Protein AF-0000000066190575 (afdb_homodimer)

Solvent-accessible surface area (backbone atoms only — not comparable to full-atom values): 53282 Å² total; per-residue (Å²): 130,81,81,71,72,79,72,80,75,79,77,91,64,77,86,52,55,65,56,53,48,50,55,36,43,75,57,73,43,84,71,54,68,71,39,41,50,46,52,41,53,50,52,51,50,51,62,70,46,21,86,80,66,63,61,65,92,68,77,53,64,73,54,35,46,48,70,49,48,47,58,33,43,48,55,69,79,73,44,89,76,48,62,38,23,28,18,45,61,13,60,80,32,52,38,43,49,58,36,38,55,76,38,65,83,46,31,37,34,41,28,22,53,52,57,71,45,31,50,49,48,54,51,50,37,58,75,62,65,59,62,63,62,45,77,40,56,44,78,73,37,50,76,36,67,70,72,25,31,18,35,37,34,65,52,86,65,50,58,42,60,48,53,51,24,42,33,20,16,37,31,54,65,10,37,42,38,37,51,39,56,70,87,45,63,66,43,49,46,49,26,50,44,73,34,56,83,44,44,44,84,70,46,78,46,78,47,61,48,73,98,54,93,51,57,31,22,43,40,27,33,29,29,66,43,67,20,44,60,63,44,34,59,55,38,45,72,51,17,62,58,43,81,44,78,53,84,81,37,64,68,54,48,56,57,56,35,26,80,37,56,67,36,21,69,75,65,33,35,28,46,38,47,50,49,66,51,33,52,49,41,51,70,77,41,39,90,38,43,47,28,38,36,18,59,44,82,85,53,56,71,63,91,83,52,52,63,85,19,29,31,38,30,27,35,58,73,62,35,53,67,69,34,82,79,67,75,89,58,51,34,30,35,29,59,42,78,86,69,49,74,52,57,76,88,75,61,60,64,79,39,39,30,38,39,38,43,32,58,48,29,46,45,42,8,37,34,43,27,36,34,53,24,44,59,39,64,31,38,31,37,20,59,58,25,38,44,58,56,30,42,55,2,34,47,45,11,72,50,35,61,81,71,52,50,58,25,35,36,58,44,77,90,67,57,66,80,85,54,60,60,48,28,38,35,74,83,26,46,62,48,88,77,56,80,77,64,66,40,23,32,40,31,46,35,29,78,89,72,38,55,59,67,84,48,45,78,66,14,26,8,79,85,56,36,86,90,42,84,69,73,58,50,38,52,49,45,36,42,52,41,46,55,49,52,66,66,66,73,53,74,76,70,68,71,77,77,129,131,81,81,71,71,79,72,77,76,78,75,91,66,77,86,52,55,65,56,52,49,52,54,36,44,74,59,73,42,82,72,55,70,69,39,39,50,46,51,41,52,50,51,51,50,50,62,68,45,23,87,80,66,63,61,64,94,68,77,53,63,71,55,36,45,48,70,49,46,46,58,33,41,50,55,67,78,74,42,88,76,49,62,37,23,28,17,46,60,15,60,80,31,53,38,45,48,58,36,38,56,75,37,64,86,46,32,38,34,40,27,21,54,54,59,71,46,32,51,49,48,52,49,49,38,58,76,63,66,58,62,64,63,44,78,41,56,45,77,74,36,50,78,36,67,71,72,24,31,17,36,36,33,64,53,86,65,49,57,44,61,50,52,51,26,41,34,21,16,38,30,54,67,11,37,43,36,36,52,40,56,69,89,45,63,68,44,48,45,51,26,50,44,73,35,55,84,43,45,45,84,70,46,78,44,79,47,61,47,72,97,54,90,50,57,32,22,42,39,29,33,28,28,66,42,66,20,44,60,62,43,34,59,53,36,46,74,50,16,62,59,44,82,46,79,53,84,80,37,65,68,54,48,56,57,57,35,26,80,37,58,66,36,20,69,75,66,32,34,30,46,37,44,49,51,66,50,33,53,49,41,50,71,76,40,39,88,39,43,47,30,37,36,18,59,42,83,85,55,58,72,62,89,83,52,54,63,85,19,29,30,38,30,25,35,59,72,61,34,52,67,70,36,82,79,67,74,88,57,50,33,30,35,29,59,42,76,85,69,47,76,52,56,76,88,76,61,59,65,78,39,40,30,39,39,38,41,31,59,49,29,46,44,40,7,37,33,41,27,38,35,52,23,44,59,40,64,31,37,31,36,20,59,58,26,39,44,59,55,31,40,55,3,34,46,46,12,72,50,36,60,83,71,52,50,58,24,35,34,58,42,78,89,66,56,66,81,86,52,61,59,48,28,38,35,74,84,28,46,63,47,89,77,55,80,79,63,67,40,23,33,40,31,46,34,29,79,90,73,40,55,60,67,85,49,44,78,66,13,25,9,79,88,55,37,87,90,42,82,69,72,57,51,39,53,49,45,39,44,52,40,47,53,48,50,68,66,66,70,54,74,78,70,68,72,76,78,130

pLDDT: mean 89.61, std 13.92, range [20.36, 98.75]

Sequence (996 aa):
MRNGTIRYPGSDAAPGPDEMSAILRRCGIRLAPARIGQLWTYHQLLREFNPELNLTRIHNFANMVLKLYVDSLLPMNLVELPSPLMDLGTGPGMPGIPIKIAMPELEIVLAESRQKRAAFLKMAVERLKLEKVEVVGKSVGSSFEVPVKGVITRAVESVGATLERIAGCLDRDGLAIFMKGPQCDAEIGEALKRFRGEYRLWRDIHYTIPHTRNERRLVVFQRLGPPTRIRKETAMKRHGFRKIESENNDLYRDIRKLLTSRGIRKQQRALVSGSKQVHETLRDFPDDCLAWIAPGQEMPPPEGAPGHMSWYQMAPALFETLDVFGTRTPLLLIKVGEIETWDPVEGFPAGCSVLVPFQDPENVGAVIRSAAAFGAVQVILLRESAHPFHPKALRASGGAVLRMKLRNGPPLENLPENLPILPLSAEGRDITRHVFPAAFGLLPGLEGPGLPDNWRRKSFAIPICKDVESLNAATAAAIALYAWSRSGSQTKHSPAPAMRNGTIRYPGSDAAPGPDEMSAILRRCGIRLAPARIGQLWTYHQLLREFNPELNLTRIHNFANMVLKLYVDSLLPMNLVELPSPLMDLGTGPGMPGIPIKIAMPELEIVLAESRQKRAAFLKMAVERLKLEKVEVVGKSVGSSFEVPVKGVITRAVESVGATLERIAGCLDRDGLAIFMKGPQCDAEIGEALKRFRGEYRLWRDIHYTIPHTRNERRLVVFQRLGPPTRIRKETAMKRHGFRKIESENNDLYRDIRKLLTSRGIRKQQRALVSGSKQVHETLRDFPDDCLAWIAPGQEMPPPEGAPGHMSWYQMAPALFETLDVFGTRTPLLLIKVGEIETWDPVEGFPAGCSVLVPFQDPENVGAVIRSAAAFGAVQVILLRESAHPFHPKALRASGGAVLRMKLRNGPPLENLPENLPILPLSAEGRDITRHVFPAAFGLLPGLEGPGLPDNWRRKSFAIPICKDVESLNAATAAAIALYAWSRSGSQTKHSPAPA

Radius of gyration: 35.51 Å; Cα contacts (8 Å, |Δi|>4): 1962; chains: 2; bounding box: 72×106×83 Å

Organism: Syntrophobacter fumaroxidans (strain DSM 10017 / MPOB) (NCBI:txid335543)

Foldseek 3Di:
DPPPPPPPDDDPDDDDLVNLQVLCVLQVHHADPLLSVLVRVLVVLCVVCCVPQVQDPDDDPSCCSQVFQLLQQVVVVVDPAFAPEEEAQCRLNGPNPSNCSRPLPGQYEYEAQDPVSLVSVVVSCVVSVRPNYHYHNRHQALQRAAATQEYEYADPDFPQRVCRSCLRHHAAQGKYKYKAAPPRVVSVVLNCFQCPLFKDWPDWDWDDRPPDPGIIIITMITGHHGRLVVVLVVLCVQAVEEEAEDCPDPVLVLLLLLLAQVSCQVVQKFKADTSQLQVVCQVPPLVFWAEKEAQDSSAGDRPSHDRNHHYYHYHNVSVCSNRVVNSNHIMTMGGHDDAAADDCVVAFDFFEEEEDLEQDLLLLLLLLLLCVVLPGQAYEYEPNYGDCRNNNSCVSVVNSSRVGRYHYYYHLVPNDPVGQEAEEDQPAAALLPDDDDRTYYYYFFYPPPGHPPSNRVHHHYHDDDPVDRHDDRSVRSSVSSVSNSPNPSPPPPPDPDD/DPPPPPPPDDDPDDDALVNLQVLCVLQVHHADPLLSVLVRVLVVLCVVCCVPQVQDPDDDPSCCSQVFQNLQQVVVVVDPAFAPEEEAQCRLNGPNPSNCSRPLPGQYEYEAQDPVSLVSVVVSCVVSVRPNYHYHNRHQALQRAAATQEYEYADPDFPQRVCRSCLRHHAAQGKYKYKAFPPRVVSVVLNCFQCPLFKDWPDWDWDDRPPDPGIIIITMITGHHGRLVVVLVVLCVQAVEDEAEDCPDPVLVLLLLLLAQVSCQVVQKFKADTSQLQVVCQVPPLVFWAEKEAQDSSAGDRPSHDRNHHYYHYHNVSVCSNRVVNSNHIMTMGGHDDAAADDCVVAFDFFEEEEDLEQDLLLLLLLLLLCVVLPGQAYEYEPNYGDCRNNNSCVSVVNSSRVGRYHYYYHLVPNDPPGQEAEEDQPAAALLPDDDDRTYYYYFFYPPPGHPPSNRVHHHYHDDDPVDRHDDRSVRSSVSSVSVSPNPSPPPPPPPDD

InterPro domains:
  IPR001537 tRNA/rRNA methyltransferase, SpoU type [PF00588] (354-482)
  IPR003682 rRNA small subunit methyltransferase G [MF_00074] (28-220)
  IPR003682 rRNA small subunit methyltransferase G [PF02527] (38-194)
  IPR003682 rRNA small subunit methyltransferase G [PTHR31760] (30-220)
  IPR003682 rRNA small subunit methyltransferase G [TIGR00138] (41-191)
  IPR029026 tRNA (guanine-N1-)-methyltransferase, N-terminal [G3DSA:3.40.1280.10] (349-495)
  IPR029028 Alpha/beta knot methyltransferases [SSF75217] (354-487)
  IPR029063 S-adenosyl-L-methionine-dependent methyltransferase superfamily [G3DSA:3.40.50.150] (13-240)
  IPR029063 S-adenosyl-L-methionine-dependent methyltransferase superfamily [SSF53335] (23-228)

Secondary structure (DSSP, 8-state):
------------S---HHHHHHHHHHTT----HHHHHHHHHHHHHHHHHHHHH---S---HHHHIIIIIIHHHTHHHHSPPPSSEEEET-TTTTTHHHHHHH-TTS-EEEE---HHHHHHHHHHHHHHT-SSEEEE-S---TT----EEEEEE--SS-HHHHHHHTTTTEEEEEEEEEEE-S--HHHHHHHHHHTBTTEEEEEEEEEE-TTSS-EEEEEEEEE-S--HHHHHHHHHHHTTEEEE--TT-HHHHHHHGGGSHHHHHHHTEEEE-SHHHHHHHHHH-GGGEEEEEESSTT-PPPTTS-TT-EEEEE-HHHHHHH-TT---S-EEEEE-PPPEEPPGGG---SEEEEEE--SSHHHHHHHHHHHHHHT-SEEEE-TTSPPTTSHHHHHHTTTGGGTS-EEE---GGGS-TTS-EEEEEEEEEEGGGPPPPSEEEEEPPBTTTB--HHHHTT-EE----TT-----HHHHHHHHHHHHHHTT-S--------/------------S---HHHHHHHHHHTT----HHHHHHHHHHHHHHHHHHHHH---S---HHHHIIIIIIHHHTHHHHSPPPSSEEEET-TTTTTHHHHHHH-TTS-EEEE---HHHHHHHHHHHHHHT-SSEEEE-S---TT----EEEEEE--SS-HHHHHHHGGGTEEEEEEEEEEE-S--HHHHHHHHHHTBTTEEEEEEEEEE-TTSS-EEEEEEEEE-S--HHHHHHHHHHHTTEEEE--TT-HHHHHHHGGGSHHHHHHHTEEEE-SHHHHHHHHHH-GGGEEEEEESSTT-PPPTTS-TT-EEEEE-HHHHHHH-TT---S-EEEEE-PPPEEPPGGG---SEEEEEE--SSHHHHHHHHHHHHHHT-SEEEE-TTSPPTTSHHHHHHTTTGGGTS-EEE---GGGS-TTS-EEEEEEEEEEGGGPPPPSEEEEEPPBTTTB--HHHHTT-EE----TT-----HHHHHHHHHHHHHHTT-S--------

Nearest PDB structures (foldseek):
  5l0z-assembly1_B  TM=7.682E-01  e=9.225E-17  Sinorhizobium meliloti 1021
  1x7p-assembly1_A  TM=8.101E-01  e=8.106E-15  Streptomyces viridochromogenes
  5kzk-assembly1_B  TM=7.495E-01  e=2.647E-15  Sinorhizobium meliloti 1021
  4x3m-assembly1_B  TM=7.298E-01  e=9.728E-16  Thermus thermophilus HB8
  1x7p-assembly1_B  TM=7.367E-01  e=9.616E-14  Streptomyces viridochromogenes

Structure (mmCIF, N/CA/C/O backbone):
data_AF-0000000066190575-model_v1
#
loop_
_entity.id
_entity.type
_entity.pdbx_description
1 polymer 'Ribosomal RNA small subunit methyltransferase G 2'
#
loop_
_atom_site.group_PDB
_atom_site.id
_atom_site.type_symbol
_atom_site.label_atom_id
_atom_site.label_alt_id
_atom_site.label_comp_id
_atom_site.label_asym_id
_atom_site.label_entity_id
_atom_site.label_seq_id
_atom_site.pdbx_PDB_ins_code
_atom_site.Cartn_x
_atom_site.Cartn_y
_atom_site.Cartn_z
_atom_site.occupancy
_atom_site.B_iso_or_equiv
_atom_site.auth_seq_id
_atom_site.auth_comp_id
_atom_site.auth_asym_id
_atom_site.auth_atom_id
_atom_site.pdbx_PDB_model_num
ATOM 1 N N . MET A 1 1 ? -29.703 13.969 31.172 1 21.2 1 MET A N 1
ATOM 2 C CA . MET A 1 1 ? -29.422 15.195 31.922 1 21.2 1 MET A CA 1
ATOM 3 C C . MET A 1 1 ? -29.938 16.422 31.172 1 21.2 1 MET A C 1
ATOM 5 O O . MET A 1 1 ? -29.609 16.625 30 1 21.2 1 MET A O 1
ATOM 9 N N . ARG A 1 2 ? -31.203 16.906 31.578 1 24.34 2 ARG A N 1
ATOM 10 C CA . ARG A 1 2 ? -32 18.047 31.156 1 24.34 2 ARG A CA 1
ATOM 11 C C . ARG A 1 2 ? -31.141 19.312 31.078 1 24.34 2 ARG A C 1
ATOM 13 O O . ARG A 1 2 ? -30.453 19.656 32.031 1 24.34 2 ARG A O 1
ATOM 20 N N . ASN A 1 3 ? -30.547 19.5 29.906 1 24.52 3 ASN A N 1
ATOM 21 C CA . ASN A 1 3 ? -29.719 20.672 29.609 1 24.52 3 ASN A CA 1
ATOM 22 C C . ASN A 1 3 ? -30.344 21.953 30.172 1 24.52 3 ASN A C 1
ATOM 24 O O . ASN A 1 3 ? -31.375 22.406 29.688 1 24.52 3 ASN A O 1
ATOM 28 N N . GLY A 1 4 ? -30.422 22 31.531 1 28.7 4 GLY A N 1
ATOM 29 C CA . GLY A 1 4 ? -30.953 23.141 32.25 1 28.7 4 GLY A CA 1
ATOM 30 C C . GLY A 1 4 ? -30.438 24.469 31.766 1 28.7 4 GLY A C 1
ATOM 31 O O . GLY A 1 4 ? -29.219 24.672 31.688 1 28.7 4 GLY A O 1
ATOM 32 N N . THR A 1 5 ? -31.188 25.109 30.922 1 31.05 5 THR A N 1
ATOM 33 C CA . THR A 1 5 ? -31.031 26.5 30.5 1 31.05 5 THR A CA 1
ATOM 34 C C . THR A 1 5 ? -30.875 27.422 31.703 1 31.05 5 THR A C 1
ATOM 36 O O . THR A 1 5 ? -31.75 27.453 32.562 1 31.05 5 THR A O 1
ATOM 39 N N . ILE A 1 6 ? -29.734 27.609 32.219 1 29.75 6 ILE A N 1
ATOM 40 C CA . ILE A 1 6 ? -29.516 28.578 33.281 1 29.75 6 ILE A CA 1
ATOM 41 C C . ILE A 1 6 ? -30.297 29.859 32.969 1 29.75 6 ILE A C 1
ATOM 43 O O . ILE A 1 6 ? -30.016 30.547 32 1 29.75 6 ILE A O 1
ATOM 47 N N . ARG A 1 7 ? -31.5 29.859 33.281 1 32.97 7 ARG A N 1
ATOM 48 C CA . ARG A 1 7 ? -32.281 31.094 33.281 1 32.97 7 ARG A CA 1
ATOM 49 C C . ARG A 1 7 ? -31.672 32.125 34.219 1 32.97 7 ARG A C 1
ATOM 51 O O . ARG A 1 7 ? -31.516 31.875 35.438 1 32.97 7 ARG A O 1
ATOM 58 N N . TYR A 1 8 ? -30.703 32.875 33.719 1 30.42 8 TYR A N 1
ATOM 59 C CA . TYR A 1 8 ? -30.281 34 34.562 1 30.42 8 TYR A CA 1
ATOM 60 C C . TYR A 1 8 ? -31.484 34.844 35 1 30.42 8 TYR A C 1
ATOM 62 O O . TYR A 1 8 ? -32.344 35.188 34.156 1 30.42 8 TYR A O 1
ATOM 70 N N . PRO A 1 9 ? -31.922 34.938 36.188 1 33.25 9 PRO A N 1
ATOM 71 C CA . PRO A 1 9 ? -33.125 35.594 36.75 1 33.25 9 PRO A CA 1
ATOM 72 C C . PRO A 1 9 ? -33.281 37 36.219 1 33.25 9 PRO A C 1
ATOM 74 O O . PRO A 1 9 ? -34.406 37.5 36.156 1 33.25 9 PRO A O 1
ATOM 77 N N . GLY A 1 10 ? -32.312 38 36.562 1 33.19 10 GLY A N 1
ATOM 78 C CA . GLY A 1 10 ? -32.688 39.312 37.031 1 33.19 10 GLY A CA 1
ATOM 79 C C . GLY A 1 10 ? -33.469 40.125 36 1 33.19 10 GLY A C 1
ATOM 80 O O . GLY A 1 10 ? -33.906 39.594 35 1 33.19 10 GLY A O 1
ATOM 81 N N . SER A 1 11 ? -33.156 41.625 35.969 1 36.72 11 SER A N 1
ATOM 82 C CA . SER A 1 11 ? -33.875 42.844 35.594 1 36.72 11 SER A CA 1
ATOM 83 C C . SER A 1 11 ? -34.281 42.844 34.125 1 36.72 11 SER A C 1
ATOM 85 O O . SER A 1 11 ? -33.531 42.312 33.281 1 36.72 11 SER A O 1
ATOM 87 N N . ASP A 1 12 ? -35.562 42.969 33.812 1 42.5 12 ASP A N 1
ATOM 88 C CA . ASP A 1 12 ? -36.312 43.219 32.594 1 42.5 12 ASP A CA 1
ATOM 89 C C . ASP A 1 12 ? -35.562 44.219 31.688 1 42.5 12 ASP A C 1
ATOM 91 O O . ASP A 1 12 ? -36.125 44.688 30.688 1 42.5 12 ASP A O 1
ATOM 95 N N . ALA A 1 13 ? -34.562 45.031 32.281 1 50.38 13 ALA A N 1
ATOM 96 C CA . ALA A 1 13 ? -33.969 46.094 31.469 1 50.38 13 ALA A CA 1
ATOM 97 C C . ALA A 1 13 ? -33.156 45.5 30.328 1 50.38 13 ALA A C 1
ATOM 99 O O . ALA A 1 13 ? -32.438 44.5 30.5 1 50.38 13 ALA A O 1
ATOM 100 N N . ALA A 1 14 ? -33.469 46 29.078 1 71.56 14 ALA A N 1
ATOM 101 C CA . ALA A 1 14 ? -32.719 45.688 27.875 1 71.56 14 ALA A CA 1
ATOM 102 C C . ALA A 1 14 ? -31.234 45.781 28.109 1 71.56 14 ALA A C 1
ATOM 104 O O . ALA A 1 14 ? -30.75 46.688 28.781 1 71.56 14 ALA A O 1
ATOM 105 N N . PRO A 1 15 ? -30.391 44.75 27.922 1 84.69 15 PRO A N 1
ATOM 106 C CA . PRO A 1 15 ? -28.953 44.781 28.172 1 84.69 15 PRO A CA 1
ATOM 107 C C . PRO A 1 15 ? -28.266 46 27.562 1 84.69 15 PRO A C 1
ATOM 109 O O . PRO A 1 15 ? -28.797 46.594 26.641 1 84.69 15 PRO A O 1
ATOM 112 N N . GLY A 1 16 ? -27.25 46.656 28.266 1 91 16 GLY A N 1
ATOM 113 C CA . GLY A 1 16 ? -26.5 47.812 27.812 1 91 16 GLY A CA 1
ATOM 114 C C . GLY A 1 16 ? -25 47.594 27.797 1 91 16 GLY A C 1
ATOM 115 O O . GLY A 1 16 ? -24.531 46.469 27.969 1 91 16 GLY A O 1
ATOM 116 N N . PRO A 1 17 ? -24.203 48.625 27.484 1 94.75 17 PRO A N 1
ATOM 117 C CA . PRO A 1 17 ? -22.75 48.531 27.422 1 94.75 17 PRO A CA 1
ATOM 118 C C . PRO A 1 17 ? -22.125 48.094 28.75 1 94.75 17 PRO A C 1
ATOM 120 O O . PRO A 1 17 ? -21.094 47.406 28.75 1 94.75 17 PRO A O 1
ATOM 123 N N . ASP A 1 18 ? -22.797 48.438 29.828 1 94.25 18 ASP A N 1
ATOM 124 C CA . ASP A 1 18 ? -22.266 48.062 31.141 1 94.25 18 ASP A CA 1
ATOM 125 C C . ASP A 1 18 ? -22.328 46.562 31.359 1 94.25 18 ASP A C 1
ATOM 127 O O . ASP A 1 18 ? -21.406 45.969 31.922 1 94.25 18 ASP A O 1
ATOM 131 N N . GLU A 1 19 ? -23.406 46.031 31.016 1 94.62 19 GLU A N 1
ATOM 132 C CA . GLU A 1 19 ? -23.547 44.594 31.125 1 94.62 19 GLU A CA 1
ATOM 133 C C . GLU A 1 19 ? -22.562 43.844 30.219 1 94.62 19 GLU A C 1
ATOM 135 O O . GLU A 1 19 ? -22 42.812 30.594 1 94.62 19 GLU A O 1
ATOM 140 N N . MET A 1 20 ? -22.406 44.344 29 1 96.12 20 MET A N 1
ATOM 141 C CA . MET A 1 20 ? -21.422 43.812 28.094 1 96.12 20 MET A CA 1
ATOM 142 C C . MET A 1 20 ? -20.016 43.844 28.703 1 96.12 20 MET A C 1
ATOM 144 O O . MET A 1 20 ? -19.297 42.844 28.688 1 96.12 20 MET A O 1
ATOM 148 N N . SER A 1 21 ? -19.656 45 29.25 1 96.12 21 SER A N 1
ATOM 149 C CA . SER A 1 21 ? -18.359 45.156 29.906 1 96.12 21 SER A CA 1
ATOM 150 C C . SER A 1 21 ? -18.172 44.188 31.062 1 96.12 21 SER A C 1
ATOM 152 O O . SER A 1 21 ? -17.078 43.656 31.25 1 96.12 21 SER A O 1
ATOM 154 N N . ALA A 1 22 ? -19.203 43.969 31.812 1 94.69 22 ALA A N 1
ATOM 155 C CA . ALA A 1 22 ? -19.156 43.062 32.969 1 94.69 22 ALA A CA 1
ATOM 156 C C . ALA A 1 22 ? -18.859 41.656 32.5 1 94.69 22 ALA A C 1
ATOM 158 O O . ALA A 1 22 ? -18.062 40.938 33.156 1 94.69 22 ALA A O 1
ATOM 159 N N . ILE A 1 23 ? -19.516 41.219 31.484 1 94.25 23 ILE A N 1
ATOM 160 C CA . ILE A 1 23 ? -19.312 39.875 30.969 1 94.25 23 ILE A CA 1
ATOM 161 C C . ILE A 1 23 ? -17.875 39.719 30.453 1 94.25 23 ILE A C 1
ATOM 163 O O . ILE A 1 23 ? -17.203 38.719 30.734 1 94.25 23 ILE A O 1
ATOM 167 N N . LEU A 1 24 ? -17.375 40.688 29.703 1 95.31 24 LEU A N 1
ATOM 168 C CA . LEU A 1 24 ? -16.016 40.688 29.172 1 95.31 24 LEU A CA 1
ATOM 169 C C . LEU A 1 24 ? -15 40.594 30.297 1 95.31 24 LEU A C 1
ATOM 171 O O . LEU A 1 24 ? -14.055 39.812 30.234 1 95.31 24 LEU A O 1
ATOM 175 N N . ARG A 1 25 ? -15.203 41.375 31.328 1 93.19 25 ARG A N 1
ATOM 176 C CA . ARG A 1 25 ? -14.289 41.406 32.469 1 93.19 25 ARG A CA 1
ATOM 177 C C . ARG A 1 25 ? -14.234 40.062 33.188 1 93.19 25 ARG A C 1
ATOM 179 O O . ARG A 1 25 ? -13.164 39.625 33.594 1 93.19 25 ARG A O 1
ATOM 186 N N . ARG A 1 26 ? -15.367 39.5 33.281 1 91.75 26 ARG A N 1
ATOM 187 C CA . ARG A 1 26 ? -15.43 38.188 33.906 1 91.75 26 ARG A CA 1
ATOM 188 C C . ARG A 1 26 ? -14.641 37.156 33.094 1 91.75 26 ARG A C 1
ATOM 190 O O . ARG A 1 26 ? -14.164 36.156 33.656 1 91.75 26 ARG A O 1
ATOM 197 N N . CYS A 1 27 ? -14.523 37.438 31.859 1 91.31 27 CYS A N 1
ATOM 198 C CA . CYS A 1 27 ? -13.812 36.5 30.984 1 91.31 27 CYS A CA 1
ATOM 199 C C . CYS A 1 27 ? -12.352 36.906 30.812 1 91.31 27 CYS A C 1
ATOM 201 O O . CYS A 1 27 ? -11.641 36.375 29.969 1 91.31 27 CYS A O 1
ATOM 203 N N . GLY A 1 28 ? -11.922 37.906 31.562 1 88.81 28 GLY A N 1
ATOM 204 C CA . GLY A 1 28 ? -10.523 38.312 31.578 1 88.81 28 GLY A CA 1
ATOM 205 C C . GLY A 1 28 ? -10.195 39.344 30.5 1 88.81 28 GLY A C 1
ATOM 206 O O . GLY A 1 28 ? -9.031 39.531 30.156 1 88.81 28 GLY A O 1
ATOM 207 N N . ILE A 1 29 ? -11.203 39.906 29.906 1 93.19 29 ILE A N 1
ATOM 208 C CA . ILE A 1 29 ? -11.016 40.906 28.875 1 93.19 29 ILE A CA 1
ATOM 209 C C . ILE A 1 29 ? -11.375 42.312 29.422 1 93.19 29 ILE A C 1
ATOM 211 O O . ILE A 1 29 ? -12.531 42.531 29.781 1 93.19 29 ILE A O 1
ATOM 215 N N . ARG A 1 30 ? -10.414 43.156 29.484 1 93.5 30 ARG A N 1
ATOM 216 C CA . ARG A 1 30 ? -10.633 44.5 29.969 1 93.5 30 ARG A CA 1
ATOM 217 C C . ARG A 1 30 ? -10.438 45.531 28.859 1 93.5 30 ARG A C 1
ATOM 219 O O . ARG A 1 30 ? -9.352 45.656 28.297 1 93.5 30 ARG A O 1
ATOM 226 N N . LEU A 1 31 ? -11.461 46.25 28.594 1 95.19 31 LEU A N 1
ATOM 227 C CA . LEU A 1 31 ? -11.422 47.281 27.578 1 95.19 31 LEU A CA 1
ATOM 228 C C . LEU A 1 31 ? -11.734 48.656 28.172 1 95.19 31 LEU A C 1
ATOM 230 O O . LEU A 1 31 ? -12.5 48.75 29.141 1 95.19 31 LEU A O 1
ATOM 234 N N . ALA A 1 32 ? -11.18 49.656 27.578 1 95.12 32 ALA A N 1
ATOM 235 C CA . ALA A 1 32 ? -11.508 51.031 27.969 1 95.12 32 ALA A CA 1
ATOM 236 C C . ALA A 1 32 ? -12.953 51.375 27.625 1 95.12 32 ALA A C 1
ATOM 238 O O . ALA A 1 32 ? -13.539 50.781 26.719 1 95.12 32 ALA A O 1
ATOM 239 N N . PRO A 1 33 ? -13.5 52.281 28.297 1 94.56 33 PRO A N 1
ATOM 240 C CA . PRO A 1 33 ? -14.898 52.625 28.094 1 94.56 33 PRO A CA 1
ATOM 241 C C . PRO A 1 33 ? -15.195 53 26.641 1 94.56 33 PRO A C 1
ATOM 243 O O . PRO A 1 33 ? -16.25 52.656 26.094 1 94.56 33 PRO A O 1
ATOM 246 N N . ALA A 1 34 ? -14.219 53.688 26.094 1 94.94 34 ALA A N 1
ATOM 247 C CA . ALA A 1 34 ? -14.406 54.094 24.703 1 94.94 34 ALA A CA 1
ATOM 248 C C . ALA A 1 34 ? -14.516 52.875 23.797 1 94.94 34 ALA A C 1
ATOM 250 O O . ALA A 1 34 ? -15.297 52.875 22.828 1 94.94 34 ALA A O 1
ATOM 251 N N . ARG A 1 35 ? -13.781 51.844 24.109 1 96.94 35 ARG A N 1
ATOM 252 C CA . ARG A 1 35 ? -13.781 50.625 23.328 1 96.94 35 ARG A CA 1
ATOM 253 C C . ARG A 1 35 ? -15.062 49.844 23.562 1 96.94 35 ARG A C 1
ATOM 255 O O . ARG A 1 35 ? -15.609 49.219 22.625 1 96.94 35 ARG A O 1
ATOM 262 N N . ILE A 1 36 ? -15.523 49.844 24.75 1 97.19 36 ILE A N 1
ATOM 263 C CA . ILE A 1 36 ? -16.797 49.188 25.078 1 97.19 36 ILE A CA 1
ATOM 264 C C . ILE A 1 36 ? -17.922 49.875 24.297 1 97.19 36 ILE A C 1
ATOM 266 O O . ILE A 1 36 ? -18.828 49.188 23.797 1 97.19 36 ILE A O 1
ATOM 270 N N . GLY A 1 37 ? -17.828 51.156 24.266 1 96.69 37 GLY A N 1
ATOM 271 C CA . GLY A 1 37 ? -18.812 51.906 23.484 1 96.69 37 GLY A CA 1
ATOM 272 C C . GLY A 1 37 ? -18.828 51.5 22.016 1 96.69 37 GLY A C 1
ATOM 273 O O . GLY A 1 37 ? -19.891 51.312 21.438 1 96.69 37 GLY A O 1
ATOM 274 N N . GLN A 1 38 ? -17.672 51.406 21.438 1 97.44 38 GLN A N 1
ATOM 275 C CA . GLN A 1 38 ? -17.562 50.969 20.047 1 97.44 38 GLN A CA 1
ATOM 276 C C . GLN A 1 38 ? -18.094 49.562 19.844 1 97.44 38 GLN A C 1
ATOM 278 O O . GLN A 1 38 ? -18.797 49.281 18.875 1 97.44 38 GLN A O 1
ATOM 283 N N . LEU A 1 39 ? -17.75 48.656 20.734 1 97.75 39 LEU A N 1
ATOM 284 C CA . LEU A 1 39 ? -18.219 47.281 20.656 1 97.75 39 LEU A CA 1
ATOM 285 C C . LEU A 1 39 ? -19.734 47.188 20.781 1 97.75 39 LEU A C 1
ATOM 287 O O . LEU A 1 39 ? -20.391 46.375 20.125 1 97.75 39 LEU A O 1
ATOM 291 N N . TRP A 1 40 ? -20.266 48.031 21.672 1 97.25 40 TRP A N 1
ATOM 292 C CA . TRP A 1 40 ? -21.703 48.125 21.828 1 97.25 40 TRP A CA 1
ATOM 293 C C . TRP A 1 40 ? -22.375 48.594 20.547 1 97.25 40 TRP A C 1
ATOM 295 O O . TRP A 1 40 ? -23.422 48.062 20.141 1 97.25 40 TRP A O 1
ATOM 305 N N . THR A 1 41 ? -21.781 49.656 19.969 1 97.56 41 THR A N 1
ATOM 306 C CA . THR A 1 41 ? -22.297 50.125 18.703 1 97.56 41 THR A CA 1
ATOM 307 C C . THR A 1 41 ? -22.281 49.031 17.656 1 97.56 41 THR A C 1
ATOM 309 O O . THR A 1 41 ? -23.25 48.875 16.891 1 97.56 41 THR A O 1
ATOM 312 N N . TYR A 1 42 ? -21.172 48.25 17.594 1 97.69 42 TYR A N 1
ATOM 313 C CA . TYR A 1 42 ? -21.078 47.125 16.672 1 97.69 42 TYR A CA 1
ATOM 314 C C . TYR A 1 42 ? -22.172 46.125 16.953 1 97.69 42 TYR A C 1
ATOM 316 O O . TYR A 1 42 ? -22.812 45.594 16.031 1 97.69 42 TYR A O 1
ATOM 324 N N . HIS A 1 43 ? -22.453 45.781 18.188 1 96.94 43 HIS A N 1
ATOM 325 C CA . HIS A 1 43 ? -23.5 44.875 18.625 1 96.94 43 HIS A CA 1
ATOM 326 C C . HIS A 1 43 ? -24.859 45.344 18.109 1 96.94 43 HIS A C 1
ATOM 328 O O . HIS A 1 43 ? -25.656 44.531 17.609 1 96.94 43 HIS A O 1
ATOM 334 N N . GLN A 1 44 ? -25.047 46.625 18.266 1 96.12 44 GLN A N 1
ATOM 335 C CA . GLN A 1 44 ? -26.312 47.188 17.812 1 96.12 44 GLN A CA 1
ATOM 336 C C . GLN A 1 44 ? -26.469 47.062 16.297 1 96.12 44 GLN A C 1
ATOM 338 O O . GLN A 1 44 ? -27.562 46.781 15.797 1 96.12 44 GLN A O 1
ATOM 343 N N . LEU A 1 45 ? -25.406 47.312 15.602 1 96.62 45 LEU A N 1
ATOM 344 C CA . LEU A 1 45 ? -25.438 47.188 14.148 1 96.62 45 LEU A CA 1
ATOM 345 C C . LEU A 1 45 ? -25.719 45.75 13.742 1 96.62 45 LEU A C 1
ATOM 347 O O . LEU A 1 45 ? -26.5 45.5 12.82 1 96.62 45 LEU A O 1
ATOM 351 N N . LEU A 1 46 ? -25.094 44.781 14.375 1 95.75 46 LEU A N 1
ATOM 352 C CA . LEU A 1 46 ? -25.297 43.344 14.102 1 95.75 46 LEU A CA 1
ATOM 353 C C . LEU A 1 46 ? -26.766 42.969 14.281 1 95.75 46 LEU A C 1
ATOM 355 O O . LEU A 1 46 ? -27.328 42.25 13.453 1 95.75 46 LEU A O 1
ATOM 359 N N . ARG A 1 47 ? -27.344 43.438 15.367 1 93.75 47 ARG A N 1
ATOM 360 C CA . ARG A 1 47 ? -28.734 43.125 15.656 1 93.75 47 ARG A CA 1
ATOM 361 C C . ARG A 1 47 ? -29.656 43.781 14.633 1 93.75 47 ARG A C 1
ATOM 363 O O . ARG A 1 47 ? -30.656 43.156 14.219 1 93.75 47 ARG A O 1
ATOM 370 N N . GLU A 1 48 ? -29.312 44.969 14.32 1 94.94 48 GLU A N 1
ATOM 371 C CA . GLU A 1 48 ? -30.141 45.719 13.391 1 94.94 48 GLU A CA 1
ATOM 372 C C . GLU A 1 48 ? -30.156 45.062 12.008 1 94.94 48 GLU A C 1
ATOM 374 O O . GLU A 1 48 ? -31.219 45 11.367 1 94.94 48 GLU A O 1
ATOM 379 N N . PHE A 1 49 ? -29.094 44.562 11.516 1 95.75 49 PHE A N 1
ATOM 380 C CA . PHE A 1 49 ? -28.984 44.094 10.141 1 95.75 49 PHE A CA 1
ATOM 381 C C . PHE A 1 49 ? -29.125 42.594 10.062 1 95.75 49 PHE A C 1
ATOM 383 O O . PHE A 1 49 ? -29.219 42.031 8.969 1 95.75 49 PHE A O 1
ATOM 390 N N . ASN A 1 50 ? -29.109 41.875 11.156 1 94 50 ASN A N 1
ATOM 391 C CA . ASN A 1 50 ? -29.172 40.406 11.203 1 94 50 ASN A CA 1
ATOM 392 C C . ASN A 1 50 ? -30.406 39.875 10.484 1 94 50 ASN A C 1
ATOM 394 O O . ASN A 1 50 ? -30.312 38.875 9.75 1 94 50 ASN A O 1
ATOM 398 N N . PRO A 1 51 ? -31.609 40.406 10.703 1 90.75 51 PRO A N 1
ATOM 399 C CA . PRO A 1 51 ? -32.781 39.875 10.031 1 90.75 51 PRO A CA 1
ATOM 400 C C . PRO A 1 51 ? -32.656 39.844 8.516 1 90.75 51 PRO A C 1
ATOM 402 O O . PRO A 1 51 ? -33.156 38.938 7.855 1 90.75 51 PRO A O 1
ATOM 405 N N . GLU A 1 52 ? -31.984 40.781 7.996 1 92.31 52 GLU A N 1
ATOM 406 C CA . GLU A 1 52 ? -31.844 40.906 6.551 1 92.31 52 GLU A CA 1
ATOM 407 C C . GLU A 1 52 ? -30.672 40.094 6.023 1 92.31 52 GLU A C 1
ATOM 409 O O . GLU A 1 52 ? -30.766 39.5 4.953 1 92.31 52 GLU A O 1
ATOM 414 N N . LEU A 1 53 ? -29.594 40.094 6.699 1 93.81 53 LEU A N 1
ATOM 415 C CA . LEU A 1 53 ? -28.344 39.562 6.156 1 93.81 53 LEU A CA 1
ATOM 416 C C . LEU A 1 53 ? -28 38.219 6.797 1 93.81 53 LEU A C 1
ATOM 418 O O . LEU A 1 53 ? -27.078 37.531 6.352 1 93.81 53 LEU A O 1
ATOM 422 N N . ASN A 1 54 ? -28.75 37.75 7.816 1 90.75 54 ASN A N 1
ATOM 423 C CA . ASN A 1 54 ? -28.484 36.5 8.516 1 90.75 54 ASN A CA 1
ATOM 424 C C . ASN A 1 54 ? -27.031 36.438 8.977 1 90.75 54 ASN A C 1
ATOM 426 O O . ASN A 1 54 ? -26.312 35.469 8.648 1 90.75 54 ASN A O 1
ATOM 430 N N . LEU A 1 55 ? -26.578 37.375 9.695 1 91.81 55 LEU A N 1
ATOM 431 C CA . LEU A 1 55 ? -25.188 37.562 10.117 1 91.81 55 LEU A CA 1
ATOM 432 C C . LEU A 1 55 ? -24.828 36.562 11.219 1 91.81 55 LEU A C 1
ATOM 434 O O . LEU A 1 55 ? -23.656 36.156 11.352 1 91.81 55 LEU A O 1
ATOM 438 N N . THR A 1 56 ? -25.797 36.188 12.094 1 89.88 56 THR A N 1
ATOM 439 C CA . THR A 1 56 ? -25.562 35.25 13.18 1 89.88 56 THR A CA 1
ATOM 440 C C . THR A 1 56 ? -26.844 34.5 13.523 1 89.88 56 THR A C 1
ATOM 442 O O . THR A 1 56 ? -27.953 35 13.266 1 89.88 56 THR A O 1
ATOM 445 N N . ARG A 1 57 ? -26.766 33.281 14.047 1 86.62 57 ARG A N 1
ATOM 446 C CA . ARG A 1 57 ? -27.906 32.5 14.5 1 86.62 57 ARG A CA 1
ATOM 447 C C . ARG A 1 57 ? -28.094 32.625 16 1 86.62 57 ARG A C 1
ATOM 449 O O . ARG A 1 57 ? -29.062 32.094 16.562 1 86.62 57 ARG A O 1
ATOM 456 N N . ILE A 1 58 ? -27.156 33.406 16.656 1 88.56 58 ILE A N 1
ATOM 457 C CA . ILE A 1 58 ? -27.234 33.594 18.109 1 88.56 58 ILE A CA 1
ATOM 458 C C . ILE A 1 58 ? -28.031 34.875 18.422 1 88.56 58 ILE A C 1
ATOM 460 O O . ILE A 1 58 ? -27.719 35.938 17.922 1 88.56 58 ILE A O 1
ATOM 464 N N . HIS A 1 59 ? -29.016 34.688 19.375 1 86.62 59 HIS A N 1
ATOM 465 C CA . HIS A 1 59 ? -29.906 35.844 19.609 1 86.62 59 HIS A CA 1
ATOM 466 C C . HIS A 1 59 ? -29.859 36.281 21.062 1 86.62 59 HIS A C 1
ATOM 468 O O . HIS A 1 59 ? -30.094 37.469 21.359 1 86.62 59 HIS A O 1
ATOM 474 N N . ASN A 1 60 ? -29.562 35.312 21.938 1 89.88 60 ASN A N 1
ATOM 475 C CA . ASN A 1 60 ? -29.422 35.688 23.344 1 89.88 60 ASN A CA 1
ATOM 476 C C . ASN A 1 60 ? -28.219 36.562 23.578 1 89.88 60 ASN A C 1
ATOM 478 O O . ASN A 1 60 ? -27.109 36.25 23.125 1 89.88 60 ASN A O 1
ATOM 482 N N . PHE A 1 61 ? -28.469 37.688 24.281 1 92.81 61 PHE A N 1
ATOM 483 C CA . PHE A 1 61 ? -27.438 38.688 24.453 1 92.81 61 PHE A CA 1
ATOM 484 C C . PHE A 1 61 ? -26.188 38.094 25.094 1 92.81 61 PHE A C 1
ATOM 486 O O . PHE A 1 61 ? -25.078 38.219 24.562 1 92.81 61 PHE A O 1
ATOM 493 N N . ALA A 1 62 ? -26.328 37.531 26.219 1 91.5 62 ALA A N 1
ATOM 494 C CA . ALA A 1 62 ? -25.172 36.969 26.938 1 91.5 62 ALA A CA 1
ATOM 495 C C . ALA A 1 62 ? -24.406 35.969 26.062 1 91.5 62 ALA A C 1
ATOM 497 O O . ALA A 1 62 ? -23.172 35.969 26.078 1 91.5 62 ALA A O 1
ATOM 498 N N . ASN A 1 63 ? -25.141 35.188 25.328 1 91.19 63 ASN A N 1
ATOM 499 C CA . ASN A 1 63 ? -24.516 34.25 24.422 1 91.19 63 ASN A CA 1
ATOM 500 C C . ASN A 1 63 ? -23.781 34.938 23.281 1 91.19 63 ASN A C 1
ATOM 502 O O . ASN A 1 63 ? -22.75 34.469 22.828 1 91.19 63 ASN A O 1
ATOM 506 N N . MET A 1 64 ? -24.359 35.969 22.797 1 93.06 64 MET A N 1
ATOM 507 C CA . MET A 1 64 ? -23.688 36.75 21.75 1 93.06 64 MET A CA 1
ATOM 508 C C . MET A 1 64 ? -22.344 37.281 22.25 1 93.06 64 MET A C 1
ATOM 510 O O . MET A 1 64 ? -21.344 37.219 21.547 1 93.06 64 MET A O 1
ATOM 514 N N . VAL A 1 65 ? -22.406 37.844 23.469 1 94.75 65 VAL A N 1
ATOM 515 C CA . VAL A 1 65 ? -21.188 38.438 24.016 1 94.75 65 VAL A CA 1
ATOM 516 C C . VAL A 1 65 ? -20.141 37.344 24.203 1 94.75 65 VAL A C 1
ATOM 518 O O . VAL A 1 65 ? -18.969 37.531 23.844 1 94.75 65 VAL A O 1
ATOM 521 N N . LEU A 1 66 ? -20.5 36.219 24.672 1 93 66 LEU A N 1
ATOM 522 C CA . LEU A 1 66 ? -19.562 35.125 24.953 1 93 66 LEU A CA 1
ATOM 523 C C . LEU A 1 66 ? -19.078 34.469 23.672 1 93 66 LEU A C 1
ATOM 525 O O . LEU A 1 66 ? -17.875 34.406 23.438 1 93 66 LEU A O 1
ATOM 529 N N . LYS A 1 67 ? -20.016 34.094 22.75 1 91.81 67 LYS A N 1
ATOM 530 C CA . LYS A 1 67 ? -19.688 33.25 21.625 1 91.81 67 LYS A CA 1
ATOM 531 C C . LYS A 1 67 ? -19.203 34.062 20.438 1 91.81 67 LYS A C 1
ATOM 533 O O . LYS A 1 67 ? -18.547 33.562 19.531 1 91.81 67 LYS A O 1
ATOM 538 N N . LEU A 1 68 ? -19.516 35.375 20.438 1 93.62 68 LEU A N 1
ATOM 539 C CA . LEU A 1 68 ? -19.109 36.219 19.328 1 93.62 68 LEU A CA 1
ATOM 540 C C . LEU A 1 68 ? -17.969 37.125 19.734 1 93.62 68 LEU A C 1
ATOM 542 O O . LEU A 1 68 ? -16.891 37.094 19.156 1 93.62 68 LEU A O 1
ATOM 546 N N . TYR A 1 69 ? -18.156 37.844 20.781 1 95.94 69 TYR A N 1
ATOM 547 C CA . TYR A 1 69 ? -17.188 38.906 21.109 1 95.94 69 TYR A CA 1
ATOM 548 C C . TYR A 1 69 ? -16.047 38.344 21.938 1 95.94 69 TYR A C 1
ATOM 550 O O . TYR A 1 69 ? -14.875 38.5 21.578 1 95.94 69 TYR A O 1
ATOM 558 N N . VAL A 1 70 ? -16.344 37.625 23.016 1 95.38 70 VAL A N 1
ATOM 559 C CA . VAL A 1 70 ? -15.297 37.031 23.859 1 95.38 70 VAL A CA 1
ATOM 560 C C . VAL A 1 70 ? -14.453 36.062 23.031 1 95.38 70 VAL A C 1
ATOM 562 O O . VAL A 1 70 ? -13.219 36.125 23.078 1 95.38 70 VAL A O 1
ATOM 565 N N . ASP A 1 71 ? -15.086 35.219 22.281 1 94.31 71 ASP A N 1
ATOM 566 C CA . ASP A 1 71 ? -14.383 34.219 21.453 1 94.31 71 ASP A CA 1
ATOM 567 C C . ASP A 1 71 ? -13.461 34.938 20.453 1 94.31 71 ASP A C 1
ATOM 569 O O . ASP A 1 71 ? -12.352 34.469 20.203 1 94.31 71 ASP A O 1
ATOM 573 N N . SER A 1 72 ? -13.883 36.031 19.922 1 96.19 72 SER A N 1
ATOM 574 C CA . SER A 1 72 ? -13.102 36.781 18.938 1 96.19 72 SER A CA 1
ATOM 575 C C . SER A 1 72 ? -11.883 37.438 19.594 1 96.19 72 SER A C 1
ATOM 577 O O . SER A 1 72 ? -10.867 37.656 18.938 1 96.19 72 SER A O 1
ATOM 579 N N . LEU A 1 73 ? -11.961 37.75 20.875 1 96.44 73 LEU A N 1
ATOM 580 C CA . LEU A 1 73 ? -10.961 38.594 21.516 1 96.44 73 LEU A CA 1
ATOM 581 C C . LEU A 1 73 ? -9.938 37.75 22.266 1 96.44 73 LEU A C 1
ATOM 583 O O . LEU A 1 73 ? -8.828 38.219 22.547 1 96.44 73 LEU A O 1
ATOM 587 N N . LEU A 1 74 ? -10.234 36.562 22.547 1 93.88 74 LEU A N 1
ATOM 588 C CA . LEU A 1 74 ? -9.375 35.719 23.375 1 93.88 74 LEU A CA 1
ATOM 589 C C . LEU A 1 74 ? -8.016 35.5 22.719 1 93.88 74 LEU A C 1
ATOM 591 O O . LEU A 1 74 ? -6.988 35.469 23.391 1 93.88 74 LEU A O 1
ATOM 595 N N . PRO A 1 75 ? -7.961 35.312 21.391 1 93.75 75 PRO A N 1
ATOM 596 C CA . PRO A 1 75 ? -6.664 35.094 20.75 1 93.75 75 PRO A CA 1
ATOM 597 C C . PRO A 1 75 ? -5.648 36.188 21.078 1 93.75 75 PRO A C 1
ATOM 599 O O . PRO A 1 75 ? -4.449 35.938 21.156 1 93.75 75 PRO A O 1
ATOM 602 N N . MET A 1 76 ? -6.055 37.469 21.297 1 93.38 76 MET A N 1
ATOM 603 C CA . MET A 1 76 ? -5.141 38.562 21.562 1 93.38 76 MET A CA 1
ATOM 604 C C . MET A 1 76 ? -4.395 38.375 22.875 1 93.38 76 MET A C 1
ATOM 606 O O . MET A 1 76 ? -3.318 38.938 23.078 1 93.38 76 MET A O 1
ATOM 610 N N . ASN A 1 77 ? -5 37.531 23.75 1 92.5 77 ASN A N 1
ATOM 611 C CA . ASN A 1 77 ? -4.375 37.219 25.031 1 92.5 77 ASN A CA 1
ATOM 612 C C . ASN A 1 77 ? -3.424 36.031 24.922 1 92.5 77 ASN A C 1
ATOM 614 O O . ASN A 1 77 ? -2.605 35.781 25.812 1 92.5 77 ASN A O 1
ATOM 618 N N . LEU A 1 78 ? -3.533 35.344 23.859 1 93 78 LEU A N 1
ATOM 619 C CA . LEU A 1 78 ? -2.822 34.062 23.75 1 93 78 LEU A CA 1
ATOM 620 C C . LEU A 1 78 ? -1.583 34.219 22.875 1 93 78 LEU A C 1
ATOM 622 O O . LEU A 1 78 ? -0.581 33.531 23.094 1 93 78 LEU A O 1
ATOM 626 N N . VAL A 1 79 ? -1.676 35.031 21.859 1 94.44 79 VAL A N 1
ATOM 627 C CA . VAL A 1 79 ? -0.549 35.219 20.953 1 94.44 79 VAL A CA 1
ATOM 628 C C . VAL A 1 79 ? -0.47 36.688 20.531 1 94.44 79 VAL A C 1
ATOM 630 O O . VAL A 1 79 ? -1.488 37.406 20.5 1 94.44 79 VAL A O 1
ATOM 633 N N . GLU A 1 80 ? 0.756 37.156 20.328 1 95.06 80 GLU A N 1
ATOM 634 C CA . GLU A 1 80 ? 0.908 38.469 19.75 1 95.06 80 GLU A CA 1
ATOM 635 C C . GLU A 1 80 ? 0.401 38.531 18.312 1 95.06 80 GLU A C 1
ATOM 637 O O . GLU A 1 80 ? 0.833 37.719 17.469 1 95.06 80 GLU A O 1
ATOM 642 N N . LEU A 1 81 ? -0.492 39.375 18.031 1 96.88 81 LEU A N 1
ATOM 643 C CA . LEU A 1 81 ? -1.095 39.469 16.719 1 96.88 81 LEU A CA 1
ATOM 644 C C . LEU A 1 81 ? -0.264 40.344 15.781 1 96.88 81 LEU A C 1
ATOM 646 O O . LEU A 1 81 ? 0.079 41.469 16.141 1 96.88 81 LEU A O 1
ATOM 650 N N . PRO A 1 82 ? 0.035 39.781 14.641 1 96.94 82 PRO A N 1
ATOM 651 C CA . PRO A 1 82 ? 0.833 40.531 13.695 1 96.94 82 PRO A CA 1
ATOM 652 C C . PRO A 1 82 ? 0.025 41.656 13.008 1 96.94 82 PRO A C 1
ATOM 654 O O . PRO A 1 82 ? -1.208 41.594 13.016 1 96.94 82 PRO A O 1
ATOM 657 N N . SER A 1 83 ? 0.68 42.594 12.469 1 96.94 83 SER A N 1
ATOM 658 C CA . SER A 1 83 ? 0.108 43.688 11.703 1 96.94 83 SER A CA 1
ATOM 659 C C . SER A 1 83 ? 0.864 43.906 10.398 1 96.94 83 SER A C 1
ATOM 661 O O . SER A 1 83 ? 2.094 44 10.391 1 96.94 83 SER A O 1
ATOM 663 N N . PRO A 1 84 ? 0.179 44.031 9.32 1 97.06 84 PRO A N 1
ATOM 664 C CA . PRO A 1 84 ? -1.26 43.906 9.078 1 97.06 84 PRO A CA 1
ATOM 665 C C . PRO A 1 84 ? -1.768 42.469 9.289 1 97.06 84 PRO A C 1
ATOM 667 O O . PRO A 1 84 ? -1.061 41.5 8.992 1 97.06 84 PRO A O 1
ATOM 670 N N . LEU A 1 85 ? -2.949 42.344 9.812 1 97.88 85 LEU A N 1
ATOM 671 C CA . LEU A 1 85 ? -3.637 41.094 10.078 1 97.88 85 LEU A CA 1
ATOM 672 C C . LEU A 1 85 ? -4.867 40.938 9.188 1 97.88 85 LEU A C 1
ATOM 674 O O . LEU A 1 85 ? -5.73 41.844 9.164 1 97.88 85 LEU A O 1
ATOM 678 N N . MET A 1 86 ? -4.883 39.875 8.414 1 96.81 86 MET A N 1
ATOM 679 C CA . MET A 1 86 ? -6.066 39.594 7.602 1 96.81 86 MET A CA 1
ATOM 680 C C . MET A 1 86 ? -7.016 38.656 8.32 1 96.81 86 MET A C 1
ATOM 682 O O . MET A 1 86 ? -6.605 37.594 8.789 1 96.81 86 MET A O 1
ATOM 686 N N . ASP A 1 87 ? -8.211 39.031 8.492 1 97.12 87 ASP A N 1
ATOM 687 C CA . ASP A 1 87 ? -9.281 38.156 8.914 1 97.12 87 ASP A CA 1
ATOM 688 C C . ASP A 1 87 ? -9.93 37.469 7.715 1 97.12 87 ASP A C 1
ATOM 690 O O . ASP A 1 87 ? -10.797 38.031 7.059 1 97.12 87 ASP A O 1
ATOM 694 N N . LEU A 1 88 ? -9.492 36.188 7.504 1 95.44 88 LEU A N 1
ATOM 695 C CA . LEU A 1 88 ? -9.93 35.438 6.332 1 95.44 88 LEU A CA 1
ATOM 696 C C . LEU A 1 88 ? -11.305 34.844 6.562 1 95.44 88 LEU A C 1
ATOM 698 O O . LEU A 1 88 ? -11.492 34.062 7.512 1 95.44 88 LEU A O 1
ATOM 702 N N . GLY A 1 89 ? -12.25 35.094 5.641 1 92.94 89 GLY A N 1
ATOM 703 C CA . GLY A 1 89 ? -13.617 34.656 5.871 1 92.94 89 GLY A CA 1
ATOM 704 C C . GLY A 1 89 ? -14.25 35.312 7.09 1 92.94 89 GLY A C 1
ATOM 705 O O . GLY A 1 89 ? -14.805 34.625 7.949 1 92.94 89 GLY A O 1
ATOM 706 N N . THR A 1 90 ? -14.266 36.562 7.18 1 94.5 90 THR A N 1
ATOM 707 C CA . THR A 1 90 ? -14.57 37.344 8.383 1 94.5 90 THR A CA 1
ATOM 708 C C . THR A 1 90 ? -16.062 37.281 8.688 1 94.5 90 THR A C 1
ATOM 710 O O . THR A 1 90 ? -16.484 37.562 9.812 1 94.5 90 THR A O 1
ATOM 713 N N . GLY A 1 91 ? -16.891 36.875 7.668 1 93.44 91 GLY A N 1
ATOM 714 C CA . GLY A 1 91 ? -18.328 36.875 7.898 1 93.44 91 GLY A CA 1
ATOM 715 C C . GLY A 1 91 ? -18.891 38.219 8.297 1 93.44 91 GLY A C 1
ATOM 716 O O . GLY A 1 91 ? -18.797 39.188 7.535 1 93.44 91 GLY A O 1
ATOM 717 N N . PRO A 1 92 ? -19.484 38.312 9.453 1 94.56 92 PRO A N 1
ATOM 718 C CA . PRO A 1 92 ? -19.984 39.594 9.922 1 94.56 92 PRO A CA 1
ATOM 719 C C . PRO A 1 92 ? -18.891 40.469 10.531 1 94.56 92 PRO A C 1
ATOM 721 O O . PRO A 1 92 ? -19.203 41.469 11.203 1 94.56 92 PRO A O 1
ATOM 724 N N . GLY A 1 93 ? -17.656 40.094 10.375 1 96.5 93 GLY A N 1
ATOM 725 C CA . GLY A 1 93 ? -16.531 40.906 10.844 1 96.5 93 GLY A CA 1
ATOM 726 C C . GLY A 1 93 ? -15.797 40.281 12.016 1 96.5 93 GLY A C 1
ATOM 727 O O . GLY A 1 93 ? -15.055 40.969 12.719 1 96.5 93 GLY A O 1
ATOM 728 N N . MET A 1 94 ? -15.984 39 12.305 1 95.75 94 MET A N 1
ATOM 729 C CA . MET A 1 94 ? -15.367 38.344 13.461 1 95.75 94 MET A CA 1
ATOM 730 C C . MET A 1 94 ? -14.328 37.312 13.016 1 95.75 94 MET A C 1
ATOM 732 O O . MET A 1 94 ? -14.57 36.531 12.102 1 95.75 94 MET A O 1
ATOM 736 N N . PRO A 1 95 ? -13.227 37.375 13.484 1 97.06 95 PRO A N 1
ATOM 737 C CA . PRO A 1 95 ? -12.891 38.125 14.695 1 97.06 95 PRO A CA 1
ATOM 738 C C . PRO A 1 95 ? -12.312 39.5 14.383 1 97.06 95 PRO A C 1
ATOM 740 O O . PRO A 1 95 ? -11.914 40.219 15.297 1 97.06 95 PRO A O 1
ATOM 743 N N . GLY A 1 96 ? -12.258 39.969 13.281 1 97.62 96 GLY A N 1
ATOM 744 C CA . GLY A 1 96 ? -11.523 41.125 12.812 1 97.62 96 GLY A CA 1
ATOM 745 C C . GLY A 1 96 ? -11.961 42.406 13.477 1 97.62 96 GLY A C 1
ATOM 746 O O . GLY A 1 96 ? -11.141 43.156 14.016 1 97.62 96 GLY A O 1
ATOM 747 N N . ILE A 1 97 ? -13.242 42.656 13.531 1 98.06 97 ILE A N 1
ATOM 748 C CA . ILE A 1 97 ? -13.766 43.938 14.031 1 98.06 97 ILE A CA 1
ATOM 749 C C . ILE A 1 97 ? -13.578 44 15.547 1 98.06 97 ILE A C 1
ATOM 751 O O . ILE A 1 97 ? -13.039 44.969 16.062 1 98.06 97 ILE A O 1
ATOM 755 N N . PRO A 1 98 ? -14.031 42.938 16.281 1 98.06 98 PRO A N 1
ATOM 756 C CA . PRO A 1 98 ? -13.758 43 17.719 1 98.06 98 PRO A CA 1
ATOM 757 C C . PRO A 1 98 ? -12.273 43.188 18.031 1 98.06 98 PRO A C 1
ATOM 759 O O . PRO A 1 98 ? -11.93 43.969 18.922 1 98.06 98 PRO A O 1
ATOM 762 N N . ILE A 1 99 ? -11.406 42.531 17.344 1 97.81 99 ILE A N 1
ATOM 763 C CA . ILE A 1 99 ? -9.969 42.688 17.562 1 97.81 99 ILE A CA 1
ATOM 764 C C . ILE A 1 99 ? -9.531 44.094 17.266 1 97.81 99 ILE A C 1
ATOM 766 O O . ILE A 1 99 ? -8.766 44.688 18.047 1 97.81 99 ILE A O 1
ATOM 770 N N . LYS A 1 100 ? -10 44.688 16.172 1 98 100 LYS A N 1
ATOM 771 C CA . LYS A 1 100 ? -9.656 46.062 15.797 1 98 100 LYS A CA 1
ATOM 772 C C . LYS A 1 100 ? -10.086 47.062 16.859 1 98 100 LYS A C 1
ATOM 774 O O . LYS A 1 100 ? -9.367 48 17.156 1 98 100 LYS A O 1
ATOM 779 N N . ILE A 1 101 ? -11.242 46.844 17.406 1 97.94 101 ILE A N 1
ATOM 780 C CA . ILE A 1 101 ? -11.766 47.719 18.453 1 97.94 101 ILE A CA 1
ATOM 781 C C . ILE A 1 101 ? -10.852 47.625 19.688 1 97.94 101 ILE A C 1
ATOM 783 O O . ILE A 1 101 ? -10.5 48.656 20.266 1 97.94 101 ILE A O 1
ATOM 787 N N . ALA A 1 102 ? -10.453 46.438 20.016 1 97 102 ALA A N 1
ATOM 788 C CA . ALA A 1 102 ? -9.625 46.219 21.203 1 97 102 ALA A CA 1
ATOM 789 C C . ALA A 1 102 ? -8.203 46.688 20.969 1 97 102 ALA A C 1
ATOM 791 O O . ALA A 1 102 ? -7.523 47.125 21.906 1 97 102 ALA A O 1
ATOM 792 N N . MET A 1 103 ? -7.715 46.594 19.734 1 96.62 103 MET A N 1
ATOM 793 C CA . MET A 1 103 ? -6.359 46.969 19.344 1 96.62 103 MET A CA 1
ATOM 794 C C . MET A 1 103 ? -6.387 47.969 18.188 1 96.62 103 MET A C 1
ATOM 796 O O . MET A 1 103 ? -6 47.625 17.062 1 96.62 103 MET A O 1
ATOM 800 N N . PRO A 1 104 ? -6.59 49.219 18.484 1 95.69 104 PRO A N 1
ATOM 801 C CA . PRO A 1 104 ? -6.809 50.219 17.438 1 95.69 104 PRO A CA 1
ATOM 802 C C . PRO A 1 104 ? -5.566 50.438 16.578 1 95.69 104 PRO A C 1
ATOM 804 O O . PRO A 1 104 ? -5.68 50.906 15.438 1 95.69 104 PRO A O 1
ATOM 807 N N . GLU A 1 105 ? -4.41 50.094 17.078 1 95.44 105 GLU A N 1
ATOM 808 C CA . GLU A 1 105 ? -3.164 50.312 16.344 1 95.44 105 GLU A CA 1
ATOM 809 C C . GLU A 1 105 ? -2.955 49.25 15.281 1 95.44 105 GLU A C 1
ATOM 811 O O . GLU A 1 105 ? -2.145 49.438 14.367 1 95.44 105 GLU A O 1
ATOM 816 N N . LEU A 1 106 ? -3.623 48.188 15.352 1 96.56 106 LEU A N 1
ATOM 817 C CA . LEU A 1 106 ? -3.467 47.062 14.422 1 96.56 106 LEU A CA 1
ATOM 818 C C . LEU A 1 106 ? -4.047 47.406 13.055 1 96.56 106 LEU A C 1
ATOM 820 O O . LEU A 1 106 ? -5.125 48 12.969 1 96.56 106 LEU A O 1
ATOM 824 N N . GLU A 1 107 ? -3.287 47.156 12.008 1 97.75 107 GLU A N 1
ATOM 825 C CA . GLU A 1 107 ? -3.844 47.188 10.664 1 97.75 107 GLU A CA 1
ATOM 826 C C . GLU A 1 107 ? -4.578 45.906 10.336 1 97.75 107 GLU A C 1
ATOM 828 O O . GLU A 1 107 ? -4.027 44.812 10.5 1 97.75 107 GLU A O 1
ATOM 833 N N . ILE A 1 108 ? -5.855 46.031 9.867 1 97.12 108 ILE A N 1
ATOM 834 C CA . ILE A 1 108 ? -6.641 44.812 9.664 1 97.12 108 ILE A CA 1
ATOM 835 C C . ILE A 1 108 ? -7.215 44.812 8.25 1 97.12 108 ILE A C 1
ATOM 837 O O . ILE A 1 108 ? -7.633 45.844 7.734 1 97.12 108 ILE A O 1
ATOM 841 N N . VAL A 1 109 ? -7.113 43.656 7.605 1 96.62 109 VAL A N 1
ATOM 842 C CA . VAL A 1 109 ? -7.797 43.406 6.344 1 96.62 109 VAL A CA 1
ATOM 843 C C . VAL A 1 109 ? -8.961 42.438 6.578 1 96.62 109 VAL A C 1
ATOM 845 O O . VAL A 1 109 ? -8.758 41.344 7.094 1 96.62 109 VAL A O 1
ATOM 848 N N . LEU A 1 110 ? -10.195 42.844 6.289 1 97.06 110 LEU A N 1
ATOM 849 C CA . LEU A 1 110 ? -11.375 42 6.395 1 97.06 110 LEU A CA 1
ATOM 850 C C . LEU A 1 110 ? -11.727 41.406 5.039 1 97.06 110 LEU A C 1
ATOM 852 O O . LEU A 1 110 ? -12.227 42.094 4.152 1 97.06 110 LEU A O 1
ATOM 856 N N . ALA A 1 111 ? -11.469 40.094 4.902 1 95.06 111 ALA A N 1
ATOM 857 C CA . ALA A 1 111 ? -11.734 39.438 3.631 1 95.06 111 ALA A CA 1
ATOM 858 C C . ALA A 1 111 ? -13.055 38.656 3.686 1 95.06 111 ALA A C 1
ATOM 860 O O . ALA A 1 111 ? -13.227 37.781 4.52 1 95.06 111 ALA A O 1
ATOM 861 N N . GLU A 1 112 ? -14.023 39 2.859 1 93.81 112 GLU A N 1
ATOM 862 C CA . GLU A 1 112 ? -15.344 38.406 2.781 1 93.81 112 GLU A CA 1
ATOM 863 C C . GLU A 1 112 ? -15.867 38.406 1.349 1 93.81 112 GLU A C 1
ATOM 865 O O . GLU A 1 112 ? -15.992 39.438 0.723 1 93.81 112 GLU A O 1
ATOM 870 N N . SER A 1 113 ? -16.234 37.188 0.801 1 90.88 113 SER A N 1
ATOM 871 C CA . SER A 1 113 ? -16.594 37.031 -0.607 1 90.88 113 SER A CA 1
ATOM 872 C C . SER A 1 113 ? -18.047 37.438 -0.856 1 90.88 113 SER A C 1
ATOM 874 O O . SER A 1 113 ? -18.406 37.812 -1.969 1 90.88 113 SER A O 1
ATOM 876 N N . ARG A 1 114 ? -18.938 37.312 0.105 1 92.44 114 ARG A N 1
ATOM 877 C CA . ARG A 1 114 ? -20.344 37.656 -0.061 1 92.44 114 ARG A CA 1
ATOM 878 C C . ARG A 1 114 ? -20.516 39.156 -0.089 1 92.44 114 ARG A C 1
ATOM 880 O O . ARG A 1 114 ? -20.297 39.844 0.919 1 92.44 114 ARG A O 1
ATOM 887 N N . GLN A 1 115 ? -21.094 39.656 -1.082 1 93.75 115 GLN A N 1
ATOM 888 C CA . GLN A 1 115 ? -21.125 41.094 -1.356 1 93.75 115 GLN A CA 1
ATOM 889 C C . GLN A 1 115 ? -21.984 41.844 -0.325 1 93.75 115 GLN A C 1
ATOM 891 O O . GLN A 1 115 ? -21.625 42.938 0.1 1 93.75 115 GLN A O 1
ATOM 896 N N . LYS A 1 116 ? -23.016 41.25 0.005 1 94.94 116 LYS A N 1
ATOM 897 C CA . LYS A 1 116 ? -23.891 41.906 0.976 1 94.94 116 LYS A CA 1
ATOM 898 C C . LYS A 1 116 ? -23.203 42.031 2.33 1 94.94 116 LYS A C 1
ATOM 900 O O . LYS A 1 116 ? -23.359 43.062 3.01 1 94.94 116 LYS A O 1
ATOM 905 N N . ARG A 1 117 ? -22.469 41.062 2.703 1 95.5 117 ARG A N 1
ATOM 906 C CA . ARG A 1 117 ? -21.75 41.125 3.967 1 95.5 117 ARG A CA 1
ATOM 907 C C . ARG A 1 117 ? -20.562 42.094 3.877 1 95.5 117 ARG A C 1
ATOM 909 O O . ARG A 1 117 ? -20.25 42.781 4.848 1 95.5 117 ARG A O 1
ATOM 916 N N . ALA A 1 118 ? -19.938 42.125 2.738 1 96.25 118 ALA A N 1
ATOM 917 C CA . ALA A 1 118 ? -18.844 43.062 2.537 1 96.25 118 ALA A CA 1
ATOM 918 C C . ALA A 1 118 ? -19.344 44.5 2.672 1 96.25 118 ALA A C 1
ATOM 920 O O . ALA A 1 118 ? -18.656 45.375 3.234 1 96.25 118 ALA A O 1
ATOM 921 N N . ALA A 1 119 ? -20.5 44.75 2.139 1 96.44 119 ALA A N 1
ATOM 922 C CA . ALA A 1 119 ? -21.094 46.062 2.248 1 96.44 119 ALA A CA 1
ATOM 923 C C . ALA A 1 119 ? -21.406 46.406 3.703 1 96.44 119 ALA A C 1
ATOM 925 O O . ALA A 1 119 ? -21.188 47.562 4.137 1 96.44 119 ALA A O 1
ATOM 926 N N . PHE A 1 120 ? -21.938 45.469 4.328 1 96.94 120 PHE A N 1
ATOM 927 C CA . PHE A 1 120 ? -22.172 45.656 5.75 1 96.94 120 PHE A CA 1
ATOM 928 C C . PHE A 1 120 ? -20.891 46.031 6.48 1 96.94 120 PHE A C 1
ATOM 930 O O . PHE A 1 120 ? -20.875 46.906 7.324 1 96.94 120 PHE A O 1
ATOM 937 N N . LEU A 1 121 ? -19.781 45.281 6.207 1 98 121 LEU A N 1
ATOM 938 C CA . LEU A 1 121 ? -18.5 45.5 6.848 1 98 121 LEU A CA 1
ATOM 939 C C . LEU A 1 121 ? -18 46.906 6.582 1 98 121 LEU A C 1
ATOM 941 O O . LEU A 1 121 ? -17.484 47.594 7.488 1 98 121 LEU A O 1
ATOM 945 N N . LYS A 1 122 ? -18.156 47.438 5.359 1 97.56 122 LYS A N 1
ATOM 946 C CA . LYS A 1 122 ? -17.734 48.781 5.02 1 97.56 122 LYS A CA 1
ATOM 947 C C . LYS A 1 122 ? -18.516 49.812 5.832 1 97.56 122 LYS A C 1
ATOM 949 O O . LYS A 1 122 ? -17.938 50.781 6.367 1 97.56 122 LYS A O 1
ATOM 954 N N . MET A 1 123 ? -19.797 49.562 5.879 1 97.5 123 MET A N 1
ATOM 955 C CA . MET A 1 123 ? -20.656 50.438 6.652 1 97.5 123 MET A CA 1
ATOM 956 C C . MET A 1 123 ? -20.266 50.406 8.125 1 97.5 123 MET A C 1
ATOM 958 O O . MET A 1 123 ? -20.172 51.469 8.758 1 97.5 123 MET A O 1
ATOM 962 N N . ALA A 1 124 ? -20.078 49.25 8.672 1 97.88 124 ALA A N 1
ATOM 963 C CA . ALA A 1 124 ? -19.719 49.125 10.086 1 97.88 124 ALA A CA 1
ATOM 964 C C . ALA A 1 124 ? -18.406 49.844 10.383 1 97.88 124 ALA A C 1
ATOM 966 O O . ALA A 1 124 ? -18.281 50.5 11.406 1 97.88 124 ALA A O 1
ATOM 967 N N . VAL A 1 125 ? -17.438 49.656 9.508 1 98 125 VAL A N 1
ATOM 968 C CA . VAL A 1 125 ? -16.125 50.312 9.688 1 98 125 VAL A CA 1
ATOM 969 C C . VAL A 1 125 ? -16.297 51.812 9.734 1 98 125 VAL A C 1
ATOM 971 O O . VAL A 1 125 ? -15.672 52.5 10.562 1 98 125 VAL A O 1
ATOM 974 N N . GLU A 1 126 ? -17.094 52.344 8.898 1 97.38 126 GLU A N 1
ATOM 975 C CA . GLU A 1 126 ? -17.359 53.781 8.844 1 97.38 126 GLU A CA 1
ATOM 976 C C . GLU A 1 126 ? -18.078 54.25 10.109 1 97.38 126 GLU A C 1
ATOM 978 O O . GLU A 1 126 ? -17.688 55.25 10.719 1 97.38 126 GLU A O 1
ATOM 983 N N . ARG A 1 127 ? -19.094 53.531 10.461 1 97.38 127 ARG A N 1
ATOM 984 C CA . ARG A 1 127 ? -19.906 53.938 11.609 1 97.38 127 ARG A CA 1
ATOM 985 C C . ARG A 1 127 ? -19.109 53.875 12.906 1 97.38 127 ARG A C 1
ATOM 987 O O . ARG A 1 127 ? -19.328 54.656 13.82 1 97.38 127 ARG A O 1
ATOM 994 N N . LEU A 1 128 ? -18.203 52.938 12.969 1 97.69 128 LEU A N 1
ATOM 995 C CA . LEU A 1 128 ? -17.406 52.719 14.164 1 97.69 128 LEU A CA 1
ATOM 996 C C . LEU A 1 128 ? -16.156 53.594 14.141 1 97.69 128 LEU A C 1
ATOM 998 O O . LEU A 1 128 ? -15.43 53.688 15.141 1 97.69 128 LEU A O 1
ATOM 1002 N N . LYS A 1 129 ? -15.891 54.25 13.016 1 96.62 129 LYS A N 1
ATOM 1003 C CA . LYS A 1 129 ? -14.734 55.125 12.812 1 96.62 129 LYS A CA 1
ATOM 1004 C C . LYS A 1 129 ? -13.43 54.344 13.039 1 96.62 129 LYS A C 1
ATOM 1006 O O . LYS A 1 129 ? -12.547 54.812 13.758 1 96.62 129 LYS A O 1
ATOM 1011 N N . LEU A 1 130 ? -13.422 53.188 12.531 1 97.25 130 LEU A N 1
ATOM 1012 C CA . LEU A 1 130 ? -12.203 52.375 12.625 1 97.25 130 LEU A CA 1
ATOM 1013 C C . LEU A 1 130 ? -11.195 52.812 11.57 1 97.25 130 LEU A C 1
ATOM 1015 O O . LEU A 1 130 ? -11.539 52.969 10.391 1 97.25 130 LEU A O 1
ATOM 1019 N N . GLU A 1 131 ? -9.984 53.031 12.016 1 96.56 131 GLU A N 1
ATOM 1020 C CA . GLU A 1 131 ? -8.922 53.438 11.102 1 96.56 131 GLU A CA 1
ATOM 1021 C C . GLU A 1 131 ? -8.055 52.25 10.711 1 96.56 131 GLU A C 1
ATOM 1023 O O . GLU A 1 131 ? -7.996 51.25 11.445 1 96.56 131 GLU A O 1
ATOM 1028 N N . LYS A 1 132 ? -7.395 52.312 9.516 1 96.75 132 LYS A N 1
ATOM 1029 C CA . LYS A 1 132 ? -6.445 51.312 9.039 1 96.75 132 LYS A CA 1
ATOM 1030 C C . LYS A 1 132 ? -7.121 49.969 8.867 1 96.75 132 LYS A C 1
ATOM 1032 O O . LYS A 1 132 ? -6.598 48.938 9.312 1 96.75 132 LYS A O 1
ATOM 1037 N N . VAL A 1 133 ? -8.359 50 8.414 1 97.88 133 VAL A N 1
ATOM 1038 C CA . VAL A 1 133 ? -9.109 48.781 8.086 1 97.88 133 VAL A CA 1
ATOM 1039 C C . VAL A 1 133 ? -9.422 48.75 6.594 1 97.88 133 VAL A C 1
ATOM 1041 O O . VAL A 1 133 ? -9.859 49.781 6.027 1 97.88 133 VAL A O 1
ATOM 1044 N N . GLU A 1 134 ? -9.078 47.719 5.961 1 96.19 134 GLU A N 1
ATOM 1045 C CA . GLU A 1 134 ? -9.438 47.531 4.559 1 96.19 134 GLU A CA 1
ATOM 1046 C C . GLU A 1 134 ? -10.398 46.344 4.398 1 96.19 134 GLU A C 1
ATOM 1048 O O . GLU A 1 134 ? -10.172 45.281 4.961 1 96.19 134 GLU A O 1
ATOM 1053 N N . VAL A 1 135 ? -11.539 46.531 3.676 1 96.88 135 VAL A N 1
ATOM 1054 C CA . VAL A 1 135 ? -12.492 45.469 3.396 1 96.88 135 VAL A CA 1
ATOM 1055 C C . VAL A 1 135 ? -12.289 44.938 1.976 1 96.88 135 VAL A C 1
ATOM 1057 O O . VAL A 1 135 ? -12.352 45.688 1.011 1 96.88 135 VAL A O 1
ATOM 1060 N N . VAL A 1 136 ? -11.938 43.688 1.905 1 94.12 136 VAL A N 1
ATOM 1061 C CA . VAL A 1 136 ? -11.766 43.031 0.618 1 94.12 136 VAL A CA 1
ATOM 1062 C C . VAL A 1 136 ? -12.984 42.156 0.318 1 94.12 136 VAL A C 1
ATOM 1064 O O . VAL A 1 136 ? -13.18 41.094 0.939 1 94.12 136 VAL A O 1
ATOM 1067 N N . GLY A 1 137 ? -13.789 42.5 -0.662 1 91.56 137 GLY A N 1
ATOM 1068 C CA . GLY A 1 137 ? -15.039 41.844 -0.999 1 91.56 137 GLY A CA 1
ATOM 1069 C C . GLY A 1 137 ? -14.875 40.75 -2.037 1 91.56 137 GLY A C 1
ATOM 1070 O O . GLY A 1 137 ? -15.695 40.625 -2.951 1 91.56 137 GLY A O 1
ATOM 1071 N N . LYS A 1 138 ? -13.789 40.062 -2.029 1 87.69 138 LYS A N 1
ATOM 1072 C CA . LYS A 1 138 ? -13.547 38.969 -2.963 1 87.69 138 LYS A CA 1
ATOM 1073 C C . LYS A 1 138 ? -12.914 37.781 -2.26 1 87.69 138 LYS A C 1
ATOM 1075 O O . LYS A 1 138 ? -12.43 37.906 -1.129 1 87.69 138 LYS A O 1
ATOM 1080 N N . SER A 1 139 ? -13.031 36.688 -2.945 1 86.12 139 SER A N 1
ATOM 1081 C CA . SER A 1 139 ? -12.398 35.469 -2.41 1 86.12 139 SER A CA 1
ATOM 1082 C C . SER A 1 139 ? -10.875 35.594 -2.457 1 86.12 139 SER A C 1
ATOM 1084 O O . SER A 1 139 ? -10.32 36.125 -3.422 1 86.12 139 SER A O 1
ATOM 1086 N N . VAL A 1 140 ? -10.219 35.25 -1.334 1 83.88 140 VAL A N 1
ATOM 1087 C CA . VAL A 1 140 ? -8.766 35.219 -1.27 1 83.88 140 VAL A CA 1
ATOM 1088 C C . VAL A 1 140 ? -8.25 33.844 -1.726 1 83.88 140 VAL A C 1
ATOM 1090 O O . VAL A 1 140 ? -8.609 32.812 -1.155 1 83.88 140 VAL A O 1
ATOM 1093 N N . GLY A 1 141 ? -7.586 33.844 -2.762 1 80.12 141 GLY A N 1
ATOM 1094 C CA . GLY A 1 141 ? -6.934 32.625 -3.264 1 80.12 141 GLY A CA 1
ATOM 1095 C C . GLY A 1 141 ? -5.422 32.75 -3.273 1 80.12 141 GLY A C 1
ATOM 1096 O O . GLY A 1 141 ? -4.855 33.688 -2.734 1 80.12 141 GLY A O 1
ATOM 1097 N N . SER A 1 142 ? -4.824 31.797 -3.875 1 73.31 142 SER A N 1
ATOM 1098 C CA . SER A 1 142 ? -3.367 31.719 -3.877 1 73.31 142 SER A CA 1
ATOM 1099 C C . SER A 1 142 ? -2.746 32.875 -4.66 1 73.31 142 SER A C 1
ATOM 1101 O O . SER A 1 142 ? -1.568 33.188 -4.48 1 73.31 142 SER A O 1
ATOM 1103 N N . SER A 1 143 ? -3.625 33.562 -5.363 1 69.19 143 SER A N 1
ATOM 1104 C CA . SER A 1 143 ? -3.133 34.656 -6.211 1 69.19 143 SER A CA 1
ATOM 1105 C C . SER A 1 143 ? -3.326 36 -5.539 1 69.19 143 SER A C 1
ATOM 1107 O O . SER A 1 143 ? -2.949 37.031 -6.098 1 69.19 143 SER A O 1
ATOM 1109 N N . PHE A 1 144 ? -3.926 35.938 -4.359 1 77.5 144 PHE A N 1
ATOM 1110 C CA . PHE A 1 144 ? -4.117 37.188 -3.65 1 77.5 144 PHE A CA 1
ATOM 1111 C C . PHE A 1 144 ? -2.779 37.844 -3.352 1 77.5 144 PHE A C 1
ATOM 1113 O O . PHE A 1 144 ? -1.87 37.219 -2.816 1 77.5 144 PHE A O 1
ATOM 1120 N N . GLU A 1 145 ? -2.59 39.125 -3.639 1 76.44 145 GLU A N 1
ATOM 1121 C CA . GLU A 1 145 ? -1.264 39.719 -3.717 1 76.44 145 GLU A CA 1
ATOM 1122 C C . GLU A 1 145 ? -1.022 40.688 -2.551 1 76.44 145 GLU A C 1
ATOM 1124 O O . GLU A 1 145 ? 0.101 41.156 -2.34 1 76.44 145 GLU A O 1
ATOM 1129 N N . VAL A 1 146 ? -2.016 41.031 -1.812 1 83.31 146 VAL A N 1
ATOM 1130 C CA . VAL A 1 146 ? -1.81 41.969 -0.722 1 83.31 146 VAL A CA 1
ATOM 1131 C C . VAL A 1 146 ? -1.045 41.312 0.413 1 83.31 146 VAL A C 1
ATOM 1133 O O . VAL A 1 146 ? -1.555 40.375 1.05 1 83.31 146 VAL A O 1
ATOM 1136 N N . PRO A 1 147 ? 0.127 41.781 0.592 1 90.25 147 PRO A N 1
ATOM 1137 C CA . PRO A 1 147 ? 0.96 41.125 1.611 1 90.25 147 PRO A CA 1
ATOM 1138 C C . PRO A 1 147 ? 0.447 41.375 3.029 1 90.25 147 PRO A C 1
ATOM 1140 O O . PRO A 1 147 ? 0.002 42.469 3.35 1 90.25 147 PRO A O 1
ATOM 1143 N N . VAL A 1 148 ? 0.445 40.375 3.783 1 95.5 148 VAL A N 1
ATOM 1144 C CA . VAL A 1 148 ? 0.076 40.5 5.191 1 95.5 148 VAL A CA 1
ATOM 1145 C C . VAL A 1 148 ? 1.095 39.75 6.055 1 95.5 148 VAL A C 1
ATOM 1147 O O . VAL A 1 148 ? 1.824 38.906 5.559 1 95.5 148 VAL A O 1
ATOM 1150 N N . LYS A 1 149 ? 1.143 40.156 7.344 1 96.88 149 LYS A N 1
ATOM 1151 C CA . LYS A 1 149 ? 2.049 39.531 8.297 1 96.88 149 LYS A CA 1
ATOM 1152 C C . LYS A 1 149 ? 1.319 38.5 9.141 1 96.88 149 LYS A C 1
ATOM 1154 O O . LYS A 1 149 ? 1.952 37.688 9.828 1 96.88 149 LYS A O 1
ATOM 1159 N N . GLY A 1 150 ? 0.06 38.5 9.023 1 97.25 150 GLY A N 1
ATOM 1160 C CA . GLY A 1 150 ? -0.734 37.531 9.75 1 97.25 150 GLY A CA 1
ATOM 1161 C C . GLY A 1 150 ? -2.09 37.25 9.117 1 97.25 150 GLY A C 1
ATOM 1162 O O . GLY A 1 150 ? -2.629 38.125 8.422 1 97.25 150 GLY A O 1
ATOM 1163 N N . VAL A 1 151 ? -2.559 36.125 9.242 1 97.19 151 VAL A N 1
ATOM 1164 C CA . VAL A 1 151 ? -3.914 35.75 8.859 1 97.19 151 VAL A CA 1
ATOM 1165 C C . VAL A 1 151 ? -4.605 35.031 10.031 1 97.19 151 VAL A C 1
ATOM 1167 O O . VAL A 1 151 ? -4.008 34.188 10.695 1 97.19 151 VAL A O 1
ATOM 1170 N N . ILE A 1 152 ? -5.789 35.438 10.352 1 97.25 152 ILE A N 1
ATOM 1171 C CA . ILE A 1 152 ? -6.59 34.781 11.375 1 97.25 152 ILE A CA 1
ATOM 1172 C C . ILE A 1 152 ? -7.922 34.344 10.789 1 97.25 152 ILE A C 1
ATOM 1174 O O . ILE A 1 152 ? -8.469 35 9.891 1 97.25 152 ILE A O 1
ATOM 1178 N N . THR A 1 153 ? -8.336 33.125 11.156 1 95.94 153 THR A N 1
ATOM 1179 C CA . THR A 1 153 ? -9.586 32.656 10.578 1 95.94 153 THR A CA 1
ATOM 1180 C C . THR A 1 153 ? -10.312 31.734 11.555 1 95.94 153 THR A C 1
ATOM 1182 O O . THR A 1 153 ? -9.68 30.984 12.297 1 95.94 153 THR A O 1
ATOM 1185 N N . ARG A 1 154 ? -11.609 31.797 11.547 1 88.94 154 ARG A N 1
ATOM 1186 C CA . ARG A 1 154 ? -12.5 30.906 12.266 1 88.94 154 ARG A CA 1
ATOM 1187 C C . ARG A 1 154 ? -13.266 30 11.312 1 88.94 154 ARG A C 1
ATOM 1189 O O . ARG A 1 154 ? -14.133 29.219 11.727 1 88.94 154 ARG A O 1
ATOM 1196 N N . ALA A 1 155 ? -12.828 30.031 10.086 1 71.5 155 ALA A N 1
ATOM 1197 C CA . ALA A 1 155 ? -13.562 29.328 9.039 1 71.5 155 ALA A CA 1
ATOM 1198 C C . ALA A 1 155 ? -13.445 27.812 9.203 1 71.5 155 ALA A C 1
ATOM 1200 O O . ALA A 1 155 ? -12.508 27.328 9.844 1 71.5 155 ALA A O 1
ATOM 1201 N N . VAL A 1 156 ? -14.352 27.156 8.602 1 72.5 156 VAL A N 1
ATOM 1202 C CA . VAL A 1 156 ? -14.492 25.703 8.695 1 72.5 156 VAL A CA 1
ATOM 1203 C C . VAL A 1 156 ? -13.492 25.031 7.75 1 72.5 156 VAL A C 1
ATOM 1205 O O . VAL A 1 156 ? -13.172 23.859 7.918 1 72.5 156 VAL A O 1
ATOM 1208 N N . GLU A 1 157 ? -12.875 25.734 6.988 1 84.12 157 GLU A N 1
ATOM 1209 C CA . GLU A 1 157 ? -11.945 25.125 6.035 1 84.12 157 GLU A CA 1
ATOM 1210 C C . GLU A 1 157 ? -10.773 24.469 6.75 1 84.12 157 GLU A C 1
ATOM 1212 O O . GLU A 1 157 ? -10.43 24.844 7.871 1 84.12 157 GLU A O 1
ATOM 1217 N N . SER A 1 158 ? -10.273 23.469 6.113 1 88.25 158 SER A N 1
ATOM 1218 C CA . SER A 1 158 ? -9.156 22.75 6.715 1 88.25 158 SER A CA 1
ATOM 1219 C C . SER A 1 158 ? -7.918 23.641 6.809 1 88.25 158 SER A C 1
ATOM 1221 O O . SER A 1 158 ? -7.77 24.594 6.035 1 88.25 158 SER A O 1
ATOM 1223 N N . VAL A 1 159 ? -7.098 23.375 7.723 1 92.38 159 VAL A N 1
ATOM 1224 C CA . VAL A 1 159 ? -5.852 24.109 7.914 1 92.38 159 VAL A CA 1
ATOM 1225 C C . VAL A 1 159 ? -5.059 24.125 6.609 1 92.38 159 VAL A C 1
ATOM 1227 O O . VAL A 1 159 ? -4.582 25.188 6.184 1 92.38 159 VAL A O 1
ATOM 1230 N N . GLY A 1 160 ? -4.965 23.031 5.996 1 88.5 160 GLY A N 1
ATOM 1231 C CA . GLY A 1 160 ? -4.211 22.922 4.754 1 88.5 160 GLY A CA 1
ATOM 1232 C C . GLY A 1 160 ? -4.77 23.797 3.646 1 88.5 160 GLY A C 1
ATOM 1233 O O . GLY A 1 160 ? -4.016 24.469 2.941 1 88.5 160 GLY A O 1
ATOM 1234 N N . ALA A 1 161 ? -6.066 23.75 3.443 1 87.38 161 ALA A N 1
ATOM 1235 C CA . ALA A 1 161 ? -6.715 24.547 2.412 1 87.38 161 ALA A CA 1
ATOM 1236 C C . ALA A 1 161 ? -6.465 26.031 2.637 1 87.38 161 ALA A C 1
ATOM 1238 O O . ALA A 1 161 ? -6.215 26.781 1.688 1 87.38 161 ALA A O 1
ATOM 1239 N N . THR A 1 162 ? -6.504 26.375 3.859 1 92.5 162 THR A N 1
ATOM 1240 C CA . THR A 1 162 ? -6.254 27.781 4.191 1 92.5 162 THR A CA 1
ATOM 1241 C C . THR A 1 162 ? -4.805 28.156 3.898 1 92.5 162 THR A C 1
ATOM 1243 O O . THR A 1 162 ? -4.535 29.203 3.316 1 92.5 162 THR A O 1
ATOM 1246 N N . LEU A 1 163 ? -3.92 27.297 4.328 1 91.44 163 LEU A N 1
ATOM 1247 C CA . LEU A 1 163 ? -2.506 27.562 4.102 1 91.44 163 LEU A CA 1
ATOM 1248 C C . LEU A 1 163 ? -2.209 27.703 2.609 1 91.44 163 LEU A C 1
ATOM 1250 O O . LEU A 1 163 ? -1.36 28.5 2.211 1 91.44 163 LEU A O 1
ATOM 1254 N N . GLU A 1 164 ? -2.904 26.969 1.827 1 86.19 164 GLU A N 1
ATOM 1255 C CA . GLU A 1 164 ? -2.76 27.062 0.377 1 86.19 164 GLU A CA 1
ATOM 1256 C C . GLU A 1 164 ? -3.268 28.406 -0.141 1 86.19 164 GLU A C 1
ATOM 1258 O O . GLU A 1 164 ? -2.617 29.047 -0.974 1 86.19 164 GLU A O 1
ATOM 1263 N N . ARG A 1 165 ? -4.395 28.797 0.314 1 87.69 165 ARG A N 1
ATOM 1264 C CA . ARG A 1 165 ? -5.043 30.047 -0.114 1 87.69 165 ARG A CA 1
ATOM 1265 C C . ARG A 1 165 ? -4.176 31.25 0.207 1 87.69 165 ARG A C 1
ATOM 1267 O O . ARG A 1 165 ? -4.117 32.219 -0.573 1 87.69 165 ARG A O 1
ATOM 1274 N N . ILE A 1 166 ? -3.531 31.188 1.332 1 91.75 166 ILE A N 1
ATOM 1275 C CA . ILE A 1 166 ? -2.842 32.375 1.803 1 91.75 166 ILE A CA 1
ATOM 1276 C C . ILE A 1 166 ? -1.366 32.312 1.416 1 91.75 166 ILE A C 1
ATOM 1278 O O . ILE A 1 166 ? -0.575 33.188 1.802 1 91.75 166 ILE A O 1
ATOM 1282 N N . ALA A 1 167 ? -0.998 31.359 0.732 1 87.94 167 ALA A N 1
ATOM 1283 C CA . ALA A 1 167 ? 0.398 31.109 0.375 1 87.94 167 ALA A CA 1
ATOM 1284 C C . ALA A 1 167 ? 0.973 32.281 -0.407 1 87.94 167 ALA A C 1
ATOM 1286 O O . ALA A 1 167 ? 2.176 32.562 -0.345 1 87.94 167 ALA A O 1
ATOM 1287 N N . GLY A 1 168 ? 0.139 33 -1.076 1 85.75 168 GLY A N 1
ATOM 1288 C CA . GLY A 1 168 ? 0.591 34.094 -1.914 1 85.75 168 GLY A CA 1
ATOM 1289 C C . GLY A 1 168 ? 0.71 35.406 -1.164 1 85.75 168 GLY A C 1
ATOM 1290 O O . GLY A 1 168 ? 1.388 36.344 -1.62 1 85.75 168 GLY A O 1
ATOM 1291 N N . CYS A 1 169 ? 0.108 35.5 -0.02 1 90.81 169 CYS A N 1
ATOM 1292 C CA . CYS A 1 169 ? 0.015 36.844 0.576 1 90.81 169 CYS A CA 1
ATOM 1293 C C . CYS A 1 169 ? 0.669 36.875 1.952 1 90.81 169 CYS A C 1
ATOM 1295 O O . CYS A 1 169 ? 1 37.938 2.465 1 90.81 169 CYS A O 1
ATOM 1297 N N . LEU A 1 170 ? 0.846 35.75 2.574 1 94 170 LEU A N 1
ATOM 1298 C CA . LEU A 1 170 ? 1.461 35.75 3.896 1 94 170 LEU A CA 1
ATOM 1299 C C . LEU A 1 170 ? 2.977 35.875 3.793 1 94 170 LEU A C 1
ATOM 1301 O O . LEU A 1 170 ? 3.633 35.062 3.141 1 94 170 LEU A O 1
ATOM 1305 N N . ASP A 1 171 ? 3.514 36.844 4.449 1 93.25 171 ASP A N 1
ATOM 1306 C CA . ASP A 1 171 ? 4.938 37.156 4.367 1 93.25 171 ASP A CA 1
ATOM 1307 C C . ASP A 1 171 ? 5.766 36.125 5.137 1 93.25 171 ASP A C 1
ATOM 1309 O O . ASP A 1 171 ? 5.238 35.406 5.973 1 93.25 171 ASP A O 1
ATOM 1313 N N . ARG A 1 172 ? 7.062 36.156 4.75 1 91.94 172 ARG A N 1
ATOM 1314 C CA . ARG A 1 172 ? 8 35.344 5.523 1 91.94 172 ARG A CA 1
ATOM 1315 C C . ARG A 1 172 ? 7.883 35.656 7.016 1 91.94 172 ARG A C 1
ATOM 1317 O O . ARG A 1 172 ? 7.773 36.812 7.41 1 91.94 172 ARG A O 1
ATOM 1324 N N . ASP A 1 173 ? 7.879 34.594 7.82 1 94.56 173 ASP A N 1
ATOM 1325 C CA . ASP A 1 173 ? 7.777 34.656 9.273 1 94.56 173 ASP A CA 1
ATOM 1326 C C . ASP A 1 173 ? 6.383 35.062 9.711 1 94.56 173 ASP A C 1
ATOM 1328 O O . ASP A 1 173 ? 6.133 35.281 10.898 1 94.56 173 ASP A O 1
ATOM 1332 N N . GLY A 1 174 ? 5.574 35.312 8.75 1 96.62 174 GLY A N 1
ATOM 1333 C CA . GLY A 1 174 ? 4.191 35.625 9.078 1 96.62 174 GLY A CA 1
ATOM 1334 C C . GLY A 1 174 ? 3.486 34.5 9.812 1 96.62 174 GLY A C 1
ATOM 1335 O O . GLY A 1 174 ? 3.953 33.375 9.812 1 96.62 174 GLY A O 1
ATOM 1336 N N . LEU A 1 175 ? 2.357 34.844 10.43 1 97.56 175 LEU A N 1
ATOM 1337 C CA . LEU A 1 175 ? 1.639 33.875 11.25 1 97.56 175 LEU A CA 1
ATOM 1338 C C . LEU A 1 175 ? 0.255 33.594 10.672 1 97.56 175 LEU A C 1
ATOM 1340 O O . LEU A 1 175 ? -0.458 34.531 10.281 1 97.56 175 LEU A O 1
ATOM 1344 N N . ALA A 1 176 ? -0.036 32.344 10.438 1 97.25 176 ALA A N 1
ATOM 1345 C CA . ALA A 1 176 ? -1.401 31.891 10.164 1 97.25 176 ALA A CA 1
ATOM 1346 C C . ALA A 1 176 ? -2.072 31.375 11.438 1 97.25 176 ALA A C 1
ATOM 1348 O O . ALA A 1 176 ? -1.677 30.328 11.969 1 97.25 176 ALA A O 1
ATOM 1349 N N . ILE A 1 177 ? -3.104 32.062 11.906 1 97.56 177 ILE A N 1
ATOM 1350 C CA . ILE A 1 177 ? -3.734 31.781 13.188 1 97.56 177 ILE A CA 1
ATOM 1351 C C . ILE A 1 177 ? -5.109 31.156 12.969 1 97.56 177 ILE A C 1
ATOM 1353 O O . ILE A 1 177 ? -6.008 31.797 12.414 1 97.56 177 ILE A O 1
ATOM 1357 N N . PHE A 1 178 ? -5.234 29.906 13.406 1 96.88 178 PHE A N 1
ATOM 1358 C CA . PHE A 1 178 ? -6.484 29.172 13.219 1 96.88 178 PHE A CA 1
ATOM 1359 C C . PHE A 1 178 ? -7.242 29.047 14.531 1 96.88 178 PHE A C 1
ATOM 1361 O O . PHE A 1 178 ? -6.715 28.5 15.508 1 96.88 178 PHE A O 1
ATOM 1368 N N . MET A 1 179 ? -8.461 29.594 14.531 1 95.38 179 MET A N 1
ATOM 1369 C CA . MET A 1 179 ? -9.375 29.359 15.641 1 95.38 179 MET A CA 1
ATOM 1370 C C . MET A 1 179 ? -10.227 28.109 15.391 1 95.38 179 MET A C 1
ATOM 1372 O O . MET A 1 179 ? -11.219 28.172 14.664 1 95.38 179 MET A O 1
ATOM 1376 N N . LYS A 1 180 ? -9.789 27.016 16 1 92.88 180 LYS A N 1
ATOM 1377 C CA . LYS A 1 180 ? -10.398 25.719 15.719 1 92.88 180 LYS A CA 1
ATOM 1378 C C . LYS A 1 180 ? -11.062 25.125 16.969 1 92.88 180 LYS A C 1
ATOM 1380 O O . LYS A 1 180 ? -10.906 25.672 18.062 1 92.88 180 LYS A O 1
ATOM 1385 N N . GLY A 1 181 ? -11.961 24.172 16.75 1 87.69 181 GLY A N 1
ATOM 1386 C CA . GLY A 1 181 ? -12.406 23.312 17.844 1 87.69 181 GLY A CA 1
ATOM 1387 C C . GLY A 1 181 ? -11.336 22.359 18.328 1 87.69 181 GLY A C 1
ATOM 1388 O O . GLY A 1 181 ? -10.273 22.234 17.703 1 87.69 181 GLY A O 1
ATOM 1389 N N . PRO A 1 182 ? -11.664 21.625 19.312 1 80.06 182 PRO A N 1
ATOM 1390 C CA . PRO A 1 182 ? -10.656 20.781 19.953 1 80.06 182 PRO A CA 1
ATOM 1391 C C . PRO A 1 182 ? -10.211 19.625 19.078 1 80.06 182 PRO A C 1
ATOM 1393 O O . PRO A 1 182 ? -9.086 19.125 19.219 1 80.06 182 PRO A O 1
ATOM 1396 N N . GLN A 1 183 ? -11.016 19.156 18.203 1 76.31 183 GLN A N 1
ATOM 1397 C CA . GLN A 1 183 ? -10.719 17.969 17.422 1 76.31 183 GLN A CA 1
ATOM 1398 C C . GLN A 1 183 ? -10.18 18.328 16.047 1 76.31 183 GLN A C 1
ATOM 1400 O O . GLN A 1 183 ? -10.891 18.203 15.039 1 76.31 183 GLN A O 1
ATOM 1405 N N . CYS A 1 184 ? -8.891 18.75 15.938 1 80.69 184 CYS A N 1
ATOM 1406 C CA . CYS A 1 184 ? -8.359 19.109 14.625 1 80.69 184 CYS A CA 1
ATOM 1407 C C . CYS A 1 184 ? -6.957 18.547 14.43 1 80.69 184 CYS A C 1
ATOM 1409 O O . CYS A 1 184 ? -6.188 19.062 13.609 1 80.69 184 CYS A O 1
ATOM 1411 N N . ASP A 1 185 ? -6.637 17.531 15.172 1 74.31 185 ASP A N 1
ATOM 1412 C CA . ASP A 1 185 ? -5.316 16.906 15.086 1 74.31 185 ASP A CA 1
ATOM 1413 C C . ASP A 1 185 ? -5.043 16.406 13.664 1 74.31 185 ASP A C 1
ATOM 1415 O O . ASP A 1 185 ? -3.949 16.609 13.133 1 74.31 185 ASP A O 1
ATOM 1419 N N . ALA A 1 186 ? -5.98 15.766 13.086 1 72.81 186 ALA A N 1
ATOM 1420 C CA . ALA A 1 186 ? -5.82 15.195 11.758 1 72.81 186 ALA A CA 1
ATOM 1421 C C . ALA A 1 186 ? -5.508 16.281 10.727 1 72.81 186 ALA A C 1
ATOM 1423 O O . ALA A 1 186 ? -4.629 16.109 9.883 1 72.81 186 ALA A O 1
ATOM 1424 N N . GLU A 1 187 ? -6.238 17.328 10.805 1 83.56 187 GLU A N 1
ATOM 1425 C CA . GLU A 1 187 ? -6.027 18.391 9.828 1 83.56 187 GLU A CA 1
ATOM 1426 C C . GLU A 1 187 ? -4.684 19.078 10.039 1 83.56 187 GLU A C 1
ATOM 1428 O O . GLU A 1 187 ? -4.039 19.516 9.078 1 83.56 187 GLU A O 1
ATOM 1433 N N . ILE A 1 188 ? -4.254 19.172 11.281 1 85.81 188 ILE A N 1
ATOM 1434 C CA . ILE A 1 188 ? -2.939 19.734 11.57 1 85.81 188 ILE A CA 1
ATOM 1435 C C . ILE A 1 188 ? -1.85 18.828 11.008 1 85.81 188 ILE A C 1
ATOM 1437 O O . ILE A 1 188 ? -0.925 19.297 10.336 1 85.81 188 ILE A O 1
ATOM 1441 N N . GLY A 1 189 ? -1.953 17.625 11.258 1 76.88 189 GLY A N 1
ATOM 1442 C CA . GLY A 1 189 ? -0.994 16.672 10.742 1 76.88 189 GLY A CA 1
ATOM 1443 C C . GLY A 1 189 ? -0.88 16.688 9.227 1 76.88 189 GLY A C 1
ATOM 1444 O O . GLY A 1 189 ? 0.226 16.703 8.688 1 76.88 189 GLY A O 1
ATOM 1445 N N . GLU A 1 190 ? -1.959 16.719 8.648 1 78.88 190 GLU A N 1
ATOM 1446 C CA . GLU A 1 190 ? -2.002 16.766 7.195 1 78.88 190 GLU A CA 1
ATOM 1447 C C . GLU A 1 190 ? -1.328 18.031 6.672 1 78.88 190 GLU A C 1
ATOM 1449 O O . GLU A 1 190 ? -0.595 17.984 5.68 1 78.88 190 GLU A O 1
ATOM 1454 N N . ALA A 1 191 ? -1.621 19.078 7.324 1 86.75 191 ALA A N 1
ATOM 1455 C CA . ALA A 1 191 ? -1.036 20.344 6.914 1 86.75 191 ALA A CA 1
ATOM 1456 C C . ALA A 1 191 ? 0.48 20.344 7.078 1 86.75 191 ALA A C 1
ATOM 1458 O O . ALA A 1 191 ? 1.21 20.844 6.219 1 86.75 191 ALA A O 1
ATOM 1459 N N . LEU A 1 192 ? 0.877 19.781 8.117 1 81.62 192 LEU A N 1
ATOM 1460 C CA . LEU A 1 192 ? 2.311 19.719 8.391 1 81.62 192 LEU A CA 1
ATOM 1461 C C . LEU A 1 192 ? 3.021 18.844 7.352 1 81.62 192 LEU A C 1
ATOM 1463 O O . LEU A 1 192 ? 4.148 19.156 6.953 1 81.62 192 LEU A O 1
ATOM 1467 N N . LYS A 1 193 ? 2.375 17.891 6.941 1 74.75 193 LYS A N 1
ATOM 1468 C CA . LYS A 1 193 ? 2.924 17.031 5.902 1 74.75 193 LYS A CA 1
ATOM 1469 C C . LYS A 1 193 ? 2.936 17.734 4.547 1 74.75 193 LYS A C 1
ATOM 1471 O O . LYS A 1 193 ? 3.957 17.75 3.857 1 74.75 193 LYS A O 1
ATOM 1476 N N . ARG A 1 194 ? 1.87 18.281 4.262 1 77 194 ARG A N 1
ATOM 1477 C CA . ARG A 1 194 ? 1.661 18.891 2.951 1 77 194 ARG A CA 1
ATOM 1478 C C . ARG A 1 194 ? 2.555 20.109 2.766 1 77 194 ARG A C 1
ATOM 1480 O O . ARG A 1 194 ? 3.033 20.375 1.66 1 77 194 ARG A O 1
ATOM 1487 N N . PHE A 1 195 ? 2.793 20.812 3.871 1 83.81 195 PHE A N 1
ATOM 1488 C CA . PHE A 1 195 ? 3.49 22.094 3.744 1 83.81 195 PHE A CA 1
ATOM 1489 C C . PHE A 1 195 ? 4.836 22.047 4.461 1 83.81 195 PHE A C 1
ATOM 1491 O O . PHE A 1 195 ? 5.316 23.062 4.953 1 83.81 195 PHE A O 1
ATOM 1498 N N . ARG A 1 196 ? 5.312 20.828 4.453 1 78.38 196 ARG A N 1
ATOM 1499 C CA . ARG A 1 196 ? 6.629 20.656 5.055 1 78.38 196 ARG A CA 1
ATOM 1500 C C . ARG A 1 196 ? 7.66 21.562 4.387 1 78.38 196 ARG A C 1
ATOM 1502 O O . ARG A 1 196 ? 7.719 21.641 3.156 1 78.38 196 ARG A O 1
ATOM 1509 N N . GLY A 1 197 ? 8.414 22.328 5.258 1 76.69 197 GLY A N 1
ATOM 1510 C CA . GLY A 1 197 ? 9.438 23.219 4.734 1 76.69 197 GLY A CA 1
ATOM 1511 C C . GLY A 1 197 ? 8.922 24.609 4.449 1 76.69 197 GLY A C 1
ATOM 1512 O O . GLY A 1 197 ? 9.711 25.547 4.285 1 76.69 197 GLY A O 1
ATOM 1513 N N . GLU A 1 198 ? 7.621 24.734 4.371 1 85.56 198 GLU A N 1
ATOM 1514 C CA . GLU A 1 198 ? 7.039 26.031 4.074 1 85.56 198 GLU A CA 1
ATOM 1515 C C . GLU A 1 198 ? 6.473 26.688 5.332 1 85.56 198 GLU A C 1
ATOM 1517 O O . GLU A 1 198 ? 6.516 27.906 5.477 1 85.56 198 GLU A O 1
ATOM 1522 N N . TYR A 1 199 ? 5.887 25.828 6.129 1 90.69 199 TYR A N 1
ATOM 1523 C CA . TYR A 1 199 ? 5.32 26.281 7.395 1 90.69 199 TYR A CA 1
ATOM 1524 C C . TYR A 1 199 ? 5.785 25.391 8.547 1 90.69 199 TYR A C 1
ATOM 1526 O O . TYR A 1 199 ? 6.18 24.25 8.344 1 90.69 199 TYR A O 1
ATOM 1534 N N . ARG A 1 200 ? 5.848 25.922 9.664 1 90.56 200 ARG A N 1
ATOM 1535 C CA . ARG A 1 200 ? 6.043 25.156 10.891 1 90.56 200 ARG A CA 1
ATOM 1536 C C . ARG A 1 200 ? 4.945 25.453 11.906 1 90.56 200 ARG A C 1
ATOM 1538 O O . ARG A 1 200 ? 4.371 26.531 11.906 1 90.56 200 ARG A O 1
ATOM 1545 N N . LEU A 1 201 ? 4.598 24.484 12.727 1 90.62 201 LEU A N 1
ATOM 1546 C CA . LEU A 1 201 ? 3.684 24.734 13.844 1 90.62 201 LEU A CA 1
ATOM 1547 C C . LEU A 1 201 ? 4.363 25.547 14.938 1 90.62 201 LEU A C 1
ATOM 1549 O O . LEU A 1 201 ? 5.309 25.078 15.57 1 90.62 201 LEU A O 1
ATOM 1553 N N . TRP A 1 202 ? 3.93 26.75 15.055 1 92.56 202 TRP A N 1
ATOM 1554 C CA . TRP A 1 202 ? 4.559 27.688 15.984 1 92.56 202 TRP A CA 1
ATOM 1555 C C . TRP A 1 202 ? 3.945 27.562 17.375 1 92.56 202 TRP A C 1
ATOM 1557 O O . TRP A 1 202 ? 4.66 27.609 18.375 1 92.56 202 TRP A O 1
ATOM 1567 N N . ARG A 1 203 ? 2.596 27.5 17.438 1 92.81 203 ARG A N 1
ATOM 1568 C CA . ARG A 1 203 ? 1.871 27.344 18.688 1 92.81 203 ARG A CA 1
ATOM 1569 C C . ARG A 1 203 ? 0.647 26.453 18.516 1 92.81 203 ARG A C 1
ATOM 1571 O O . ARG A 1 203 ? 0.059 26.406 17.438 1 92.81 203 ARG A O 1
ATOM 1578 N N . ASP A 1 204 ? 0.355 25.688 19.516 1 90.38 204 ASP A N 1
ATOM 1579 C CA . ASP A 1 204 ? -0.844 24.859 19.656 1 90.38 204 ASP A CA 1
ATOM 1580 C C . ASP A 1 204 ? -1.42 24.984 21.062 1 90.38 204 ASP A C 1
ATOM 1582 O O . ASP A 1 204 ? -0.962 24.312 21.984 1 90.38 204 ASP A O 1
ATOM 1586 N N . ILE A 1 205 ? -2.494 25.844 21.188 1 90.94 205 ILE A N 1
ATOM 1587 C CA . ILE A 1 205 ? -2.969 26.234 22.516 1 90.94 205 ILE A CA 1
ATOM 1588 C C . ILE A 1 205 ? -4.414 25.781 22.703 1 90.94 205 ILE A C 1
ATOM 1590 O O . ILE A 1 205 ? -5.312 26.25 21.984 1 90.94 205 ILE A O 1
ATOM 1594 N N . HIS A 1 206 ? -4.605 24.844 23.594 1 87.69 206 HIS A N 1
ATOM 1595 C CA . HIS A 1 206 ? -5.957 24.484 24 1 87.69 206 HIS A CA 1
ATOM 1596 C C . HIS A 1 206 ? -6.504 25.453 25.031 1 87.69 206 HIS A C 1
ATOM 1598 O O . HIS A 1 206 ? -5.801 25.812 25.984 1 87.69 206 HIS A O 1
ATOM 1604 N N . TYR A 1 207 ? -7.742 25.953 24.797 1 86.81 207 TYR A N 1
ATOM 1605 C CA . TYR A 1 207 ? -8.336 26.875 25.766 1 86.81 207 TYR A CA 1
ATOM 1606 C C . TYR A 1 207 ? -9.852 26.734 25.781 1 86.81 207 TYR A C 1
ATOM 1608 O O . TYR A 1 207 ? -10.438 26.062 24.922 1 86.81 207 TYR A O 1
ATOM 1616 N N . THR A 1 208 ? -10.414 27.156 26.844 1 88.88 208 THR A N 1
ATOM 1617 C CA . THR A 1 208 ? -11.859 27.188 27 1 88.88 208 THR A CA 1
ATOM 1618 C C . THR A 1 208 ? -12.383 28.609 27.062 1 88.88 208 THR A C 1
ATOM 1620 O O . THR A 1 208 ? -11.688 29.5 27.562 1 88.88 208 THR A O 1
ATOM 1623 N N . ILE A 1 209 ? -13.508 28.875 26.516 1 87.19 209 ILE A N 1
ATOM 1624 C CA . ILE A 1 209 ? -14.188 30.141 26.75 1 87.19 209 ILE A CA 1
ATOM 1625 C C . ILE A 1 209 ? -14.68 30.203 28.203 1 87.19 209 ILE A C 1
ATOM 1627 O O . ILE A 1 209 ? -15.5 29.375 28.609 1 87.19 209 ILE A O 1
ATOM 1631 N N . PRO A 1 210 ? -14.117 31.125 28.875 1 83.06 210 PRO A N 1
ATOM 1632 C CA . PRO A 1 210 ? -14.461 31.156 30.297 1 83.06 210 PRO A CA 1
ATOM 1633 C C . PRO A 1 210 ? -15.969 31.141 30.547 1 83.06 210 PRO A C 1
ATOM 1635 O O . PRO A 1 210 ? -16.719 31.781 29.812 1 83.06 210 PRO A O 1
ATOM 1638 N N . HIS A 1 211 ? -16.391 30.281 31.484 1 79 211 HIS A N 1
ATOM 1639 C CA . HIS A 1 211 ? -17.766 30.172 31.969 1 79 211 HIS A CA 1
ATOM 1640 C C . HIS A 1 211 ? -18.656 29.469 30.953 1 79 211 HIS A C 1
ATOM 1642 O O . HIS A 1 211 ? -19.859 29.656 30.922 1 79 211 HIS A O 1
ATOM 1648 N N . THR A 1 212 ? -18.031 28.906 29.969 1 83.62 212 THR A N 1
ATOM 1649 C CA . THR A 1 212 ? -18.75 28.047 29.047 1 83.62 212 THR A CA 1
ATOM 1650 C C . THR A 1 212 ? -18.109 26.656 28.984 1 83.62 212 THR A C 1
ATOM 1652 O O . THR A 1 212 ? -17.062 26.438 29.578 1 83.62 212 THR A O 1
ATOM 1655 N N . ARG A 1 213 ? -18.781 25.641 28.297 1 78.88 213 ARG A N 1
ATOM 1656 C CA . ARG A 1 213 ? -18.234 24.297 28.109 1 78.88 213 ARG A CA 1
ATOM 1657 C C . ARG A 1 213 ? -17.562 24.172 26.75 1 78.88 213 ARG A C 1
ATOM 1659 O O . ARG A 1 213 ? -17.156 23.062 26.344 1 78.88 213 ARG A O 1
ATOM 1666 N N . ASN A 1 214 ? -17.438 25.406 26.156 1 86 214 ASN A N 1
ATOM 1667 C CA . ASN A 1 214 ? -16.906 25.359 24.797 1 86 214 ASN A CA 1
ATOM 1668 C C . ASN A 1 214 ? -15.383 25.297 24.781 1 86 214 ASN A C 1
ATOM 1670 O O . ASN A 1 214 ? -14.711 26.219 25.25 1 86 214 ASN A O 1
ATOM 1674 N N . GLU A 1 215 ? -14.852 24.219 24.266 1 88.12 215 GLU A N 1
ATOM 1675 C CA . GLU A 1 215 ? -13.414 24.031 24.109 1 88.12 215 GLU A CA 1
ATOM 1676 C C . GLU A 1 215 ? -12.945 24.484 22.734 1 88.12 215 GLU A C 1
ATOM 1678 O O . GLU A 1 215 ? -13.609 24.234 21.719 1 88.12 215 GLU A O 1
ATOM 1683 N N . ARG A 1 216 ? -11.906 25.312 22.828 1 91.69 216 ARG A N 1
ATOM 1684 C CA . ARG A 1 216 ? -11.328 25.859 21.609 1 91.69 216 ARG A CA 1
ATOM 1685 C C . ARG A 1 216 ? -9.852 25.484 21.5 1 91.69 216 ARG A C 1
ATOM 1687 O O . ARG A 1 216 ? -9.258 24.969 22.453 1 91.69 216 ARG A O 1
ATOM 1694 N N . ARG A 1 217 ? -9.367 25.609 20.312 1 91.19 217 ARG A N 1
ATOM 1695 C CA . ARG A 1 217 ? -7.957 25.375 20.031 1 91.19 217 ARG A CA 1
ATOM 1696 C C . ARG A 1 217 ? -7.406 26.422 19.062 1 91.19 217 ARG A C 1
ATOM 1698 O O . ARG A 1 217 ? -7.98 26.656 18 1 91.19 217 ARG A O 1
ATOM 1705 N N . LEU A 1 218 ? -6.379 27.156 19.594 1 94.69 218 LEU A N 1
ATOM 1706 C CA . LEU A 1 218 ? -5.68 28.125 18.75 1 94.69 218 LEU A CA 1
ATOM 1707 C C . LEU A 1 218 ? -4.434 27.5 18.125 1 94.69 218 LEU A C 1
ATOM 1709 O O . LEU A 1 218 ? -3.449 27.234 18.828 1 94.69 218 LEU A O 1
ATOM 1713 N N . VAL A 1 219 ? -4.492 27.281 16.828 1 94.62 219 VAL A N 1
ATOM 1714 C CA . VAL A 1 219 ? -3.383 26.672 16.109 1 94.62 219 VAL A CA 1
ATOM 1715 C C . VAL A 1 219 ? -2.668 27.719 15.266 1 94.62 219 VAL A C 1
ATOM 1717 O O . VAL A 1 219 ? -3.283 28.344 14.406 1 94.62 219 VAL A O 1
ATOM 1720 N N . VAL A 1 220 ? -1.371 27.906 15.523 1 96.5 220 VAL A N 1
ATOM 1721 C CA . VAL A 1 220 ? -0.636 28.969 14.852 1 96.5 220 VAL A CA 1
ATOM 1722 C C . VAL A 1 220 ? 0.5 28.375 14.023 1 96.5 220 VAL A C 1
ATOM 1724 O O . VAL A 1 220 ? 1.374 27.688 14.562 1 96.5 220 VAL A O 1
ATOM 1727 N N . PHE A 1 221 ? 0.453 28.625 12.75 1 96 221 PHE A N 1
ATOM 1728 C CA . PHE A 1 221 ? 1.537 28.25 11.852 1 96 221 PHE A CA 1
ATOM 1729 C C . PHE A 1 221 ? 2.393 29.469 11.5 1 96 221 PHE A C 1
ATOM 1731 O O . PHE A 1 221 ? 1.876 30.578 11.352 1 96 221 PHE A O 1
ATOM 1738 N N . GLN A 1 222 ? 3.648 29.281 11.414 1 96.38 222 GLN A N 1
ATOM 1739 C CA . GLN A 1 222 ? 4.562 30.312 10.961 1 96.38 222 GLN A CA 1
ATOM 1740 C C . GLN A 1 222 ? 5.125 29.984 9.578 1 96.38 222 GLN A C 1
ATOM 1742 O O . GLN A 1 222 ? 5.57 28.859 9.336 1 96.38 222 GLN A O 1
ATOM 1747 N N . ARG A 1 223 ? 5.051 30.953 8.734 1 94.5 223 ARG A N 1
ATOM 1748 C CA . ARG A 1 223 ? 5.641 30.766 7.414 1 94.5 223 ARG A CA 1
ATOM 1749 C C . ARG A 1 223 ? 7.164 30.844 7.477 1 94.5 223 ARG A C 1
ATOM 1751 O O . ARG A 1 223 ? 7.715 31.75 8.125 1 94.5 223 ARG A O 1
ATOM 1758 N N . LEU A 1 224 ? 7.883 29.969 6.867 1 89.5 224 LEU A N 1
ATOM 1759 C CA . LEU A 1 224 ? 9.336 29.891 6.941 1 89.5 224 LEU A CA 1
ATOM 1760 C C . LEU A 1 224 ? 9.977 30.641 5.773 1 89.5 224 LEU A C 1
ATOM 1762 O O . LEU A 1 224 ? 11.031 31.25 5.93 1 89.5 224 LEU A O 1
ATOM 1766 N N . GLY A 1 225 ? 9.414 30.703 4.59 1 85.25 225 GLY A N 1
ATOM 1767 C CA . GLY A 1 225 ? 9.969 31.344 3.4 1 85.25 225 GLY A CA 1
ATOM 1768 C C . GLY A 1 225 ? 9.086 32.438 2.846 1 85.25 225 GLY A C 1
ATOM 1769 O O . GLY A 1 225 ? 8.094 32.812 3.471 1 85.25 225 GLY A O 1
ATOM 1770 N N . PRO A 1 226 ? 9.539 33.031 1.777 1 85.62 226 PRO A N 1
ATOM 1771 C CA . PRO A 1 226 ? 8.734 34.094 1.16 1 85.62 226 PRO A CA 1
ATOM 1772 C C . PRO A 1 226 ? 7.43 33.562 0.562 1 85.62 226 PRO A C 1
ATOM 1774 O O . PRO A 1 226 ? 7.281 32.344 0.344 1 85.62 226 PRO A O 1
ATOM 1777 N N . PRO A 1 227 ? 6.535 34.469 0.349 1 85.56 227 PRO A N 1
ATOM 1778 C CA . PRO A 1 227 ? 5.285 34.062 -0.295 1 85.56 227 PRO A CA 1
ATOM 1779 C C . PRO A 1 227 ? 5.504 33.375 -1.645 1 85.56 227 PRO A C 1
ATOM 1781 O O . PRO A 1 227 ? 6.496 33.656 -2.324 1 85.56 227 PRO A O 1
ATOM 1784 N N . THR A 1 228 ? 4.566 32.562 -2.008 1 81.62 228 THR A N 1
ATOM 1785 C CA . THR A 1 228 ? 4.68 31.719 -3.18 1 81.62 228 THR A CA 1
ATOM 1786 C C . THR A 1 228 ? 4.852 32.562 -4.449 1 81.62 228 THR A C 1
ATOM 1788 O O . THR A 1 228 ? 5.574 32.156 -5.363 1 81.62 228 THR A O 1
ATOM 1791 N N . ARG A 1 229 ? 4.23 33.719 -4.527 1 78 229 ARG A N 1
ATOM 1792 C CA . ARG A 1 229 ? 4.316 34.562 -5.711 1 78 229 ARG A CA 1
ATOM 1793 C C . ARG A 1 229 ? 5.758 35 -5.973 1 78 229 ARG A C 1
ATOM 1795 O O . ARG A 1 229 ? 6.215 34.969 -7.117 1 78 229 ARG A O 1
ATOM 1802 N N . ILE A 1 230 ? 6.418 35.344 -4.98 1 79.06 230 ILE A N 1
ATOM 1803 C CA . ILE A 1 230 ? 7.805 35.781 -5.078 1 79.06 230 ILE A CA 1
ATOM 1804 C C . ILE A 1 230 ? 8.703 34.594 -5.359 1 79.06 230 ILE A C 1
ATOM 1806 O O . ILE A 1 230 ? 9.586 34.656 -6.219 1 79.06 230 ILE A O 1
ATOM 1810 N N . ARG A 1 231 ? 8.445 33.562 -4.711 1 82.62 231 ARG A N 1
ATOM 1811 C CA . ARG A 1 231 ? 9.234 32.344 -4.855 1 82.62 231 ARG A CA 1
ATOM 1812 C C . ARG A 1 231 ? 9.086 31.766 -6.254 1 82.62 231 ARG A C 1
ATOM 1814 O O . ARG A 1 231 ? 10.047 31.234 -6.816 1 82.62 231 ARG A O 1
ATOM 1821 N N . LYS A 1 232 ? 7.879 31.891 -6.68 1 85 232 LYS A N 1
ATOM 1822 C CA . LYS A 1 232 ? 7.578 31.328 -7.996 1 85 232 LYS A CA 1
ATOM 1823 C C . LYS A 1 232 ? 8.438 31.984 -9.078 1 85 232 LYS A C 1
ATOM 1825 O O . LYS A 1 232 ? 9.039 31.297 -9.898 1 85 232 LYS A O 1
ATOM 1830 N N . GLU A 1 233 ? 8.477 33.25 -9.07 1 82.75 233 GLU A N 1
ATOM 1831 C CA . GLU A 1 233 ? 9.234 33.969 -10.07 1 82.75 233 GLU A CA 1
ATOM 1832 C C . GLU A 1 233 ? 10.727 33.656 -9.984 1 82.75 233 GLU A C 1
ATOM 1834 O O . GLU A 1 233 ? 11.375 33.406 -11.008 1 82.75 233 GLU A O 1
ATOM 1839 N N . THR A 1 234 ? 11.164 33.625 -8.836 1 84.88 234 THR A N 1
ATOM 1840 C CA . THR A 1 234 ? 12.578 33.344 -8.609 1 84.88 234 THR A CA 1
ATOM 1841 C C . THR A 1 234 ? 12.906 31.906 -9 1 84.88 234 THR A C 1
ATOM 1843 O O . THR A 1 234 ? 13.945 31.641 -9.602 1 84.88 234 THR A O 1
ATOM 1846 N N . ALA A 1 235 ? 12.031 31.016 -8.688 1 88.25 235 ALA A N 1
ATOM 1847 C CA . ALA A 1 235 ? 12.242 29.578 -8.945 1 88.25 235 ALA A CA 1
ATOM 1848 C C . ALA A 1 235 ? 12.203 29.281 -10.438 1 88.25 235 ALA A C 1
ATOM 1850 O O . ALA A 1 235 ? 12.961 28.438 -10.922 1 88.25 235 ALA A O 1
ATOM 1851 N N . MET A 1 236 ? 11.336 29.969 -11.148 1 88.31 236 MET A N 1
ATOM 1852 C CA . MET A 1 236 ? 11.219 29.75 -12.586 1 88.31 236 MET A CA 1
ATOM 1853 C C . MET A 1 236 ? 12.516 30.125 -13.305 1 88.31 236 MET A C 1
ATOM 1855 O O . MET A 1 236 ? 12.922 29.438 -14.242 1 88.31 236 MET A O 1
ATOM 1859 N N . LYS A 1 237 ? 13.133 31.078 -12.836 1 86.44 237 LYS A N 1
ATOM 1860 C CA . LYS A 1 237 ? 14.383 31.531 -13.438 1 86.44 237 LYS A CA 1
ATOM 1861 C C . LYS A 1 237 ? 15.539 30.609 -13.039 1 86.44 237 LYS A C 1
ATOM 1863 O O . LYS A 1 237 ? 16.422 30.312 -13.859 1 86.44 237 LYS A O 1
ATOM 1868 N N . ARG A 1 238 ? 15.453 30.062 -11.922 1 91.19 238 ARG A N 1
ATOM 1869 C CA . ARG A 1 238 ? 16.562 29.312 -11.336 1 91.19 238 ARG A CA 1
ATOM 1870 C C . ARG A 1 238 ? 16.531 27.859 -11.781 1 91.19 238 ARG A C 1
ATOM 1872 O O . ARG A 1 238 ? 17.578 27.234 -11.945 1 91.19 238 ARG A O 1
ATOM 1879 N N . HIS A 1 239 ? 15.383 27.125 -11.961 1 93 239 HIS A N 1
ATOM 1880 C CA . HIS A 1 239 ? 15.266 25.672 -12.031 1 93 239 HIS A CA 1
ATOM 1881 C C . HIS A 1 239 ? 14.797 25.234 -13.414 1 93 239 HIS A C 1
ATOM 1883 O O . HIS A 1 239 ? 14.422 24.078 -13.609 1 93 239 HIS A O 1
ATOM 1889 N N . GLY A 1 240 ? 15.047 25.938 -14.469 1 90.5 240 GLY A N 1
ATOM 1890 C CA . GLY A 1 240 ? 14.578 25.5 -15.781 1 90.5 240 GLY A CA 1
ATOM 1891 C C . GLY A 1 240 ? 13.141 25.016 -15.773 1 90.5 240 GLY A C 1
ATOM 1892 O O . GLY A 1 240 ? 12.875 23.828 -15.867 1 90.5 240 GLY A O 1
ATOM 1893 N N . PHE A 1 241 ? 12.227 25.844 -15.688 1 93.56 241 PHE A N 1
ATOM 1894 C CA . PHE A 1 241 ? 10.797 25.578 -15.555 1 93.56 241 PHE A CA 1
ATOM 1895 C C . PHE A 1 241 ? 10.219 25.047 -16.859 1 93.56 241 PHE A C 1
ATOM 1897 O O . PHE A 1 241 ? 10.484 25.609 -17.938 1 93.56 241 PHE A O 1
ATOM 1904 N N . ARG A 1 242 ? 9.523 23.922 -16.844 1 93.81 242 ARG A N 1
ATOM 1905 C CA . ARG A 1 242 ? 8.844 23.344 -18 1 93.81 242 ARG A CA 1
ATOM 1906 C C . ARG A 1 242 ? 7.418 22.938 -17.641 1 93.81 242 ARG A C 1
ATOM 1908 O O . ARG A 1 242 ? 7.191 22.281 -16.625 1 93.81 242 ARG A O 1
ATOM 1915 N N . LYS A 1 243 ? 6.52 23.297 -18.438 1 94.25 243 LYS A N 1
ATOM 1916 C CA . LYS A 1 243 ? 5.129 22.875 -18.312 1 94.25 243 LYS A CA 1
ATOM 1917 C C . LYS A 1 243 ? 4.832 21.656 -19.188 1 94.25 243 LYS A C 1
ATOM 1919 O O . LYS A 1 243 ? 5.055 21.703 -20.406 1 94.25 243 LYS A O 1
ATOM 1924 N N . ILE A 1 244 ? 4.352 20.594 -18.594 1 95.62 244 ILE A N 1
ATOM 1925 C CA . ILE A 1 244 ? 4.074 19.359 -19.312 1 95.62 244 ILE A CA 1
ATOM 1926 C C . ILE A 1 244 ? 2.58 19.047 -19.266 1 95.62 244 ILE A C 1
ATOM 1928 O O . ILE A 1 244 ? 2.049 18.719 -18.203 1 95.62 244 ILE A O 1
ATOM 1932 N N . GLU A 1 245 ? 1.905 19.016 -20.375 1 93.94 245 GLU A N 1
ATOM 1933 C CA . GLU A 1 245 ? 0.449 18.922 -20.406 1 93.94 245 GLU A CA 1
ATOM 1934 C C . GLU A 1 245 ? -0.017 17.719 -21.219 1 93.94 245 GLU A C 1
ATOM 1936 O O . GLU A 1 245 ? -1.189 17.328 -21.156 1 93.94 245 GLU A O 1
ATOM 1941 N N . SER A 1 246 ? 0.919 17.156 -22 1 93.81 246 SER A N 1
ATOM 1942 C CA . SER A 1 246 ? 0.528 16.062 -22.906 1 93.81 246 SER A CA 1
ATOM 1943 C C . SER A 1 246 ? 1.129 14.742 -22.453 1 93.81 246 SER A C 1
ATOM 1945 O O . SER A 1 246 ? 2.285 14.688 -22.031 1 93.81 246 SER A O 1
ATOM 1947 N N . GLU A 1 247 ? 0.365 13.656 -22.594 1 93.75 247 GLU A N 1
ATOM 1948 C CA . GLU A 1 247 ? 0.826 12.305 -22.297 1 93.75 247 GLU A CA 1
ATOM 1949 C C . GLU A 1 247 ? 1.885 11.852 -23.297 1 93.75 247 GLU A C 1
ATOM 1951 O O . GLU A 1 247 ? 2.635 10.906 -23.031 1 93.75 247 GLU A O 1
ATOM 1956 N N . ASN A 1 248 ? 1.946 12.484 -24.453 1 94.44 248 ASN A N 1
ATOM 1957 C CA . ASN A 1 248 ? 2.889 12.109 -25.516 1 94.44 248 ASN A CA 1
ATOM 1958 C C . ASN A 1 248 ? 4.23 12.812 -25.328 1 94.44 248 ASN A C 1
ATOM 1960 O O . ASN A 1 248 ? 5.168 12.562 -26.094 1 94.44 248 ASN A O 1
ATOM 1964 N N . ASN A 1 249 ? 4.277 13.719 -24.328 1 96.06 249 ASN A N 1
ATOM 1965 C CA . ASN A 1 249 ? 5.543 14.383 -24.047 1 96.06 249 ASN A CA 1
ATOM 1966 C C . ASN A 1 249 ? 6.641 13.375 -23.719 1 96.06 249 ASN A C 1
ATOM 1968 O O . ASN A 1 249 ? 6.445 12.484 -22.875 1 96.06 249 ASN A O 1
ATOM 1972 N N . ASP A 1 250 ? 7.809 13.445 -24.297 1 96.25 250 ASP A N 1
ATOM 1973 C CA . ASP A 1 250 ? 8.898 12.484 -24.156 1 96.25 250 ASP A CA 1
ATOM 1974 C C . ASP A 1 250 ? 9.383 12.406 -22.719 1 96.25 250 ASP A C 1
ATOM 1976 O O . ASP A 1 250 ? 9.648 11.32 -22.188 1 96.25 250 ASP A O 1
ATOM 1980 N N . LEU A 1 251 ? 9.508 13.586 -22.156 1 96.44 251 LEU A N 1
ATOM 1981 C CA . LEU A 1 251 ? 9.961 13.641 -20.766 1 96.44 251 LEU A CA 1
ATOM 1982 C C . LEU A 1 251 ? 8.984 12.922 -19.844 1 96.44 251 LEU A C 1
ATOM 1984 O O . LEU A 1 251 ? 9.398 12.156 -18.969 1 96.44 251 LEU A O 1
ATOM 1988 N N . TYR A 1 252 ? 7.723 13.164 -20.047 1 97.56 252 TYR A N 1
ATOM 1989 C CA . TYR A 1 252 ? 6.699 12.5 -19.25 1 97.56 252 TYR A CA 1
ATOM 1990 C C . TYR A 1 252 ? 6.758 10.984 -19.422 1 97.56 252 TYR A C 1
ATOM 1992 O O . TYR A 1 252 ? 6.691 10.234 -18.453 1 97.56 252 TYR A O 1
ATOM 2000 N N . ARG A 1 253 ? 6.836 10.555 -20.641 1 97 253 ARG A N 1
ATOM 2001 C CA . ARG A 1 253 ? 6.887 9.125 -20.938 1 97 253 ARG A CA 1
ATOM 2002 C C . ARG A 1 253 ? 8.086 8.469 -20.281 1 97 253 ARG A C 1
ATOM 2004 O O . ARG A 1 253 ? 7.988 7.355 -19.75 1 97 253 ARG A O 1
ATOM 2011 N N . ASP A 1 254 ? 9.164 9.188 -20.297 1 97.19 254 ASP A N 1
ATOM 2012 C CA . ASP A 1 254 ? 10.367 8.672 -19.656 1 97.19 254 ASP A CA 1
ATOM 2013 C C . ASP A 1 254 ? 10.18 8.547 -18.156 1 97.19 254 ASP A C 1
ATOM 2015 O O . ASP A 1 254 ? 10.586 7.551 -17.547 1 97.19 254 ASP A O 1
ATOM 2019 N N . ILE A 1 255 ? 9.594 9.586 -17.547 1 98.12 255 ILE A N 1
ATOM 2020 C CA . ILE A 1 255 ? 9.391 9.586 -16.109 1 98.12 255 ILE A CA 1
ATOM 2021 C C . ILE A 1 255 ? 8.391 8.492 -15.727 1 98.12 255 ILE A C 1
ATOM 2023 O O . ILE A 1 255 ? 8.555 7.816 -14.711 1 98.12 255 ILE A O 1
ATOM 2027 N N . ARG A 1 256 ? 7.379 8.297 -16.547 1 97.56 256 ARG A N 1
ATOM 2028 C CA . ARG A 1 256 ? 6.359 7.285 -16.297 1 97.56 256 ARG A CA 1
ATOM 2029 C C . ARG A 1 256 ? 6.969 5.891 -16.266 1 97.56 256 ARG A C 1
ATOM 2031 O O . ARG A 1 256 ? 6.527 5.027 -15.508 1 97.56 256 ARG A O 1
ATOM 2038 N N . LYS A 1 257 ? 7.984 5.641 -17.031 1 97.06 257 LYS A N 1
ATOM 2039 C CA . LYS A 1 257 ? 8.656 4.348 -17.094 1 97.06 257 LYS A CA 1
ATOM 2040 C C . LYS A 1 257 ? 9.328 4.016 -15.758 1 97.06 257 LYS A C 1
ATOM 2042 O O . LYS A 1 257 ? 9.648 2.857 -15.492 1 97.06 257 LYS A O 1
ATOM 2047 N N . LEU A 1 258 ? 9.547 5.023 -14.914 1 97.69 258 LEU A N 1
ATOM 2048 C CA . LEU A 1 258 ? 10.211 4.828 -13.633 1 97.69 258 LEU A CA 1
ATOM 2049 C C . LEU A 1 258 ? 9.266 4.18 -12.625 1 97.69 258 LEU A C 1
ATOM 2051 O O . LEU A 1 258 ? 9.68 3.834 -11.516 1 97.69 258 LEU A O 1
ATOM 2055 N N . LEU A 1 259 ? 8.016 3.965 -13.047 1 96.19 259 LEU A N 1
ATOM 2056 C CA . LEU A 1 259 ? 7.055 3.238 -12.219 1 96.19 259 LEU A CA 1
ATOM 2057 C C . LEU A 1 259 ? 7.25 1.732 -12.359 1 96.19 259 LEU A C 1
ATOM 2059 O O . LEU A 1 259 ? 6.59 0.952 -11.672 1 96.19 259 LEU A O 1
ATOM 2063 N N . THR A 1 260 ? 8.273 1.347 -13.227 1 93.44 260 THR A N 1
ATOM 2064 C CA . THR A 1 260 ? 8.602 -0.062 -13.422 1 93.44 260 THR A CA 1
ATOM 2065 C C . THR A 1 260 ? 10.07 -0.326 -13.117 1 93.44 260 THR A C 1
ATOM 2067 O O . THR A 1 260 ? 10.914 0.569 -13.242 1 93.44 260 THR A O 1
ATOM 2070 N N . SER A 1 261 ? 10.32 -1.57 -12.742 1 92.19 261 SER A N 1
ATOM 2071 C CA . SER A 1 261 ? 11.695 -1.967 -12.469 1 92.19 261 SER A CA 1
ATOM 2072 C C . SER A 1 261 ? 12.578 -1.79 -13.695 1 92.19 261 SER A C 1
ATOM 2074 O O . SER A 1 261 ? 13.727 -1.353 -13.586 1 92.19 261 SER A O 1
ATOM 2076 N N . ARG A 1 262 ? 12.086 -2.141 -14.828 1 91.5 262 ARG A N 1
ATOM 2077 C CA . ARG A 1 262 ? 12.836 -2.041 -16.078 1 91.5 262 ARG A CA 1
ATOM 2078 C C . ARG A 1 262 ? 13.211 -0.593 -16.375 1 91.5 262 ARG A C 1
ATOM 2080 O O . ARG A 1 262 ? 14.352 -0.309 -16.766 1 91.5 262 ARG A O 1
ATOM 2087 N N . GLY A 1 263 ? 12.25 0.298 -16.234 1 96 263 GLY A N 1
ATOM 2088 C CA . GLY A 1 263 ? 12.508 1.71 -16.453 1 96 263 GLY A CA 1
ATOM 2089 C C . GLY A 1 263 ? 13.586 2.271 -15.547 1 96 263 GLY A C 1
ATOM 2090 O O . GLY A 1 263 ? 14.453 3.029 -15.992 1 96 263 GLY A O 1
ATOM 2091 N N . ILE A 1 264 ? 13.555 1.893 -14.297 1 97.31 264 ILE A N 1
ATOM 2092 C CA . ILE A 1 264 ? 14.523 2.367 -13.312 1 97.31 264 ILE A CA 1
ATOM 2093 C C . ILE A 1 264 ? 15.914 1.847 -13.664 1 97.31 264 ILE A C 1
ATOM 2095 O O . ILE A 1 264 ? 16.891 2.602 -13.641 1 97.31 264 ILE A O 1
ATOM 2099 N N . ARG A 1 265 ? 16.062 0.57 -13.984 1 93.88 265 ARG A N 1
ATOM 2100 C CA . ARG A 1 265 ? 17.344 -0.038 -14.328 1 93.88 265 ARG A CA 1
ATOM 2101 C C . ARG A 1 265 ? 17.953 0.625 -15.562 1 93.88 265 ARG A C 1
ATOM 2103 O O . ARG A 1 265 ? 19.141 0.898 -15.594 1 93.88 265 ARG A O 1
ATOM 2110 N N . LYS A 1 266 ? 17.125 0.874 -16.531 1 95.44 266 LYS A N 1
ATOM 2111 C CA . LYS A 1 266 ? 17.594 1.426 -17.797 1 95.44 266 LYS A CA 1
ATOM 2112 C C . LYS A 1 266 ? 18.031 2.881 -17.641 1 95.44 266 LYS A C 1
ATOM 2114 O O . LYS A 1 266 ? 19.047 3.299 -18.203 1 95.44 266 LYS A O 1
ATOM 2119 N N . GLN A 1 267 ? 17.25 3.668 -16.875 1 97.12 267 GLN A N 1
ATOM 2120 C CA . GLN A 1 267 ? 17.484 5.109 -16.828 1 97.12 267 GLN A CA 1
ATOM 2121 C C . GLN A 1 267 ? 18.359 5.48 -15.641 1 97.12 267 GLN A C 1
ATOM 2123 O O . GLN A 1 267 ? 18.891 6.59 -15.578 1 97.12 267 GLN A O 1
ATOM 2128 N N . GLN A 1 268 ? 18.453 4.621 -14.625 1 97.12 268 GLN A N 1
ATOM 2129 C CA . GLN A 1 268 ? 19.172 4.898 -13.383 1 97.12 268 GLN A CA 1
ATOM 2130 C C . GLN A 1 268 ? 18.641 6.156 -12.711 1 97.12 268 GLN A C 1
ATOM 2132 O O . GLN A 1 268 ? 19.406 7.031 -12.312 1 97.12 268 GLN A O 1
ATOM 2137 N N . ARG A 1 269 ? 17.297 6.281 -12.727 1 98.25 269 ARG A N 1
ATOM 2138 C CA . ARG A 1 269 ? 16.562 7.348 -12.055 1 98.25 269 ARG A CA 1
ATOM 2139 C C . ARG A 1 269 ? 15.383 6.785 -11.273 1 98.25 269 ARG A C 1
ATOM 2141 O O . ARG A 1 269 ? 14.977 5.641 -11.484 1 98.25 269 ARG A O 1
ATOM 2148 N N . ALA A 1 270 ? 14.93 7.516 -10.312 1 98.31 270 ALA A N 1
ATOM 2149 C CA . ALA A 1 270 ? 13.805 7.086 -9.477 1 98.31 270 ALA A CA 1
ATOM 2150 C C . ALA A 1 270 ? 12.945 8.273 -9.055 1 98.31 270 ALA A C 1
ATOM 2152 O O . ALA A 1 270 ? 13.391 9.422 -9.117 1 98.31 270 ALA A O 1
ATOM 2153 N N . LEU A 1 271 ? 11.766 8.031 -8.711 1 98.12 271 LEU A N 1
ATOM 2154 C CA . LEU A 1 271 ? 10.812 9.039 -8.25 1 98.12 271 LEU A CA 1
ATOM 2155 C C . LEU A 1 271 ? 10.609 8.938 -6.742 1 98.12 271 LEU A C 1
ATOM 2157 O O . LEU A 1 271 ? 10.242 7.879 -6.23 1 98.12 271 LEU A O 1
ATOM 2161 N N . VAL A 1 272 ? 10.867 10.016 -6.059 1 97.31 272 VAL A N 1
ATOM 2162 C CA . VAL A 1 272 ? 10.633 10.094 -4.617 1 97.31 272 VAL A CA 1
ATOM 2163 C C . VAL A 1 272 ? 9.273 10.734 -4.352 1 97.31 272 VAL A C 1
ATOM 2165 O O . VAL A 1 272 ? 8.969 11.805 -4.883 1 97.31 272 VAL A O 1
ATOM 2168 N N . SER A 1 273 ? 8.523 10.078 -3.6 1 93.75 273 SER A N 1
ATOM 2169 C CA . SER A 1 273 ? 7.195 10.562 -3.229 1 93.75 273 SER A CA 1
ATOM 2170 C C . SER A 1 273 ? 7.082 10.758 -1.721 1 93.75 273 SER A C 1
ATOM 2172 O O . SER A 1 273 ? 7.789 10.109 -0.949 1 93.75 273 SER A O 1
ATOM 2174 N N . GLY A 1 274 ? 6.141 11.609 -1.297 1 88.25 274 GLY A N 1
ATOM 2175 C CA . GLY A 1 274 ? 5.961 11.945 0.106 1 88.25 274 GLY A CA 1
ATOM 2176 C C . GLY A 1 274 ? 6.746 13.172 0.53 1 88.25 274 GLY A C 1
ATOM 2177 O O . GLY A 1 274 ? 7.969 13.211 0.377 1 88.25 274 GLY A O 1
ATOM 2178 N N . SER A 1 275 ? 6.086 14.102 1.095 1 86.25 275 SER A N 1
ATOM 2179 C CA . SER A 1 275 ? 6.688 15.391 1.418 1 86.25 275 SER A CA 1
ATOM 2180 C C . SER A 1 275 ? 7.898 15.219 2.328 1 86.25 275 SER A C 1
ATOM 2182 O O . SER A 1 275 ? 8.93 15.867 2.125 1 86.25 275 SER A O 1
ATOM 2184 N N . LYS A 1 276 ? 7.816 14.391 3.305 1 85.69 276 LYS A N 1
ATOM 2185 C CA . LYS A 1 276 ? 8.93 14.164 4.215 1 85.69 276 LYS A CA 1
ATOM 2186 C C . LYS A 1 276 ? 10.141 13.594 3.477 1 85.69 276 LYS A C 1
ATOM 2188 O O . LYS A 1 276 ? 11.258 14.102 3.611 1 85.69 276 LYS A O 1
ATOM 2193 N N . GLN A 1 277 ? 9.93 12.555 2.693 1 91.5 277 GLN A N 1
ATOM 2194 C CA . GLN A 1 277 ? 11.008 11.906 1.963 1 91.5 277 GLN A CA 1
ATOM 2195 C C . GLN A 1 277 ? 11.625 12.844 0.931 1 91.5 277 GLN A C 1
ATOM 2197 O O . GLN A 1 277 ? 12.836 12.836 0.727 1 91.5 277 GLN A O 1
ATOM 2202 N N . VAL A 1 278 ? 10.742 13.609 0.266 1 93.56 278 VAL A N 1
ATOM 2203 C CA . VAL A 1 278 ? 11.203 14.555 -0.74 1 93.56 278 VAL A CA 1
ATOM 2204 C C . VAL A 1 278 ? 12.148 15.57 -0.098 1 93.56 278 VAL A C 1
ATOM 2206 O O . VAL A 1 278 ? 13.266 15.781 -0.581 1 93.56 278 VAL A O 1
ATOM 2209 N N . HIS A 1 279 ? 11.773 16.125 1.021 1 89.19 279 HIS A N 1
ATOM 2210 C CA . HIS A 1 279 ? 12.57 17.156 1.659 1 89.19 279 HIS A CA 1
ATOM 2211 C C . HIS A 1 279 ? 13.836 16.578 2.285 1 89.19 279 HIS A C 1
ATOM 2213 O O . HIS A 1 279 ? 14.891 17.219 2.279 1 89.19 279 HIS A O 1
ATOM 2219 N N . GLU A 1 280 ? 13.719 15.398 2.82 1 90.31 280 GLU A N 1
ATOM 2220 C CA . GLU A 1 280 ? 14.906 14.734 3.352 1 90.31 280 GLU A CA 1
ATOM 2221 C C . GLU A 1 280 ? 15.906 14.422 2.242 1 90.31 280 GLU A C 1
ATOM 2223 O O . GLU A 1 280 ? 17.125 14.555 2.436 1 90.31 280 GLU A O 1
ATOM 2228 N N . THR A 1 281 ? 15.414 14.008 1.1 1 94.81 281 THR A N 1
ATOM 2229 C CA . THR A 1 281 ? 16.281 13.703 -0.036 1 94.81 281 THR A CA 1
ATOM 2230 C C . THR A 1 281 ? 16.969 14.969 -0.547 1 94.81 281 THR A C 1
ATOM 2232 O O . THR A 1 281 ? 18.156 14.953 -0.842 1 94.81 281 THR A O 1
ATOM 2235 N N . LEU A 1 282 ? 16.219 16.094 -0.609 1 94.31 282 LEU A N 1
ATOM 2236 C CA . LEU A 1 282 ? 16.781 17.375 -1.014 1 94.31 282 LEU A CA 1
ATOM 2237 C C . LEU A 1 282 ? 17.906 17.797 -0.075 1 94.31 282 LEU A C 1
ATOM 2239 O O . LEU A 1 282 ? 18.922 18.328 -0.52 1 94.31 282 LEU A O 1
ATOM 2243 N N . ARG A 1 283 ? 17.719 17.531 1.19 1 91.44 283 ARG A N 1
ATOM 2244 C CA . ARG A 1 283 ? 18.672 17.938 2.215 1 91.44 283 ARG A CA 1
ATOM 2245 C C . ARG A 1 283 ? 19.906 17.047 2.191 1 91.44 283 ARG A C 1
ATOM 2247 O O . ARG A 1 283 ? 21.047 17.531 2.205 1 91.44 283 ARG A O 1
ATOM 2254 N N . ASP A 1 284 ? 19.719 15.742 2.09 1 93.44 284 ASP A N 1
ATOM 2255 C CA . ASP A 1 284 ? 20.797 14.781 2.336 1 93.44 284 ASP A CA 1
ATOM 2256 C C . ASP A 1 284 ? 21.516 14.422 1.042 1 93.44 284 ASP A C 1
ATOM 2258 O O . ASP A 1 284 ? 22.688 14.031 1.068 1 93.44 284 ASP A O 1
ATOM 2262 N N . PHE A 1 285 ? 20.812 14.531 -0.093 1 95.81 285 PHE A N 1
ATOM 2263 C CA . PHE A 1 285 ? 21.391 14.141 -1.376 1 95.81 285 PHE A CA 1
ATOM 2264 C C . PHE A 1 285 ? 21.109 15.195 -2.439 1 95.81 285 PHE A C 1
ATOM 2266 O O . PHE A 1 285 ? 20.594 14.875 -3.516 1 95.81 285 PHE A O 1
ATOM 2273 N N . PRO A 1 286 ? 21.469 16.406 -2.23 1 96.12 286 PRO A N 1
ATOM 2274 C CA . PRO A 1 286 ? 21.141 17.484 -3.158 1 96.12 286 PRO A CA 1
ATOM 2275 C C . PRO A 1 286 ? 21.734 17.266 -4.551 1 96.12 286 PRO A C 1
ATOM 2277 O O . PRO A 1 286 ? 21.109 17.625 -5.551 1 96.12 286 PRO A O 1
ATOM 2280 N N . ASP A 1 287 ? 22.922 16.656 -4.633 1 96.5 287 ASP A N 1
ATOM 2281 C CA . ASP A 1 287 ? 23.609 16.484 -5.91 1 96.5 287 ASP A CA 1
ATOM 2282 C C . ASP A 1 287 ? 22.891 15.469 -6.789 1 96.5 287 ASP A C 1
ATOM 2284 O O . ASP A 1 287 ? 23.031 15.484 -8.016 1 96.5 287 ASP A O 1
ATOM 2288 N N . ASP A 1 288 ? 22.109 14.609 -6.191 1 97.25 288 ASP A N 1
ATOM 2289 C CA . ASP A 1 288 ? 21.438 13.539 -6.926 1 97.25 288 ASP A CA 1
ATOM 2290 C C . ASP A 1 288 ? 20.047 13.984 -7.387 1 97.25 288 ASP A C 1
ATOM 2292 O O . ASP A 1 288 ? 19.375 13.281 -8.148 1 97.25 288 ASP A O 1
ATOM 2296 N N . CYS A 1 289 ? 19.578 15.156 -6.945 1 98.06 289 CYS A N 1
ATOM 2297 C CA . CYS A 1 289 ? 18.25 15.648 -7.273 1 98.06 289 CYS A CA 1
ATOM 2298 C C . CYS A 1 289 ? 18.219 16.234 -8.68 1 98.06 289 CYS A C 1
ATOM 2300 O O . CYS A 1 289 ? 18.969 17.156 -8.992 1 98.06 289 CYS A O 1
ATOM 2302 N N . LEU A 1 290 ? 17.344 15.727 -9.5 1 98.12 290 LEU A N 1
ATOM 2303 C CA . LEU A 1 290 ? 17.328 16.109 -10.906 1 98.12 290 LEU A CA 1
ATOM 2304 C C . LEU A 1 290 ? 16.172 17.062 -11.203 1 98.12 290 LEU A C 1
ATOM 2306 O O . LEU A 1 290 ? 16.312 18 -11.992 1 98.12 290 LEU A O 1
ATOM 2310 N N . ALA A 1 291 ? 14.992 16.812 -10.617 1 98.25 291 ALA A N 1
ATOM 2311 C CA . ALA A 1 291 ? 13.852 17.656 -10.961 1 98.25 291 ALA A CA 1
ATOM 2312 C C . ALA A 1 291 ? 12.797 17.641 -9.859 1 98.25 291 ALA A C 1
ATOM 2314 O O . ALA A 1 291 ? 12.547 16.609 -9.242 1 98.25 291 ALA A O 1
ATOM 2315 N N . TRP A 1 292 ? 12.242 18.828 -9.656 1 96.81 292 TRP A N 1
ATOM 2316 C CA . TRP A 1 292 ? 11.039 19.047 -8.859 1 96.81 292 TRP A CA 1
ATOM 2317 C C . TRP A 1 292 ? 9.789 18.938 -9.727 1 96.81 292 TRP A C 1
ATOM 2319 O O . TRP A 1 292 ? 9.641 19.672 -10.711 1 96.81 292 TRP A O 1
ATOM 2329 N N . ILE A 1 293 ? 8.891 18 -9.383 1 97.44 293 ILE A N 1
ATOM 2330 C CA . ILE A 1 293 ? 7.703 17.75 -10.203 1 97.44 293 ILE A CA 1
ATOM 2331 C C . ILE A 1 293 ? 6.449 18.109 -9.406 1 97.44 293 ILE A C 1
ATOM 2333 O O . ILE A 1 293 ? 6.141 17.484 -8.391 1 97.44 293 ILE A O 1
ATOM 2337 N N . ALA A 1 294 ? 5.637 19.062 -9.867 1 93.75 294 ALA A N 1
ATOM 2338 C CA . ALA A 1 294 ? 4.492 19.562 -9.109 1 93.75 294 ALA A CA 1
ATOM 2339 C C . ALA A 1 294 ? 3.227 19.562 -9.953 1 93.75 294 ALA A C 1
ATOM 2341 O O . ALA A 1 294 ? 3.291 19.688 -11.18 1 93.75 294 ALA A O 1
ATOM 2342 N N . PRO A 1 295 ? 1.969 19.234 -9.383 1 88.19 295 PRO A N 1
ATOM 2343 C CA . PRO A 1 295 ? 0.706 19.25 -10.125 1 88.19 295 PRO A CA 1
ATOM 2344 C C . PRO A 1 295 ? 0.245 20.656 -10.477 1 88.19 295 PRO A C 1
ATOM 2346 O O . PRO A 1 295 ? -0.666 20.828 -11.297 1 88.19 295 PRO A O 1
ATOM 2349 N N . GLY A 1 296 ? 0.75 21.719 -10.055 1 75.06 296 GLY A N 1
ATOM 2350 C CA . GLY A 1 296 ? 0.349 23.078 -10.344 1 75.06 296 GLY A CA 1
ATOM 2351 C C . GLY A 1 296 ? 1.464 24.078 -10.133 1 75.06 296 GLY A C 1
ATOM 2352 O O . GLY A 1 296 ? 2.49 23.766 -9.531 1 75.06 296 GLY A O 1
ATOM 2353 N N . GLN A 1 297 ? 1.204 25.156 -10.703 1 63.88 297 GLN A N 1
ATOM 2354 C CA . GLN A 1 297 ? 2.225 26.188 -10.703 1 63.88 297 GLN A CA 1
ATOM 2355 C C . GLN A 1 297 ? 2.363 26.828 -9.312 1 63.88 297 GLN A C 1
ATOM 2357 O O . GLN A 1 297 ? 3.344 27.516 -9.039 1 63.88 297 GLN A O 1
ATOM 2362 N N . GLU A 1 298 ? 1.571 26.391 -8.484 1 72.62 298 GLU A N 1
ATOM 2363 C CA . GLU A 1 298 ? 1.568 27.094 -7.203 1 72.62 298 GLU A CA 1
ATOM 2364 C C . GLU A 1 298 ? 2.406 26.359 -6.164 1 72.62 298 GLU A C 1
ATOM 2366 O O . GLU A 1 298 ? 2.307 26.641 -4.969 1 72.62 298 GLU A O 1
ATOM 2371 N N . MET A 1 299 ? 3.254 25.484 -6.719 1 84.31 299 MET A N 1
ATOM 2372 C CA . MET A 1 299 ? 4.113 24.75 -5.797 1 84.31 299 MET A CA 1
ATOM 2373 C C . MET A 1 299 ? 5.551 24.719 -6.301 1 84.31 299 MET A C 1
ATOM 2375 O O . MET A 1 299 ? 6.062 23.672 -6.676 1 84.31 299 MET A O 1
ATOM 2379 N N . PRO A 1 300 ? 6.23 25.859 -6.207 1 87.75 300 PRO A N 1
ATOM 2380 C CA . PRO A 1 300 ? 7.633 25.906 -6.637 1 87.75 300 PRO A CA 1
ATOM 2381 C C . PRO A 1 300 ? 8.555 25.094 -5.727 1 87.75 300 PRO A C 1
ATOM 2383 O O . PRO A 1 300 ? 8.18 24.766 -4.602 1 87.75 300 PRO A O 1
ATOM 2386 N N . PRO A 1 301 ? 9.75 24.781 -6.277 1 90.62 301 PRO A N 1
ATOM 2387 C CA . PRO A 1 301 ? 10.742 24.156 -5.398 1 90.62 301 PRO A CA 1
ATOM 2388 C C . PRO A 1 301 ? 11.062 25.016 -4.172 1 90.62 301 PRO A C 1
ATOM 2390 O O . PRO A 1 301 ? 10.977 26.25 -4.23 1 90.62 301 PRO A O 1
ATOM 2393 N N . PRO A 1 302 ? 11.422 24.391 -3.092 1 85.88 302 PRO A N 1
ATOM 2394 C CA . PRO A 1 302 ? 11.805 25.156 -1.904 1 85.88 302 PRO A CA 1
ATOM 2395 C C . PRO A 1 302 ? 13.078 25.969 -2.109 1 85.88 302 PRO A C 1
ATOM 2397 O O . PRO A 1 302 ? 13.867 25.672 -3.012 1 85.88 302 PRO A O 1
ATOM 2400 N N . GLU A 1 303 ? 13.328 27.047 -1.369 1 80.69 303 GLU A N 1
ATOM 2401 C CA . GLU A 1 303 ? 14.453 27.969 -1.498 1 80.69 303 GLU A CA 1
ATOM 2402 C C . GLU A 1 303 ? 15.789 27.234 -1.385 1 80.69 303 GLU A C 1
ATOM 2404 O O . GLU A 1 303 ? 16.766 27.594 -2.053 1 80.69 303 GLU A O 1
ATOM 2409 N N . GLY A 1 304 ? 15.961 26.203 -0.691 1 81.44 304 GLY A N 1
ATOM 2410 C CA . GLY A 1 304 ? 17.219 25.484 -0.481 1 81.44 304 GLY A CA 1
ATOM 2411 C C . GLY A 1 304 ? 17.453 24.375 -1.498 1 81.44 304 GLY A C 1
ATOM 2412 O O . GLY A 1 304 ? 18.469 23.703 -1.455 1 81.44 304 GLY A O 1
ATOM 2413 N N . ALA A 1 305 ? 16.609 24.375 -2.531 1 91.56 305 ALA A N 1
ATOM 2414 C CA . ALA A 1 305 ? 16.766 23.328 -3.547 1 91.56 305 ALA A CA 1
ATOM 2415 C C . ALA A 1 305 ? 17.953 23.609 -4.449 1 91.56 305 ALA A C 1
ATOM 2417 O O . ALA A 1 305 ? 18.281 24.766 -4.727 1 91.56 305 ALA A O 1
ATOM 2418 N N . PRO A 1 306 ? 18.609 22.547 -4.871 1 94.44 306 PRO A N 1
ATOM 2419 C CA . PRO A 1 306 ? 19.797 22.75 -5.719 1 94.44 306 PRO A CA 1
ATOM 2420 C C . PRO A 1 306 ? 19.469 23.469 -7.02 1 94.44 306 PRO A C 1
ATOM 2422 O O . PRO A 1 306 ? 18.438 23.219 -7.641 1 94.44 306 PRO A O 1
ATOM 2425 N N . GLY A 1 307 ? 20.375 24.344 -7.414 1 92.75 307 GLY A N 1
ATOM 2426 C CA . GLY A 1 307 ? 20.172 25.188 -8.586 1 92.75 307 GLY A CA 1
ATOM 2427 C C . GLY A 1 307 ? 20.109 24.391 -9.875 1 92.75 307 GLY A C 1
ATOM 2428 O O . GLY A 1 307 ? 19.484 24.828 -10.844 1 92.75 307 GLY A O 1
ATOM 2429 N N . HIS A 1 308 ? 20.781 23.266 -9.961 1 95.25 308 HIS A N 1
ATOM 2430 C CA . HIS A 1 308 ? 20.812 22.484 -11.188 1 95.25 308 HIS A CA 1
ATOM 2431 C C . HIS A 1 308 ? 19.5 21.719 -11.398 1 95.25 308 HIS A C 1
ATOM 2433 O O . HIS A 1 308 ? 19.25 21.188 -12.484 1 95.25 308 HIS A O 1
ATOM 2439 N N . MET A 1 309 ? 18.656 21.641 -10.383 1 96.12 309 MET A N 1
ATOM 2440 C CA . MET A 1 309 ? 17.406 20.875 -10.43 1 96.12 309 MET A CA 1
ATOM 2441 C C . MET A 1 309 ? 16.375 21.562 -11.32 1 96.12 309 MET A C 1
ATOM 2443 O O . MET A 1 309 ? 16.156 22.766 -11.203 1 96.12 309 MET A O 1
ATOM 2447 N N . SER A 1 310 ? 15.766 20.844 -12.203 1 97.06 310 SER A N 1
ATOM 2448 C CA . SER A 1 310 ? 14.695 21.375 -13.039 1 97.06 310 SER A CA 1
ATOM 2449 C C . SER A 1 310 ? 13.375 21.422 -12.273 1 97.06 310 SER A C 1
ATOM 2451 O O . SER A 1 310 ? 13.227 20.781 -11.227 1 97.06 310 SER A O 1
ATOM 2453 N N . TRP A 1 311 ? 12.484 22.297 -12.789 1 96.62 311 TRP A N 1
ATOM 2454 C CA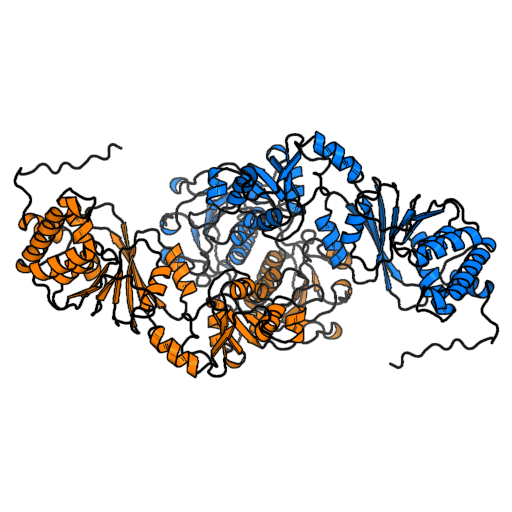 . TRP A 1 311 ? 11.125 22.359 -12.266 1 96.62 311 TRP A CA 1
ATOM 2455 C C . TRP A 1 311 ? 10.109 22 -13.344 1 96.62 311 TRP A C 1
ATOM 2457 O O . TRP A 1 311 ? 9.945 22.734 -14.32 1 96.62 311 TRP A O 1
ATOM 2467 N N . TYR A 1 312 ? 9.461 20.812 -13.203 1 96.94 312 TYR A N 1
ATOM 2468 C CA . TYR A 1 312 ? 8.422 20.375 -14.125 1 96.94 312 TYR A CA 1
ATOM 2469 C C . TYR A 1 312 ? 7.039 20.547 -13.516 1 96.94 312 TYR A C 1
ATOM 2471 O O . TYR A 1 312 ? 6.73 19.953 -12.477 1 96.94 312 TYR A O 1
ATOM 2479 N N . GLN A 1 313 ? 6.184 21.281 -14.078 1 95.12 313 GLN A N 1
ATOM 2480 C CA . GLN A 1 313 ? 4.766 21.359 -13.742 1 95.12 313 GLN A CA 1
ATOM 2481 C C . GLN A 1 313 ? 3.936 20.453 -14.656 1 95.12 313 GLN A C 1
ATOM 2483 O O . GLN A 1 313 ? 3.996 20.578 -15.883 1 95.12 313 GLN A O 1
ATOM 2488 N N . MET A 1 314 ? 3.156 19.625 -14.086 1 95.19 314 MET A N 1
ATOM 2489 C CA . MET A 1 314 ? 2.41 18.656 -14.891 1 95.19 314 MET A CA 1
ATOM 2490 C C . MET A 1 314 ? 0.908 18.875 -14.742 1 95.19 314 MET A C 1
ATOM 2492 O O . MET A 1 314 ? 0.435 19.25 -13.672 1 95.19 314 MET A O 1
ATOM 2496 N N . ALA A 1 315 ? 0.227 18.578 -15.844 1 94.81 315 ALA A N 1
ATOM 2497 C CA . ALA A 1 315 ? -1.232 18.547 -15.781 1 94.81 315 ALA A CA 1
ATOM 2498 C C . ALA A 1 315 ? -1.715 17.562 -14.719 1 94.81 315 ALA A C 1
ATOM 2500 O O . ALA A 1 315 ? -1.075 16.547 -14.477 1 94.81 315 ALA A O 1
ATOM 2501 N N . PRO A 1 316 ? -2.865 17.859 -14.141 1 92.12 316 PRO A N 1
ATOM 2502 C CA . PRO A 1 316 ? -3.35 17.062 -13.008 1 92.12 316 PRO A CA 1
ATOM 2503 C C . PRO A 1 316 ? -3.439 15.578 -13.32 1 92.12 316 PRO A C 1
ATOM 2505 O O . PRO A 1 316 ? -2.979 14.742 -12.539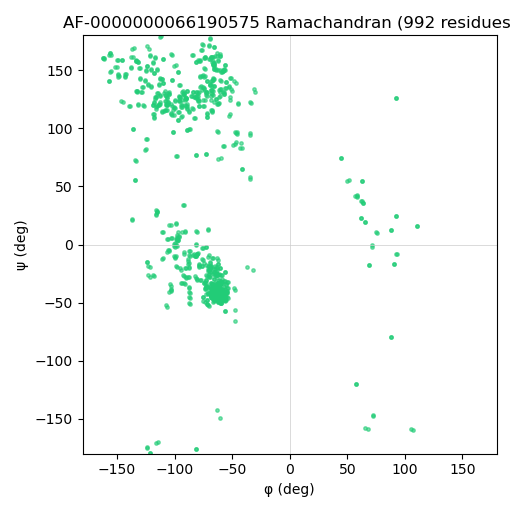 1 92.12 316 PRO A O 1
ATOM 2508 N N . ALA A 1 317 ? -3.893 15.234 -14.5 1 92.19 317 ALA A N 1
ATOM 2509 C CA . ALA A 1 317 ? -4.066 13.828 -14.859 1 92.19 317 ALA A CA 1
ATOM 2510 C C . ALA A 1 317 ? -2.719 13.117 -14.977 1 92.19 317 ALA A C 1
ATOM 2512 O O . ALA A 1 317 ? -2.582 11.961 -14.578 1 92.19 317 ALA A O 1
ATOM 2513 N N . LEU A 1 318 ? -1.778 13.859 -15.562 1 95.62 318 LEU A N 1
ATOM 2514 C CA . LEU A 1 318 ? -0.437 13.305 -15.695 1 95.62 318 LEU A CA 1
ATOM 2515 C C . LEU A 1 318 ? 0.214 13.102 -14.336 1 95.62 318 LEU A C 1
ATOM 2517 O O . LEU A 1 318 ? 0.797 12.047 -14.07 1 95.62 318 LEU A O 1
ATOM 2521 N N . PHE A 1 319 ? 0.062 14.141 -13.492 1 96.62 319 PHE A N 1
ATOM 2522 C CA . PHE A 1 319 ? 0.66 14.078 -12.164 1 96.62 319 PHE A CA 1
ATOM 2523 C C . PHE A 1 319 ? 0.059 12.945 -11.344 1 96.62 319 PHE A C 1
ATOM 2525 O O . PHE A 1 319 ? 0.776 12.234 -10.633 1 96.62 319 PHE A O 1
ATOM 2532 N N . GLU A 1 320 ? -1.223 12.781 -11.469 1 93.5 320 GLU A N 1
ATOM 2533 C CA . GLU A 1 320 ? -1.938 11.75 -10.719 1 93.5 320 GLU A CA 1
ATOM 2534 C C . GLU A 1 320 ? -1.416 10.359 -11.055 1 93.5 320 GLU A C 1
ATOM 2536 O O . GLU A 1 320 ? -1.361 9.484 -10.188 1 93.5 320 GLU A O 1
ATOM 2541 N N . THR A 1 321 ? -1.036 10.188 -12.258 1 93.69 321 THR A N 1
ATOM 2542 C CA . THR A 1 321 ? -0.494 8.906 -12.695 1 93.69 321 THR A CA 1
ATOM 2543 C C . THR A 1 321 ? 0.847 8.625 -12.023 1 93.69 321 THR A C 1
ATOM 2545 O O . THR A 1 321 ? 1.137 7.484 -11.648 1 93.69 321 THR A O 1
ATOM 2548 N N . LEU A 1 322 ? 1.646 9.688 -11.844 1 95.94 322 LEU A N 1
ATOM 2549 C CA . LEU A 1 322 ? 2.977 9.531 -11.266 1 95.94 322 LEU A CA 1
ATOM 2550 C C . LEU A 1 322 ? 2.898 9.438 -9.742 1 95.94 322 LEU A C 1
ATOM 2552 O O . LEU A 1 322 ? 3.773 8.844 -9.109 1 95.94 322 LEU A O 1
ATOM 2556 N N . ASP A 1 323 ? 1.854 10.109 -9.195 1 94.69 323 ASP A N 1
ATOM 2557 C CA . ASP A 1 323 ? 1.661 10.156 -7.746 1 94.69 323 ASP A CA 1
ATOM 2558 C C . ASP A 1 323 ? 0.97 8.891 -7.25 1 94.69 323 ASP A C 1
ATOM 2560 O O . ASP A 1 323 ? -0.185 8.93 -6.82 1 94.69 323 ASP A O 1
ATOM 2564 N N . VAL A 1 324 ? 1.704 7.863 -7.168 1 89.75 324 VAL A N 1
ATOM 2565 C CA . VAL A 1 324 ? 1.169 6.527 -6.93 1 89.75 324 VAL A CA 1
ATOM 2566 C C . VAL A 1 324 ? 0.478 6.484 -5.566 1 89.75 324 VAL A C 1
ATOM 2568 O O . VAL A 1 324 ? -0.341 5.598 -5.309 1 89.75 324 VAL A O 1
ATOM 2571 N N . PHE A 1 325 ? 0.71 7.434 -4.664 1 87.06 325 PHE A N 1
ATOM 2572 C CA . PHE A 1 325 ? 0.105 7.438 -3.34 1 87.06 325 PHE A CA 1
ATOM 2573 C C . PHE A 1 325 ? -1.011 8.469 -3.256 1 87.06 325 PHE A C 1
ATOM 2575 O O . PHE A 1 325 ? -1.67 8.602 -2.223 1 87.06 325 PHE A O 1
ATOM 2582 N N . GLY A 1 326 ? -1.163 9.234 -4.316 1 86.12 326 GLY A N 1
ATOM 2583 C CA . GLY A 1 326 ? -2.188 10.266 -4.316 1 86.12 326 GLY A CA 1
ATOM 2584 C C . GLY A 1 326 ? -1.947 11.344 -3.279 1 86.12 326 GLY A C 1
ATOM 2585 O O . GLY A 1 326 ? -2.881 11.781 -2.605 1 86.12 326 GLY A O 1
ATOM 2586 N N . THR A 1 327 ? -0.771 11.695 -3.031 1 82.25 327 THR A N 1
ATOM 2587 C CA . THR A 1 327 ? -0.417 12.648 -1.991 1 82.25 327 THR A CA 1
ATOM 2588 C C . THR A 1 327 ? -0.807 14.07 -2.406 1 82.25 327 THR A C 1
ATOM 2590 O O . THR A 1 327 ? -1.018 14.938 -1.556 1 82.25 327 THR A O 1
ATOM 2593 N N . ARG A 1 328 ? -0.78 14.32 -3.695 1 81.88 328 ARG A N 1
ATOM 2594 C CA . ARG A 1 328 ? -1.044 15.633 -4.285 1 81.88 328 ARG A CA 1
ATOM 2595 C C . ARG A 1 328 ? 0.03 16.641 -3.885 1 81.88 328 ARG A C 1
ATOM 2597 O O . ARG A 1 328 ? -0.216 17.844 -3.879 1 81.88 328 ARG A O 1
ATOM 2604 N N . THR A 1 329 ? 1.142 16.125 -3.457 1 87.25 329 THR A N 1
ATOM 2605 C CA . THR A 1 329 ? 2.316 16.938 -3.164 1 87.25 329 THR A CA 1
ATOM 2606 C C . THR A 1 329 ? 3.416 16.688 -4.195 1 87.25 329 THR A C 1
ATOM 2608 O O . THR A 1 329 ? 3.406 15.672 -4.887 1 87.25 329 THR A O 1
ATOM 2611 N N . PRO A 1 330 ? 4.324 17.609 -4.305 1 92.81 330 PRO A N 1
ATOM 2612 C CA . PRO A 1 330 ? 5.363 17.469 -5.332 1 92.81 330 PRO A CA 1
ATOM 2613 C C . PRO A 1 330 ? 6.191 16.188 -5.168 1 92.81 330 PRO A C 1
ATOM 2615 O O . PRO A 1 330 ? 6.398 15.727 -4.043 1 92.81 330 PRO A O 1
ATOM 2618 N N . LEU A 1 331 ? 6.645 15.664 -6.293 1 96.88 331 LEU A N 1
ATOM 2619 C CA . LEU A 1 331 ? 7.551 14.523 -6.375 1 96.88 331 LEU A CA 1
ATOM 2620 C C . LEU A 1 331 ? 8.977 14.984 -6.68 1 96.88 331 LEU A C 1
ATOM 2622 O O . LEU A 1 331 ? 9.188 16.141 -7.07 1 96.88 331 LEU A O 1
ATOM 2626 N N . LEU A 1 332 ? 9.945 14.164 -6.465 1 97.81 332 LEU A N 1
ATOM 2627 C CA . LEU A 1 332 ? 11.344 14.469 -6.738 1 97.81 332 LEU A CA 1
ATOM 2628 C C . LEU A 1 332 ? 11.977 13.406 -7.621 1 97.81 332 LEU A C 1
ATOM 2630 O O . LEU A 1 332 ? 11.891 12.211 -7.316 1 97.81 332 LEU A O 1
ATOM 2634 N N . LEU A 1 333 ? 12.422 13.844 -8.773 1 98.56 333 LEU A N 1
ATOM 2635 C CA . LEU A 1 333 ? 13.203 12.969 -9.641 1 98.56 333 LEU A CA 1
ATOM 2636 C C . LEU A 1 333 ? 14.664 12.938 -9.211 1 98.56 333 LEU A C 1
ATOM 2638 O O . LEU A 1 333 ? 15.297 13.984 -9.07 1 98.56 333 LEU A O 1
ATOM 2642 N N . ILE A 1 334 ? 15.227 11.766 -9 1 98.5 334 ILE A N 1
ATOM 2643 C CA . ILE A 1 334 ? 16.609 11.68 -8.523 1 98.5 334 ILE A CA 1
ATOM 2644 C C . ILE A 1 334 ? 17.391 10.68 -9.367 1 98.5 334 ILE A C 1
ATOM 2646 O O . ILE A 1 334 ? 16.797 9.82 -10.023 1 98.5 334 ILE A O 1
ATOM 2650 N N . LYS A 1 335 ? 18.672 10.82 -9.383 1 97.88 335 LYS A N 1
ATOM 2651 C CA . LYS A 1 335 ? 19.578 9.82 -9.953 1 97.88 335 LYS A CA 1
ATOM 2652 C C . LYS A 1 335 ? 19.891 8.727 -8.938 1 97.88 335 LYS A C 1
ATOM 2654 O O . LYS A 1 335 ? 20.078 9.008 -7.746 1 97.88 335 LYS A O 1
ATOM 2659 N N . VAL A 1 336 ? 19.734 7.508 -9.477 1 95.88 336 VAL A N 1
ATOM 2660 C CA . VAL A 1 336 ? 20.141 6.391 -8.625 1 95.88 336 VAL A CA 1
ATOM 2661 C C . VAL A 1 336 ? 21.234 5.578 -9.312 1 95.88 336 VAL A C 1
ATOM 2663 O O . VAL A 1 336 ? 21.328 5.574 -10.547 1 95.88 336 VAL A O 1
ATOM 2666 N N . GLY A 1 337 ? 22.234 5.188 -8.727 1 89.19 337 GLY A N 1
ATOM 2667 C CA . GLY A 1 337 ? 23.344 4.457 -9.297 1 89.19 337 GLY A CA 1
ATOM 2668 C C . GLY A 1 337 ? 23.031 2.992 -9.555 1 89.19 337 GLY A C 1
ATOM 2669 O O . GLY A 1 337 ? 21.984 2.5 -9.156 1 89.19 337 GLY A O 1
ATOM 2670 N N . GLU A 1 338 ? 23.875 2.387 -10.281 1 92.5 338 GLU A N 1
ATOM 2671 C CA . GLU A 1 338 ? 23.781 0.946 -10.5 1 92.5 338 GLU A CA 1
ATOM 2672 C C . GLU A 1 338 ? 24.078 0.176 -9.211 1 92.5 338 GLU A C 1
ATOM 2674 O O . GLU A 1 338 ? 24.953 0.566 -8.438 1 92.5 338 GLU A O 1
ATOM 2679 N N . ILE A 1 339 ? 23.344 -0.846 -9.031 1 96.06 339 ILE A N 1
ATOM 2680 C CA . ILE A 1 339 ? 23.562 -1.708 -7.871 1 96.06 339 ILE A CA 1
ATOM 2681 C C . ILE A 1 339 ? 24.531 -2.826 -8.227 1 96.06 339 ILE A C 1
ATOM 2683 O O . ILE A 1 339 ? 24.344 -3.535 -9.219 1 96.06 339 ILE A O 1
ATOM 2687 N N . GLU A 1 340 ? 25.562 -2.934 -7.453 1 95.81 340 GLU A N 1
ATOM 2688 C CA . GLU A 1 340 ? 26.609 -3.924 -7.707 1 95.81 340 GLU A CA 1
ATOM 2689 C C . GLU A 1 340 ? 26.078 -5.344 -7.527 1 95.81 340 GLU A C 1
ATOM 2691 O O . GLU A 1 340 ? 25.125 -5.562 -6.781 1 95.81 340 GLU A O 1
ATOM 2696 N N . THR A 1 341 ? 26.734 -6.27 -8.211 1 96.75 341 THR A N 1
ATOM 2697 C CA . THR A 1 341 ? 26.375 -7.68 -8.086 1 96.75 341 THR A CA 1
ATOM 2698 C C . THR A 1 341 ? 27.156 -8.336 -6.953 1 96.75 341 THR A C 1
ATOM 2700 O O . THR A 1 341 ? 28.344 -8.094 -6.793 1 96.75 341 THR A O 1
ATOM 2703 N N . TRP A 1 342 ? 26.484 -9.023 -6.152 1 97.19 342 TRP A N 1
ATOM 2704 C CA . TRP A 1 342 ? 27.078 -9.844 -5.109 1 97.19 342 TRP A CA 1
ATOM 2705 C C . TRP A 1 342 ? 27.359 -11.25 -5.621 1 97.19 342 TRP A C 1
ATOM 2707 O O . TRP A 1 342 ? 26.484 -11.914 -6.172 1 97.19 342 TRP A O 1
ATOM 2717 N N . ASP A 1 343 ? 28.594 -11.703 -5.484 1 94.88 343 ASP A N 1
ATOM 2718 C CA . ASP A 1 343 ? 28.984 -13.078 -5.781 1 94.88 343 ASP A CA 1
ATOM 2719 C C . ASP A 1 343 ? 28.953 -13.938 -4.52 1 94.88 343 ASP A C 1
ATOM 2721 O O . ASP A 1 343 ? 29.719 -13.711 -3.588 1 94.88 343 ASP A O 1
ATOM 2725 N N . PRO A 1 344 ? 28.172 -14.93 -4.551 1 94.81 344 PRO A N 1
ATOM 2726 C CA . PRO A 1 344 ? 28.062 -15.773 -3.359 1 94.81 344 PRO A CA 1
ATOM 2727 C C . PRO A 1 344 ? 29.406 -16.328 -2.906 1 94.81 344 PRO A C 1
ATOM 2729 O O . PRO A 1 344 ? 29.578 -16.703 -1.738 1 94.81 344 PRO A O 1
ATOM 2732 N N . VAL A 1 345 ? 30.359 -16.422 -3.787 1 92.69 345 VAL A N 1
ATOM 2733 C CA . VAL A 1 345 ? 31.688 -16.938 -3.455 1 92.69 345 VAL A CA 1
ATOM 2734 C C . VAL A 1 345 ? 32.375 -16.016 -2.449 1 92.69 345 VAL A C 1
ATOM 2736 O O . VAL A 1 345 ? 33.188 -16.453 -1.638 1 92.69 345 VAL A O 1
ATOM 2739 N N . GLU A 1 346 ? 32 -14.75 -2.451 1 93.31 346 GLU A N 1
ATOM 2740 C CA . GLU A 1 346 ? 32.562 -13.758 -1.532 1 93.31 346 GLU A CA 1
ATOM 2741 C C . GLU A 1 346 ? 32.125 -14.023 -0.098 1 93.31 346 GLU A C 1
ATOM 2743 O O . GLU A 1 346 ? 32.75 -13.555 0.853 1 93.31 346 GLU A O 1
ATOM 2748 N N . GLY A 1 347 ? 31.047 -14.797 0.073 1 95.56 347 GLY A N 1
ATOM 2749 C CA . GLY A 1 347 ? 30.484 -14.977 1.397 1 95.56 347 GLY A CA 1
ATOM 2750 C C . GLY A 1 347 ? 29.859 -13.711 1.96 1 95.56 347 GLY A C 1
ATOM 2751 O O . GLY A 1 347 ? 29.375 -12.867 1.208 1 95.56 347 GLY A O 1
ATOM 2752 N N . PHE A 1 348 ? 29.734 -13.664 3.256 1 97.19 348 PHE A N 1
ATOM 2753 C CA . PHE A 1 348 ? 29.156 -12.516 3.934 1 97.19 348 PHE A CA 1
ATOM 2754 C C . PHE A 1 348 ? 30.203 -11.812 4.789 1 97.19 348 PHE A C 1
ATOM 2756 O O . PHE A 1 348 ? 31.031 -12.461 5.426 1 97.19 348 PHE A O 1
ATOM 2763 N N . PRO A 1 349 ? 30.266 -10.539 4.805 1 96.75 349 PRO A N 1
ATOM 2764 C CA . PRO A 1 349 ? 31.078 -9.844 5.809 1 96.75 349 PRO A CA 1
ATOM 2765 C C . PRO A 1 349 ? 30.547 -10.031 7.23 1 96.75 349 PRO A C 1
ATOM 2767 O O . PRO A 1 349 ? 29.453 -10.562 7.418 1 96.75 349 PRO A O 1
ATOM 2770 N N . ALA A 1 350 ? 31.344 -9.602 8.273 1 96.69 350 ALA A N 1
ATOM 2771 C CA . ALA A 1 350 ? 30.891 -9.656 9.664 1 96.69 350 ALA A CA 1
ATOM 2772 C C . ALA A 1 350 ? 29.578 -8.906 9.844 1 96.69 350 ALA A C 1
ATOM 2774 O O . ALA A 1 350 ? 29.406 -7.816 9.297 1 96.69 350 ALA A O 1
ATOM 2775 N N . GLY A 1 351 ? 28.656 -9.547 10.578 1 97.19 351 GLY A N 1
ATOM 2776 C CA . GLY A 1 351 ? 27.328 -8.984 10.766 1 97.19 351 GLY A CA 1
ATOM 2777 C C . GLY A 1 351 ? 26.266 -9.688 9.961 1 97.19 351 GLY A C 1
ATOM 2778 O O . GLY A 1 351 ? 26.422 -10.859 9.594 1 97.19 351 GLY A O 1
ATOM 2779 N N . CYS A 1 352 ? 25.172 -8.969 9.758 1 97.94 352 CYS A N 1
ATOM 2780 C CA . CYS A 1 352 ? 24.016 -9.562 9.078 1 97.94 352 CYS A CA 1
ATOM 2781 C C . CYS A 1 352 ? 23.859 -8.984 7.68 1 97.94 352 CYS A C 1
ATOM 2783 O O . CYS A 1 352 ? 23.859 -7.766 7.496 1 97.94 352 CYS A O 1
ATOM 2785 N N . SER A 1 353 ? 23.844 -9.828 6.676 1 98.69 353 SER A N 1
ATOM 2786 C CA . SER A 1 353 ? 23.391 -9.492 5.332 1 98.69 353 SER A CA 1
ATOM 2787 C C . SER A 1 353 ? 21.953 -9.984 5.094 1 98.69 353 SER A C 1
ATOM 2789 O O . SER A 1 353 ? 21.672 -11.164 5.277 1 98.69 353 SER A O 1
ATOM 2791 N N . VAL A 1 354 ? 21.078 -9.094 4.719 1 98.75 354 VAL A N 1
ATOM 2792 C CA . VAL A 1 354 ? 19.688 -9.492 4.523 1 98.75 354 VAL A CA 1
ATOM 2793 C C . VAL A 1 354 ? 19.453 -9.844 3.057 1 98.75 354 VAL A C 1
ATOM 2795 O O . VAL A 1 354 ? 19.656 -9.008 2.174 1 98.75 354 VAL A O 1
ATOM 2798 N N . LEU A 1 355 ? 19.094 -11.055 2.77 1 98.62 355 LEU A N 1
ATOM 2799 C CA . LEU A 1 355 ? 18.734 -11.516 1.433 1 98.62 355 LEU A CA 1
ATOM 2800 C C . LEU A 1 355 ? 17.25 -11.32 1.173 1 98.62 355 LEU A C 1
ATOM 2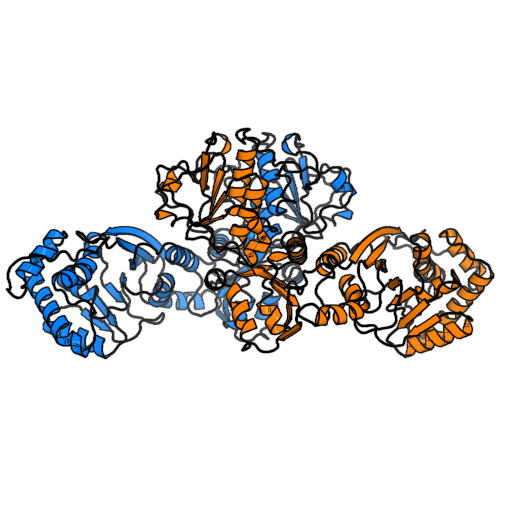802 O O . LEU A 1 355 ? 16.422 -11.984 1.794 1 98.62 355 LEU A O 1
ATOM 2806 N N . VAL A 1 356 ? 16.906 -10.492 0.195 1 97.75 356 VAL A N 1
ATOM 2807 C CA . VAL A 1 356 ? 15.516 -10.055 0.041 1 97.75 356 VAL A CA 1
ATOM 2808 C C . VAL A 1 356 ? 14.922 -10.664 -1.225 1 97.75 356 VAL A C 1
ATOM 2810 O O . VAL A 1 356 ? 15.305 -10.305 -2.338 1 97.75 356 VAL A O 1
ATOM 2813 N N . PRO A 1 357 ? 13.961 -11.516 -1.08 1 95 357 PRO A N 1
ATOM 2814 C CA . PRO A 1 357 ? 13.297 -12.109 -2.24 1 95 357 PRO A CA 1
ATOM 2815 C C . PRO A 1 357 ? 11.922 -11.5 -2.516 1 95 357 PRO A C 1
ATOM 2817 O O . PRO A 1 357 ? 11.133 -12.07 -3.277 1 95 357 PRO A O 1
ATOM 2820 N N . PHE A 1 358 ? 11.539 -10.352 -2 1 94.62 358 PHE A N 1
ATOM 2821 C CA . PHE A 1 358 ? 10.172 -9.836 -1.981 1 94.62 358 PHE A CA 1
ATOM 2822 C C . PHE A 1 358 ? 9.789 -9.281 -3.346 1 94.62 358 PHE A C 1
ATOM 2824 O O . PHE A 1 358 ? 10.531 -8.5 -3.938 1 94.62 358 PHE A O 1
ATOM 2831 N N . GLN A 1 359 ? 8.656 -9.578 -3.779 1 88.44 359 GLN A N 1
ATOM 2832 C CA . GLN A 1 359 ? 8.117 -9.07 -5.039 1 88.44 359 GLN A CA 1
ATOM 2833 C C . GLN A 1 359 ? 7.359 -7.762 -4.828 1 88.44 359 GLN A C 1
ATOM 2835 O O . GLN A 1 359 ? 7.25 -6.949 -5.746 1 88.44 359 GLN A O 1
ATOM 2840 N N . ASP A 1 360 ? 6.82 -7.578 -3.693 1 90.81 360 ASP A N 1
ATOM 2841 C CA . ASP A 1 360 ? 6.129 -6.34 -3.342 1 90.81 360 ASP A CA 1
ATOM 2842 C C . ASP A 1 360 ? 7.121 -5.242 -2.967 1 90.81 360 ASP A C 1
ATOM 2844 O O . ASP A 1 360 ? 7.836 -5.363 -1.972 1 90.81 360 ASP A O 1
ATOM 2848 N N . PRO A 1 361 ? 7.109 -4.156 -3.709 1 95.81 361 PRO A N 1
ATOM 2849 C CA . PRO A 1 361 ? 8.07 -3.086 -3.422 1 95.81 361 PRO A CA 1
ATOM 2850 C C . PRO A 1 361 ? 7.918 -2.52 -2.012 1 95.81 361 PRO A C 1
ATOM 2852 O O . PRO A 1 361 ? 8.906 -2.088 -1.406 1 95.81 361 PRO A O 1
ATOM 2855 N N . GLU A 1 362 ? 6.711 -2.508 -1.467 1 94.69 362 GLU A N 1
ATOM 2856 C CA . GLU A 1 362 ? 6.508 -2.008 -0.111 1 94.69 362 GLU A CA 1
ATOM 2857 C C . GLU A 1 362 ? 7.246 -2.867 0.912 1 94.69 362 GLU A C 1
ATOM 2859 O O . GLU A 1 362 ? 7.844 -2.342 1.854 1 94.69 362 GLU A O 1
ATOM 2864 N N . ASN A 1 363 ? 7.191 -4.16 0.71 1 96.56 363 ASN A N 1
ATOM 2865 C CA . ASN A 1 363 ? 7.922 -5.066 1.591 1 96.56 363 ASN A CA 1
ATOM 2866 C C . ASN A 1 363 ? 9.43 -4.883 1.453 1 96.56 363 ASN A C 1
ATOM 2868 O O . ASN A 1 363 ? 10.164 -4.996 2.436 1 96.56 363 ASN A O 1
ATOM 2872 N N . VAL A 1 364 ? 9.859 -4.648 0.209 1 98.12 364 VAL A N 1
ATOM 2873 C CA . VAL A 1 364 ? 11.281 -4.402 -0.029 1 98.12 364 VAL A CA 1
ATOM 2874 C C . VAL A 1 364 ? 11.734 -3.178 0.764 1 98.12 364 VAL A C 1
ATOM 2876 O O . VAL A 1 364 ? 12.734 -3.232 1.485 1 98.12 364 VAL A O 1
ATOM 2879 N N . GLY A 1 365 ? 10.953 -2.086 0.612 1 98.06 365 GLY A N 1
ATOM 2880 C CA . GLY A 1 365 ? 11.281 -0.877 1.353 1 98.06 365 GLY A CA 1
ATOM 2881 C C . GLY A 1 365 ? 11.258 -1.072 2.855 1 98.06 365 GLY A C 1
ATOM 2882 O O . GLY A 1 365 ? 12.156 -0.609 3.564 1 98.06 365 GLY A O 1
ATOM 2883 N N . ALA A 1 366 ? 10.242 -1.776 3.361 1 97.81 366 ALA A N 1
ATOM 2884 C CA . ALA A 1 366 ? 10.07 -1.997 4.793 1 97.81 366 ALA A CA 1
ATOM 2885 C C . ALA A 1 366 ? 11.242 -2.768 5.379 1 97.81 366 ALA A C 1
ATOM 2887 O O . ALA A 1 366 ? 11.75 -2.422 6.449 1 97.81 366 ALA A O 1
ATOM 2888 N N . VAL A 1 367 ? 11.688 -3.787 4.703 1 98.5 367 VAL A N 1
ATOM 2889 C CA . VAL A 1 367 ? 12.766 -4.613 5.227 1 98.5 367 VAL A CA 1
ATOM 2890 C C . VAL A 1 367 ? 14.078 -3.834 5.184 1 98.5 367 VAL A C 1
ATOM 2892 O O . VAL A 1 367 ? 14.93 -3.984 6.066 1 98.5 367 VAL A O 1
ATOM 2895 N N . ILE A 1 368 ? 14.281 -3.027 4.152 1 98.5 368 ILE A N 1
ATOM 2896 C CA . ILE A 1 368 ? 15.469 -2.189 4.07 1 98.5 368 ILE A CA 1
ATOM 2897 C C . ILE A 1 368 ? 15.5 -1.216 5.246 1 98.5 368 ILE A C 1
ATOM 2899 O O . ILE A 1 368 ? 16.547 -1 5.855 1 98.5 368 ILE A O 1
ATOM 2903 N N . ARG A 1 369 ? 14.312 -0.654 5.551 1 97.94 369 ARG A N 1
ATOM 2904 C CA . ARG A 1 369 ? 14.211 0.245 6.695 1 97.94 369 ARG A CA 1
ATOM 2905 C C . ARG A 1 369 ? 14.609 -0.464 7.984 1 97.94 369 ARG A C 1
ATOM 2907 O O . ARG A 1 369 ? 15.375 0.08 8.789 1 97.94 369 ARG A O 1
ATOM 2914 N N . SER A 1 370 ? 14.125 -1.659 8.18 1 98.5 370 SER A N 1
ATOM 2915 C CA . SER A 1 370 ? 14.453 -2.447 9.359 1 98.5 370 SER A CA 1
ATOM 2916 C C . SER A 1 370 ? 15.922 -2.844 9.375 1 98.5 370 SER A C 1
ATOM 2918 O O . SER A 1 370 ? 16.562 -2.84 10.43 1 98.5 370 SER A O 1
ATOM 2920 N N . ALA A 1 371 ? 16.422 -3.24 8.203 1 98.56 371 ALA A N 1
ATOM 2921 C CA . ALA A 1 371 ? 17.828 -3.592 8.094 1 98.56 371 ALA A CA 1
ATOM 2922 C C . ALA A 1 371 ? 18.719 -2.438 8.547 1 98.56 371 ALA A C 1
ATOM 2924 O O . ALA A 1 371 ? 19.656 -2.635 9.328 1 98.56 371 ALA A O 1
ATOM 2925 N N . ALA A 1 372 ? 18.438 -1.257 8.07 1 98.06 372 ALA A N 1
ATOM 2926 C CA . ALA A 1 372 ? 19.188 -0.071 8.477 1 98.06 372 ALA A CA 1
ATOM 2927 C C . ALA A 1 372 ? 19.031 0.186 9.977 1 98.06 372 ALA A C 1
ATOM 2929 O O . ALA A 1 372 ? 20.016 0.463 10.672 1 98.06 372 ALA A O 1
ATOM 2930 N N . ALA A 1 373 ? 17.844 0.062 10.461 1 97.69 373 ALA A N 1
ATOM 2931 C CA . ALA A 1 373 ? 17.516 0.372 11.852 1 97.69 373 ALA A CA 1
ATOM 2932 C C . ALA A 1 373 ? 18.281 -0.55 12.805 1 97.69 373 ALA A C 1
ATOM 2934 O O . ALA A 1 373 ? 18.703 -0.125 13.883 1 97.69 373 ALA A O 1
ATOM 2935 N N . PHE A 1 374 ? 18.453 -1.785 12.422 1 97.62 374 PHE A N 1
ATOM 2936 C CA . PHE A 1 374 ? 19.016 -2.754 13.359 1 97.62 374 PHE A CA 1
ATOM 2937 C C . PHE A 1 374 ? 20.453 -3.086 13.008 1 97.62 374 PHE A C 1
ATOM 2939 O O . PHE A 1 374 ? 21.047 -4.008 13.57 1 97.62 374 PHE A O 1
ATOM 2946 N N . GLY A 1 375 ? 21 -2.436 12.031 1 97.12 375 GLY A N 1
ATOM 2947 C CA . GLY A 1 375 ? 22.438 -2.438 11.82 1 97.12 375 GLY A CA 1
ATOM 2948 C C . GLY A 1 375 ? 22.906 -3.529 10.875 1 97.12 375 GLY A C 1
ATOM 2949 O O . GLY A 1 375 ? 24.016 -4.043 11.008 1 97.12 375 GLY A O 1
ATOM 2950 N N . ALA A 1 376 ? 22.078 -4.035 9.984 1 98.06 376 ALA A N 1
ATOM 2951 C CA . ALA A 1 376 ? 22.547 -4.938 8.938 1 98.06 376 ALA A CA 1
ATOM 2952 C C . ALA A 1 376 ? 23.641 -4.277 8.086 1 98.06 376 ALA A C 1
ATOM 2954 O O . ALA A 1 376 ? 23.609 -3.062 7.867 1 98.06 376 ALA A O 1
ATOM 2955 N N . VAL A 1 377 ? 24.531 -5.055 7.582 1 97.81 377 VAL A N 1
ATOM 2956 C CA . VAL A 1 377 ? 25.703 -4.488 6.914 1 97.81 377 VAL A CA 1
ATOM 2957 C C . VAL A 1 377 ? 25.391 -4.258 5.438 1 97.81 377 VAL A C 1
ATOM 2959 O O . VAL A 1 377 ? 26 -3.4 4.793 1 97.81 377 VAL A O 1
ATOM 2962 N N . GLN A 1 378 ? 24.484 -5.062 4.926 1 98.25 378 GLN A N 1
ATOM 2963 C CA . GLN A 1 378 ? 24.078 -4.906 3.531 1 98.25 378 GLN A CA 1
ATOM 2964 C C . GLN A 1 378 ? 22.75 -5.609 3.264 1 98.25 378 GLN A C 1
ATOM 2966 O O . GLN A 1 378 ? 22.312 -6.43 4.07 1 98.25 378 GLN A O 1
ATOM 2971 N N . VAL A 1 379 ? 22.156 -5.215 2.234 1 98.75 379 VAL A N 1
ATOM 2972 C CA . VAL A 1 379 ? 20.953 -5.859 1.718 1 98.75 379 VAL A CA 1
ATOM 2973 C C . VAL A 1 379 ? 21.219 -6.418 0.324 1 98.75 379 VAL A C 1
ATOM 2975 O O . VAL A 1 379 ? 21.703 -5.703 -0.557 1 98.75 379 VAL A O 1
ATOM 2978 N N . ILE A 1 380 ? 21.031 -7.676 0.171 1 98.75 380 ILE A N 1
ATOM 2979 C CA . ILE A 1 380 ? 21.188 -8.352 -1.11 1 98.75 380 ILE A CA 1
ATOM 2980 C C . ILE A 1 380 ? 19.828 -8.641 -1.727 1 98.75 380 ILE A C 1
ATOM 2982 O O . ILE A 1 380 ? 19.062 -9.453 -1.204 1 98.75 380 ILE A O 1
ATOM 2986 N N . LEU A 1 381 ? 19.547 -7.969 -2.838 1 98.19 381 LEU A N 1
ATOM 2987 C CA . LEU A 1 381 ? 18.297 -8.156 -3.564 1 98.19 381 LEU A CA 1
ATOM 2988 C C . LEU A 1 381 ? 18.375 -9.367 -4.488 1 98.19 381 LEU A C 1
ATOM 2990 O O . LEU A 1 381 ? 19.047 -9.32 -5.52 1 98.19 381 LEU A O 1
ATOM 2994 N N . LEU A 1 382 ? 17.688 -10.359 -4.121 1 96.5 382 LEU A N 1
ATOM 2995 C CA . LEU A 1 382 ? 17.672 -11.531 -4.992 1 96.5 382 LEU A CA 1
ATOM 2996 C C . LEU A 1 382 ? 16.891 -11.242 -6.27 1 96.5 382 LEU A C 1
ATOM 2998 O O . LEU A 1 382 ? 16.25 -10.195 -6.391 1 96.5 382 LEU A O 1
ATOM 3002 N N . ARG A 1 383 ? 16.922 -12.086 -7.195 1 91.88 383 ARG A N 1
ATOM 3003 C CA . ARG A 1 383 ? 16.359 -11.844 -8.523 1 91.88 383 ARG A CA 1
ATOM 3004 C C . ARG A 1 383 ? 14.852 -11.617 -8.445 1 91.88 383 ARG A C 1
ATOM 3006 O O . ARG A 1 383 ? 14.297 -10.828 -9.211 1 91.88 383 ARG A O 1
ATOM 3013 N N . GLU A 1 384 ? 14.211 -12.266 -7.535 1 87.25 384 GLU A N 1
ATOM 3014 C CA . GLU A 1 384 ? 12.758 -12.203 -7.383 1 87.25 384 GLU A CA 1
ATOM 3015 C C . GLU A 1 384 ? 12.312 -10.836 -6.859 1 87.25 384 GLU A C 1
ATOM 3017 O O . GLU A 1 384 ? 11.148 -10.469 -6.992 1 87.25 384 GLU A O 1
ATOM 3022 N N . SER A 1 385 ? 13.227 -10.086 -6.285 1 94.38 385 SER A N 1
ATOM 3023 C CA . SER A 1 385 ? 12.898 -8.875 -5.531 1 94.38 385 SER A CA 1
ATOM 3024 C C . SER A 1 385 ? 12.453 -7.754 -6.461 1 94.38 385 SER A C 1
ATOM 3026 O O . SER A 1 385 ? 13.008 -7.582 -7.547 1 94.38 385 SER A O 1
ATOM 3028 N N . ALA A 1 386 ? 11.469 -7.016 -6.023 1 95.06 386 ALA A N 1
ATOM 3029 C CA . ALA A 1 386 ? 11.156 -5.746 -6.668 1 95.06 386 ALA A CA 1
ATOM 3030 C C . ALA A 1 386 ? 12.32 -4.77 -6.562 1 95.06 386 ALA A C 1
ATOM 3032 O O . ALA A 1 386 ? 13.211 -4.945 -5.73 1 95.06 386 ALA A O 1
ATOM 3033 N N . HIS A 1 387 ? 12.312 -3.824 -7.457 1 97.12 387 HIS A N 1
ATOM 3034 C CA . HIS A 1 387 ? 13.398 -2.857 -7.457 1 97.12 387 HIS A CA 1
ATOM 3035 C C . HIS A 1 387 ? 13.367 -1.985 -6.207 1 97.12 387 HIS A C 1
ATOM 3037 O O . HIS A 1 387 ? 12.305 -1.485 -5.824 1 97.12 387 HIS A O 1
ATOM 3043 N N . PRO A 1 388 ? 14.484 -1.801 -5.527 1 98.06 388 PRO A N 1
ATOM 3044 C CA . PRO A 1 388 ? 14.484 -1.074 -4.254 1 98.06 388 PRO A CA 1
ATOM 3045 C C . PRO A 1 388 ? 14.195 0.414 -4.426 1 98.06 388 PRO A C 1
ATOM 3047 O O . PRO A 1 388 ? 13.82 1.088 -3.461 1 98.06 388 PRO A O 1
ATOM 3050 N N . PHE A 1 389 ? 14.289 0.925 -5.641 1 98 389 PHE A N 1
ATOM 3051 C CA . PHE A 1 389 ? 14.078 2.348 -5.875 1 98 389 PHE A CA 1
ATOM 3052 C C . PHE A 1 389 ? 12.703 2.6 -6.477 1 98 389 PHE A C 1
ATOM 3054 O O . PHE A 1 389 ? 12.414 3.707 -6.934 1 98 389 PHE A O 1
ATOM 3061 N N . HIS A 1 390 ? 11.93 1.532 -6.566 1 97 390 HIS A N 1
ATOM 3062 C CA . HIS A 1 390 ? 10.523 1.772 -6.859 1 97 390 HIS A CA 1
ATOM 3063 C C . HIS A 1 390 ? 9.93 2.797 -5.898 1 97 390 HIS A C 1
ATOM 3065 O O . HIS A 1 390 ? 10.266 2.814 -4.711 1 97 390 HIS A O 1
ATOM 3071 N N . PRO A 1 391 ? 9.008 3.707 -6.348 1 96.25 391 PRO A N 1
ATOM 3072 C CA . PRO A 1 391 ? 8.461 4.746 -5.465 1 96.25 391 PRO A CA 1
ATOM 3073 C C . PRO A 1 391 ? 7.875 4.176 -4.176 1 96.25 391 PRO A C 1
ATOM 3075 O O . PRO A 1 391 ? 8.062 4.75 -3.102 1 96.25 391 PRO A O 1
ATOM 3078 N N . LYS A 1 392 ? 7.25 3.049 -4.258 1 95 392 LYS A N 1
ATOM 3079 C CA . LYS A 1 392 ? 6.664 2.408 -3.084 1 95 392 LYS A CA 1
ATOM 3080 C C . LYS A 1 392 ? 7.746 1.927 -2.123 1 95 392 LYS A C 1
ATOM 3082 O O . LYS A 1 392 ? 7.59 2.023 -0.904 1 95 392 LYS A O 1
ATOM 3087 N N . ALA A 1 393 ? 8.789 1.395 -2.656 1 97.31 393 ALA A N 1
ATOM 3088 C CA . ALA A 1 393 ? 9.898 0.924 -1.825 1 97.31 393 ALA A CA 1
ATOM 3089 C C . ALA A 1 393 ? 10.633 2.094 -1.183 1 97.31 393 ALA A C 1
ATOM 3091 O O . ALA A 1 393 ? 10.992 2.039 -0.004 1 97.31 393 ALA A O 1
ATOM 3092 N N . LEU A 1 394 ? 10.852 3.121 -1.978 1 96.62 394 LEU A N 1
ATOM 3093 C CA . LEU A 1 394 ? 11.531 4.309 -1.472 1 96.62 394 LEU A CA 1
ATOM 3094 C C . LEU A 1 394 ? 10.773 4.906 -0.291 1 96.62 394 LEU A C 1
ATOM 3096 O O . LEU A 1 394 ? 11.375 5.227 0.738 1 96.62 394 LEU A O 1
ATOM 3100 N N . ARG A 1 395 ? 9.508 4.992 -0.424 1 93.69 395 ARG A N 1
ATOM 3101 C CA . ARG A 1 395 ? 8.703 5.562 0.65 1 93.69 395 ARG A CA 1
ATOM 3102 C C . ARG A 1 395 ? 8.688 4.648 1.871 1 93.69 395 ARG A C 1
ATOM 3104 O O . ARG A 1 395 ? 8.875 5.113 3 1 93.69 395 ARG A O 1
ATOM 3111 N N . ALA A 1 396 ? 8.492 3.354 1.641 1 94.94 396 ALA A N 1
ATOM 3112 C CA . ALA A 1 396 ? 8.398 2.381 2.727 1 94.94 396 ALA A CA 1
ATOM 3113 C C . ALA A 1 396 ? 9.727 2.264 3.477 1 94.94 396 ALA A C 1
ATOM 3115 O O . ALA A 1 396 ? 9.742 1.924 4.664 1 94.94 396 ALA A O 1
ATOM 3116 N N . SER A 1 397 ? 10.82 2.607 2.846 1 96.62 397 SER A N 1
ATOM 3117 C CA . SER A 1 397 ? 12.133 2.514 3.479 1 96.62 397 SER A CA 1
ATOM 3118 C C . SER A 1 397 ? 12.414 3.727 4.355 1 96.62 397 SER A C 1
ATOM 3120 O O . SER A 1 397 ? 13.398 3.752 5.098 1 96.62 397 SER A O 1
ATOM 3122 N N . GLY A 1 398 ? 11.516 4.762 4.234 1 91.06 398 GLY A N 1
ATOM 3123 C CA . GLY A 1 398 ? 11.781 6.004 4.945 1 91.06 398 GLY A CA 1
ATOM 3124 C C . GLY A 1 398 ? 13.062 6.68 4.508 1 91.06 398 GLY A C 1
ATOM 3125 O O . GLY A 1 398 ? 13.734 7.332 5.312 1 91.06 398 GLY A O 1
ATOM 3126 N N . GLY A 1 399 ? 13.508 6.375 3.295 1 90.94 399 GLY A N 1
ATOM 3127 C CA . GLY A 1 399 ? 14.734 6.969 2.771 1 90.94 399 GLY A CA 1
ATOM 3128 C C . GLY A 1 399 ? 15.969 6.129 3.039 1 90.94 399 GLY A C 1
ATOM 3129 O O . GLY A 1 399 ? 17.031 6.387 2.482 1 90.94 399 GLY A O 1
ATOM 3130 N N . ALA A 1 400 ? 15.859 5.078 3.82 1 95 400 ALA A N 1
ATOM 3131 C CA . ALA A 1 400 ? 17 4.23 4.176 1 95 400 ALA A CA 1
ATOM 3132 C C . ALA A 1 400 ? 17.609 3.594 2.934 1 95 400 ALA A C 1
ATOM 3134 O O . ALA A 1 400 ? 18.812 3.297 2.91 1 95 400 ALA A O 1
ATOM 3135 N N . VAL A 1 401 ? 16.828 3.43 1.896 1 96.44 401 VAL A N 1
ATOM 3136 C CA . VAL A 1 401 ? 17.266 2.76 0.675 1 96.44 401 VAL A CA 1
ATOM 3137 C C . VAL A 1 401 ? 18.406 3.551 0.03 1 96.44 401 VAL A C 1
ATOM 3139 O O . VAL A 1 401 ? 19.266 2.979 -0.652 1 96.44 401 VAL A O 1
ATOM 3142 N N . LEU A 1 402 ? 18.484 4.875 0.259 1 95.06 402 LEU A N 1
ATOM 3143 C CA . LEU A 1 402 ? 19.469 5.738 -0.365 1 95.06 402 LEU A CA 1
ATOM 3144 C C . LEU A 1 402 ? 20.812 5.656 0.375 1 95.06 402 LEU A C 1
ATOM 3146 O O . LEU A 1 402 ? 21.844 6.098 -0.138 1 95.06 402 LEU A O 1
ATOM 3150 N N . ARG A 1 403 ? 20.859 5.008 1.567 1 94.69 403 ARG A N 1
ATOM 3151 C CA . ARG A 1 403 ? 22.062 4.973 2.387 1 94.69 403 ARG A CA 1
ATOM 3152 C C . ARG A 1 403 ? 22.547 3.539 2.584 1 94.69 403 ARG A C 1
ATOM 3154 O O . ARG A 1 403 ? 23.734 3.303 2.805 1 94.69 403 ARG A O 1
ATOM 3161 N N . MET A 1 404 ? 21.641 2.594 2.512 1 96.06 404 MET A N 1
ATOM 3162 C CA . MET A 1 404 ? 21.938 1.184 2.744 1 96.06 404 MET A CA 1
ATOM 3163 C C . MET A 1 404 ? 22.797 0.615 1.615 1 96.06 404 MET A C 1
ATOM 3165 O O . MET A 1 404 ? 22.609 0.973 0.451 1 96.06 404 MET A O 1
ATOM 3169 N N . LYS A 1 405 ? 23.797 -0.181 1.959 1 97.75 405 LYS A N 1
ATOM 3170 C CA . LYS A 1 405 ? 24.531 -0.917 0.94 1 97.75 405 LYS A CA 1
ATOM 3171 C C . LYS A 1 405 ? 23.672 -1.979 0.281 1 97.75 405 LYS A C 1
ATOM 3173 O O . LYS A 1 405 ? 23.281 -2.961 0.922 1 97.75 405 LYS A O 1
ATOM 3178 N N . LEU A 1 406 ? 23.406 -1.784 -1.015 1 98.38 406 LEU A N 1
ATOM 3179 C CA . LEU A 1 406 ? 22.547 -2.691 -1.774 1 98.38 406 LEU A CA 1
ATOM 3180 C C . LEU A 1 406 ? 23.359 -3.486 -2.789 1 98.38 406 LEU A C 1
ATOM 3182 O O . LEU A 1 406 ? 24.281 -2.945 -3.414 1 98.38 406 LEU A O 1
ATOM 3186 N N . ARG A 1 407 ? 23.078 -4.688 -2.934 1 98.31 407 ARG A N 1
ATOM 3187 C CA . ARG A 1 407 ? 23.688 -5.531 -3.961 1 98.31 407 ARG A CA 1
ATOM 3188 C C . ARG A 1 407 ? 22.641 -6.43 -4.617 1 98.31 407 ARG A C 1
ATOM 3190 O O . ARG A 1 407 ? 21.641 -6.773 -3.998 1 98.31 407 ARG A O 1
ATOM 3197 N N . ASN A 1 408 ? 22.922 -6.797 -5.879 1 97.69 408 ASN A N 1
ATOM 3198 C CA . ASN A 1 408 ? 22.094 -7.766 -6.582 1 97.69 408 ASN A CA 1
ATOM 3199 C C . ASN A 1 408 ? 22.609 -9.188 -6.398 1 97.69 408 ASN A C 1
ATOM 3201 O O . ASN A 1 408 ? 23.812 -9.438 -6.516 1 97.69 408 ASN A O 1
ATOM 3205 N N . GLY A 1 409 ? 21.734 -10.039 -6.016 1 96.94 409 GLY A N 1
ATOM 3206 C CA . GLY A 1 409 ? 22.109 -11.438 -5.848 1 96.94 409 GLY A CA 1
ATOM 3207 C C . GLY A 1 409 ? 21.453 -12.352 -6.867 1 96.94 409 GLY A C 1
ATOM 3208 O O . GLY A 1 409 ? 20.719 -11.891 -7.746 1 96.94 409 GLY A O 1
ATOM 3209 N N . PRO A 1 410 ? 21.75 -13.609 -6.785 1 94.75 410 PRO A N 1
ATOM 3210 C CA . PRO A 1 410 ? 21.188 -14.609 -7.699 1 94.75 410 PRO A CA 1
ATOM 3211 C C . PRO A 1 410 ? 19.75 -14.961 -7.371 1 94.75 410 PRO A C 1
ATOM 3213 O O . PRO A 1 410 ? 19.188 -14.461 -6.383 1 94.75 410 PRO A O 1
ATOM 3216 N N . PRO A 1 411 ? 19.094 -15.758 -8.266 1 89.81 411 PRO A N 1
ATOM 3217 C CA . PRO A 1 411 ? 17.781 -16.281 -7.871 1 89.81 411 PRO A CA 1
ATOM 3218 C C . PRO A 1 411 ? 17.859 -17.188 -6.637 1 89.81 411 PRO A C 1
ATOM 3220 O O . PRO A 1 411 ? 18.891 -17.797 -6.371 1 89.81 411 PRO A O 1
ATOM 3223 N N . LEU A 1 412 ? 16.766 -17.156 -5.934 1 88.38 412 LEU A N 1
ATOM 3224 C CA . LEU A 1 412 ? 16.641 -17.922 -4.703 1 88.38 412 LEU A CA 1
ATOM 3225 C C . LEU A 1 412 ? 17.094 -19.359 -4.918 1 88.38 412 LEU A C 1
ATOM 3227 O O . LEU A 1 412 ? 17.781 -19.938 -4.062 1 88.38 412 LEU A O 1
ATOM 3231 N N . GLU A 1 413 ? 16.844 -19.984 -6.016 1 80.06 413 GLU A N 1
ATOM 3232 C CA . GLU A 1 413 ? 17.141 -21.391 -6.312 1 80.06 413 GLU A CA 1
ATOM 3233 C C . GLU A 1 413 ? 18.641 -21.609 -6.484 1 80.06 413 GLU A C 1
ATOM 3235 O O . GLU A 1 413 ? 19.141 -22.719 -6.316 1 80.06 413 GLU A O 1
ATOM 3240 N N . ASN A 1 414 ? 19.375 -20.516 -6.789 1 87.75 414 ASN A N 1
ATOM 3241 C CA . ASN A 1 414 ? 20.797 -20.625 -7.07 1 87.75 414 ASN A CA 1
ATOM 3242 C C . ASN A 1 414 ? 21.641 -20.234 -5.863 1 87.75 414 ASN A C 1
ATOM 3244 O O . ASN A 1 414 ? 22.875 -20.234 -5.934 1 87.75 414 ASN A O 1
ATOM 3248 N N . LEU A 1 415 ? 20.984 -19.891 -4.781 1 92.75 415 LEU A N 1
ATOM 3249 C CA . LEU A 1 415 ? 21.75 -19.609 -3.574 1 92.75 415 LEU A CA 1
ATOM 3250 C C . LEU A 1 415 ? 22.484 -20.844 -3.078 1 92.75 415 LEU A C 1
ATOM 3252 O O . LEU A 1 415 ? 21.875 -21.891 -2.869 1 92.75 415 LEU A O 1
ATOM 3256 N N . PRO A 1 416 ? 23.812 -20.734 -2.904 1 93.75 416 PRO A N 1
ATOM 3257 C CA . PRO A 1 416 ? 24.562 -21.906 -2.445 1 93.75 416 PRO A CA 1
ATOM 3258 C C . PRO A 1 416 ? 24.172 -22.328 -1.029 1 93.75 416 PRO A C 1
ATOM 3260 O O . PRO A 1 416 ? 24.125 -21.5 -0.123 1 93.75 416 PRO A O 1
ATOM 3263 N N . GLU A 1 417 ? 24.016 -23.547 -0.795 1 91.69 417 GLU A N 1
ATOM 3264 C CA . GLU A 1 417 ? 23.547 -24.078 0.483 1 91.69 417 GLU A CA 1
ATOM 3265 C C . GLU A 1 417 ? 24.656 -24.047 1.527 1 91.69 417 GLU A C 1
ATOM 3267 O O . GLU A 1 417 ? 24.406 -24.203 2.723 1 91.69 417 GLU A O 1
ATOM 3272 N N . ASN A 1 418 ? 25.859 -23.938 1.104 1 92.5 418 ASN A N 1
ATOM 3273 C CA . ASN A 1 418 ? 26.984 -23.969 2.037 1 92.5 418 ASN A CA 1
ATOM 3274 C C . ASN A 1 418 ? 27.172 -22.609 2.709 1 92.5 418 ASN A C 1
ATOM 3276 O O . ASN A 1 418 ? 27.969 -22.469 3.641 1 92.5 418 ASN A O 1
ATOM 3280 N N . LEU A 1 419 ? 26.469 -21.578 2.295 1 95.06 419 LEU A N 1
ATOM 3281 C CA . LEU A 1 419 ? 26.531 -20.266 2.938 1 95.06 419 LEU A CA 1
ATOM 3282 C C . LEU A 1 419 ? 25.797 -20.281 4.27 1 95.06 419 LEU A C 1
ATOM 3284 O O . LEU A 1 419 ? 24.797 -21 4.426 1 95.06 419 LEU A O 1
ATOM 3288 N N . PRO A 1 420 ? 26.312 -19.531 5.234 1 96.06 420 PRO A N 1
ATOM 3289 C CA . PRO A 1 420 ? 25.609 -19.422 6.516 1 96.06 420 PRO A CA 1
ATOM 3290 C C . PRO A 1 420 ? 24.344 -18.562 6.43 1 96.06 420 PRO A C 1
ATOM 3292 O O . PRO A 1 420 ? 24.344 -17.422 6.898 1 96.06 420 PRO A O 1
ATOM 3295 N N . ILE A 1 421 ? 23.328 -19.156 5.898 1 97.31 421 ILE A N 1
ATOM 3296 C CA . ILE A 1 421 ? 22.062 -18.453 5.699 1 97.31 421 ILE A CA 1
ATOM 3297 C C . ILE A 1 421 ? 21.031 -18.922 6.738 1 97.31 421 ILE A C 1
ATOM 3299 O O . ILE A 1 421 ? 20.953 -20.125 7.031 1 97.31 421 ILE A O 1
ATOM 3303 N N . LEU A 1 422 ? 20.422 -18 7.355 1 96.94 422 LEU A N 1
ATOM 3304 C CA . LEU A 1 422 ? 19.328 -18.25 8.289 1 96.94 422 LEU A CA 1
ATOM 3305 C C . LEU A 1 422 ? 17.984 -17.969 7.625 1 96.94 422 LEU A C 1
ATOM 3307 O O . LEU A 1 422 ? 17.516 -16.828 7.598 1 96.94 422 LEU A O 1
ATOM 3311 N N . PRO A 1 423 ? 17.297 -19.016 7.109 1 97.44 423 PRO A N 1
ATOM 3312 C CA . PRO A 1 423 ? 15.977 -18.828 6.488 1 97.44 423 PRO A CA 1
ATOM 3313 C C . PRO A 1 423 ? 14.859 -18.672 7.516 1 97.44 423 PRO A C 1
ATOM 3315 O O . PRO A 1 423 ? 14.891 -19.297 8.578 1 97.44 423 PRO A O 1
ATOM 3318 N N . LEU A 1 424 ? 13.867 -17.844 7.215 1 96.56 424 LEU A N 1
ATOM 3319 C CA . LEU A 1 424 ? 12.703 -17.656 8.078 1 96.56 424 LEU A CA 1
ATOM 3320 C C . LEU A 1 424 ? 11.469 -18.297 7.469 1 96.56 424 LEU A C 1
ATOM 3322 O O . LEU A 1 424 ? 11.164 -18.078 6.293 1 96.56 424 LEU A O 1
ATOM 3326 N N . SER A 1 425 ? 10.812 -19.078 8.18 1 93.75 425 SER A N 1
ATOM 3327 C CA . SER A 1 425 ? 9.539 -19.688 7.828 1 93.75 425 SER A CA 1
ATOM 3328 C C . SER A 1 425 ? 8.688 -19.938 9.062 1 93.75 425 SER A C 1
ATOM 3330 O O . SER A 1 425 ? 9.211 -20.266 10.133 1 93.75 425 SER A O 1
ATOM 3332 N N . ALA A 1 426 ? 7.406 -19.828 8.914 1 89.5 426 ALA A N 1
ATOM 3333 C CA . ALA A 1 426 ? 6.496 -20.031 10.039 1 89.5 426 ALA A CA 1
ATOM 3334 C C . ALA A 1 426 ? 6.629 -21.453 10.602 1 89.5 426 ALA A C 1
ATOM 3336 O O . ALA A 1 426 ? 6.34 -21.688 11.781 1 89.5 426 ALA A O 1
ATOM 3337 N N . GLU A 1 427 ? 7.156 -22.406 9.859 1 87.62 427 GLU A N 1
ATOM 3338 C CA . GLU A 1 427 ? 7.242 -23.812 10.258 1 87.62 427 GLU A CA 1
ATOM 3339 C C . GLU A 1 427 ? 8.625 -24.141 10.812 1 87.62 427 GLU A C 1
ATOM 3341 O O . GLU A 1 427 ? 8.906 -25.297 11.133 1 87.62 427 GLU A O 1
ATOM 3346 N N . GLY A 1 428 ? 9.422 -23.188 10.93 1 92.5 428 GLY A N 1
ATOM 3347 C CA . GLY A 1 428 ? 10.797 -23.422 11.336 1 92.5 428 GLY A CA 1
ATOM 3348 C C . GLY A 1 428 ? 10.953 -23.578 12.836 1 92.5 428 GLY A C 1
ATOM 3349 O O . GLY A 1 428 ? 9.961 -23.672 13.562 1 92.5 428 GLY A O 1
ATOM 3350 N N . ARG A 1 429 ? 12.195 -23.703 13.227 1 92.56 429 ARG A N 1
ATOM 3351 C CA . ARG A 1 429 ? 12.539 -23.797 14.641 1 92.56 429 ARG A CA 1
ATOM 3352 C C . ARG A 1 429 ? 12.516 -22.422 15.297 1 92.56 429 ARG A C 1
ATOM 3354 O O . ARG A 1 429 ? 12.695 -21.406 14.625 1 92.56 429 ARG A O 1
ATOM 3361 N N . ASP A 1 430 ? 12.367 -22.391 16.547 1 91.94 430 ASP A N 1
ATOM 3362 C CA . ASP A 1 430 ? 12.305 -21.141 17.312 1 91.94 430 ASP A CA 1
ATOM 3363 C C . ASP A 1 430 ? 13.609 -20.359 17.188 1 91.94 430 ASP A C 1
ATOM 3365 O O . ASP A 1 430 ? 14.664 -20.828 17.641 1 91.94 430 ASP A O 1
ATOM 3369 N N . ILE A 1 431 ? 13.547 -19.172 16.703 1 91.19 431 ILE A N 1
ATOM 3370 C CA . ILE A 1 431 ? 14.719 -18.359 16.406 1 91.19 431 ILE A CA 1
ATOM 3371 C C . ILE A 1 431 ? 15.352 -17.875 17.719 1 91.19 431 ILE A C 1
ATOM 3373 O O . ILE A 1 431 ? 16.547 -17.562 17.75 1 91.19 431 ILE A O 1
ATOM 3377 N N . THR A 1 432 ? 14.562 -17.766 18.766 1 80.81 432 THR A N 1
ATOM 3378 C CA . THR A 1 432 ? 15.023 -17.234 20.047 1 80.81 432 THR A CA 1
ATOM 3379 C C . THR A 1 432 ? 16.109 -18.125 20.641 1 80.81 432 THR A C 1
ATOM 3381 O O . THR A 1 432 ? 16.875 -17.688 21.5 1 80.81 432 THR A O 1
ATOM 3384 N N . ARG A 1 433 ? 16.188 -19.266 20.25 1 82.5 433 ARG A N 1
ATOM 3385 C CA . ARG A 1 433 ? 17.141 -20.234 20.812 1 82.5 433 ARG A CA 1
ATOM 3386 C C . ARG A 1 433 ? 18.375 -20.359 19.938 1 82.5 433 ARG A C 1
ATOM 3388 O O . ARG A 1 433 ? 19.312 -21.094 20.281 1 82.5 433 ARG A O 1
ATOM 3395 N N . HIS A 1 434 ? 18.359 -19.531 18.953 1 86.75 434 HIS A N 1
ATOM 3396 C CA . HIS A 1 434 ? 19.438 -19.672 17.984 1 86.75 434 HIS A CA 1
ATOM 3397 C C . HIS A 1 434 ? 20.578 -18.703 18.297 1 86.75 434 HIS A C 1
ATOM 3399 O O . HIS A 1 434 ? 20.328 -17.547 18.672 1 86.75 434 HIS A O 1
ATOM 3405 N N . VAL A 1 435 ? 21.734 -19.188 18.188 1 90 435 VAL A N 1
ATOM 3406 C CA . VAL A 1 435 ? 22.922 -18.328 18.25 1 90 435 VAL A CA 1
ATOM 3407 C C . VAL A 1 435 ? 23.297 -17.859 16.844 1 90 435 VAL A C 1
ATOM 3409 O O . VAL A 1 435 ? 23.641 -18.672 15.992 1 90 435 VAL A O 1
ATOM 3412 N N . PHE A 1 436 ? 23.281 -16.609 16.688 1 94.19 436 PHE A N 1
ATOM 3413 C CA . PHE A 1 436 ? 23.547 -16.047 15.367 1 94.19 436 PHE A CA 1
ATOM 3414 C C . PHE A 1 436 ? 25.031 -16.125 15.047 1 94.19 436 PHE A C 1
ATOM 3416 O O . PHE A 1 436 ? 25.875 -15.812 15.891 1 94.19 436 PHE A O 1
ATOM 3423 N N . PRO A 1 437 ? 25.359 -16.531 13.852 1 94.25 437 PRO A N 1
ATOM 3424 C CA . PRO A 1 437 ? 26.766 -16.531 13.445 1 94.25 437 PRO A CA 1
ATOM 3425 C C . PRO A 1 437 ? 27.359 -15.125 13.367 1 94.25 437 PRO A C 1
ATOM 3427 O O . PRO A 1 437 ? 26.609 -14.141 13.328 1 94.25 437 PRO A O 1
ATOM 3430 N N . ALA A 1 438 ? 28.688 -15.047 13.367 1 94.5 438 ALA A N 1
ATOM 3431 C CA . ALA A 1 438 ? 29.375 -13.766 13.281 1 94.5 438 ALA A CA 1
ATOM 3432 C C . ALA A 1 438 ? 29.109 -13.078 11.945 1 94.5 438 ALA A C 1
ATOM 3434 O O . ALA A 1 438 ? 29.078 -11.852 11.867 1 94.5 438 ALA A O 1
ATOM 3435 N N . ALA A 1 439 ? 29.047 -13.914 10.922 1 96.81 439 ALA A N 1
ATOM 3436 C CA . ALA A 1 439 ? 28.703 -13.477 9.57 1 96.81 439 ALA A CA 1
ATOM 3437 C C . ALA A 1 439 ? 27.641 -14.375 8.953 1 96.81 439 ALA A C 1
ATOM 3439 O O . ALA A 1 439 ? 27.844 -15.586 8.82 1 96.81 439 ALA A O 1
ATOM 3440 N N . PHE A 1 440 ? 26.469 -13.758 8.586 1 97.62 440 PHE A N 1
ATOM 3441 C CA . PHE A 1 440 ? 25.422 -14.633 8.078 1 97.62 440 PHE A CA 1
ATOM 3442 C C . PHE A 1 440 ? 24.453 -13.852 7.191 1 97.62 440 PHE A C 1
ATOM 3444 O O . PHE A 1 440 ? 24.484 -12.625 7.148 1 97.62 440 PHE A O 1
ATOM 3451 N N . GLY A 1 441 ? 23.672 -14.609 6.438 1 98.19 441 GLY A N 1
ATOM 3452 C CA . GLY A 1 441 ? 22.578 -14.07 5.656 1 98.19 441 GLY A CA 1
ATOM 3453 C C . GLY A 1 441 ? 21.203 -14.383 6.234 1 98.19 441 GLY A C 1
ATOM 3454 O O . GLY A 1 441 ? 20.953 -15.516 6.645 1 98.19 441 GLY A O 1
ATOM 3455 N N . LEU A 1 442 ? 20.422 -13.391 6.441 1 98.31 442 LEU A N 1
ATOM 3456 C CA . LEU A 1 442 ? 19.031 -13.578 6.828 1 98.31 442 LEU A CA 1
ATOM 3457 C C . LEU A 1 442 ? 18.141 -13.664 5.598 1 98.31 442 LEU A C 1
ATOM 3459 O O . LEU A 1 442 ? 18.156 -12.773 4.742 1 98.31 442 LEU A O 1
ATOM 3463 N N . LEU A 1 443 ? 17.344 -14.703 5.461 1 98.25 443 LEU A N 1
ATOM 3464 C CA . LEU A 1 443 ? 16.531 -14.961 4.273 1 98.25 443 LEU A CA 1
ATOM 3465 C C . LEU A 1 443 ? 15.055 -15.117 4.645 1 98.25 443 LEU A C 1
ATOM 3467 O O . LEU A 1 443 ? 14.602 -16.219 4.945 1 98.25 443 LEU A O 1
ATOM 3471 N N . PRO A 1 444 ? 14.312 -13.984 4.625 1 96.56 444 PRO A N 1
ATOM 3472 C CA . PRO A 1 444 ? 12.867 -14.125 4.816 1 96.56 444 PRO A CA 1
ATOM 3473 C C . PRO A 1 444 ? 12.188 -14.852 3.654 1 96.56 444 PRO A C 1
ATOM 3475 O O . PRO A 1 444 ? 12.719 -14.883 2.543 1 96.56 444 PRO A O 1
ATOM 3478 N N . GLY A 1 445 ? 11.07 -15.391 3.893 1 90.94 445 GLY A N 1
ATOM 3479 C CA . GLY A 1 445 ? 10.352 -16.156 2.879 1 90.94 445 GLY A CA 1
ATOM 3480 C C . GLY A 1 445 ? 9.703 -15.273 1.827 1 90.94 445 GLY A C 1
ATOM 3481 O O . GLY A 1 445 ? 9.336 -14.133 2.105 1 90.94 445 GLY A O 1
ATOM 3482 N N . LEU A 1 446 ? 9.57 -15.852 0.652 1 85.31 446 LEU A N 1
ATOM 3483 C CA . LEU A 1 446 ? 8.82 -15.219 -0.427 1 85.31 446 LEU A CA 1
ATOM 3484 C C . LEU A 1 446 ? 7.34 -15.125 -0.083 1 85.31 446 LEU A C 1
ATOM 3486 O O . LEU A 1 446 ? 6.773 -16.062 0.494 1 85.31 446 LEU A O 1
ATOM 3490 N N . GLU A 1 447 ? 6.68 -14 -0.455 1 79.12 447 GLU A N 1
ATOM 3491 C CA . GLU A 1 447 ? 5.246 -13.844 -0.236 1 79.12 447 GLU A CA 1
ATOM 3492 C C . GLU A 1 447 ? 4.461 -14.93 -0.97 1 79.12 447 GLU A C 1
ATOM 3494 O O . GLU A 1 447 ? 4.727 -15.211 -2.139 1 79.12 447 GLU A O 1
ATOM 3499 N N . GLY A 1 448 ? 3.533 -15.531 -0.343 1 75.44 448 GLY A N 1
ATOM 3500 C CA . GLY A 1 448 ? 2.729 -16.562 -0.986 1 75.44 448 GLY A CA 1
ATOM 3501 C C . GLY A 1 448 ? 3.332 -17.938 -0.878 1 75.44 448 GLY A C 1
ATOM 3502 O O . GLY A 1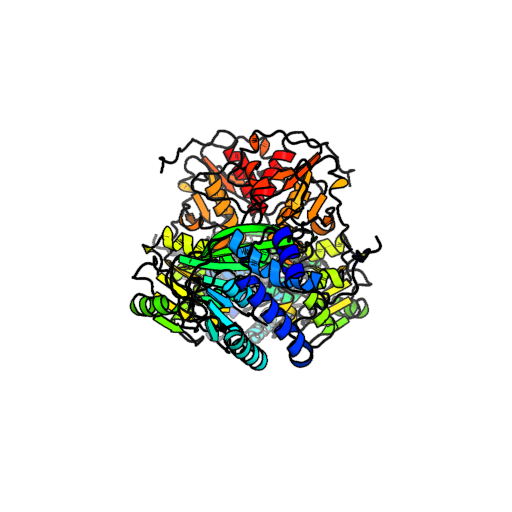 448 ? 3.066 -18.672 0.082 1 75.44 448 GLY A O 1
ATOM 3503 N N . PRO A 1 449 ? 4.344 -18.234 -1.741 1 69.62 449 PRO A N 1
ATOM 3504 C CA . PRO A 1 449 ? 4.875 -19.609 -1.798 1 69.62 449 PRO A CA 1
ATOM 3505 C C . PRO A 1 449 ? 5.832 -19.906 -0.647 1 69.62 449 PRO A C 1
ATOM 3507 O O . PRO A 1 449 ? 6.094 -21.078 -0.355 1 69.62 449 PRO A O 1
ATOM 3510 N N . GLY A 1 450 ? 6.34 -18.875 -0.042 1 82.06 450 GLY A N 1
ATOM 3511 C CA . GLY A 1 450 ? 7.352 -19.094 0.98 1 82.06 450 GLY A CA 1
ATOM 3512 C C . GLY A 1 450 ? 8.688 -19.531 0.41 1 82.06 450 GLY A C 1
ATOM 3513 O O . GLY A 1 450 ? 9.117 -19.016 -0.627 1 82.06 450 GLY A O 1
ATOM 3514 N N . LEU A 1 451 ? 9.398 -20.375 1.17 1 87.56 451 LEU A N 1
ATOM 3515 C CA . LEU A 1 451 ? 10.734 -20.797 0.777 1 87.56 451 LEU A CA 1
ATOM 3516 C C . LEU A 1 451 ? 10.688 -22.156 0.078 1 87.56 451 LEU A C 1
ATOM 3518 O O . LEU A 1 451 ? 9.828 -22.984 0.376 1 87.56 451 LEU A O 1
ATOM 3522 N N . PRO A 1 452 ? 11.609 -22.359 -0.851 1 81.44 452 PRO A N 1
ATOM 3523 C CA . PRO A 1 452 ? 11.766 -23.719 -1.376 1 81.44 452 PRO A CA 1
ATOM 3524 C C . PRO A 1 452 ? 12.148 -24.734 -0.295 1 81.44 452 PRO A C 1
ATOM 3526 O O . PRO A 1 452 ? 12.641 -24.344 0.768 1 81.44 452 PRO A O 1
ATOM 3529 N N . ASP A 1 453 ? 11.977 -25.969 -0.558 1 81 453 ASP A N 1
ATOM 3530 C CA . ASP A 1 453 ? 12.086 -27.047 0.42 1 81 453 ASP A CA 1
ATOM 3531 C C . ASP A 1 453 ? 13.477 -27.078 1.048 1 81 453 ASP A C 1
ATOM 3533 O O . ASP A 1 453 ? 13.617 -27.328 2.246 1 81 453 ASP A O 1
ATOM 3537 N N . ASN A 1 454 ? 14.477 -26.891 0.26 1 85.62 454 ASN A N 1
ATOM 3538 C CA . ASN A 1 454 ? 15.844 -26.984 0.763 1 85.62 454 ASN A CA 1
ATOM 3539 C C . ASN A 1 454 ? 16.125 -25.938 1.848 1 85.62 454 ASN A C 1
ATOM 3541 O O . ASN A 1 454 ? 16.875 -26.203 2.783 1 85.62 454 ASN A O 1
ATOM 3545 N N . TRP A 1 455 ? 15.484 -24.797 1.779 1 91.81 455 TRP A N 1
ATOM 3546 C CA . TRP A 1 455 ? 15.664 -23.75 2.785 1 91.81 455 TRP A CA 1
ATOM 3547 C C . TRP A 1 455 ? 14.633 -23.891 3.9 1 91.81 455 TRP A C 1
ATOM 3549 O O . TRP A 1 455 ? 14.922 -23.594 5.062 1 91.81 455 TRP A O 1
ATOM 3559 N N . ARG A 1 456 ? 13.492 -24.344 3.543 1 90.25 456 ARG A N 1
ATOM 3560 C CA . ARG A 1 456 ? 12.406 -24.516 4.508 1 90.25 456 ARG A CA 1
ATOM 3561 C C . ARG A 1 456 ? 12.789 -25.516 5.59 1 90.25 456 ARG A C 1
ATOM 3563 O O . ARG A 1 456 ? 12.461 -25.328 6.762 1 90.25 456 ARG A O 1
ATOM 3570 N N . ARG A 1 457 ? 13.477 -26.547 5.27 1 90.12 457 ARG A N 1
ATOM 3571 C CA . ARG A 1 457 ? 13.836 -27.641 6.18 1 90.12 457 ARG A CA 1
ATOM 3572 C C . ARG A 1 457 ? 14.773 -27.141 7.277 1 90.12 457 ARG A C 1
ATOM 3574 O O . ARG A 1 457 ? 14.805 -27.719 8.367 1 90.12 457 ARG A O 1
ATOM 3581 N N . LYS A 1 458 ? 15.492 -26.125 7.051 1 92.81 458 LYS A N 1
ATOM 3582 C CA . LYS A 1 458 ? 16.438 -25.625 8.047 1 92.81 458 LYS A CA 1
ATOM 3583 C C . LYS A 1 458 ? 16.062 -24.219 8.516 1 92.81 458 LYS A C 1
ATOM 3585 O O . LYS A 1 458 ? 16.922 -23.438 8.914 1 92.81 458 LYS A O 1
ATOM 3590 N N . SER A 1 459 ? 14.812 -23.953 8.406 1 95.94 459 SER A N 1
ATOM 3591 C CA . SER A 1 459 ? 14.344 -22.594 8.648 1 95.94 459 SER A CA 1
ATOM 3592 C C . SER A 1 459 ? 14.117 -22.344 10.141 1 95.94 459 SER A C 1
ATOM 3594 O O . SER A 1 459 ? 14.125 -23.281 10.938 1 95.94 459 SER A O 1
ATOM 3596 N N . PHE A 1 460 ? 14.047 -21.109 10.469 1 96 460 PHE A N 1
ATOM 3597 C CA . PHE A 1 460 ? 13.734 -20.641 11.812 1 96 460 PHE A CA 1
ATOM 3598 C C . PHE A 1 460 ? 12.414 -19.875 11.82 1 96 460 PHE A C 1
ATOM 3600 O O . PHE A 1 460 ? 12.023 -19.297 10.805 1 96 460 PHE A O 1
ATOM 3607 N N . ALA A 1 461 ? 11.742 -19.922 12.938 1 95.19 461 ALA A N 1
ATOM 3608 C CA . ALA A 1 461 ? 10.43 -19.281 13.055 1 95.19 461 ALA A CA 1
ATOM 3609 C C . ALA A 1 461 ? 10.398 -18.312 14.234 1 95.19 461 ALA A C 1
ATOM 3611 O O . ALA A 1 461 ? 11.023 -18.562 15.266 1 95.19 461 ALA A O 1
ATOM 3612 N N . ILE A 1 462 ? 9.734 -17.188 14.047 1 95.5 462 ILE A N 1
ATOM 3613 C CA . ILE A 1 462 ? 9.305 -16.359 15.164 1 95.5 462 ILE A CA 1
ATOM 3614 C C . ILE A 1 462 ? 8.109 -17 15.859 1 95.5 462 ILE A C 1
ATOM 3616 O O . ILE A 1 462 ? 7.086 -17.281 15.219 1 95.5 462 ILE A O 1
ATOM 3620 N N . PRO A 1 463 ? 8.227 -17.328 17.078 1 94.19 463 PRO A N 1
ATOM 3621 C CA . PRO A 1 463 ? 7.086 -17.969 17.734 1 94.19 463 PRO A CA 1
ATOM 3622 C C . PRO A 1 463 ? 5.84 -17.078 17.75 1 94.19 463 PRO A C 1
ATOM 3624 O O . PRO A 1 463 ? 5.898 -15.93 18.188 1 94.19 463 PRO A O 1
ATOM 3627 N N . ILE A 1 464 ? 4.727 -17.562 17.312 1 94.81 464 ILE A N 1
ATOM 3628 C CA . ILE A 1 464 ? 3.455 -16.844 17.297 1 94.81 464 ILE A CA 1
ATOM 3629 C C . ILE A 1 464 ? 2.338 -17.766 17.766 1 94.81 464 ILE A C 1
ATOM 3631 O O . ILE A 1 464 ? 2.545 -18.969 17.938 1 94.81 464 ILE A O 1
ATOM 3635 N N . CYS A 1 465 ? 1.198 -17.219 18.031 1 93.06 465 CYS A N 1
ATOM 3636 C CA . CYS A 1 465 ? 0.042 -18 18.469 1 93.06 465 CYS A CA 1
ATOM 3637 C C . CYS A 1 465 ? -0.402 -18.969 17.375 1 93.06 465 CYS A C 1
ATOM 3639 O O . CYS A 1 465 ? -0.286 -18.672 16.188 1 93.06 465 CYS A O 1
ATOM 3641 N N . LYS A 1 466 ? -0.979 -20.078 17.656 1 85.94 466 LYS A N 1
ATOM 3642 C CA . LYS A 1 466 ? -1.323 -21.172 16.766 1 85.94 466 LYS A CA 1
ATOM 3643 C C . LYS A 1 466 ? -2.447 -20.781 15.805 1 85.94 466 LYS A C 1
ATOM 3645 O O . LYS A 1 466 ? -2.561 -21.328 14.711 1 85.94 466 LYS A O 1
ATOM 3650 N N . ASP A 1 467 ? -3.221 -19.812 16.203 1 84.62 467 ASP A N 1
ATOM 3651 C CA . ASP A 1 467 ? -4.391 -19.453 15.406 1 84.62 467 ASP A CA 1
ATOM 3652 C C . ASP A 1 467 ? -4.008 -18.516 14.266 1 84.62 467 ASP A C 1
ATOM 3654 O O . ASP A 1 467 ? -4.836 -18.203 13.406 1 84.62 467 ASP A O 1
ATOM 3658 N N . VAL A 1 468 ? -2.803 -18.109 14.344 1 88.75 468 VAL A N 1
ATOM 3659 C CA . VAL A 1 468 ? -2.312 -17.234 13.289 1 88.75 468 VAL A CA 1
ATOM 3660 C C . VAL A 1 468 ? -1.38 -18 12.359 1 88.75 468 VAL A C 1
ATOM 3662 O O . VAL A 1 468 ? -0.462 -18.688 12.82 1 88.75 468 VAL A O 1
ATOM 3665 N N . GLU A 1 469 ? -1.603 -17.922 11.094 1 85.62 469 GLU A N 1
ATOM 3666 C CA . GLU A 1 469 ? -0.853 -18.719 10.125 1 85.62 469 GLU A CA 1
ATOM 3667 C C . GLU A 1 469 ? 0.589 -18.234 10.008 1 85.62 469 GLU A C 1
ATOM 3669 O O . GLU A 1 469 ? 1.522 -19.031 10.008 1 85.62 469 GLU A O 1
ATOM 3674 N N . SER A 1 470 ? 0.71 -16.938 9.789 1 90.56 470 SER A N 1
ATOM 3675 C CA . SER A 1 470 ? 2.055 -16.391 9.625 1 90.56 470 SER A CA 1
ATOM 3676 C C . SER A 1 470 ? 2.062 -14.883 9.828 1 90.56 470 SER A C 1
ATOM 3678 O O . SER A 1 470 ? 1.009 -14.242 9.812 1 90.56 470 SER A O 1
ATOM 3680 N N . LEU A 1 471 ? 3.217 -14.336 10.102 1 94.62 471 LEU A N 1
ATOM 3681 C CA . LEU A 1 471 ? 3.453 -12.898 10.094 1 94.62 471 LEU A CA 1
ATOM 3682 C C . LEU A 1 471 ? 3.686 -12.398 8.672 1 94.62 471 LEU A C 1
ATOM 3684 O O . LEU A 1 471 ? 3.924 -13.188 7.762 1 94.62 471 LEU A O 1
ATOM 3688 N N . ASN A 1 472 ? 3.445 -11.094 8.461 1 93.88 472 ASN A N 1
ATOM 3689 C CA . ASN A 1 472 ? 3.953 -10.484 7.238 1 93.88 472 ASN A CA 1
ATOM 3690 C C . ASN A 1 472 ? 5.457 -10.688 7.094 1 93.88 472 ASN A C 1
ATOM 3692 O O . ASN A 1 472 ? 6.199 -10.594 8.07 1 93.88 472 ASN A O 1
ATOM 3696 N N . ALA A 1 473 ? 5.91 -10.953 5.93 1 94.81 473 ALA A N 1
ATOM 3697 C CA . ALA A 1 473 ? 7.301 -11.336 5.695 1 94.81 473 ALA A CA 1
ATOM 3698 C C . ALA A 1 473 ? 8.258 -10.234 6.148 1 94.81 473 ALA A C 1
ATOM 3700 O O . ALA A 1 473 ? 9.297 -10.516 6.754 1 94.81 473 ALA A O 1
ATOM 3701 N N . ALA A 1 474 ? 7.945 -8.953 5.809 1 97.31 474 ALA A N 1
ATOM 3702 C CA . ALA A 1 474 ? 8.805 -7.84 6.215 1 97.31 474 ALA A CA 1
ATOM 3703 C C . ALA A 1 474 ? 8.797 -7.664 7.73 1 97.31 474 ALA A C 1
ATOM 3705 O O . ALA A 1 474 ? 9.82 -7.328 8.328 1 97.31 474 ALA A O 1
ATOM 3706 N N . THR A 1 475 ? 7.633 -7.898 8.352 1 97.69 475 THR A N 1
ATOM 3707 C CA . THR A 1 475 ? 7.523 -7.824 9.805 1 97.69 475 THR A CA 1
ATOM 3708 C C . THR A 1 475 ? 8.352 -8.922 10.461 1 97.69 475 THR A C 1
ATOM 3710 O O . THR A 1 475 ? 9.055 -8.672 11.445 1 97.69 475 THR A O 1
ATOM 3713 N N . ALA A 1 476 ? 8.281 -10.156 9.938 1 97.5 476 ALA A N 1
ATOM 3714 C CA . ALA A 1 476 ? 9.078 -11.266 10.453 1 97.5 476 ALA A CA 1
ATOM 3715 C C . ALA A 1 476 ? 10.57 -10.953 10.375 1 97.5 476 ALA A C 1
ATOM 3717 O O . ALA A 1 476 ? 11.312 -11.203 11.328 1 97.5 476 ALA A O 1
ATOM 3718 N N . ALA A 1 477 ? 10.984 -10.406 9.25 1 97.94 477 ALA A N 1
ATOM 3719 C CA . ALA A 1 477 ? 12.383 -10.023 9.086 1 97.94 477 ALA A CA 1
ATOM 3720 C C . ALA A 1 477 ? 12.789 -8.961 10.109 1 97.94 477 ALA A C 1
ATOM 3722 O O . ALA A 1 477 ? 13.883 -9.031 10.68 1 97.94 477 ALA A O 1
ATOM 3723 N N . ALA A 1 478 ? 11.922 -7.957 10.352 1 98.25 478 ALA A N 1
ATOM 3724 C CA . ALA A 1 478 ? 12.211 -6.898 11.32 1 98.25 478 ALA A CA 1
ATOM 3725 C C . ALA A 1 478 ? 12.406 -7.473 12.719 1 98.25 478 ALA A C 1
ATOM 3727 O O . ALA A 1 478 ? 13.336 -7.082 13.43 1 98.25 478 ALA A O 1
ATOM 3728 N N . ILE A 1 479 ? 11.555 -8.414 13.109 1 97.56 479 ILE A N 1
ATOM 3729 C CA . ILE A 1 479 ? 11.625 -9.016 14.43 1 97.56 479 ILE A CA 1
ATOM 3730 C C . ILE A 1 479 ? 12.906 -9.844 14.555 1 97.56 479 ILE A C 1
ATOM 3732 O O . ILE A 1 479 ? 13.586 -9.805 15.586 1 97.56 479 ILE A O 1
ATOM 3736 N N . ALA A 1 480 ? 13.242 -10.594 13.484 1 97.44 480 ALA A N 1
ATOM 3737 C CA . ALA A 1 480 ? 14.477 -11.367 13.484 1 97.44 480 ALA A CA 1
ATOM 3738 C C . ALA A 1 480 ? 15.695 -10.461 13.617 1 97.44 480 ALA A C 1
ATOM 3740 O O . ALA A 1 480 ? 16.625 -10.766 14.359 1 97.44 480 ALA A O 1
ATOM 3741 N N . LEU A 1 481 ? 15.703 -9.367 12.883 1 97.56 481 LEU A N 1
ATOM 3742 C CA . LEU A 1 481 ? 16.781 -8.398 12.945 1 97.56 481 LEU A CA 1
ATOM 3743 C C . LEU A 1 481 ? 16.891 -7.789 14.344 1 97.56 481 LEU A C 1
ATOM 3745 O O . LEU A 1 481 ? 17.984 -7.613 14.867 1 97.56 481 LEU A O 1
ATOM 3749 N N . TYR A 1 482 ? 15.742 -7.5 14.961 1 96.38 482 TYR A N 1
ATOM 3750 C CA . TYR A 1 482 ? 15.711 -7.004 16.328 1 96.38 482 TYR A CA 1
ATOM 3751 C C . TYR A 1 482 ? 16.328 -8.016 17.281 1 96.38 482 TYR A C 1
ATOM 3753 O O . TYR A 1 482 ? 17.172 -7.656 18.125 1 96.38 482 TYR A O 1
ATOM 3761 N N . ALA A 1 483 ? 15.883 -9.258 17.188 1 94.06 483 ALA A N 1
ATOM 3762 C CA . ALA A 1 483 ? 16.406 -10.328 18.047 1 94.06 483 ALA A CA 1
ATOM 3763 C C . ALA A 1 483 ? 17.922 -10.438 17.906 1 94.06 483 ALA A C 1
ATOM 3765 O O . ALA A 1 483 ? 18.641 -10.57 18.906 1 94.06 483 ALA A O 1
ATOM 3766 N N . TRP A 1 484 ? 18.375 -10.359 16.688 1 95.25 484 TRP A N 1
ATOM 3767 C CA . TRP A 1 484 ? 19.812 -10.391 16.422 1 95.25 484 TRP A CA 1
ATOM 3768 C C . TRP A 1 484 ? 20.516 -9.211 17.078 1 95.25 484 TRP A C 1
ATOM 3770 O O . TRP A 1 484 ? 21.547 -9.375 17.734 1 95.25 484 TRP A O 1
ATOM 3780 N N . SER A 1 485 ? 19.969 -8.031 16.938 1 93.38 485 SER A N 1
ATOM 3781 C CA . SER A 1 485 ? 20.578 -6.82 17.453 1 93.38 485 SER A CA 1
ATOM 3782 C C . SER A 1 485 ? 20.688 -6.871 18.984 1 93.38 485 SER A C 1
ATOM 3784 O O . SER A 1 485 ? 21.578 -6.246 19.562 1 93.38 485 SER A O 1
ATOM 3786 N N . ARG A 1 486 ? 19.828 -7.637 19.609 1 88.75 486 ARG A N 1
ATOM 3787 C CA . ARG A 1 486 ? 19.797 -7.719 21.062 1 88.75 486 ARG A CA 1
ATOM 3788 C C . ARG A 1 486 ? 20.703 -8.844 21.562 1 88.75 486 ARG A C 1
ATOM 3790 O O . ARG A 1 486 ? 21 -8.93 22.766 1 88.75 486 ARG A O 1
ATOM 3797 N N . SER A 1 487 ? 21.078 -9.828 20.797 1 83.06 487 SER A N 1
ATOM 3798 C CA . SER A 1 487 ? 21.875 -10.984 21.188 1 83.06 487 SER A CA 1
ATOM 3799 C C . SER A 1 487 ? 23.328 -10.594 21.453 1 83.06 487 SER A C 1
ATOM 3801 O O . SER A 1 487 ? 24.094 -11.383 22 1 83.06 487 SER A O 1
ATOM 3803 N N . GLY A 1 488 ? 23.781 -9.328 21.594 1 66.12 488 GLY A N 1
ATOM 3804 C CA . GLY A 1 488 ? 25.141 -8.93 21.891 1 66.12 488 GLY A CA 1
ATOM 3805 C C . GLY A 1 488 ? 26.125 -9.203 20.766 1 66.12 488 GLY A C 1
ATOM 3806 O O . GLY A 1 488 ? 27.328 -8.969 20.906 1 66.12 488 GLY A O 1
ATOM 3807 N N . SER A 1 489 ? 25.812 -10.055 19.812 1 50.84 489 SER A N 1
ATOM 3808 C CA . SER A 1 489 ? 26.719 -10.391 18.719 1 50.84 489 SER A CA 1
ATOM 3809 C C . SER A 1 489 ? 27.031 -9.164 17.859 1 50.84 489 SER A C 1
ATOM 3811 O O . SER A 1 489 ? 27.75 -9.258 16.859 1 50.84 489 SER A O 1
ATOM 3813 N N . GLN A 1 490 ? 26.312 -8.117 18.047 1 49.72 490 GLN A N 1
ATOM 3814 C CA . GLN A 1 490 ? 26.609 -6.941 17.219 1 49.72 490 GLN A CA 1
ATOM 3815 C C . GLN A 1 490 ? 28.016 -6.41 17.5 1 49.72 490 GLN A C 1
ATOM 3817 O O . GLN A 1 490 ? 28.375 -6.195 18.656 1 49.72 490 GLN A O 1
ATOM 3822 N N . THR A 1 491 ? 28.922 -6.742 16.734 1 41.91 491 THR A N 1
ATOM 3823 C CA . THR A 1 491 ? 30.141 -5.945 16.797 1 41.91 491 THR A CA 1
ATOM 3824 C C . THR A 1 491 ? 29.812 -4.453 16.766 1 41.91 491 THR A C 1
ATOM 3826 O O . THR A 1 491 ? 29.062 -3.988 15.906 1 41.91 491 THR A O 1
ATOM 3829 N N . LYS A 1 492 ? 29.766 -3.857 17.938 1 38.69 492 LYS A N 1
ATOM 3830 C CA . LYS A 1 492 ? 29.547 -2.432 18.156 1 38.69 492 LYS A CA 1
ATOM 3831 C C . LYS A 1 492 ? 30.172 -1.599 17.047 1 38.69 492 LYS A C 1
ATOM 3833 O O . LYS A 1 492 ? 31.375 -1.365 17.031 1 38.69 492 LYS A O 1
ATOM 3838 N N . HIS A 1 493 ? 29.891 -1.717 15.875 1 35.88 493 HIS A N 1
ATOM 3839 C CA . HIS A 1 493 ? 30.391 -0.622 15.055 1 35.88 493 HIS A CA 1
ATOM 3840 C C . HIS A 1 493 ? 29.828 0.717 15.516 1 35.88 493 HIS A C 1
ATOM 3842 O O . HIS A 1 493 ? 28.609 0.938 15.453 1 35.88 493 HIS A O 1
ATOM 3848 N N . SER A 1 494 ? 30.281 1.275 16.625 1 30.95 494 SER A N 1
ATOM 3849 C CA . SER A 1 494 ? 30.078 2.682 16.953 1 30.95 494 SER A CA 1
ATOM 3850 C C . SER A 1 494 ? 30.094 3.549 15.703 1 30.95 494 SER A C 1
ATOM 3852 O O . SER A 1 494 ? 31.094 3.596 14.977 1 30.95 494 SER A O 1
ATOM 3854 N N . PRO A 1 495 ? 29.031 3.859 15.164 1 29.72 495 PRO A N 1
ATOM 3855 C CA . PRO A 1 495 ? 29.25 4.902 14.156 1 29.72 495 PRO A CA 1
ATOM 3856 C C . PRO A 1 495 ? 30.031 6.094 14.711 1 29.72 495 PRO A C 1
ATOM 3858 O O . PRO A 1 495 ? 30 6.352 15.922 1 29.72 495 PRO A O 1
ATOM 3861 N N . ALA A 1 496 ? 31.25 6.566 14.109 1 27 496 ALA A N 1
ATOM 3862 C CA . ALA A 1 496 ? 31.875 7.824 14.516 1 27 496 ALA A CA 1
ATOM 3863 C C . ALA A 1 496 ? 30.828 8.859 14.891 1 27 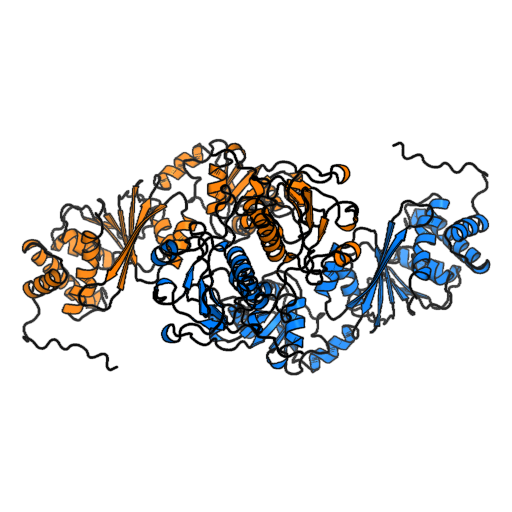496 ALA A C 1
ATOM 3865 O O . ALA A 1 496 ? 29.781 8.953 14.242 1 27 496 ALA A O 1
ATOM 3866 N N . PRO A 1 497 ? 30.859 9.422 16.141 1 22.39 497 PRO A N 1
ATOM 3867 C CA . PRO A 1 497 ? 30 10.57 16.438 1 22.39 497 PRO A CA 1
ATOM 3868 C C . PRO A 1 497 ? 29.75 11.461 15.219 1 22.39 497 PRO A C 1
ATOM 3870 O O . PRO A 1 497 ? 30.625 11.578 14.359 1 22.39 497 PRO A O 1
ATOM 3873 N N . ALA A 1 498 ? 28.531 11.844 14.992 1 20.36 498 ALA A N 1
ATOM 3874 C CA . ALA A 1 498 ? 28.406 12.992 14.094 1 20.36 498 ALA A CA 1
ATOM 3875 C C . ALA A 1 498 ? 29.234 14.172 14.609 1 20.36 498 ALA A C 1
ATOM 3877 O O . ALA A 1 498 ? 29.281 14.422 15.812 1 20.36 498 ALA A O 1
ATOM 3878 N N . MET B 1 1 ? 35.25 -18 -23.406 1 20.84 1 MET B N 1
ATOM 3879 C CA . MET B 1 1 ? 35.312 -19.422 -23.703 1 20.84 1 MET B CA 1
ATOM 3880 C C . MET B 1 1 ? 34.5 -19.766 -24.953 1 20.84 1 MET B C 1
ATOM 3882 O O . MET B 1 1 ? 33.344 -19.375 -25.094 1 20.84 1 MET B O 1
ATOM 3886 N N . ARG B 1 2 ? 35.281 -19.922 -26.156 1 24.86 2 ARG B N 1
ATOM 3887 C CA . ARG B 1 2 ? 34.938 -20.328 -27.516 1 24.86 2 ARG B CA 1
ATOM 3888 C C . ARG B 1 2 ? 33.969 -21.516 -27.5 1 24.86 2 ARG B C 1
ATOM 3890 O O . ARG B 1 2 ? 34.25 -22.531 -26.859 1 24.86 2 ARG B O 1
ATOM 3897 N N . ASN B 1 3 ? 32.688 -21.203 -27.438 1 24.12 3 ASN B N 1
ATOM 3898 C CA . ASN B 1 3 ? 31.625 -22.188 -27.438 1 24.12 3 ASN B CA 1
ATOM 3899 C C . ASN B 1 3 ? 31.906 -23.312 -28.438 1 24.12 3 ASN B C 1
ATOM 3901 O O . ASN B 1 3 ? 31.875 -23.094 -29.656 1 24.12 3 ASN B O 1
ATOM 3905 N N . GLY B 1 4 ? 33 -24.078 -28.156 1 28.48 4 GLY B N 1
ATOM 3906 C CA . GLY B 1 4 ? 33.469 -25.188 -28.969 1 28.48 4 GLY B CA 1
ATOM 3907 C C . GLY B 1 4 ? 32.312 -26.109 -29.391 1 28.48 4 GLY B C 1
ATOM 3908 O O . GLY B 1 4 ? 31.578 -26.609 -28.547 1 28.48 4 GLY B O 1
ATOM 3909 N N . THR B 1 5 ? 31.781 -25.875 -30.562 1 31.09 5 THR B N 1
ATOM 3910 C CA . THR B 1 5 ? 30.891 -26.766 -31.281 1 31.09 5 THR B CA 1
ATOM 3911 C C . THR B 1 5 ? 31.453 -28.188 -31.297 1 31.09 5 THR B C 1
ATOM 3913 O O . THR B 1 5 ? 32.562 -28.406 -31.766 1 31.09 5 THR B O 1
ATOM 3916 N N . ILE B 1 6 ? 31.203 -28.969 -30.344 1 30.22 6 ILE B N 1
ATOM 3917 C CA . ILE B 1 6 ? 31.625 -30.375 -30.391 1 30.22 6 ILE B CA 1
ATOM 3918 C C . ILE B 1 6 ? 31.344 -30.938 -31.781 1 30.22 6 ILE B C 1
ATOM 3920 O O . ILE B 1 6 ? 30.203 -31 -32.219 1 30.22 6 ILE B O 1
ATOM 3924 N N . ARG B 1 7 ? 32.219 -30.703 -32.656 1 32.97 7 ARG B N 1
ATOM 3925 C CA . ARG B 1 7 ? 32.219 -31.391 -33.938 1 32.97 7 ARG B CA 1
ATOM 3926 C C . ARG B 1 7 ? 32.281 -32.906 -33.719 1 32.97 7 ARG B C 1
ATOM 3928 O O . ARG B 1 7 ? 33.219 -33.438 -33.125 1 32.97 7 ARG B O 1
ATOM 3935 N N . TYR B 1 8 ? 31.094 -33.531 -33.5 1 30.61 8 TYR B N 1
ATOM 3936 C CA . TYR B 1 8 ? 31.156 -34.969 -33.531 1 30.61 8 TYR B CA 1
ATOM 3937 C C . TYR B 1 8 ? 31.812 -35.469 -34.812 1 30.61 8 TYR B C 1
ATOM 3939 O O . TYR B 1 8 ? 31.484 -35 -35.906 1 30.61 8 TYR B O 1
ATOM 3947 N N . PRO B 1 9 ? 32.969 -36.031 -34.875 1 33.38 9 PRO B N 1
ATOM 3948 C CA . PRO B 1 9 ? 33.75 -36.438 -36.031 1 33.38 9 PRO B CA 1
ATOM 3949 C C . PRO B 1 9 ? 32.938 -37.219 -37.062 1 33.38 9 PRO B C 1
ATOM 3951 O O . PRO B 1 9 ? 33.375 -37.375 -38.219 1 33.38 9 PRO B O 1
ATOM 3954 N N . GLY B 1 10 ? 32.25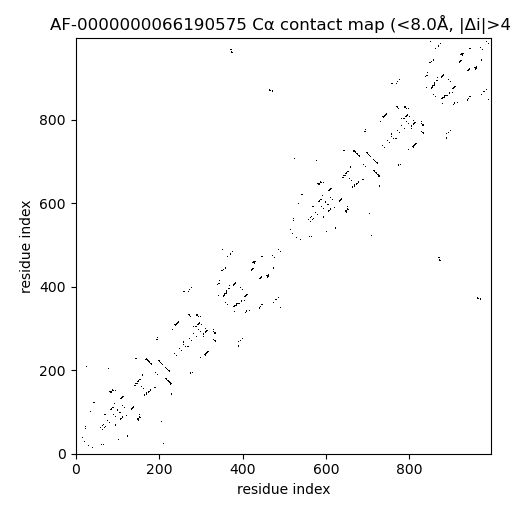 -38.406 -36.656 1 32.88 10 GLY B N 1
ATOM 3955 C CA . GLY B 1 10 ? 32.281 -39.562 -37.5 1 32.88 10 GLY B CA 1
ATOM 3956 C C . GLY B 1 10 ? 31.688 -39.344 -38.875 1 32.88 10 GLY B C 1
ATOM 3957 O O . GLY B 1 10 ? 31.266 -38.219 -39.188 1 32.88 10 GLY B O 1
ATOM 3958 N N . SER B 1 11 ? 31.016 -40.531 -39.562 1 36.88 11 SER B N 1
ATOM 3959 C CA . SER B 1 11 ? 30.719 -41 -40.906 1 36.88 11 SER B CA 1
ATOM 3960 C C . SER B 1 11 ? 29.781 -40 -41.625 1 36.88 11 SER B C 1
ATOM 3962 O O . SER B 1 11 ? 28.922 -39.406 -40.969 1 36.88 11 SER B O 1
ATOM 3964 N N . ASP B 1 12 ? 30.203 -39.469 -42.75 1 42.59 12 ASP B N 1
ATOM 3965 C CA . ASP B 1 12 ? 29.562 -38.75 -43.844 1 42.59 12 ASP B CA 1
ATOM 3966 C C . ASP B 1 12 ? 28.141 -39.219 -44.062 1 42.59 12 ASP B C 1
ATOM 3968 O O . ASP B 1 12 ? 27.484 -38.812 -45.031 1 42.59 12 ASP B O 1
ATOM 3972 N N . ALA B 1 13 ? 27.766 -40.5 -43.594 1 50.66 13 ALA B N 1
ATOM 3973 C CA . ALA B 1 13 ? 26.453 -41.031 -43.969 1 50.66 13 ALA B CA 1
ATOM 3974 C C . ALA B 1 13 ? 25.328 -40.25 -43.312 1 50.66 13 ALA B C 1
ATOM 3976 O O . ALA B 1 13 ? 25.453 -39.844 -42.156 1 50.66 13 ALA B O 1
ATOM 3977 N N . ALA B 1 14 ? 24.391 -39.812 -44.188 1 71.88 14 ALA B N 1
ATOM 3978 C CA . ALA B 1 14 ? 23.156 -39.125 -43.75 1 71.88 14 ALA B CA 1
ATOM 3979 C C . ALA B 1 14 ? 22.531 -39.844 -42.562 1 71.88 14 ALA B C 1
ATOM 3981 O O . ALA B 1 14 ? 22.469 -41.094 -42.531 1 71.88 14 ALA B O 1
ATOM 3982 N N . PRO B 1 15 ? 22.312 -39.25 -41.375 1 84.62 15 PRO B N 1
ATOM 3983 C CA . PRO B 1 15 ? 21.75 -39.875 -40.188 1 84.62 15 PRO B CA 1
ATOM 3984 C C . PRO B 1 15 ? 20.5 -40.688 -40.5 1 84.62 15 PRO B C 1
ATOM 3986 O O . PRO B 1 15 ? 19.828 -40.469 -41.531 1 84.62 15 PRO B O 1
ATOM 3989 N N . GLY B 1 16 ? 20.281 -41.906 -39.906 1 91 16 GLY B N 1
ATOM 3990 C CA . GLY B 1 16 ? 19.141 -42.781 -40.094 1 91 16 GLY B CA 1
ATOM 3991 C C . GLY B 1 16 ? 18.422 -43.125 -38.781 1 91 16 GLY B C 1
ATOM 3992 O O . GLY B 1 16 ? 18.688 -42.531 -37.75 1 91 16 GLY B O 1
ATOM 3993 N N . PRO B 1 17 ? 17.422 -44.031 -38.844 1 94.69 17 PRO B N 1
ATOM 3994 C CA . PRO B 1 17 ? 16.625 -44.438 -37.688 1 94.69 17 PRO B CA 1
ATOM 3995 C C . PRO B 1 17 ? 17.484 -45.031 -36.562 1 94.69 17 PRO B C 1
ATOM 3997 O O . PRO B 1 17 ? 17.188 -44.875 -35.375 1 94.69 17 PRO B O 1
ATOM 4000 N N . ASP B 1 18 ? 18.578 -45.688 -36.969 1 94.25 18 ASP B N 1
ATOM 4001 C CA . ASP B 1 18 ? 19.438 -46.312 -36 1 94.25 18 ASP B CA 1
ATOM 4002 C C . ASP B 1 18 ? 20.172 -45.281 -35.125 1 94.25 18 ASP B C 1
ATOM 4004 O O . ASP B 1 18 ? 20.328 -45.469 -33.938 1 94.25 18 ASP B O 1
ATOM 4008 N N . GLU B 1 19 ? 20.625 -44.312 -35.781 1 94.62 19 GLU B N 1
ATOM 4009 C CA . GLU B 1 19 ? 21.281 -43.219 -35.062 1 94.62 19 GLU B CA 1
ATOM 4010 C C . GLU B 1 19 ? 20.297 -42.5 -34.125 1 94.62 19 GLU B C 1
ATOM 4012 O O . GLU B 1 19 ? 20.656 -42.125 -33 1 94.62 19 GLU B O 1
ATOM 4017 N N . MET B 1 20 ? 19.109 -42.281 -34.625 1 96 20 MET B N 1
ATOM 4018 C CA . MET B 1 20 ? 18.062 -41.688 -33.812 1 96 20 MET B CA 1
ATOM 4019 C C . MET B 1 20 ? 17.797 -42.531 -32.562 1 96 20 MET B C 1
ATOM 4021 O O . MET B 1 20 ? 17.75 -42.031 -31.453 1 96 20 MET B O 1
ATOM 4025 N N . SER B 1 21 ? 17.656 -43.812 -32.781 1 96.06 21 SER B N 1
ATOM 4026 C CA . SER B 1 21 ? 17.422 -44.781 -31.672 1 96.06 21 SER B CA 1
ATOM 4027 C C . SER B 1 21 ? 18.562 -44.75 -30.672 1 96.06 21 SER B C 1
ATOM 4029 O O . SER B 1 21 ? 18.328 -44.812 -29.453 1 96.06 21 SER B O 1
ATOM 4031 N N . ALA B 1 22 ? 19.766 -44.656 -31.156 1 94.62 22 ALA B N 1
ATOM 4032 C CA . ALA B 1 22 ? 20.938 -44.625 -30.281 1 94.62 22 ALA B CA 1
ATOM 4033 C C . ALA B 1 22 ? 20.922 -43.406 -29.375 1 94.62 22 ALA B C 1
ATOM 4035 O O . ALA B 1 22 ? 21.234 -43.5 -28.188 1 94.62 22 ALA B O 1
ATOM 4036 N N . ILE B 1 23 ? 20.609 -42.281 -29.922 1 94.19 23 ILE B N 1
ATOM 4037 C CA . ILE B 1 23 ? 20.578 -41.031 -29.141 1 94.19 23 ILE B CA 1
ATOM 4038 C C . ILE B 1 23 ? 19.453 -41.125 -28.094 1 94.19 23 ILE B C 1
ATOM 4040 O O . ILE B 1 23 ? 19.672 -40.781 -26.938 1 94.19 23 ILE B O 1
ATOM 4044 N N . LEU B 1 24 ? 18.281 -41.594 -28.469 1 95.25 24 LEU B N 1
ATOM 4045 C CA . LEU B 1 24 ? 17.156 -41.75 -27.547 1 95.25 24 LEU B CA 1
ATOM 4046 C C . LEU B 1 24 ? 17.516 -42.688 -26.406 1 95.25 24 LEU B C 1
ATOM 4048 O O . LEU B 1 24 ? 17.25 -42.375 -25.234 1 95.25 24 LEU B O 1
ATOM 4052 N N . ARG B 1 25 ? 18.188 -43.781 -26.688 1 93.19 25 ARG B N 1
ATOM 4053 C CA . ARG B 1 25 ? 18.578 -44.75 -25.672 1 93.19 25 ARG B CA 1
ATOM 4054 C C . ARG B 1 25 ? 19.562 -44.156 -24.688 1 93.19 25 ARG B C 1
ATOM 4056 O O . ARG B 1 25 ? 19.484 -44.438 -23.484 1 93.19 25 ARG B O 1
ATOM 4063 N N . ARG B 1 26 ? 20.438 -43.375 -25.219 1 91.56 26 ARG B N 1
ATOM 4064 C CA . ARG B 1 26 ? 21.422 -42.719 -24.359 1 91.56 26 ARG B CA 1
ATOM 4065 C C . ARG B 1 26 ? 20.734 -41.781 -23.391 1 91.56 26 ARG B C 1
ATOM 4067 O O . ARG B 1 26 ? 21.25 -41.5 -22.312 1 91.56 26 ARG B O 1
ATOM 4074 N N . CYS B 1 27 ? 19.594 -41.344 -23.812 1 91.12 27 CYS B N 1
ATOM 4075 C CA . CYS B 1 27 ? 18.859 -40.375 -22.984 1 91.12 27 CYS B CA 1
ATOM 4076 C C . CYS B 1 27 ? 17.828 -41.094 -22.125 1 91.12 27 CYS B C 1
ATOM 4078 O O . CYS B 1 27 ? 16.969 -40.469 -21.5 1 91.12 27 CYS B O 1
ATOM 4080 N N . GLY B 1 28 ? 17.844 -42.438 -22.141 1 88.81 28 GLY B N 1
ATOM 4081 C CA . GLY B 1 28 ? 16.969 -43.219 -21.281 1 88.81 28 GLY B CA 1
ATOM 4082 C C . GLY B 1 28 ? 15.609 -43.5 -21.891 1 88.81 28 GLY B C 1
ATOM 4083 O O . GLY B 1 28 ? 14.664 -43.875 -21.188 1 88.81 28 GLY B O 1
ATOM 4084 N N . ILE B 1 29 ? 15.469 -43.25 -23.156 1 93.12 29 ILE B N 1
ATOM 4085 C CA . ILE B 1 29 ? 14.219 -43.5 -23.859 1 93.12 29 ILE B CA 1
ATOM 4086 C C . ILE B 1 29 ? 14.367 -44.719 -24.766 1 93.12 29 ILE B C 1
ATOM 4088 O O . ILE B 1 29 ? 15.156 -44.719 -25.719 1 93.12 29 ILE B O 1
ATOM 4092 N N . ARG B 1 30 ? 13.641 -45.719 -24.484 1 93.69 30 ARG B N 1
ATOM 4093 C CA . ARG B 1 30 ? 13.68 -46.938 -25.281 1 93.69 30 ARG B CA 1
ATOM 4094 C C . ARG B 1 30 ? 12.359 -47.156 -26.016 1 93.69 30 ARG B C 1
ATOM 4096 O O . ARG B 1 30 ? 11.312 -47.312 -25.375 1 93.69 30 ARG B O 1
ATOM 4103 N N . LEU B 1 31 ? 12.43 -47.219 -27.281 1 95.12 31 LEU B N 1
ATOM 4104 C CA . LEU B 1 31 ? 11.258 -47.438 -28.125 1 95.12 31 LEU B CA 1
ATOM 4105 C C . LEU B 1 31 ? 11.422 -48.688 -28.953 1 95.12 31 LEU B C 1
ATOM 4107 O O . LEU B 1 31 ? 12.539 -49.031 -29.344 1 95.12 31 LEU B O 1
ATOM 4111 N N . ALA B 1 32 ? 10.328 -49.312 -29.266 1 95.12 32 ALA B N 1
ATOM 4112 C CA . ALA B 1 32 ? 10.328 -50.438 -30.172 1 95.12 32 ALA B CA 1
ATOM 4113 C C . ALA B 1 32 ? 10.711 -50.031 -31.594 1 95.12 32 ALA B C 1
ATOM 4115 O O . ALA B 1 32 ? 10.516 -48.875 -31.969 1 95.12 32 ALA B O 1
ATOM 4116 N N . PRO B 1 33 ? 11.203 -50.906 -32.344 1 94.56 33 PRO B N 1
ATOM 4117 C CA . PRO B 1 33 ? 11.648 -50.562 -33.688 1 94.56 33 PRO B CA 1
ATOM 4118 C C . PRO B 1 33 ? 10.539 -49.938 -34.531 1 94.56 33 PRO B C 1
ATOM 4120 O O . PRO B 1 33 ? 10.789 -49 -35.281 1 94.56 33 PRO B O 1
ATOM 4123 N N . ALA B 1 34 ? 9.367 -50.469 -34.281 1 95 34 ALA B N 1
ATOM 4124 C CA . ALA B 1 34 ? 8.242 -49.938 -35.062 1 95 34 ALA B CA 1
ATOM 4125 C C . ALA B 1 34 ? 8.008 -48.469 -34.719 1 95 34 ALA B C 1
ATOM 4127 O O . ALA B 1 34 ? 7.668 -47.656 -35.562 1 95 34 ALA B O 1
ATOM 4128 N N . ARG B 1 35 ? 8.203 -48.125 -33.469 1 96.88 35 ARG B N 1
ATOM 4129 C CA . ARG B 1 35 ? 8.016 -46.75 -33 1 96.88 35 ARG B CA 1
ATOM 4130 C C . ARG B 1 35 ? 9.148 -45.875 -33.5 1 96.88 35 ARG B C 1
ATOM 4132 O O . ARG B 1 35 ? 8.914 -44.688 -33.844 1 96.88 35 ARG B O 1
ATOM 4139 N N . ILE B 1 36 ? 10.32 -46.375 -33.531 1 97.19 36 ILE B N 1
ATOM 4140 C CA . ILE B 1 36 ? 11.453 -45.625 -34.062 1 97.19 36 ILE B CA 1
ATOM 4141 C C . ILE B 1 36 ? 11.211 -45.312 -35.531 1 97.19 36 ILE B C 1
ATOM 4143 O O . ILE B 1 36 ? 11.516 -44.219 -36 1 97.19 36 ILE B O 1
ATOM 4147 N N . GLY B 1 37 ? 10.695 -46.312 -36.188 1 96.69 37 GLY B N 1
ATOM 4148 C CA . GLY B 1 37 ? 10.344 -46.094 -37.594 1 96.69 37 GLY B CA 1
ATOM 4149 C C . GLY B 1 37 ? 9.352 -44.969 -37.781 1 96.69 37 GLY B C 1
ATOM 4150 O O . GLY B 1 37 ? 9.508 -44.125 -38.688 1 96.69 37 GLY B O 1
ATOM 4151 N N . GLN B 1 38 ? 8.312 -44.969 -37 1 97.38 38 GLN B N 1
ATOM 4152 C CA . GLN B 1 38 ? 7.309 -43.906 -37.062 1 97.38 38 GLN B CA 1
ATOM 4153 C C . GLN B 1 38 ? 7.922 -42.562 -36.75 1 97.38 38 GLN B C 1
ATOM 4155 O O . GLN B 1 38 ? 7.621 -41.562 -37.406 1 97.38 38 GLN B O 1
ATOM 4160 N N . LEU B 1 39 ? 8.75 -42.469 -35.688 1 97.75 39 LEU B N 1
ATOM 4161 C CA . LEU B 1 39 ? 9.398 -41.219 -35.312 1 97.75 39 LEU B CA 1
ATOM 4162 C C . LEU B 1 39 ? 10.32 -40.719 -36.406 1 97.75 39 LEU B C 1
ATOM 4164 O O . LEU B 1 39 ? 10.43 -39.531 -36.656 1 97.75 39 LEU B O 1
ATOM 4168 N N . TRP B 1 40 ? 11.008 -41.688 -37.062 1 97.25 40 TRP B N 1
ATOM 4169 C CA . TRP B 1 40 ? 11.859 -41.344 -38.188 1 97.25 40 TRP B CA 1
ATOM 4170 C C . TRP B 1 40 ? 11.039 -40.75 -39.344 1 97.25 40 TRP B C 1
ATOM 4172 O O . TRP B 1 40 ? 11.453 -39.75 -39.969 1 97.25 40 TRP B O 1
ATOM 4182 N N . THR B 1 41 ? 9.938 -41.406 -39.625 1 97.56 41 THR B N 1
ATOM 4183 C CA . THR B 1 41 ? 9.047 -40.875 -40.656 1 97.56 41 THR B CA 1
ATOM 4184 C C . THR B 1 41 ? 8.594 -39.469 -40.312 1 97.56 41 THR B C 1
ATOM 4186 O O . THR B 1 41 ? 8.562 -38.594 -41.188 1 97.56 41 THR B O 1
ATOM 4189 N N . TYR B 1 42 ? 8.219 -39.25 -39.031 1 97.69 42 TYR B N 1
ATOM 4190 C CA . TYR B 1 42 ? 7.844 -37.906 -38.562 1 97.69 42 TYR B CA 1
ATOM 4191 C C . TYR B 1 42 ? 8.984 -36.938 -38.781 1 97.69 42 TYR B C 1
ATOM 4193 O O . TYR B 1 42 ? 8.758 -35.812 -39.25 1 97.69 42 TYR B O 1
ATOM 4201 N N . HIS B 1 43 ? 10.203 -37.281 -38.469 1 96.94 43 HIS B N 1
ATOM 4202 C CA . HIS B 1 43 ? 11.398 -36.469 -38.656 1 96.94 43 HIS B CA 1
ATOM 4203 C C . HIS B 1 43 ? 11.555 -36.062 -40.125 1 96.94 43 HIS B C 1
ATOM 4205 O O . HIS B 1 43 ? 11.852 -34.906 -40.438 1 96.94 43 HIS B O 1
ATOM 4211 N N . GLN B 1 44 ? 11.336 -37.062 -40.938 1 96.12 44 GLN B N 1
ATOM 4212 C CA . GLN B 1 44 ? 11.461 -36.781 -42.375 1 96.12 44 GLN B CA 1
ATOM 4213 C C . GLN B 1 44 ? 10.398 -35.812 -42.844 1 96.12 44 GLN B C 1
ATOM 4215 O O . GLN B 1 44 ? 10.68 -34.938 -43.656 1 96.12 44 GLN B O 1
ATOM 4220 N N . LEU B 1 45 ? 9.203 -35.969 -42.344 1 96.56 45 LEU B N 1
ATOM 4221 C CA . LEU B 1 45 ? 8.125 -35.062 -42.719 1 96.56 45 LEU B CA 1
ATOM 4222 C C . LEU B 1 45 ? 8.453 -33.656 -42.25 1 96.56 45 LEU B C 1
ATOM 4224 O O . LEU B 1 45 ? 8.227 -32.688 -42.969 1 96.56 45 LEU B O 1
ATOM 4228 N N . LEU B 1 46 ? 8.953 -33.469 -41 1 95.69 46 LEU B N 1
ATOM 4229 C CA . LEU B 1 46 ? 9.328 -32.188 -40.469 1 95.69 46 LEU B CA 1
ATOM 4230 C C . LEU B 1 46 ? 10.367 -31.5 -41.344 1 95.69 46 LEU B C 1
ATOM 4232 O O . LEU B 1 46 ? 10.266 -30.297 -41.625 1 95.69 46 LEU B O 1
ATOM 4236 N N . ARG B 1 47 ? 11.359 -32.25 -41.75 1 93.69 47 ARG B N 1
ATOM 4237 C CA . ARG B 1 47 ? 12.422 -31.703 -42.594 1 93.69 47 ARG B CA 1
ATOM 4238 C C . ARG B 1 47 ? 11.891 -31.297 -43.938 1 93.69 47 ARG B C 1
ATOM 4240 O O . ARG B 1 47 ? 12.289 -30.266 -44.5 1 93.69 47 ARG B O 1
ATOM 4247 N N . GLU B 1 48 ? 11.055 -32.156 -44.438 1 94.81 48 GLU B N 1
ATOM 4248 C CA . GLU B 1 48 ? 10.5 -31.922 -45.75 1 94.81 48 GLU B CA 1
ATOM 4249 C C . GLU B 1 48 ? 9.656 -30.641 -45.812 1 94.81 48 GLU B C 1
ATOM 4251 O O . GLU B 1 48 ? 9.727 -29.891 -46.75 1 94.81 48 GLU B O 1
ATOM 4256 N N . PHE B 1 49 ? 8.883 -30.359 -44.812 1 95.69 49 PHE B N 1
ATOM 4257 C CA . PHE B 1 49 ? 7.91 -29.281 -44.875 1 95.69 49 PHE B CA 1
ATOM 4258 C C . PHE B 1 49 ? 8.438 -28.047 -44.156 1 95.69 49 PHE B C 1
ATOM 4260 O O . PHE B 1 49 ? 7.82 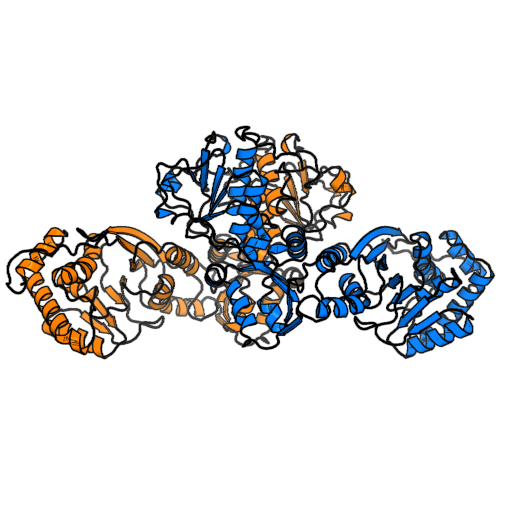-26.969 -44.188 1 95.69 49 PHE B O 1
ATOM 4267 N N . ASN B 1 50 ? 9.555 -28.109 -43.406 1 93.81 50 ASN B N 1
ATOM 4268 C CA . ASN B 1 50 ? 10.109 -27.016 -42.625 1 93.81 50 ASN B CA 1
ATOM 4269 C C . ASN B 1 50 ? 10.383 -25.781 -43.469 1 93.81 50 ASN B C 1
ATOM 4271 O O . ASN B 1 50 ? 10.102 -24.656 -43.062 1 93.81 50 ASN B O 1
ATOM 4275 N N . PRO B 1 51 ? 11.008 -25.891 -44.688 1 90.5 51 PRO B N 1
ATOM 4276 C CA . PRO B 1 51 ? 11.289 -24.703 -45.5 1 90.5 51 PRO B CA 1
ATOM 4277 C C . PRO B 1 51 ? 10.039 -23.891 -45.781 1 90.5 51 PRO B C 1
ATOM 4279 O O . PRO B 1 51 ? 10.094 -22.656 -45.844 1 90.5 51 PRO B O 1
ATOM 4282 N N . GLU B 1 52 ? 8.953 -24.547 -45.938 1 92.06 52 GLU B N 1
ATOM 4283 C CA . GLU B 1 52 ? 7.707 -23.875 -46.312 1 92.06 52 GLU B CA 1
ATOM 4284 C C . GLU B 1 52 ? 6.969 -23.359 -45.062 1 92.06 52 GLU B C 1
ATOM 4286 O O . GLU B 1 52 ? 6.398 -22.266 -45.094 1 92.06 52 GLU B O 1
ATOM 4291 N N . LEU B 1 53 ? 6.922 -24.109 -44.031 1 93.5 53 LEU B N 1
ATOM 4292 C CA . LEU B 1 53 ? 6.031 -23.828 -42.906 1 93.5 53 LEU B CA 1
ATOM 4293 C C . LEU B 1 53 ? 6.812 -23.297 -41.719 1 93.5 53 LEU B C 1
ATOM 4295 O O . LEU B 1 53 ? 6.219 -22.859 -40.719 1 93.5 53 LEU B O 1
ATOM 4299 N N . ASN B 1 54 ? 8.172 -23.234 -41.75 1 90.31 54 ASN B N 1
ATOM 4300 C CA . ASN B 1 54 ? 9 -22.781 -40.656 1 90.31 54 ASN B CA 1
ATOM 4301 C C . ASN B 1 54 ? 8.625 -23.484 -39.344 1 90.31 54 ASN B C 1
ATOM 4303 O O . ASN B 1 54 ? 8.328 -22.828 -38.344 1 90.31 54 ASN B O 1
ATOM 4307 N N . LEU B 1 55 ? 8.633 -24.766 -39.344 1 91.5 55 LEU B N 1
ATOM 4308 C CA . LEU B 1 55 ? 8.172 -25.594 -38.219 1 91.5 55 LEU B CA 1
ATOM 4309 C C . LEU B 1 55 ? 9.188 -25.578 -37.094 1 91.5 55 LEU B C 1
ATOM 4311 O O . LEU B 1 55 ? 8.82 -25.766 -35.906 1 91.5 55 LEU B O 1
ATOM 4315 N N . THR B 1 56 ? 10.508 -25.484 -37.375 1 89.75 56 THR B N 1
ATOM 4316 C CA . THR B 1 56 ? 11.555 -25.453 -36.375 1 89.75 56 THR B CA 1
ATOM 4317 C C . THR B 1 56 ? 12.75 -24.641 -36.875 1 89.75 56 THR B C 1
ATOM 4319 O O . THR B 1 56 ? 12.961 -24.5 -38.062 1 89.75 56 THR B O 1
ATOM 4322 N N . ARG B 1 57 ? 13.531 -24.047 -35.969 1 86.12 57 ARG B N 1
ATOM 4323 C CA . ARG B 1 57 ? 14.75 -23.312 -36.312 1 86.12 57 ARG B CA 1
ATOM 4324 C C . ARG B 1 57 ? 15.984 -24.188 -36.094 1 86.12 57 ARG B C 1
ATOM 4326 O O . ARG B 1 57 ? 17.109 -23.766 -36.406 1 86.12 57 ARG B O 1
ATOM 4333 N N . ILE B 1 58 ? 15.742 -25.469 -35.625 1 88.31 58 ILE B N 1
ATOM 4334 C CA . ILE B 1 58 ? 16.844 -26.406 -35.406 1 88.31 58 ILE B CA 1
ATOM 4335 C C . ILE B 1 58 ? 17.062 -27.25 -36.625 1 88.31 58 ILE B C 1
ATOM 4337 O O . ILE B 1 58 ? 16.141 -27.906 -37.125 1 88.31 58 ILE B O 1
ATOM 4341 N N . HIS B 1 59 ? 18.391 -27.328 -37.031 1 86.19 59 HIS B N 1
ATOM 4342 C CA . HIS B 1 59 ? 18.641 -28.016 -38.312 1 86.19 59 HIS B CA 1
ATOM 4343 C C . HIS B 1 59 ? 19.609 -29.188 -38.125 1 86.19 59 HIS B C 1
ATOM 4345 O O . HIS B 1 59 ? 19.562 -30.156 -38.875 1 86.19 59 HIS B O 1
ATOM 4351 N N . ASN B 1 60 ? 20.438 -29.047 -37.094 1 89.56 60 ASN B N 1
ATOM 4352 C CA . ASN B 1 60 ? 21.359 -30.156 -36.812 1 89.56 60 ASN B CA 1
ATOM 4353 C C . ASN B 1 60 ? 20.594 -31.375 -36.312 1 89.56 60 ASN B C 1
ATOM 4355 O O . ASN B 1 60 ? 19.781 -31.266 -35.375 1 89.56 60 ASN B O 1
ATOM 4359 N N . PHE B 1 61 ? 20.906 -32.5 -36.938 1 92.56 61 PHE B N 1
ATOM 4360 C CA . PHE B 1 61 ? 20.156 -33.719 -36.625 1 92.56 61 PHE B CA 1
ATOM 4361 C C . PHE B 1 61 ? 20.203 -34.062 -35.156 1 92.56 61 PHE B C 1
ATOM 4363 O O . PHE B 1 61 ? 19.172 -34.25 -34.531 1 92.56 61 PHE B O 1
ATOM 4370 N N . ALA B 1 62 ? 21.344 -34.219 -34.625 1 91.31 62 ALA B N 1
ATOM 4371 C CA . ALA B 1 62 ? 21.5 -34.594 -33.219 1 91.31 62 ALA B CA 1
ATOM 4372 C C . ALA B 1 62 ? 20.75 -33.625 -32.312 1 91.31 62 ALA B C 1
ATOM 4374 O O . ALA B 1 62 ? 20.109 -34.031 -31.328 1 91.31 62 ALA B O 1
ATOM 4375 N N . ASN B 1 63 ? 20.828 -32.375 -32.625 1 90.94 63 ASN B N 1
ATOM 4376 C CA . ASN B 1 63 ? 20.125 -31.344 -31.859 1 90.94 63 ASN B CA 1
ATOM 4377 C C . ASN B 1 63 ? 18.609 -31.484 -32 1 90.94 63 ASN B C 1
ATOM 4379 O O . ASN B 1 63 ? 17.875 -31.219 -31.047 1 90.94 63 ASN B O 1
ATOM 4383 N N . MET B 1 64 ? 18.172 -31.812 -33.188 1 92.75 64 MET B N 1
ATOM 4384 C CA . MET B 1 64 ? 16.734 -32.031 -33.375 1 92.75 64 MET B CA 1
ATOM 4385 C C . MET B 1 64 ? 16.234 -33.188 -32.5 1 92.75 64 MET B C 1
ATOM 4387 O O . MET B 1 64 ? 15.195 -33.062 -31.844 1 92.75 64 MET B O 1
ATOM 4391 N N . VAL B 1 65 ? 17.031 -34.25 -32.531 1 94.62 65 VAL B N 1
ATOM 4392 C CA . VAL B 1 65 ? 16.625 -35.406 -31.75 1 94.62 65 VAL B CA 1
ATOM 4393 C C . VAL B 1 65 ? 16.578 -35.062 -30.266 1 94.62 65 VAL B C 1
ATOM 4395 O O . VAL B 1 65 ? 15.617 -35.406 -29.562 1 94.62 65 VAL B O 1
ATOM 4398 N N . LEU B 1 66 ? 17.516 -34.344 -29.781 1 92.88 66 LEU B N 1
ATOM 4399 C CA . LEU B 1 66 ? 17.625 -34.031 -28.375 1 92.88 66 LEU B CA 1
ATOM 4400 C C . LEU B 1 66 ? 16.594 -32.969 -27.969 1 92.88 66 LEU B C 1
ATOM 4402 O O . LEU B 1 66 ? 15.812 -33.188 -27.047 1 92.88 66 LEU B O 1
ATOM 4406 N N . LYS B 1 67 ? 16.5 -31.859 -28.75 1 91.75 67 LYS B N 1
ATOM 4407 C CA . LYS B 1 67 ? 15.742 -30.688 -28.344 1 91.75 67 LYS B CA 1
ATOM 4408 C C . LYS B 1 67 ? 14.281 -30.812 -28.75 1 91.75 67 LYS B C 1
ATOM 4410 O O . LYS B 1 67 ? 13.414 -30.125 -28.188 1 91.75 67 LYS B O 1
ATOM 4415 N N . LEU B 1 68 ? 14.008 -31.672 -29.719 1 93.56 68 LEU B N 1
ATOM 4416 C CA . LEU B 1 68 ? 12.625 -31.828 -30.172 1 93.56 68 LEU B CA 1
ATOM 4417 C C . LEU B 1 68 ? 12.031 -33.156 -29.703 1 93.56 68 LEU B C 1
ATOM 4419 O O . LEU B 1 68 ? 11.016 -33.156 -29 1 93.56 68 LEU B O 1
ATOM 4423 N N . TYR B 1 69 ? 12.695 -34.219 -29.953 1 95.88 69 TYR B N 1
ATOM 4424 C CA . TYR B 1 69 ? 12.094 -35.5 -29.688 1 95.88 69 TYR B CA 1
ATOM 4425 C C . TYR B 1 69 ? 12.336 -35.938 -28.25 1 95.88 69 TYR B C 1
ATOM 4427 O O . TYR B 1 69 ? 11.391 -36.25 -27.516 1 95.88 69 TYR B O 1
ATOM 4435 N N . VAL B 1 70 ? 13.578 -35.906 -27.781 1 95.31 70 VAL B N 1
ATOM 4436 C CA . VAL B 1 70 ? 13.898 -36.281 -26.406 1 95.31 70 VAL B CA 1
ATOM 4437 C C . VAL B 1 70 ? 13.148 -35.375 -25.438 1 95.31 70 VAL B C 1
ATOM 4439 O O . VAL B 1 70 ? 12.508 -35.875 -24.5 1 95.31 70 VAL B O 1
ATOM 4442 N N . ASP B 1 71 ? 13.195 -34.094 -25.656 1 94.31 71 ASP B N 1
ATOM 4443 C CA . ASP B 1 71 ? 12.508 -33.156 -24.797 1 94.31 71 ASP B CA 1
ATOM 4444 C C . ASP B 1 71 ? 11.008 -33.438 -24.734 1 94.31 71 ASP B C 1
ATOM 4446 O O . ASP B 1 71 ? 10.391 -33.312 -23.672 1 94.31 71 ASP B O 1
ATOM 4450 N N . SER B 1 72 ? 10.43 -33.812 -25.844 1 96.12 72 SER B N 1
ATOM 4451 C CA . SER B 1 72 ? 9 -34.094 -25.922 1 96.12 72 SER B CA 1
ATOM 4452 C C . SER B 1 72 ? 8.648 -35.375 -25.156 1 96.12 72 SER B C 1
ATOM 4454 O O . SER B 1 72 ? 7.531 -35.531 -24.656 1 96.12 72 SER B O 1
ATOM 4456 N N . LEU B 1 73 ? 9.578 -36.312 -25.047 1 96.44 73 LEU B N 1
ATOM 4457 C CA . LEU B 1 73 ? 9.266 -37.656 -24.562 1 96.44 73 LEU B CA 1
ATOM 4458 C C . LEU B 1 73 ? 9.602 -37.781 -23.078 1 96.44 73 LEU B C 1
ATOM 4460 O O . LEU B 1 73 ? 9.086 -38.656 -22.391 1 96.44 73 LEU B O 1
ATOM 4464 N N . LEU B 1 74 ? 10.398 -36.938 -22.562 1 93.69 74 LEU B N 1
ATOM 4465 C CA . LEU B 1 74 ? 10.891 -37.062 -21.188 1 93.69 74 LEU B CA 1
ATOM 4466 C C . LEU B 1 74 ? 9.734 -37 -20.188 1 93.69 74 LEU B C 1
ATOM 4468 O O . LEU B 1 74 ? 9.727 -37.719 -19.203 1 93.69 74 LEU B O 1
ATOM 4472 N N . PRO B 1 75 ? 8.727 -36.156 -20.422 1 93.69 75 PRO B N 1
ATOM 4473 C CA . PRO B 1 75 ? 7.625 -36.062 -19.469 1 93.69 75 PRO B CA 1
ATOM 4474 C C . PRO B 1 75 ? 6.977 -37.406 -19.188 1 93.69 75 PRO B C 1
ATOM 4476 O O . PRO B 1 75 ? 6.512 -37.656 -18.078 1 93.69 75 PRO B O 1
ATOM 4479 N N . MET B 1 76 ? 6.922 -38.344 -20.156 1 93.44 76 MET B N 1
ATOM 4480 C CA . MET B 1 76 ? 6.266 -39.656 -19.984 1 93.44 76 MET B CA 1
ATOM 4481 C C . MET B 1 76 ? 6.977 -40.469 -18.922 1 93.44 76 MET B C 1
ATOM 4483 O O . MET B 1 76 ? 6.379 -41.375 -18.344 1 93.44 76 MET B O 1
ATOM 4487 N N . ASN B 1 77 ? 8.266 -40.125 -18.703 1 92.44 77 ASN B N 1
ATOM 4488 C CA . ASN B 1 77 ? 9.047 -40.844 -17.688 1 92.44 77 ASN B CA 1
ATOM 4489 C C . ASN B 1 77 ? 8.875 -40.188 -16.297 1 92.44 77 ASN B C 1
ATOM 4491 O O . ASN B 1 77 ? 9.219 -40.812 -15.289 1 92.44 77 ASN B O 1
ATOM 4495 N N . LEU B 1 78 ? 8.336 -39.062 -16.297 1 92.94 78 LEU B N 1
ATOM 4496 C CA . LEU B 1 78 ? 8.32 -38.281 -15.055 1 92.94 78 LEU B CA 1
ATOM 4497 C C . LEU B 1 78 ? 6.938 -38.312 -14.414 1 92.94 78 LEU B C 1
ATOM 4499 O O . LEU B 1 78 ? 6.816 -38.281 -13.188 1 92.94 78 LEU B O 1
ATOM 4503 N N . VAL B 1 79 ? 5.906 -38.344 -15.219 1 94.38 79 VAL B N 1
ATOM 4504 C CA . VAL B 1 79 ? 4.547 -38.344 -14.695 1 94.38 79 VAL B CA 1
ATOM 4505 C C . VAL B 1 79 ? 3.672 -39.25 -15.57 1 94.38 79 VAL B C 1
ATOM 4507 O O . VAL B 1 79 ? 3.932 -39.406 -16.766 1 94.38 79 VAL B O 1
ATOM 4510 N N . GLU B 1 80 ? 2.715 -39.875 -14.93 1 95 80 GLU B N 1
ATOM 4511 C CA . GLU B 1 80 ? 1.727 -40.625 -15.719 1 95 80 GLU B CA 1
ATOM 4512 C C . GLU B 1 80 ? 0.856 -39.656 -16.531 1 95 80 GLU B C 1
ATOM 4514 O O . GLU B 1 80 ? 0.248 -38.75 -15.984 1 95 80 GLU B O 1
ATOM 4519 N N . LEU B 1 81 ? 0.815 -39.844 -17.781 1 96.81 81 LEU B N 1
ATOM 4520 C CA . LEU B 1 81 ? 0.071 -38.969 -18.672 1 96.81 81 LEU B CA 1
ATOM 4521 C C . LEU B 1 81 ? -1.389 -39.406 -18.766 1 96.81 81 LEU B C 1
ATOM 4523 O O . LEU B 1 81 ? -1.681 -40.562 -19.031 1 96.81 81 LEU B O 1
ATOM 4527 N N . PRO B 1 82 ? -2.238 -38.438 -18.531 1 97 82 PRO B N 1
ATOM 4528 C CA . PRO B 1 82 ? -3.664 -38.75 -18.609 1 97 82 PRO B CA 1
ATOM 4529 C C . PRO B 1 82 ? -4.16 -38.906 -20.031 1 97 82 PRO B C 1
ATOM 4531 O O . PRO B 1 82 ? -3.496 -38.469 -20.984 1 97 82 PRO B O 1
ATOM 4534 N N . SER B 1 83 ? -5.242 -39.531 -20.203 1 97 83 SER B N 1
ATOM 4535 C CA . SER B 1 83 ? -5.922 -39.75 -21.484 1 97 83 SER B CA 1
ATOM 4536 C C . SER B 1 83 ? -7.41 -39.438 -21.375 1 97 83 SER B C 1
ATOM 4538 O O . SER B 1 83 ? -8.086 -39.938 -20.469 1 97 83 SER B O 1
ATOM 4540 N N . PRO B 1 84 ? -7.941 -38.688 -22.266 1 97.06 84 PRO B N 1
ATOM 4541 C CA . PRO B 1 84 ? -7.336 -37.969 -23.391 1 97.06 84 PRO B CA 1
ATOM 4542 C C . PRO B 1 84 ? -6.406 -36.844 -22.938 1 97.06 84 PRO B C 1
ATOM 4544 O O . PRO B 1 84 ? -6.68 -36.188 -21.922 1 97.06 84 PRO B O 1
ATOM 4547 N N . LEU B 1 85 ? -5.336 -36.656 -23.641 1 97.88 85 LEU B N 1
ATOM 4548 C CA . LEU B 1 85 ? -4.336 -35.594 -23.406 1 97.88 85 LEU B CA 1
ATOM 4549 C C . LEU B 1 85 ? -4.336 -34.594 -24.531 1 97.88 85 LEU B C 1
ATOM 4551 O O . LEU B 1 85 ? -4.207 -34.938 -25.703 1 97.88 85 LEU B O 1
ATOM 4555 N N . MET B 1 86 ? -4.559 -33.344 -24.141 1 96.81 86 MET B N 1
ATOM 4556 C CA . MET B 1 86 ? -4.484 -32.281 -25.156 1 96.81 86 MET B CA 1
ATOM 4557 C C . MET B 1 86 ? -3.1 -31.625 -25.156 1 96.81 86 MET B C 1
ATOM 4559 O O . MET B 1 86 ? -2.59 -31.219 -24.109 1 96.81 86 MET B O 1
ATOM 4563 N N . ASP B 1 87 ? -2.477 -31.609 -26.25 1 97.06 87 ASP B N 1
ATOM 4564 C CA . ASP B 1 87 ? -1.278 -30.812 -26.469 1 97.06 87 ASP B CA 1
ATOM 4565 C C . ASP B 1 87 ? -1.641 -29.391 -26.922 1 97.06 87 ASP B C 1
ATOM 4567 O O . ASP B 1 87 ? -1.893 -29.156 -28.109 1 97.06 87 ASP B O 1
ATOM 4571 N N . LEU B 1 88 ? -1.611 -28.484 -25.938 1 95.38 88 LEU B N 1
ATOM 4572 C CA . LEU B 1 88 ? -2.039 -27.109 -26.188 1 95.38 88 LEU B CA 1
ATOM 4573 C C . LEU B 1 88 ? -0.928 -26.312 -26.844 1 95.38 88 LEU B C 1
ATOM 4575 O O . LEU B 1 88 ? 0.172 -26.188 -26.297 1 95.38 88 LEU B O 1
ATOM 4579 N N . GLY B 1 89 ? -1.232 -25.672 -28 1 92.94 89 GLY B N 1
ATOM 4580 C CA . GLY B 1 89 ? -0.19 -25 -28.766 1 92.94 89 GLY B CA 1
ATOM 4581 C C . GLY B 1 89 ? 0.871 -25.969 -29.281 1 92.94 89 GLY B C 1
ATOM 4582 O O . GLY B 1 89 ? 2.066 -25.734 -29.094 1 92.94 89 GLY B O 1
ATOM 4583 N N . THR B 1 90 ? 0.517 -26.953 -29.969 1 94.5 90 THR B N 1
ATOM 4584 C CA . THR B 1 90 ? 1.355 -28.109 -30.297 1 94.5 90 THR B CA 1
ATOM 4585 C C . THR B 1 90 ? 2.389 -27.734 -31.359 1 94.5 90 THR B C 1
ATOM 4587 O O . THR B 1 90 ? 3.387 -28.438 -31.531 1 94.5 90 THR B O 1
ATOM 4590 N N . GLY B 1 91 ? 2.162 -26.562 -32.062 1 93.44 91 GLY B N 1
ATOM 4591 C CA . GLY B 1 91 ? 3.1 -26.188 -33.125 1 93.44 91 GLY B CA 1
ATOM 4592 C C . GLY B 1 91 ? 3.234 -27.25 -34.188 1 93.44 91 GLY B C 1
ATOM 4593 O O . GLY B 1 91 ? 2.26 -27.562 -34.875 1 93.44 91 GLY B O 1
ATOM 4594 N N . PRO B 1 92 ? 4.414 -27.75 -34.375 1 94.5 92 PRO B N 1
ATOM 4595 C CA . PRO B 1 92 ? 4.598 -28.812 -35.375 1 94.5 92 PRO B CA 1
ATOM 4596 C C . PRO B 1 92 ? 4.207 -30.188 -34.844 1 94.5 92 PRO B C 1
ATOM 4598 O O . PRO B 1 92 ? 4.543 -31.203 -35.438 1 94.5 92 PRO B O 1
ATOM 4601 N N . GLY B 1 93 ? 3.568 -30.234 -33.719 1 96.5 93 GLY B N 1
ATOM 4602 C CA . GLY B 1 93 ? 3.072 -31.484 -33.156 1 96.5 93 GLY B CA 1
ATOM 4603 C C . GLY B 1 93 ? 3.816 -31.922 -31.906 1 96.5 93 GLY B C 1
ATOM 4604 O O . GLY B 1 93 ? 3.738 -33.094 -31.5 1 96.5 93 GLY B O 1
ATOM 4605 N N . MET B 1 94 ? 4.586 -31.062 -31.25 1 95.75 94 MET B N 1
ATOM 4606 C CA . MET B 1 94 ? 5.387 -31.438 -30.094 1 95.75 94 MET B CA 1
ATOM 4607 C C . MET B 1 94 ? 4.848 -30.766 -28.828 1 95.75 94 MET B C 1
ATOM 4609 O O . MET B 1 94 ? 4.535 -29.578 -28.828 1 95.75 94 MET B O 1
ATOM 4613 N N . PRO B 1 95 ? 4.613 -31.438 -27.859 1 97.12 95 PRO B N 1
ATOM 4614 C CA . PRO B 1 95 ? 5.121 -32.812 -27.688 1 97.12 95 PRO B CA 1
ATOM 4615 C C . PRO B 1 95 ? 4.102 -33.875 -28.078 1 97.12 95 PRO B C 1
ATOM 4617 O O . PRO B 1 95 ? 4.359 -35.062 -27.922 1 97.12 95 PRO B O 1
ATOM 4620 N N . GLY B 1 96 ? 3.061 -33.625 -28.609 1 97.62 96 GLY B N 1
ATOM 4621 C CA . GLY B 1 96 ? 1.912 -34.469 -28.812 1 97.62 96 GLY B CA 1
ATOM 4622 C C . GLY B 1 96 ? 2.219 -35.688 -29.703 1 97.62 96 GLY B C 1
ATOM 4623 O O . GLY B 1 96 ? 1.955 -36.812 -29.312 1 97.62 96 GLY B O 1
ATOM 4624 N N . ILE B 1 97 ? 2.844 -35.469 -30.828 1 98.06 97 ILE B N 1
ATOM 4625 C CA . ILE B 1 97 ? 3.07 -36.5 -31.797 1 98.06 97 ILE B CA 1
ATOM 4626 C C . ILE B 1 97 ? 4.129 -37.469 -31.281 1 98.06 97 ILE B C 1
ATOM 4628 O O . ILE B 1 97 ? 3.914 -38.688 -31.25 1 98.06 97 ILE B O 1
ATOM 4632 N N . PRO B 1 98 ? 5.305 -36.938 -30.828 1 98.12 98 PRO B N 1
ATOM 4633 C CA . PRO B 1 98 ? 6.262 -37.875 -30.25 1 98.12 98 PRO B CA 1
ATOM 4634 C C . PRO B 1 98 ? 5.664 -38.719 -29.125 1 98.12 98 PRO B C 1
ATOM 4636 O O . PRO B 1 98 ? 5.906 -39.906 -29.047 1 98.12 98 PRO B O 1
ATOM 4639 N N . ILE B 1 99 ? 4.891 -38.125 -28.266 1 97.81 99 ILE B N 1
ATOM 4640 C CA . ILE B 1 99 ? 4.27 -38.844 -27.156 1 97.81 99 ILE B CA 1
ATOM 4641 C C . ILE B 1 99 ? 3.318 -39.906 -27.688 1 97.81 99 ILE B C 1
ATOM 4643 O O . ILE B 1 99 ? 3.316 -41.062 -27.219 1 97.81 99 ILE B O 1
ATOM 4647 N N . LYS B 1 100 ? 2.508 -39.594 -28.688 1 98 100 LYS B N 1
ATOM 4648 C CA . LYS B 1 100 ? 1.559 -40.5 -29.281 1 98 100 LYS B CA 1
ATOM 4649 C C . LYS B 1 100 ? 2.277 -41.719 -29.891 1 98 100 LYS B C 1
ATOM 4651 O O . LYS B 1 100 ? 1.805 -42.844 -29.766 1 98 100 LYS B O 1
ATOM 4656 N N . ILE B 1 101 ? 3.379 -41.469 -30.531 1 97.94 101 ILE B N 1
ATOM 4657 C CA . ILE B 1 101 ? 4.172 -42.531 -31.125 1 97.94 101 ILE B CA 1
ATOM 4658 C C . ILE B 1 101 ? 4.68 -43.469 -30.047 1 97.94 101 ILE B C 1
ATOM 4660 O O . ILE B 1 101 ? 4.594 -44.688 -30.172 1 97.94 101 ILE B O 1
ATOM 4664 N N . ALA B 1 102 ? 5.152 -42.906 -28.969 1 97 102 ALA B N 1
ATOM 4665 C CA . ALA B 1 102 ? 5.719 -43.688 -27.859 1 97 102 ALA B CA 1
ATOM 4666 C C . ALA B 1 102 ? 4.625 -44.406 -27.078 1 97 102 ALA B C 1
ATOM 4668 O O . ALA B 1 102 ? 4.855 -45.469 -26.531 1 97 102 ALA B O 1
ATOM 4669 N N . MET B 1 103 ? 3.43 -43.781 -26.984 1 96.62 103 MET B N 1
ATOM 4670 C CA . MET B 1 103 ? 2.289 -44.312 -26.266 1 96.62 103 MET B CA 1
ATOM 4671 C C . MET B 1 103 ? 1.056 -44.406 -27.156 1 96.62 103 MET B C 1
ATOM 4673 O O . MET B 1 103 ? 0.101 -43.656 -26.969 1 96.62 103 MET B O 1
ATOM 4677 N N . PRO B 1 104 ? 0.963 -45.469 -27.938 1 95.69 104 PRO B N 1
ATOM 4678 C CA . PRO B 1 104 ? -0.09 -45.531 -28.953 1 95.69 104 PRO B CA 1
ATOM 4679 C C . PRO B 1 104 ? -1.487 -45.656 -28.344 1 95.69 104 PRO B C 1
ATOM 4681 O O . PRO B 1 104 ? -2.477 -45.312 -29 1 95.69 104 PRO B O 1
ATOM 4684 N N . GLU B 1 105 ? -1.579 -46.062 -27.109 1 95.38 105 GLU B N 1
ATOM 4685 C CA . GLU B 1 105 ? -2.875 -46.25 -26.453 1 95.38 105 GLU B CA 1
ATOM 4686 C C . GLU B 1 105 ? -3.455 -44.906 -26 1 95.38 105 GLU B C 1
ATOM 4688 O O . GLU B 1 105 ? -4.652 -44.812 -25.719 1 95.38 105 GLU B O 1
ATOM 4693 N N . LEU B 1 106 ? -2.678 -43.906 -25.906 1 96.5 106 LEU B N 1
ATOM 4694 C CA . LEU B 1 106 ? -3.098 -42.594 -25.406 1 96.5 106 LEU B CA 1
ATOM 4695 C C . LEU B 1 106 ? -3.979 -41.906 -26.438 1 96.5 106 LEU B C 1
ATOM 4697 O O . LEU B 1 106 ? -3.689 -41.938 -27.641 1 96.5 106 LEU B O 1
ATOM 4701 N N . GLU B 1 107 ? -5.105 -41.406 -26 1 97.75 107 GLU B N 1
ATOM 4702 C CA . GLU B 1 107 ? -5.879 -40.469 -26.828 1 97.75 107 GLU B CA 1
ATOM 4703 C C . GLU B 1 107 ? -5.305 -39.062 -26.75 1 97.75 107 GLU B C 1
ATOM 4705 O O . GLU B 1 107 ? -5.082 -38.531 -25.672 1 97.75 107 GLU B O 1
ATOM 4710 N N . ILE B 1 108 ? -5.047 -38.469 -27.953 1 97.12 108 ILE B N 1
ATOM 4711 C CA . ILE B 1 108 ? -4.375 -37.156 -27.938 1 97.12 108 ILE B CA 1
ATOM 4712 C C . ILE B 1 108 ? -5.176 -36.156 -28.781 1 97.12 108 ILE B C 1
ATOM 4714 O O . ILE B 1 108 ? -5.719 -36.5 -29.828 1 97.12 108 ILE B O 1
ATOM 4718 N N . VAL B 1 109 ? -5.344 -34.969 -28.234 1 96.69 109 VAL B N 1
ATOM 4719 C CA . VAL B 1 109 ? -5.879 -33.844 -28.969 1 96.69 109 VAL B CA 1
ATOM 4720 C C . VAL B 1 109 ? -4.758 -32.844 -29.281 1 96.69 109 VAL B C 1
ATOM 4722 O O . VAL B 1 109 ? -4.082 -32.375 -28.359 1 96.69 109 VAL B O 1
ATOM 4725 N N . LEU B 1 110 ? -4.477 -32.562 -30.547 1 97.12 110 LEU B N 1
ATOM 4726 C CA . LEU B 1 110 ? -3.484 -31.578 -30.969 1 97.12 110 LEU B CA 1
ATOM 4727 C C . LEU B 1 110 ? -4.148 -30.25 -31.281 1 97.12 110 LEU B C 1
ATOM 4729 O O . LEU B 1 110 ? -4.812 -30.109 -32.312 1 97.12 110 LEU B O 1
ATOM 4733 N N . ALA B 1 111 ? -3.955 -29.281 -30.391 1 95.12 111 ALA B N 1
ATOM 4734 C CA . ALA B 1 111 ? -4.574 -27.969 -30.578 1 95.12 111 ALA B CA 1
ATOM 4735 C C . ALA B 1 111 ? -3.58 -26.969 -31.156 1 95.12 111 ALA B C 1
ATOM 4737 O O . ALA B 1 111 ? -2.539 -26.703 -30.562 1 95.12 111 ALA B O 1
ATOM 4738 N N . GLU B 1 112 ? -3.826 -26.453 -32.344 1 93.81 112 GLU B N 1
ATOM 4739 C CA . GLU B 1 112 ? -2.984 -25.5 -33.062 1 93.81 112 GLU B CA 1
ATOM 4740 C C . GLU B 1 112 ? -3.828 -24.5 -33.875 1 93.81 112 GLU B C 1
ATOM 4742 O O . GLU B 1 112 ? -4.609 -24.906 -34.719 1 93.81 112 GLU B O 1
ATOM 4747 N N . SER B 1 113 ? -3.654 -23.156 -33.625 1 90.88 113 SER B N 1
ATOM 4748 C CA . SER B 1 113 ? -4.52 -22.141 -34.188 1 90.88 113 SER B CA 1
ATOM 4749 C C . SER B 1 113 ? -4.09 -21.797 -35.625 1 90.88 113 SER B C 1
ATOM 4751 O O . SER B 1 113 ? -4.902 -21.344 -36.438 1 90.88 113 SER B O 1
ATOM 4753 N N . ARG B 1 114 ? -2.834 -21.953 -36 1 91.81 114 ARG B N 1
ATOM 4754 C CA . ARG B 1 114 ? -2.354 -21.641 -37.344 1 91.81 114 ARG B CA 1
ATOM 4755 C C . ARG B 1 114 ? -2.801 -22.719 -38.344 1 91.81 114 ARG B C 1
ATOM 4757 O O . ARG B 1 114 ? -2.371 -23.859 -38.25 1 91.81 114 ARG B O 1
ATOM 4764 N N . GLN B 1 115 ? -3.439 -22.344 -39.344 1 93.75 115 GLN B N 1
ATOM 4765 C CA . GLN B 1 115 ? -4.125 -23.266 -40.25 1 93.75 115 GLN B CA 1
ATOM 4766 C C . GLN B 1 115 ? -3.129 -24.109 -41.031 1 93.75 115 GLN B C 1
ATOM 4768 O O . GLN B 1 115 ? -3.357 -25.297 -41.25 1 93.75 115 GLN B O 1
ATOM 4773 N N . LYS B 1 116 ? -2.123 -23.469 -41.406 1 94.81 116 LYS B N 1
ATOM 4774 C CA . LYS B 1 116 ? -1.129 -24.203 -42.188 1 94.81 116 LYS B CA 1
ATOM 4775 C C . LYS B 1 116 ? -0.48 -25.312 -41.375 1 94.81 116 LYS B C 1
ATOM 4777 O O . LYS B 1 116 ? -0.215 -26.406 -41.875 1 94.81 116 LYS B O 1
ATOM 4782 N N . ARG B 1 117 ? -0.235 -25.047 -40.125 1 95.44 117 ARG B N 1
ATOM 4783 C CA . ARG B 1 117 ? 0.352 -26.031 -39.25 1 95.44 117 ARG B CA 1
ATOM 4784 C C . ARG B 1 117 ? -0.663 -27.125 -38.906 1 95.44 117 ARG B C 1
ATOM 4786 O O . ARG B 1 117 ? -0.308 -28.297 -38.781 1 95.44 117 ARG B O 1
ATOM 4793 N N . ALA B 1 118 ? -1.902 -26.719 -38.75 1 96.25 118 ALA B N 1
ATOM 4794 C CA . ALA B 1 118 ? -2.955 -27.703 -38.469 1 96.25 118 ALA B CA 1
ATOM 4795 C C . ALA B 1 118 ? -3.09 -28.688 -39.625 1 96.25 118 ALA B C 1
ATOM 4797 O O . ALA B 1 118 ? -3.299 -29.891 -39.406 1 96.25 118 ALA B O 1
ATOM 4798 N N . ALA B 1 119 ? -2.992 -28.172 -40.812 1 96.38 119 ALA B N 1
ATOM 4799 C CA . ALA B 1 119 ? -3.045 -29.031 -42 1 96.38 119 ALA B CA 1
ATOM 4800 C C . ALA B 1 119 ? -1.871 -30 -42.031 1 96.38 119 ALA B C 1
ATOM 4802 O O . ALA B 1 119 ? -2.035 -31.172 -42.375 1 96.38 119 ALA B O 1
ATOM 4803 N N . PHE B 1 120 ? -0.77 -29.453 -41.719 1 97.06 120 PHE B N 1
ATOM 4804 C CA . PHE B 1 120 ? 0.405 -30.312 -41.625 1 97.06 120 PHE B CA 1
ATOM 4805 C C . PHE B 1 120 ? 0.176 -31.438 -40.625 1 97.06 120 PHE B C 1
ATOM 4807 O O . PHE B 1 120 ? 0.52 -32.594 -40.875 1 97.06 120 PHE B O 1
ATOM 4814 N N . LEU B 1 121 ? -0.362 -31.094 -39.438 1 97.94 121 LEU B N 1
ATOM 4815 C CA . LEU B 1 121 ? -0.61 -32.062 -38.375 1 97.94 121 LEU B CA 1
ATOM 4816 C C . LEU B 1 121 ? -1.566 -33.156 -38.844 1 97.94 121 LEU B C 1
ATOM 4818 O O . LEU B 1 121 ? -1.353 -34.344 -38.562 1 97.94 121 LEU B O 1
ATOM 4822 N N . LYS B 1 122 ? -2.615 -32.812 -39.594 1 97.56 122 LYS B N 1
ATOM 4823 C CA . LYS B 1 122 ? -3.561 -33.781 -40.125 1 97.56 122 LYS B CA 1
ATOM 4824 C C . LYS B 1 122 ? -2.873 -34.75 -41.062 1 97.56 122 LYS B C 1
ATOM 4826 O O . LYS B 1 122 ? -3.084 -35.969 -41 1 97.56 122 LYS B O 1
ATOM 4831 N N . MET B 1 123 ? -2.088 -34.125 -41.906 1 97.5 123 MET B N 1
ATOM 4832 C CA . MET B 1 123 ? -1.335 -34.938 -42.875 1 97.5 123 MET B CA 1
ATOM 4833 C C . MET B 1 123 ? -0.384 -35.875 -42.156 1 97.5 123 MET B C 1
ATOM 4835 O O . MET B 1 123 ? -0.302 -37.062 -42.5 1 97.5 123 MET B O 1
ATOM 4839 N N . ALA B 1 124 ? 0.359 -35.375 -41.188 1 97.88 124 ALA B N 1
ATOM 4840 C CA . ALA B 1 124 ? 1.315 -36.188 -40.438 1 97.88 124 ALA B CA 1
ATOM 4841 C C . ALA B 1 124 ? 0.617 -37.344 -39.75 1 97.88 124 ALA B C 1
ATOM 4843 O O . ALA B 1 124 ? 1.114 -38.469 -39.75 1 97.88 124 ALA B O 1
ATOM 4844 N N . VAL B 1 125 ? -0.528 -37.062 -39.125 1 98 125 VAL B N 1
ATOM 4845 C CA . VAL B 1 125 ? -1.29 -38.094 -38.406 1 98 125 VAL B CA 1
ATOM 4846 C C . VAL B 1 125 ? -1.688 -39.188 -39.375 1 98 125 VAL B C 1
ATOM 4848 O O . VAL B 1 125 ? -1.597 -40.375 -39.031 1 98 125 VAL B O 1
ATOM 4851 N N . GLU B 1 126 ? -2.096 -38.844 -40.531 1 97.31 126 GLU B N 1
ATOM 4852 C CA . GLU B 1 126 ? -2.492 -39.812 -41.562 1 97.31 126 GLU B CA 1
ATOM 4853 C C . GLU B 1 126 ? -1.297 -40.625 -42.031 1 97.31 126 GLU B C 1
ATOM 4855 O O . GLU B 1 126 ? -1.368 -41.844 -42.125 1 97.31 126 GLU B O 1
ATOM 4860 N N . ARG B 1 127 ? -0.253 -39.938 -42.344 1 97.31 127 ARG B N 1
ATOM 4861 C CA . ARG B 1 127 ? 0.935 -40.594 -42.875 1 97.31 127 ARG B CA 1
ATOM 4862 C C . ARG B 1 127 ? 1.549 -41.562 -41.844 1 97.31 127 ARG B C 1
ATOM 4864 O O . ARG B 1 127 ? 2.109 -42.594 -42.219 1 97.31 127 ARG B O 1
ATOM 4871 N N . LEU B 1 128 ? 1.462 -41.188 -40.594 1 97.69 128 LEU B N 1
ATOM 4872 C CA . LEU B 1 128 ? 2.051 -41.969 -39.531 1 97.69 128 LEU B CA 1
ATOM 4873 C C . LEU B 1 128 ? 1.077 -43.062 -39.062 1 97.69 128 LEU B C 1
ATOM 4875 O O . LEU B 1 128 ? 1.445 -43.906 -38.25 1 97.69 128 LEU B O 1
ATOM 4879 N N . LYS B 1 129 ? -0.171 -43 -39.531 1 96.62 129 LYS B N 1
ATOM 4880 C CA . LYS B 1 129 ? -1.23 -43.938 -39.156 1 96.62 129 LYS B CA 1
ATOM 4881 C C . LYS B 1 129 ? -1.479 -43.938 -37.656 1 96.62 129 LYS B C 1
ATOM 4883 O O . LYS B 1 129 ? -1.538 -45 -37.031 1 96.62 129 LYS B O 1
ATOM 4888 N N . LEU B 1 130 ? -1.472 -42.75 -37.125 1 97.31 130 LEU B N 1
ATOM 4889 C CA . LEU B 1 130 ? -1.763 -42.625 -35.719 1 97.31 130 LEU B CA 1
ATOM 4890 C C . LEU B 1 130 ? -3.264 -42.719 -35.438 1 97.31 130 LEU B C 1
ATOM 4892 O O . LEU B 1 130 ? -4.047 -42.031 -36.125 1 97.31 130 LEU B O 1
ATOM 4896 N N . GLU B 1 131 ? -3.623 -43.531 -34.5 1 96.5 131 GLU B N 1
ATOM 4897 C CA . GLU B 1 131 ? -5.031 -43.688 -34.156 1 96.5 131 GLU B CA 1
ATOM 4898 C C . GLU B 1 131 ? -5.375 -42.875 -32.906 1 96.5 131 GLU B C 1
ATOM 4900 O O . GLU B 1 131 ? -4.496 -42.562 -32.125 1 96.5 131 GLU B O 1
ATOM 4905 N N . LYS B 1 132 ? -6.691 -42.469 -32.781 1 96.75 132 LYS B N 1
ATOM 4906 C CA . LYS B 1 132 ? -7.215 -41.781 -31.625 1 96.75 132 LYS B CA 1
ATOM 4907 C C . LYS B 1 132 ? -6.527 -40.438 -31.438 1 96.75 132 LYS B C 1
ATOM 4909 O O . LYS B 1 132 ? -6.105 -40.094 -30.328 1 96.75 132 LYS B O 1
ATOM 4914 N N . VAL B 1 133 ? -6.23 -39.781 -32.531 1 97.88 133 VAL B N 1
ATOM 4915 C CA . VAL B 1 133 ? -5.676 -38.438 -32.531 1 97.88 133 VAL B CA 1
ATOM 4916 C C . VAL B 1 133 ? -6.664 -37.469 -33.188 1 97.88 133 VAL B C 1
ATOM 4918 O O . VAL B 1 133 ? -7.219 -37.75 -34.25 1 97.88 133 VAL B O 1
ATOM 4921 N N . GLU B 1 134 ? -6.984 -36.438 -32.531 1 96.19 134 GLU B N 1
ATOM 4922 C CA . GLU B 1 134 ? -7.824 -35.406 -33.062 1 96.19 134 GLU B CA 1
ATOM 4923 C C . GLU B 1 134 ? -7.043 -34.094 -33.188 1 96.19 134 GLU B C 1
ATOM 4925 O O . GLU B 1 134 ? -6.355 -33.656 -32.281 1 96.19 134 GLU B O 1
ATOM 4930 N N . VAL B 1 135 ? -7.078 -33.406 -34.375 1 96.88 135 VAL B N 1
ATOM 4931 C CA . VAL B 1 135 ? -6.43 -32.125 -34.625 1 96.88 135 VAL B CA 1
ATOM 4932 C C . VAL B 1 135 ? -7.465 -31 -34.562 1 96.88 135 VAL B C 1
ATOM 4934 O O . VAL B 1 135 ? -8.445 -31.016 -35.312 1 96.88 135 VAL B O 1
ATOM 4937 N N . VAL B 1 136 ? -7.277 -30.156 -33.594 1 94.12 136 VAL B N 1
ATOM 4938 C CA . VAL B 1 136 ? -8.141 -28.984 -33.438 1 94.12 136 VAL B CA 1
ATOM 4939 C C . VAL B 1 136 ? -7.441 -27.75 -34 1 94.12 136 VAL B C 1
ATOM 4941 O O . VAL B 1 136 ? -6.496 -27.234 -33.406 1 94.12 136 VAL B O 1
ATOM 4944 N N . GLY B 1 137 ? -7.895 -27.172 -35.094 1 91.5 137 GLY B N 1
ATOM 4945 C CA . GLY B 1 137 ? -7.277 -26.062 -35.781 1 91.5 137 GLY B CA 1
ATOM 4946 C C . GLY B 1 137 ? -7.797 -24.719 -35.344 1 91.5 137 GLY B C 1
ATOM 4947 O O . GLY B 1 137 ? -8.031 -23.828 -36.156 1 91.5 137 GLY B O 1
ATOM 4948 N N . LYS B 1 138 ? -8.133 -24.594 -34.125 1 87.69 138 LYS B N 1
ATOM 4949 C CA . LYS B 1 138 ? -8.609 -23.328 -33.562 1 87.69 138 LYS B CA 1
ATOM 4950 C C . LYS B 1 138 ? -7.984 -23.031 -32.219 1 87.69 138 LYS B C 1
ATOM 4952 O O . LYS B 1 138 ? -7.395 -23.922 -31.594 1 87.69 138 LYS B O 1
ATOM 4957 N N . SER B 1 139 ? -8.078 -21.781 -31.891 1 86.19 139 SER B N 1
ATOM 4958 C CA . SER B 1 139 ? -7.578 -21.391 -30.562 1 86.19 139 SER B CA 1
ATOM 4959 C C . SER B 1 139 ? -8.445 -21.969 -29.453 1 86.19 139 SER B C 1
ATOM 4961 O O . SER B 1 139 ? -9.672 -22 -29.562 1 86.19 139 SER B O 1
ATOM 4963 N N . VAL B 1 140 ? -7.789 -22.562 -28.438 1 83.94 140 VAL B N 1
ATOM 4964 C CA . VAL B 1 140 ? -8.492 -23.078 -27.266 1 83.94 140 VAL B CA 1
ATOM 4965 C C . VAL B 1 140 ? -8.641 -21.969 -26.219 1 83.94 140 VAL B C 1
ATOM 4967 O O . VAL B 1 140 ? -7.652 -21.375 -25.781 1 83.94 140 VAL B O 1
ATOM 4970 N N . GLY B 1 141 ? -9.789 -21.594 -25.984 1 80 141 GLY B N 1
ATOM 4971 C CA . GLY B 1 141 ? -10.109 -20.625 -24.938 1 80 141 GLY B CA 1
ATOM 4972 C C . GLY B 1 141 ? -10.938 -21.219 -23.812 1 80 141 GLY B C 1
ATOM 4973 O O . GLY B 1 141 ? -11.141 -22.422 -23.75 1 80 141 GLY B O 1
ATOM 4974 N N . SER B 1 142 ? -11.398 -20.375 -23 1 73.25 142 SER B N 1
ATOM 4975 C CA . SER B 1 142 ? -12.125 -20.797 -21.812 1 73.25 142 SER B CA 1
ATOM 4976 C C . SER B 1 142 ? -13.461 -21.453 -22.188 1 73.25 142 SER B C 1
ATOM 4978 O O . SER B 1 142 ? -14.039 -22.188 -21.391 1 73.25 142 SER B O 1
ATOM 4980 N N . SER B 1 143 ? -13.797 -21.281 -23.469 1 69.06 143 SER B N 1
ATOM 4981 C CA . SER B 1 143 ? -15.086 -21.797 -23.906 1 69.06 143 SER B CA 1
ATOM 4982 C C . SER B 1 143 ? -14.93 -23.125 -24.641 1 69.06 143 SER B C 1
ATOM 4984 O O . SER B 1 143 ? -15.914 -23.719 -25.078 1 69.06 143 SER B O 1
ATOM 4986 N N . PHE B 1 144 ? -13.664 -23.516 -24.75 1 77.44 144 PHE B N 1
ATOM 4987 C CA . PHE B 1 144 ? -13.453 -24.812 -25.422 1 77.44 144 PHE B CA 1
ATOM 4988 C C . PHE B 1 144 ? -14.141 -25.922 -24.656 1 77.44 144 PHE B C 1
ATOM 4990 O O . PHE B 1 144 ? -13.977 -26.047 -23.438 1 77.44 144 PHE B O 1
ATOM 4997 N N . GLU B 1 145 ? -14.898 -26.812 -25.297 1 76.62 145 GLU B N 1
ATOM 4998 C CA . GLU B 1 145 ? -15.859 -27.672 -24.609 1 76.62 145 GLU B CA 1
ATOM 4999 C C . GLU B 1 145 ? -15.406 -29.125 -24.625 1 76.62 145 GLU B C 1
ATOM 5001 O O . GLU B 1 145 ? -15.992 -29.969 -23.953 1 76.62 145 GLU B O 1
ATOM 5006 N N . VAL B 1 146 ? -14.43 -29.453 -25.406 1 83.62 146 VAL B N 1
ATOM 5007 C CA . VAL B 1 146 ? -14.016 -30.859 -25.469 1 83.62 146 VAL B CA 1
ATOM 5008 C C . VAL B 1 146 ? -13.297 -31.25 -24.172 1 83.62 146 VAL B C 1
ATOM 5010 O O . VAL B 1 146 ? -12.211 -30.734 -23.891 1 83.62 146 VAL B O 1
ATOM 5013 N N . PRO B 1 147 ? -13.938 -32.094 -23.469 1 90.25 147 PRO B N 1
ATOM 5014 C CA . PRO B 1 147 ? -13.359 -32.469 -22.188 1 90.25 147 PRO B CA 1
ATOM 5015 C C . PRO B 1 147 ? -12.07 -33.25 -22.328 1 90.25 147 PRO B C 1
ATOM 5017 O O . PRO B 1 147 ? -11.969 -34.125 -23.188 1 90.25 147 PRO B O 1
ATOM 5020 N N . VAL B 1 148 ? -11.133 -32.938 -21.562 1 95.5 148 VAL B N 1
ATOM 5021 C CA . VAL B 1 148 ? -9.883 -33.688 -21.516 1 95.5 148 VAL B CA 1
ATOM 5022 C C . VAL B 1 148 ? -9.492 -33.969 -20.062 1 95.5 148 VAL B C 1
ATOM 5024 O O . VAL B 1 148 ? -9.953 -33.281 -19.156 1 95.5 148 VAL B O 1
ATOM 5027 N N . LYS B 1 149 ? -8.648 -35 -19.906 1 96.88 149 LYS B N 1
ATOM 5028 C CA . LYS B 1 149 ? -8.164 -35.375 -18.578 1 96.88 149 LYS B CA 1
ATOM 5029 C C . LYS B 1 149 ? -6.762 -34.812 -18.328 1 96.88 149 LYS B C 1
ATOM 5031 O O . LYS B 1 149 ? -6.281 -34.812 -17.203 1 96.88 149 LYS B O 1
ATOM 5036 N N . GLY B 1 150 ? -6.195 -34.344 -19.359 1 97.25 150 GLY B N 1
ATOM 5037 C CA . GLY B 1 150 ? -4.875 -33.719 -19.219 1 97.25 150 GLY B CA 1
ATOM 5038 C C . GLY B 1 150 ? -4.57 -32.719 -20.312 1 97.25 150 GLY B C 1
ATOM 5039 O O . GLY B 1 150 ? -5.125 -32.812 -21.406 1 97.25 150 GLY B O 1
ATOM 5040 N N . VAL B 1 151 ? -3.836 -31.766 -20 1 97.12 151 VAL B N 1
ATOM 5041 C CA . VAL B 1 151 ? -3.299 -30.797 -20.953 1 97.12 151 VAL B CA 1
ATOM 5042 C C . VAL B 1 151 ? -1.785 -30.688 -20.781 1 97.12 151 VAL B C 1
ATOM 5044 O O . VAL B 1 151 ? -1.284 -30.625 -19.656 1 97.12 151 VAL B O 1
ATOM 5047 N N . ILE B 1 152 ? -1.054 -30.766 -21.844 1 97.25 152 ILE B N 1
ATOM 5048 C CA . ILE B 1 152 ? 0.393 -30.578 -21.812 1 97.25 152 ILE B CA 1
ATOM 5049 C C . ILE B 1 152 ? 0.785 -29.453 -22.766 1 97.25 152 ILE B C 1
ATOM 5051 O O . ILE B 1 152 ? 0.154 -29.266 -23.812 1 97.25 152 ILE B O 1
ATOM 5055 N N . THR B 1 153 ? 1.703 -28.609 -22.312 1 95.94 153 THR B N 1
ATOM 5056 C CA . THR B 1 153 ? 2.07 -27.484 -23.188 1 95.94 153 THR B CA 1
ATOM 5057 C C . THR B 1 153 ? 3.527 -27.094 -22.969 1 95.94 153 THR B C 1
ATOM 5059 O O . THR B 1 153 ? 4.035 -27.172 -21.844 1 95.94 153 THR B O 1
ATOM 5062 N N . ARG B 1 154 ? 4.18 -26.703 -24 1 88.94 154 ARG B N 1
ATOM 5063 C CA . ARG B 1 154 ? 5.52 -26.125 -24 1 88.94 154 ARG B CA 1
ATOM 5064 C C . ARG B 1 154 ? 5.484 -24.641 -24.359 1 88.94 154 ARG B C 1
ATOM 5066 O O . ARG B 1 154 ? 6.531 -24.016 -24.5 1 88.94 154 ARG B O 1
ATOM 5073 N N . ALA B 1 155 ? 4.27 -24.141 -24.375 1 71.5 155 ALA B N 1
ATOM 5074 C CA . ALA B 1 155 ? 4.082 -22.766 -24.844 1 71.5 155 ALA B CA 1
ATOM 5075 C C . ALA B 1 155 ? 4.672 -21.766 -23.859 1 71.5 155 ALA B C 1
ATOM 5077 O O . ALA B 1 155 ? 4.836 -22.062 -22.672 1 71.5 155 ALA B O 1
ATOM 5078 N N . VAL B 1 156 ? 4.914 -20.609 -24.359 1 72.44 156 VAL B N 1
ATOM 5079 C CA . VAL B 1 156 ? 5.559 -19.516 -23.641 1 72.44 156 VAL B CA 1
ATOM 5080 C C . VAL B 1 156 ? 4.535 -18.812 -22.75 1 72.44 156 VAL B C 1
ATOM 5082 O O . VAL B 1 156 ? 4.906 -18.141 -21.781 1 72.44 156 VAL B O 1
ATOM 5085 N N . GLU B 1 157 ? 3.367 -19.125 -22.875 1 84.12 157 GLU B N 1
ATOM 5086 C CA . GLU B 1 157 ? 2.348 -18.453 -22.078 1 84.12 157 GLU B CA 1
ATOM 5087 C C . GLU B 1 157 ? 2.518 -18.766 -20.594 1 84.12 157 GLU B C 1
ATOM 5089 O O . GLU B 1 157 ? 3.078 -19.797 -20.219 1 84.12 157 GLU B O 1
ATOM 5094 N N . SER B 1 158 ? 2.104 -17.828 -19.828 1 88.12 158 SER B N 1
ATOM 5095 C CA . SER B 1 158 ? 2.232 -18.016 -18.375 1 88.12 158 SER B CA 1
ATOM 5096 C C . SER B 1 158 ? 1.355 -19.156 -17.891 1 88.12 158 SER B C 1
ATOM 5098 O O . SER B 1 158 ? 0.348 -19.484 -18.516 1 88.12 158 SER B O 1
ATOM 5100 N N . VAL B 1 159 ? 1.732 -19.734 -16.828 1 92.31 159 VAL B N 1
ATOM 5101 C CA . VAL B 1 159 ? 0.981 -20.828 -16.219 1 92.31 159 VAL B CA 1
ATOM 5102 C C . VAL B 1 159 ? -0.459 -20.391 -15.969 1 92.31 159 VAL B C 1
ATOM 5104 O O . VAL B 1 159 ? -1.403 -21.109 -16.312 1 92.31 159 VAL B O 1
ATOM 5107 N N . GLY B 1 160 ? -0.614 -19.25 -15.453 1 88.31 160 GLY B N 1
ATOM 5108 C CA . GLY B 1 160 ? -1.941 -18.734 -15.148 1 88.31 160 GLY B CA 1
ATOM 5109 C C . GLY B 1 160 ? -2.816 -18.594 -16.375 1 88.31 160 GLY B C 1
ATOM 5110 O O . GLY B 1 160 ? -3.99 -18.969 -16.359 1 88.31 160 GLY B O 1
ATOM 5111 N N . ALA B 1 161 ? -2.279 -17.984 -17.422 1 87.31 161 ALA B N 1
ATOM 5112 C CA . ALA B 1 161 ? -3.021 -17.797 -18.656 1 87.31 161 ALA B CA 1
ATOM 5113 C C . ALA B 1 161 ? -3.486 -19.125 -19.234 1 87.31 161 ALA B C 1
ATOM 5115 O O . ALA B 1 161 ? -4.617 -19.234 -19.719 1 87.31 161 ALA B O 1
ATOM 5116 N N . THR B 1 162 ? -2.629 -20.062 -19.125 1 92.5 162 THR B N 1
ATOM 5117 C CA . THR B 1 162 ? -2.982 -21.391 -19.625 1 92.5 162 THR B CA 1
ATOM 5118 C C . THR B 1 162 ? -4.098 -22 -18.781 1 92.5 162 THR B C 1
ATOM 5120 O O . THR B 1 162 ? -5.055 -22.547 -19.312 1 92.5 162 THR B O 1
ATOM 5123 N N . LEU B 1 163 ? -3.914 -21.891 -17.484 1 91.44 163 LEU B N 1
ATOM 5124 C CA . LEU B 1 163 ? -4.926 -22.453 -16.594 1 91.44 163 LEU B CA 1
ATOM 5125 C C . LEU B 1 163 ? -6.289 -21.828 -16.844 1 91.44 163 LEU B C 1
ATOM 5127 O O . LEU B 1 163 ? -7.316 -22.5 -16.75 1 91.44 163 LEU B O 1
ATOM 5131 N N . GLU B 1 164 ? -6.293 -20.594 -17.203 1 86.12 164 GLU B N 1
ATOM 5132 C CA . GLU B 1 164 ? -7.531 -19.906 -17.531 1 86.12 164 GLU B CA 1
ATOM 5133 C C . GLU B 1 164 ? -8.133 -20.453 -18.828 1 86.12 164 GLU B C 1
ATOM 5135 O O . GLU B 1 164 ? -9.344 -20.688 -18.906 1 86.12 164 GLU B O 1
ATOM 5140 N N . ARG B 1 165 ? -7.324 -20.625 -19.812 1 87.62 165 ARG B N 1
ATOM 5141 C CA . ARG B 1 165 ? -7.746 -21.094 -21.125 1 87.62 165 ARG B CA 1
ATOM 5142 C C . ARG B 1 165 ? -8.367 -22.484 -21.031 1 87.62 165 ARG B C 1
ATOM 5144 O O . ARG B 1 165 ? -9.336 -22.781 -21.734 1 87.62 165 ARG B O 1
ATOM 5151 N N . ILE B 1 166 ? -7.801 -23.266 -20.188 1 91.69 166 ILE B N 1
ATOM 5152 C CA . ILE B 1 166 ? -8.203 -24.672 -20.188 1 91.69 166 ILE B CA 1
ATOM 5153 C C . ILE B 1 166 ? -9.25 -24.906 -19.094 1 91.69 166 ILE B C 1
ATOM 5155 O O . ILE B 1 166 ? -9.664 -26.047 -18.859 1 91.69 166 ILE B O 1
ATOM 5159 N N . ALA B 1 167 ? -9.641 -23.938 -18.453 1 87.88 167 ALA B N 1
ATOM 5160 C CA . ALA B 1 167 ? -10.57 -24.031 -17.328 1 87.88 167 ALA B CA 1
ATOM 5161 C C . ALA B 1 167 ? -11.891 -24.672 -17.766 1 87.88 167 ALA B C 1
ATOM 5163 O O . ALA B 1 167 ? -12.562 -25.312 -16.953 1 87.88 167 ALA B O 1
ATOM 5164 N N . GLY B 1 168 ? -12.211 -24.547 -19 1 85.69 168 GLY B N 1
ATOM 5165 C CA . GLY B 1 168 ? -13.484 -25.062 -19.5 1 85.69 168 GLY B CA 1
ATOM 5166 C C . GLY B 1 168 ? -13.414 -26.516 -19.938 1 85.69 168 GLY B C 1
ATOM 5167 O O . GLY B 1 168 ? -14.445 -27.172 -20.047 1 85.69 168 GLY B O 1
ATOM 5168 N N . CYS B 1 169 ? -12.242 -27.016 -20.125 1 90.69 169 CYS B N 1
ATOM 5169 C CA . CYS B 1 169 ? -12.188 -28.312 -20.781 1 90.69 169 CYS B CA 1
ATOM 5170 C C . CYS B 1 169 ? -11.461 -29.344 -19.922 1 90.69 169 CYS B C 1
ATOM 5172 O O . CYS B 1 169 ? -11.594 -30.547 -20.125 1 90.69 169 CYS B O 1
ATOM 5174 N N . LEU B 1 170 ? -10.688 -28.906 -18.969 1 94 170 LEU B N 1
ATOM 5175 C CA . LEU B 1 170 ? -9.969 -29.859 -18.125 1 94 170 LEU B CA 1
ATOM 5176 C C . LEU B 1 170 ? -10.891 -30.422 -17.047 1 94 170 LEU B C 1
ATOM 5178 O O . LEU B 1 170 ? -11.453 -29.656 -16.25 1 94 170 LEU B O 1
ATOM 5182 N N . ASP B 1 171 ? -10.992 -31.703 -17 1 93.31 171 ASP B N 1
ATOM 5183 C CA . ASP B 1 171 ? -11.906 -32.375 -16.078 1 93.31 171 ASP B CA 1
ATOM 5184 C C . ASP B 1 171 ? -11.391 -32.312 -14.648 1 93.31 171 ASP B C 1
ATOM 5186 O O . ASP B 1 171 ? -10.211 -32.062 -14.422 1 93.31 171 ASP B O 1
ATOM 5190 N N . ARG B 1 172 ? -12.383 -32.562 -13.758 1 91.94 172 ARG B N 1
ATOM 5191 C CA . ARG B 1 172 ? -11.992 -32.688 -12.359 1 91.94 172 ARG B CA 1
ATOM 5192 C C . ARG B 1 172 ? -10.875 -33.719 -12.203 1 91.94 172 ARG B C 1
ATOM 5194 O O . ARG B 1 172 ? -10.914 -34.781 -12.828 1 91.94 172 ARG B O 1
ATOM 5201 N N . ASP B 1 173 ? -9.867 -33.375 -11.398 1 94.56 173 ASP B N 1
ATOM 5202 C CA . ASP B 1 173 ? -8.703 -34.219 -11.102 1 94.56 173 ASP B CA 1
ATOM 5203 C C . ASP B 1 173 ? -7.781 -34.312 -12.312 1 94.56 173 ASP B C 1
ATOM 5205 O O . ASP B 1 173 ? -6.801 -35.062 -12.297 1 94.56 173 ASP B O 1
ATOM 5209 N N . GLY B 1 174 ? -8.188 -33.656 -13.344 1 96.62 174 GLY B N 1
ATOM 5210 C CA . GLY B 1 174 ? -7.316 -33.625 -14.508 1 96.62 174 GLY B CA 1
ATOM 5211 C C . GLY B 1 174 ? -5.984 -32.938 -14.227 1 96.62 174 GLY B C 1
ATOM 5212 O O . GLY B 1 174 ? -5.84 -32.25 -13.227 1 96.62 174 GLY B O 1
ATOM 5213 N N . LEU B 1 175 ? -5.035 -33.156 -15.125 1 97.62 175 LEU B N 1
ATOM 5214 C CA . LEU B 1 175 ? -3.689 -32.625 -14.914 1 97.62 175 LEU B CA 1
ATOM 5215 C C . LEU B 1 175 ? -3.322 -31.625 -16 1 97.62 175 LEU B C 1
ATOM 5217 O O . LEU B 1 175 ? -3.572 -31.859 -17.188 1 97.62 175 LEU B O 1
ATOM 5221 N N . ALA B 1 176 ? -2.914 -30.453 -15.578 1 97.25 176 ALA B N 1
ATOM 5222 C CA . ALA B 1 176 ? -2.264 -29.5 -16.469 1 97.25 176 ALA B CA 1
ATOM 5223 C C . ALA B 1 176 ? -0.745 -29.578 -16.359 1 97.25 176 ALA B C 1
ATOM 5225 O O . ALA B 1 176 ? -0.175 -29.219 -15.32 1 97.25 176 ALA B O 1
ATOM 5226 N N . ILE B 1 177 ? -0.074 -30 -17.422 1 97.56 177 ILE B N 1
ATOM 5227 C CA . ILE B 1 177 ? 1.354 -30.312 -17.406 1 97.56 177 ILE B CA 1
ATOM 5228 C C . ILE B 1 177 ? 2.113 -29.234 -18.188 1 97.56 177 ILE B C 1
ATOM 5230 O O . ILE B 1 177 ? 1.938 -29.109 -19.391 1 97.56 177 ILE B O 1
ATOM 5234 N N . PHE B 1 178 ? 2.949 -28.484 -17.453 1 96.81 178 PHE B N 1
ATOM 5235 C CA . PHE B 1 178 ? 3.707 -27.406 -18.078 1 96.81 178 PHE B CA 1
ATOM 5236 C C . PHE B 1 178 ? 5.172 -27.797 -18.234 1 96.81 178 PHE B C 1
ATOM 5238 O O . PHE B 1 178 ? 5.844 -28.109 -17.25 1 96.81 178 PHE B O 1
ATOM 5245 N N . MET B 1 179 ? 5.621 -27.781 -19.484 1 95.38 179 MET B N 1
ATOM 5246 C CA . MET B 1 179 ? 7.047 -27.906 -19.766 1 95.38 179 MET B CA 1
ATOM 5247 C C . MET B 1 179 ? 7.723 -26.547 -19.797 1 95.38 179 MET B C 1
ATOM 5249 O O . MET B 1 179 ? 7.66 -25.844 -20.812 1 95.38 179 MET B O 1
ATOM 5253 N N . LYS B 1 180 ? 8.359 -26.203 -18.672 1 92.88 180 LYS B N 1
ATOM 5254 C CA . LYS B 1 180 ? 8.898 -24.859 -18.5 1 92.88 180 LYS B CA 1
ATOM 5255 C C . LYS B 1 180 ? 10.414 -24.891 -18.344 1 92.88 180 LYS B C 1
ATOM 5257 O O . LYS B 1 180 ? 11.008 -25.969 -18.219 1 92.88 180 LYS B O 1
ATOM 5262 N N . GLY B 1 181 ? 11.062 -23.75 -18.578 1 87.56 181 GLY B N 1
ATOM 5263 C CA . GLY B 1 181 ? 12.438 -23.562 -18.141 1 87.56 181 GLY B CA 1
ATOM 5264 C C . GLY B 1 181 ? 12.578 -23.469 -16.625 1 87.56 181 GLY B C 1
ATOM 5265 O O . GLY B 1 181 ? 11.578 -23.406 -15.906 1 87.56 181 GLY B O 1
ATOM 5266 N N . PRO B 1 182 ? 13.758 -23.375 -16.203 1 80.12 182 PRO B N 1
ATOM 5267 C CA . PRO B 1 182 ? 14.023 -23.453 -14.766 1 80.12 182 PRO B CA 1
ATOM 5268 C C . PRO B 1 182 ? 13.516 -22.219 -14.016 1 80.12 182 PRO B C 1
ATOM 5270 O O . PRO B 1 182 ? 13.203 -22.297 -12.82 1 80.12 182 PRO B O 1
ATOM 5273 N N . GLN B 1 183 ? 13.406 -21.125 -14.641 1 76.31 183 GLN B N 1
ATOM 5274 C CA . GLN B 1 183 ? 13.055 -19.875 -13.961 1 76.31 183 GLN B CA 1
ATOM 5275 C C . GLN B 1 183 ? 11.57 -19.562 -14.125 1 76.31 183 GLN B C 1
ATOM 5277 O O . GLN B 1 183 ? 11.203 -18.656 -14.883 1 76.31 183 GLN B O 1
ATOM 5282 N N . CYS B 1 184 ? 10.664 -20.25 -13.383 1 80.5 184 CYS B N 1
ATOM 5283 C CA . CYS B 1 184 ? 9.242 -19.984 -13.531 1 80.5 184 CYS B CA 1
ATOM 5284 C C . CYS B 1 184 ? 8.547 -19.922 -12.172 1 80.5 184 CYS B C 1
ATOM 5286 O O . CYS B 1 184 ? 7.332 -20.109 -12.086 1 80.5 184 CYS B O 1
ATOM 5288 N N . ASP B 1 185 ? 9.32 -19.672 -11.148 1 74.25 185 ASP B N 1
ATOM 5289 C CA . ASP B 1 185 ? 8.773 -19.594 -9.797 1 74.25 185 ASP B CA 1
ATOM 5290 C C . ASP B 1 185 ? 7.695 -18.516 -9.688 1 74.25 185 ASP B C 1
ATOM 5292 O O . ASP B 1 185 ? 6.641 -18.75 -9.094 1 74.25 185 ASP B O 1
ATOM 5296 N N . ALA B 1 186 ? 7.957 -17.406 -10.227 1 72.69 186 ALA B N 1
ATOM 5297 C CA . ALA B 1 186 ? 7.027 -16.281 -10.141 1 72.69 186 ALA B CA 1
ATOM 5298 C C . ALA B 1 186 ? 5.688 -16.625 -10.789 1 72.69 186 ALA B C 1
ATOM 5300 O O . ALA B 1 186 ? 4.629 -16.344 -10.227 1 72.69 186 ALA B O 1
ATOM 5301 N N . GLU B 1 187 ? 5.766 -17.203 -11.938 1 83.44 187 GLU B N 1
ATOM 5302 C CA . GLU B 1 187 ? 4.527 -17.531 -12.633 1 83.44 187 GLU B CA 1
ATOM 5303 C C . GLU B 1 187 ? 3.754 -18.625 -11.914 1 83.44 187 GLU B C 1
ATOM 5305 O O . GLU B 1 187 ? 2.521 -18.641 -11.922 1 83.44 187 GLU B O 1
ATOM 5310 N N . ILE B 1 188 ? 4.469 -19.547 -11.289 1 85.75 188 ILE B N 1
ATOM 5311 C CA . ILE B 1 188 ? 3.818 -20.594 -10.5 1 85.75 188 ILE B CA 1
ATOM 5312 C C . ILE B 1 188 ? 3.117 -19.953 -9.297 1 85.75 188 ILE B C 1
ATOM 5314 O O . ILE B 1 188 ? 1.951 -20.25 -9.031 1 85.75 188 ILE B O 1
ATOM 5318 N N . GLY B 1 189 ? 3.779 -19.156 -8.625 1 76.81 189 GLY B N 1
ATOM 5319 C CA . GLY B 1 189 ? 3.201 -18.469 -7.48 1 76.81 189 GLY B CA 1
ATOM 5320 C C . GLY B 1 189 ? 1.953 -17.688 -7.828 1 76.81 189 GLY B C 1
ATOM 5321 O O . GLY B 1 189 ? 0.945 -17.766 -7.121 1 76.81 189 GLY B O 1
ATOM 5322 N N . GLU B 1 190 ? 2.059 -17 -8.844 1 79 190 GLU B N 1
ATOM 5323 C CA . GLU B 1 190 ? 0.925 -16.219 -9.312 1 79 190 GLU B CA 1
ATOM 5324 C C . GLU B 1 190 ? -0.271 -17.109 -9.641 1 79 190 GLU B C 1
ATOM 5326 O O . GLU B 1 190 ? -1.41 -16.766 -9.312 1 79 190 GLU B O 1
ATOM 5331 N N . ALA B 1 191 ? 0.042 -18.156 -10.273 1 86.69 191 ALA B N 1
ATOM 5332 C CA . ALA B 1 191 ? -1.022 -19.094 -10.641 1 86.69 191 ALA B CA 1
ATOM 5333 C C . ALA B 1 191 ? -1.68 -19.688 -9.406 1 86.69 191 ALA B C 1
ATOM 5335 O O . ALA B 1 191 ? -2.904 -19.828 -9.352 1 86.69 191 ALA B O 1
ATOM 5336 N N . LEU B 1 192 ? -0.883 -19.984 -8.492 1 81.75 192 LEU B N 1
ATOM 5337 C CA . LEU B 1 192 ? -1.398 -20.578 -7.262 1 81.75 192 LEU B CA 1
ATOM 5338 C C . LEU B 1 192 ? -2.283 -19.594 -6.508 1 81.75 192 LEU B C 1
ATOM 5340 O O . LEU B 1 192 ? -3.291 -19.984 -5.914 1 81.75 192 LEU B O 1
ATOM 5344 N N . LYS B 1 193 ? -1.938 -18.422 -6.59 1 74.94 193 LYS B N 1
ATOM 5345 C CA . LYS B 1 193 ? -2.74 -17.375 -5.961 1 74.94 193 LYS B CA 1
ATOM 5346 C C . LYS B 1 193 ? -4.047 -17.156 -6.723 1 74.94 193 LYS B C 1
ATOM 5348 O O . LYS B 1 193 ? -5.125 -17.141 -6.125 1 74.94 193 LYS B O 1
ATOM 5353 N N . ARG B 1 194 ? -3.902 -17.047 -7.949 1 77.06 194 ARG B N 1
ATOM 5354 C CA . ARG B 1 194 ? -5.023 -16.703 -8.812 1 77.06 194 ARG B CA 1
ATOM 5355 C C . ARG B 1 194 ? -6.055 -17.812 -8.852 1 77.06 194 ARG B C 1
ATOM 5357 O O . ARG B 1 194 ? -7.258 -17.562 -8.938 1 77.06 194 ARG B O 1
ATOM 5364 N N . PHE B 1 195 ? -5.559 -19.047 -8.758 1 83.88 195 PHE B N 1
ATOM 5365 C CA . PHE B 1 195 ? -6.461 -20.188 -8.961 1 83.88 195 PHE B CA 1
ATOM 5366 C C . PHE B 1 195 ? -6.586 -21 -7.688 1 83.88 195 PHE B C 1
ATOM 5368 O O . PHE B 1 195 ? -6.797 -22.219 -7.746 1 83.88 195 PHE B O 1
ATOM 5375 N N . ARG B 1 196 ? -6.422 -20.25 -6.633 1 78.62 196 ARG B N 1
ATOM 5376 C CA . ARG B 1 196 ? -6.578 -20.906 -5.34 1 78.62 196 ARG B CA 1
ATOM 5377 C C . ARG B 1 196 ? -7.949 -21.562 -5.223 1 78.62 196 ARG B C 1
ATOM 5379 O O . ARG B 1 196 ? -8.969 -20.953 -5.559 1 78.62 196 ARG B O 1
ATOM 5386 N N . GLY B 1 197 ? -7.922 -22.875 -4.816 1 76.81 197 GLY B N 1
ATOM 5387 C CA . GLY B 1 197 ? -9.172 -23.609 -4.652 1 76.81 197 GLY B CA 1
ATOM 5388 C C . GLY B 1 197 ? -9.609 -24.328 -5.91 1 76.81 197 GLY B C 1
ATOM 5389 O O . GLY B 1 197 ? -10.469 -25.219 -5.859 1 76.81 197 GLY B O 1
ATOM 5390 N N . GLU B 1 198 ? -9.031 -23.938 -7.02 1 85.56 198 GLU B N 1
ATOM 5391 C CA . GLU B 1 198 ? -9.414 -24.562 -8.281 1 85.56 198 GLU B CA 1
ATOM 5392 C C . GLU B 1 198 ? -8.359 -25.562 -8.742 1 85.56 198 GLU B C 1
ATOM 5394 O O . GLU B 1 198 ? -8.688 -26.578 -9.359 1 85.56 198 GLU B O 1
ATOM 5399 N N . TYR B 1 199 ? -7.125 -25.156 -8.508 1 90.62 199 TYR B N 1
ATOM 5400 C CA . TYR B 1 199 ? -6 -26.016 -8.852 1 90.62 199 TYR B CA 1
ATOM 5401 C C . TYR B 1 199 ? -5.043 -26.156 -7.68 1 90.62 199 TYR B C 1
ATOM 5403 O O . TYR B 1 199 ? -5.008 -25.297 -6.789 1 90.62 199 TYR B O 1
ATOM 5411 N N . ARG B 1 200 ? -4.391 -27.203 -7.613 1 90.56 200 ARG B N 1
ATOM 5412 C CA . ARG B 1 200 ? -3.275 -27.359 -6.688 1 90.56 200 ARG B CA 1
ATOM 5413 C C . ARG B 1 200 ? -2.01 -27.781 -7.426 1 90.56 200 ARG B C 1
ATOM 5415 O O . ARG B 1 200 ? -2.08 -28.406 -8.484 1 90.56 200 ARG B O 1
ATOM 5422 N N . LEU B 1 201 ? -0.856 -27.406 -6.941 1 90.56 201 LEU B N 1
ATOM 5423 C CA . LEU B 1 201 ? 0.407 -27.906 -7.48 1 90.56 201 LEU B CA 1
ATOM 5424 C C . LEU B 1 201 ? 0.624 -29.359 -7.105 1 90.56 201 LEU B C 1
ATOM 5426 O O . LEU B 1 201 ? 0.792 -29.688 -5.926 1 90.56 201 LEU B O 1
ATOM 5430 N N . TRP B 1 202 ? 0.529 -30.188 -8.078 1 92.56 202 TRP B N 1
ATOM 5431 C CA . TRP B 1 202 ? 0.603 -31.625 -7.855 1 92.56 202 TRP B CA 1
ATOM 5432 C C . TRP B 1 202 ? 2.049 -32.094 -7.875 1 92.56 202 TRP B C 1
ATOM 5434 O O . TRP B 1 202 ? 2.445 -32.938 -7.055 1 92.56 202 TRP B O 1
ATOM 5444 N N . ARG B 1 203 ? 2.822 -31.625 -8.883 1 92.69 203 ARG B N 1
ATOM 5445 C CA . ARG B 1 203 ? 4.234 -31.969 -9.008 1 92.69 203 ARG B CA 1
ATOM 5446 C C . ARG B 1 203 ? 5.043 -30.766 -9.516 1 92.69 203 ARG B C 1
ATOM 5448 O O . ARG B 1 203 ? 4.523 -29.938 -10.25 1 92.69 203 ARG B O 1
ATOM 5455 N N . ASP B 1 204 ? 6.234 -30.656 -9.047 1 90.25 204 ASP B N 1
ATOM 5456 C CA . ASP B 1 204 ? 7.258 -29.719 -9.484 1 90.25 204 ASP B CA 1
ATOM 5457 C C . ASP B 1 204 ? 8.617 -30.391 -9.609 1 90.25 204 ASP B C 1
ATOM 5459 O O . ASP B 1 204 ? 9.336 -30.547 -8.617 1 90.25 204 ASP B O 1
ATOM 5463 N N . ILE B 1 205 ? 8.977 -30.75 -10.898 1 90.75 205 ILE B N 1
ATOM 5464 C CA . ILE B 1 205 ? 10.117 -31.625 -11.125 1 90.75 205 ILE B CA 1
ATOM 5465 C C . ILE B 1 205 ? 11.18 -30.891 -11.945 1 90.75 205 ILE B C 1
ATOM 5467 O O . ILE B 1 205 ? 10.938 -30.547 -13.109 1 90.75 205 ILE B O 1
ATOM 5471 N N . HIS B 1 206 ? 12.297 -30.625 -11.32 1 87.62 206 HIS B N 1
ATOM 5472 C CA . HIS B 1 206 ? 13.445 -30.109 -12.055 1 87.62 206 HIS B CA 1
ATOM 5473 C C . HIS B 1 206 ? 14.211 -31.234 -12.742 1 87.62 206 HIS B C 1
ATOM 5475 O O . HIS B 1 206 ? 14.453 -32.281 -12.133 1 87.62 206 HIS B O 1
ATOM 5481 N N . TYR B 1 207 ? 14.508 -31.047 -14.047 1 86.56 207 TYR B N 1
ATOM 5482 C CA . TYR B 1 207 ? 15.258 -32.094 -14.758 1 86.56 207 TYR B CA 1
ATOM 5483 C C . TYR B 1 207 ? 16.109 -31.469 -15.859 1 86.56 207 TYR B C 1
ATOM 5485 O O . TYR B 1 207 ? 15.977 -30.281 -16.172 1 86.56 207 TYR B O 1
ATOM 5493 N N . THR B 1 208 ? 17.094 -32.188 -16.234 1 88.69 208 THR B N 1
ATOM 5494 C CA . THR B 1 208 ? 17.953 -31.797 -17.344 1 88.69 208 THR B CA 1
ATOM 5495 C C . THR B 1 208 ? 17.797 -32.75 -18.531 1 88.69 208 THR B C 1
ATOM 5497 O O . THR B 1 208 ? 17.516 -33.938 -18.344 1 88.69 208 THR B O 1
ATOM 5500 N N . ILE B 1 209 ? 17.844 -32.219 -19.703 1 87.06 209 ILE B N 1
ATOM 5501 C CA . ILE B 1 209 ? 17.953 -33.094 -20.875 1 87.06 209 ILE B CA 1
ATOM 5502 C C . ILE B 1 209 ? 19.312 -33.781 -20.891 1 87.06 209 ILE B C 1
ATOM 5504 O O . ILE B 1 209 ? 20.359 -33.125 -20.953 1 87.06 209 ILE B O 1
ATOM 5508 N N . PRO B 1 210 ? 19.25 -35.031 -20.766 1 83.06 210 PRO B N 1
ATOM 5509 C CA . PRO B 1 210 ? 20.516 -35.75 -20.656 1 83.06 210 PRO B CA 1
ATOM 5510 C C . PRO B 1 210 ? 21.516 -35.375 -21.75 1 83.06 210 PRO B C 1
ATOM 5512 O O . PRO B 1 210 ? 21.125 -35.156 -22.906 1 83.06 210 PRO B O 1
ATOM 5515 N N . HIS B 1 211 ? 22.766 -35.094 -21.328 1 79 211 HIS B N 1
ATOM 5516 C CA . HIS B 1 211 ? 23.906 -34.812 -22.203 1 79 211 HIS B CA 1
ATOM 5517 C C . HIS B 1 211 ? 23.828 -33.406 -22.781 1 79 211 HIS B C 1
ATOM 5519 O O . HIS B 1 211 ? 24.375 -33.125 -23.844 1 79 211 HIS B O 1
ATOM 5525 N N . THR B 1 212 ? 22.922 -32.656 -22.266 1 83.5 212 THR B N 1
ATOM 5526 C CA . THR B 1 212 ? 22.875 -31.234 -22.594 1 83.5 212 THR B CA 1
ATOM 5527 C C . THR B 1 212 ? 22.969 -30.375 -21.344 1 83.5 212 THR B C 1
ATOM 5529 O O . THR B 1 212 ? 22.938 -30.891 -20.219 1 83.5 212 THR B O 1
ATOM 5532 N N . ARG B 1 213 ? 23.188 -29.031 -21.5 1 81.25 213 ARG B N 1
ATOM 5533 C CA . ARG B 1 213 ? 23.203 -28.109 -20.391 1 81.25 213 ARG B CA 1
ATOM 5534 C C . ARG B 1 213 ? 21.828 -27.469 -20.172 1 81.25 213 ARG B C 1
ATOM 5536 O O . ARG B 1 213 ? 21.688 -26.562 -19.359 1 81.25 213 ARG B O 1
ATOM 5543 N N . ASN B 1 214 ? 20.828 -28.094 -20.922 1 86.06 214 ASN B N 1
ATOM 5544 C CA . ASN B 1 214 ? 19.516 -27.469 -20.859 1 86.06 214 ASN B CA 1
ATOM 5545 C C . ASN B 1 214 ? 18.719 -27.938 -19.641 1 86.06 214 ASN B C 1
ATOM 5547 O O . ASN B 1 214 ? 18.406 -29.125 -19.516 1 86.06 214 ASN B O 1
ATOM 5551 N N . GLU B 1 215 ? 18.406 -27.016 -18.766 1 88 215 GLU B N 1
ATOM 5552 C CA . GLU B 1 215 ? 17.594 -27.266 -17.578 1 88 215 GLU B CA 1
ATOM 5553 C C . GLU B 1 215 ? 16.109 -27.016 -17.859 1 88 215 GLU B C 1
ATOM 5555 O O . GLU B 1 215 ? 15.766 -26.031 -18.516 1 88 215 GLU B O 1
ATOM 5560 N N . ARG B 1 216 ? 15.375 -28.047 -17.484 1 91.62 216 ARG B N 1
ATOM 5561 C CA . ARG B 1 216 ? 13.93 -27.969 -17.672 1 91.62 216 ARG B CA 1
ATOM 5562 C C . ARG B 1 216 ? 13.195 -28.125 -16.344 1 91.62 216 ARG B C 1
ATOM 5564 O O . ARG B 1 216 ? 13.797 -28.484 -15.336 1 91.62 216 ARG B O 1
ATOM 5571 N N . ARG B 1 217 ? 11.961 -27.734 -16.375 1 91 217 ARG B N 1
ATOM 5572 C CA . ARG B 1 217 ? 11.086 -27.875 -15.211 1 91 217 ARG B CA 1
ATOM 5573 C C . ARG B 1 217 ? 9.688 -28.312 -15.633 1 91 217 ARG B C 1
ATOM 5575 O O . ARG B 1 217 ? 9.078 -27.703 -16.516 1 91 217 ARG B O 1
ATOM 5582 N N . LEU B 1 218 ? 9.312 -29.516 -15.109 1 94.62 218 LEU B N 1
ATOM 5583 C CA . LEU B 1 218 ? 7.953 -30 -15.336 1 94.62 218 LEU B CA 1
ATOM 5584 C C . LEU B 1 218 ? 7.035 -29.609 -14.18 1 94.62 218 LEU B C 1
ATOM 5586 O O . LEU B 1 218 ? 7.16 -30.141 -13.07 1 94.62 218 LEU B O 1
ATOM 5590 N N . VAL B 1 219 ? 6.133 -28.703 -14.461 1 94.56 219 VAL B N 1
ATOM 5591 C CA . VAL B 1 219 ? 5.203 -28.219 -13.453 1 94.56 219 VAL B CA 1
ATOM 5592 C C . VAL B 1 219 ? 3.807 -28.766 -13.711 1 94.56 219 VAL B C 1
ATOM 5594 O O . VAL B 1 219 ? 3.234 -28.547 -14.781 1 94.56 219 VAL B O 1
ATOM 5597 N N . VAL B 1 220 ? 3.27 -29.5 -12.734 1 96.44 220 VAL B N 1
ATOM 5598 C CA . VAL B 1 220 ? 1.994 -30.188 -12.945 1 96.44 220 VAL B CA 1
ATOM 5599 C C . VAL B 1 220 ? 0.96 -29.656 -11.953 1 96.44 220 VAL B C 1
ATOM 5601 O O . VAL B 1 220 ? 1.154 -29.75 -10.734 1 96.44 220 VAL B O 1
ATOM 5604 N N . PHE B 1 221 ? -0.089 -29.109 -12.484 1 95.94 221 PHE B N 1
ATOM 5605 C CA . PHE B 1 221 ? -1.229 -28.703 -11.672 1 95.94 221 PHE B CA 1
ATOM 5606 C C . PHE B 1 221 ? -2.365 -29.703 -11.781 1 95.94 221 PHE B C 1
ATOM 5608 O O . PHE B 1 221 ? -2.6 -30.281 -12.852 1 95.94 221 PHE B O 1
ATOM 5615 N N . GLN B 1 222 ? -3.029 -29.953 -10.727 1 96.31 222 GLN B N 1
ATOM 5616 C CA . GLN B 1 222 ? -4.223 -30.781 -10.719 1 96.31 222 GLN B CA 1
ATOM 5617 C C . GLN B 1 222 ? -5.48 -29.953 -10.484 1 96.31 222 GLN B C 1
ATOM 5619 O O . GLN B 1 222 ? -5.516 -29.125 -9.57 1 96.31 222 GLN B O 1
ATOM 5624 N N . ARG B 1 223 ? -6.438 -30.203 -11.305 1 94.5 223 ARG B N 1
ATOM 5625 C CA . ARG B 1 223 ? -7.711 -29.516 -11.109 1 94.5 223 ARG B CA 1
ATOM 5626 C C . ARG B 1 223 ? -8.492 -30.141 -9.953 1 94.5 223 ARG B C 1
ATOM 5628 O O . ARG B 1 223 ? -8.586 -31.359 -9.844 1 94.5 223 ARG B O 1
ATOM 5635 N N . LEU B 1 224 ? -9.031 -29.375 -9.055 1 89.44 224 LEU B N 1
ATOM 5636 C CA . LEU B 1 224 ? -9.711 -29.859 -7.863 1 89.44 224 LEU B CA 1
ATOM 5637 C C . LEU B 1 224 ? -11.211 -29.984 -8.102 1 89.44 224 LEU B C 1
ATOM 5639 O O . LEU B 1 224 ? -11.852 -30.906 -7.586 1 89.44 224 LEU B O 1
ATOM 5643 N N . GLY B 1 225 ? -11.867 -29.172 -8.898 1 85.19 225 GLY B N 1
ATOM 5644 C CA . GLY B 1 225 ? -13.297 -29.172 -9.156 1 85.19 225 GLY B CA 1
ATOM 5645 C C . GLY B 1 225 ? -13.648 -29.375 -10.617 1 85.19 225 GLY B C 1
ATOM 5646 O O . GLY B 1 225 ? -12.773 -29.656 -11.43 1 85.19 225 GLY B O 1
ATOM 5647 N N . PRO B 1 226 ? -14.914 -29.359 -10.875 1 85.56 226 PRO B N 1
ATOM 5648 C CA . PRO B 1 226 ? -15.344 -29.531 -12.266 1 85.56 226 PRO B CA 1
ATOM 5649 C C . PRO B 1 226 ? -14.953 -28.359 -13.156 1 85.56 226 PRO B C 1
ATOM 5651 O O . PRO B 1 226 ? -14.633 -27.281 -12.656 1 85.56 226 PRO B O 1
ATOM 5654 N N . PRO B 1 227 ? -14.953 -28.594 -14.422 1 85.44 227 PRO B N 1
ATOM 5655 C CA . PRO B 1 227 ? -14.656 -27.5 -15.352 1 85.44 227 PRO B CA 1
ATOM 5656 C C . PRO B 1 227 ? -15.586 -26.312 -15.164 1 85.44 227 PRO B C 1
ATOM 5658 O O . PRO B 1 227 ? -16.734 -26.469 -14.727 1 85.44 227 PRO B O 1
ATOM 5661 N N . THR B 1 228 ? -15.102 -25.188 -15.539 1 81.62 228 THR B N 1
ATOM 5662 C CA . THR B 1 228 ? -15.773 -23.922 -15.281 1 81.62 228 THR B CA 1
ATOM 5663 C C . THR B 1 228 ? -17.141 -23.875 -15.961 1 81.62 228 THR B C 1
ATOM 5665 O O . THR B 1 228 ? -18.094 -23.312 -15.422 1 81.62 228 THR B O 1
ATOM 5668 N N . ARG B 1 229 ? -17.281 -24.5 -17.125 1 78.12 229 ARG B N 1
ATOM 5669 C CA . ARG B 1 229 ? -18.531 -24.5 -17.859 1 78.12 229 ARG B CA 1
ATOM 5670 C C . ARG B 1 229 ? -19.641 -25.156 -17.047 1 78.12 229 ARG B C 1
ATOM 5672 O O . ARG B 1 229 ? -20.766 -24.656 -16.984 1 78.12 229 ARG B O 1
ATOM 5679 N N . ILE B 1 230 ? -19.344 -26.219 -16.484 1 79.06 230 ILE B N 1
ATOM 5680 C CA . ILE B 1 230 ? -20.297 -26.969 -15.664 1 79.06 230 ILE B CA 1
ATOM 5681 C C . ILE B 1 230 ? -20.562 -26.219 -14.359 1 79.06 230 ILE B C 1
ATOM 5683 O O . ILE B 1 230 ? -21.719 -26.078 -13.938 1 79.06 230 ILE B O 1
ATOM 5687 N N . ARG B 1 231 ? -19.562 -25.734 -13.812 1 82.75 231 ARG B N 1
ATOM 5688 C CA . ARG B 1 231 ? -19.656 -25.016 -12.547 1 82.75 231 ARG B CA 1
ATOM 5689 C C . ARG B 1 231 ? -20.469 -23.734 -12.703 1 82.75 231 ARG B C 1
ATOM 5691 O O . ARG B 1 231 ? -21.234 -23.359 -11.812 1 82.75 231 ARG B O 1
ATOM 5698 N N . LYS B 1 232 ? -20.219 -23.156 -13.844 1 84.81 232 LYS B N 1
ATOM 5699 C CA . LYS B 1 232 ? -20.906 -21.891 -14.117 1 84.81 232 LYS B CA 1
ATOM 5700 C C . LYS B 1 232 ? -22.422 -22.078 -14.109 1 84.81 232 LYS B C 1
ATOM 5702 O O . LYS B 1 232 ? -23.141 -21.297 -13.477 1 84.81 232 LYS B O 1
ATOM 5707 N N . GLU B 1 233 ? -22.859 -23.031 -14.781 1 82.88 233 GLU B N 1
ATOM 5708 C CA . GLU B 1 233 ? -24.297 -23.297 -14.883 1 82.88 233 GLU B CA 1
ATOM 5709 C C . GLU B 1 233 ? -24.891 -23.609 -13.516 1 82.88 233 GLU B C 1
ATOM 5711 O O . GLU B 1 233 ? -25.953 -23.078 -13.156 1 82.88 233 GLU B O 1
ATOM 5716 N N . THR B 1 234 ? -24.203 -24.391 -12.844 1 84.75 234 THR B N 1
ATOM 5717 C CA . THR B 1 234 ? -24.672 -24.797 -11.516 1 84.75 234 THR B CA 1
ATOM 5718 C C . THR B 1 234 ? -24.656 -23.609 -10.562 1 84.75 234 THR B C 1
ATOM 5720 O O . THR B 1 234 ? -25.578 -23.422 -9.766 1 84.75 234 THR B O 1
ATOM 5723 N N . ALA B 1 235 ? -23.641 -22.812 -10.648 1 88.25 235 ALA B N 1
ATOM 5724 C CA . ALA B 1 235 ? -23.453 -21.672 -9.758 1 88.25 235 ALA B CA 1
ATOM 5725 C C . ALA B 1 235 ? -24.5 -20.594 -10.016 1 88.25 235 ALA B C 1
ATOM 5727 O O . ALA B 1 235 ? -24.984 -19.953 -9.086 1 88.25 235 ALA B O 1
ATOM 5728 N N . MET B 1 236 ? -24.844 -20.406 -11.273 1 88.25 236 MET B N 1
ATOM 5729 C CA . MET B 1 236 ? -25.828 -19.391 -11.633 1 88.25 236 MET B CA 1
ATOM 5730 C C . MET B 1 236 ? -27.188 -19.719 -11.023 1 88.25 236 MET B C 1
ATOM 5732 O O . MET B 1 236 ? -27.906 -18.812 -10.578 1 88.25 236 MET B O 1
ATOM 5736 N N . LYS B 1 237 ? -27.469 -20.922 -10.961 1 86.44 237 LYS B N 1
ATOM 5737 C CA . LYS B 1 237 ? -28.75 -21.359 -10.398 1 86.44 237 LYS B CA 1
ATOM 5738 C C . LYS B 1 237 ? -28.719 -21.281 -8.875 1 86.44 237 LYS B C 1
ATOM 5740 O O . LYS B 1 237 ? -29.719 -20.922 -8.242 1 86.44 237 LYS B O 1
ATOM 5745 N N . ARG B 1 238 ? -27.609 -21.469 -8.328 1 91.19 238 ARG B N 1
ATOM 5746 C CA . ARG B 1 238 ? -27.469 -21.609 -6.887 1 91.19 238 ARG B CA 1
ATOM 5747 C C . ARG B 1 238 ? -27.297 -20.266 -6.207 1 91.19 238 ARG B C 1
ATOM 5749 O O . ARG B 1 238 ? -27.75 -20.062 -5.078 1 91.19 238 ARG B O 1
ATOM 5756 N N . HIS B 1 239 ? -26.594 -19.203 -6.727 1 92.88 239 HIS B N 1
ATOM 5757 C CA . HIS B 1 239 ? -26.078 -18.031 -6.02 1 92.88 239 HIS B CA 1
ATOM 5758 C C . HIS B 1 239 ? -26.766 -16.766 -6.508 1 92.88 239 HIS B C 1
ATOM 5760 O O . HIS B 1 239 ? -26.328 -15.656 -6.195 1 92.88 239 HIS B O 1
ATOM 5766 N N . GLY B 1 240 ? -27.969 -16.781 -6.984 1 90.5 240 GLY B N 1
ATOM 5767 C CA . GLY B 1 240 ? -28.594 -15.547 -7.457 1 90.5 240 GLY B CA 1
ATOM 5768 C C . GLY B 1 240 ? -27.672 -14.703 -8.312 1 90.5 240 GLY B C 1
ATOM 5769 O O . GLY B 1 240 ? -27.203 -13.648 -7.871 1 90.5 240 GLY B O 1
ATOM 5770 N N . PHE B 1 241 ? -27.422 -15.055 -9.477 1 93.56 241 PHE B N 1
ATOM 5771 C CA . PHE B 1 241 ? -26.484 -14.43 -10.398 1 93.56 241 PHE B CA 1
ATOM 5772 C C . PHE B 1 241 ? -27.031 -13.102 -10.906 1 93.56 241 PHE B C 1
ATOM 5774 O O . PHE B 1 241 ? -28.188 -13.008 -11.297 1 93.56 241 PHE B O 1
ATOM 5781 N N . ARG B 1 242 ? -26.266 -12.016 -10.82 1 93.81 242 ARG B N 1
ATOM 5782 C CA . ARG B 1 242 ? -26.609 -10.703 -11.344 1 93.81 242 ARG B CA 1
ATOM 5783 C C . ARG B 1 242 ? -25.438 -10.094 -12.125 1 93.81 242 ARG B C 1
ATOM 5785 O O . ARG B 1 242 ? -24.297 -10.109 -11.656 1 93.81 242 ARG B O 1
ATOM 5792 N N . LYS B 1 243 ? -25.719 -9.617 -13.25 1 94.31 243 LYS B N 1
ATOM 5793 C CA . LYS B 1 243 ? -24.734 -8.898 -14.062 1 94.31 243 LYS B CA 1
ATOM 5794 C C . LYS B 1 243 ? -24.859 -7.391 -13.852 1 94.31 243 LYS B C 1
ATOM 5796 O O . LYS B 1 243 ? -25.938 -6.816 -14.031 1 94.31 243 LYS B O 1
ATOM 5801 N N . ILE B 1 244 ? -23.766 -6.758 -13.453 1 95.62 244 ILE B N 1
ATOM 5802 C CA . ILE B 1 244 ? -23.766 -5.324 -13.172 1 95.62 244 ILE B CA 1
ATOM 5803 C C . ILE B 1 244 ? -22.844 -4.609 -14.148 1 95.62 244 ILE B C 1
ATOM 5805 O O . ILE B 1 244 ? -21.625 -4.777 -14.094 1 95.62 244 ILE B O 1
ATOM 5809 N N . GLU B 1 245 ? -23.344 -3.707 -14.961 1 93.94 245 GLU B N 1
ATOM 5810 C CA . GLU B 1 245 ? -22.578 -3.123 -16.047 1 93.94 245 GLU B CA 1
ATOM 5811 C C . GLU B 1 245 ? -22.547 -1.601 -15.953 1 93.94 245 GLU B C 1
ATOM 5813 O O . GLU B 1 245 ? -21.75 -0.944 -16.641 1 93.94 245 GLU B O 1
ATOM 5818 N N . SER B 1 246 ? -23.453 -1.058 -15.117 1 93.88 246 SER B N 1
ATOM 5819 C CA . SER B 1 246 ? -23.578 0.396 -15.055 1 93.88 246 SER B CA 1
ATOM 5820 C C . SER B 1 246 ? -23.078 0.933 -13.719 1 93.88 246 SER B C 1
ATOM 5822 O O . SER B 1 246 ? -23.328 0.332 -12.672 1 93.88 246 SER B O 1
ATOM 5824 N N . GLU B 1 247 ? -22.422 2.08 -13.734 1 93.75 247 GLU B N 1
ATOM 5825 C CA . GLU B 1 247 ? -21.953 2.764 -12.531 1 93.75 247 GLU B CA 1
ATOM 5826 C C . GLU B 1 247 ? -23.125 3.305 -11.719 1 93.75 247 GLU B C 1
ATOM 5828 O O . GLU B 1 247 ? -22.984 3.604 -10.531 1 93.75 247 GLU B O 1
ATOM 5833 N N . ASN B 1 248 ? -24.281 3.465 -12.359 1 94.44 248 ASN B N 1
ATOM 5834 C CA . ASN B 1 248 ? -25.469 4.012 -11.695 1 94.44 248 ASN B CA 1
ATOM 5835 C C . ASN B 1 248 ? -26.281 2.922 -11 1 94.44 248 ASN B C 1
ATOM 5837 O O . ASN B 1 248 ? -27.281 3.211 -10.336 1 94.44 248 ASN B O 1
ATOM 5841 N N . ASN B 1 249 ? -25.844 1.657 -11.203 1 96.06 249 ASN B N 1
ATOM 5842 C CA . ASN B 1 249 ? -26.5 0.558 -10.508 1 96.06 249 ASN B CA 1
ATOM 5843 C C . ASN B 1 249 ? -26.469 0.749 -8.992 1 96.06 249 ASN B C 1
ATOM 5845 O O . ASN B 1 249 ? -25.422 1.017 -8.422 1 96.06 249 ASN B O 1
ATOM 5849 N N . ASP B 1 250 ? -27.562 0.614 -8.281 1 96.25 250 ASP B N 1
ATOM 5850 C CA . ASP B 1 250 ? -27.688 0.887 -6.855 1 96.25 250 ASP B CA 1
ATOM 5851 C C . ASP B 1 250 ? -26.797 -0.042 -6.039 1 96.25 250 ASP B C 1
ATOM 5853 O O . ASP B 1 250 ? -26.141 0.392 -5.082 1 96.25 250 ASP B O 1
ATOM 5857 N N . LEU B 1 251 ? -26.812 -1.283 -6.453 1 96.44 251 LEU B N 1
ATOM 5858 C CA . LEU B 1 251 ? -26 -2.262 -5.75 1 96.44 251 LEU B CA 1
ATOM 5859 C C . LEU B 1 251 ? -24.516 -1.905 -5.859 1 96.44 251 LEU B C 1
ATOM 5861 O O . LEU B 1 251 ? -23.781 -1.972 -4.867 1 96.44 251 LEU B O 1
ATOM 5865 N N . TYR B 1 252 ? -24.094 -1.54 -7.043 1 97.56 252 TYR B N 1
ATOM 5866 C CA . TYR B 1 252 ? -22.703 -1.141 -7.25 1 97.56 252 TYR B CA 1
ATOM 5867 C C . TYR B 1 252 ? -22.359 0.076 -6.398 1 97.56 252 TYR B C 1
ATOM 5869 O O . TYR B 1 252 ? -21.297 0.114 -5.766 1 97.56 252 TYR B O 1
ATOM 5877 N N . ARG B 1 253 ? -23.203 1.06 -6.418 1 97 253 ARG B N 1
ATOM 5878 C CA . ARG B 1 253 ? -22.953 2.279 -5.652 1 97 253 ARG B CA 1
ATOM 5879 C C . ARG B 1 253 ? -22.844 1.977 -4.164 1 97 253 ARG B C 1
ATOM 5881 O O . ARG B 1 253 ? -21.984 2.551 -3.475 1 97 253 ARG B O 1
ATOM 5888 N N . ASP B 1 254 ? -23.672 1.086 -3.73 1 97.12 254 ASP B N 1
ATOM 5889 C CA . ASP B 1 254 ? -23.609 0.693 -2.324 1 97.12 254 ASP B CA 1
ATOM 5890 C C . ASP B 1 254 ? -22.297 -0.004 -1.996 1 97.12 254 ASP B C 1
ATOM 5892 O O . ASP B 1 254 ? -21.688 0.266 -0.958 1 97.12 254 ASP B O 1
ATOM 5896 N N . ILE B 1 255 ? -21.875 -0.913 -2.871 1 98.12 255 ILE B N 1
ATOM 5897 C CA . ILE B 1 255 ? -20.641 -1.655 -2.648 1 98.12 255 ILE B CA 1
ATOM 5898 C C . ILE B 1 255 ? -19.453 -0.704 -2.711 1 98.12 255 ILE B C 1
ATOM 5900 O O . ILE B 1 255 ? -18.5 -0.824 -1.921 1 98.12 255 ILE B O 1
ATOM 5904 N N . ARG B 1 256 ? -19.484 0.258 -3.607 1 97.56 256 ARG B N 1
ATOM 5905 C CA . ARG B 1 256 ? -18.422 1.232 -3.766 1 97.56 256 ARG B CA 1
ATOM 5906 C C . ARG B 1 256 ? -18.234 2.053 -2.494 1 97.56 256 ARG B C 1
ATOM 5908 O O . ARG B 1 256 ? -17.109 2.422 -2.146 1 97.56 256 ARG B O 1
ATOM 5915 N N . LYS B 1 257 ? -19.266 2.32 -1.766 1 97.06 257 LYS B N 1
ATOM 5916 C CA . LYS B 1 257 ? -19.219 3.084 -0.523 1 97.06 257 LYS B CA 1
ATOM 5917 C C . LYS B 1 257 ? -18.406 2.348 0.542 1 97.06 257 LYS B C 1
ATOM 5919 O O . LYS B 1 257 ? -17.969 2.949 1.523 1 97.06 257 LYS B O 1
ATOM 5924 N N . LEU B 1 258 ? -18.219 1.037 0.367 1 97.69 258 LEU B N 1
ATOM 5925 C CA . LEU B 1 258 ? -17.5 0.226 1.343 1 97.69 258 LEU B CA 1
ATOM 5926 C C . LEU B 1 258 ? -15.992 0.469 1.248 1 97.69 258 LEU B C 1
ATOM 5928 O O . LEU B 1 258 ? -15.219 -0.05 2.061 1 97.69 258 LEU B O 1
ATOM 5932 N N . LEU B 1 259 ? -15.586 1.309 0.276 1 96.19 259 LEU B N 1
ATOM 5933 C CA . LEU B 1 259 ? -14.195 1.72 0.162 1 96.19 259 LEU B CA 1
ATOM 5934 C C . LEU B 1 259 ? -13.883 2.859 1.127 1 96.19 259 LEU B C 1
ATOM 5936 O O . LEU B 1 259 ? -12.734 3.289 1.236 1 96.19 259 LEU B O 1
ATOM 5940 N N . THR B 1 260 ? -14.953 3.277 1.921 1 93.5 260 THR B N 1
ATOM 5941 C CA . THR B 1 260 ? -14.797 4.332 2.914 1 93.5 260 THR B CA 1
ATOM 5942 C C . THR B 1 260 ? -15.227 3.85 4.293 1 93.5 260 THR B C 1
ATOM 5944 O O . THR B 1 260 ? -16.078 2.965 4.406 1 93.5 260 THR B O 1
ATOM 5947 N N . SER B 1 261 ? -14.641 4.48 5.289 1 92.31 261 SER B N 1
ATOM 5948 C CA . SER B 1 261 ? -15.008 4.145 6.66 1 92.31 261 SER B CA 1
ATOM 5949 C C . SER B 1 261 ? -16.484 4.398 6.918 1 92.31 261 SER B C 1
ATOM 5951 O O . SER B 1 261 ? -17.141 3.607 7.594 1 92.31 261 SER B O 1
ATOM 5953 N N . ARG B 1 262 ? -17 5.484 6.418 1 91.62 262 ARG B N 1
ATOM 5954 C CA . ARG B 1 262 ? -18.406 5.852 6.609 1 91.62 262 ARG B CA 1
ATOM 5955 C C . ARG B 1 262 ? -19.328 4.801 6.012 1 91.62 262 ARG B C 1
ATOM 5957 O O . ARG B 1 262 ? -20.312 4.41 6.633 1 91.62 262 ARG B O 1
ATOM 5964 N N . GLY B 1 263 ? -19.016 4.387 4.789 1 96.12 263 GLY B N 1
ATOM 5965 C CA . GLY B 1 263 ? -19.812 3.367 4.137 1 96.12 263 GLY B CA 1
ATOM 5966 C C . GLY B 1 263 ? -19.859 2.061 4.906 1 96.12 263 GLY B C 1
ATOM 5967 O O . GLY B 1 263 ? -20.922 1.445 5.031 1 96.12 263 GLY B O 1
ATOM 5968 N N . ILE B 1 264 ? -18.734 1.642 5.441 1 97.38 264 ILE B N 1
ATOM 5969 C CA . ILE B 1 264 ? -18.641 0.396 6.195 1 97.38 264 ILE B CA 1
ATOM 5970 C C . ILE B 1 264 ? -19.453 0.503 7.48 1 97.38 264 ILE B C 1
ATOM 5972 O O . ILE B 1 264 ? -20.203 -0.409 7.816 1 97.38 264 ILE B O 1
ATOM 5976 N N . ARG B 1 265 ? -19.344 1.6 8.219 1 94.06 265 ARG B N 1
ATOM 5977 C CA . ARG B 1 265 ? -20.062 1.808 9.469 1 94.06 265 ARG B CA 1
ATOM 5978 C C . ARG B 1 265 ? -21.562 1.793 9.234 1 94.06 265 ARG B C 1
ATOM 5980 O O . ARG B 1 265 ? -22.312 1.191 10.008 1 94.06 265 ARG B O 1
ATOM 5987 N N . LYS B 1 266 ? -22 2.434 8.203 1 95.5 266 LYS B N 1
ATOM 5988 C CA . LYS B 1 266 ? -23.422 2.574 7.918 1 95.5 266 LYS B CA 1
ATOM 5989 C C . LYS B 1 266 ? -24.016 1.245 7.477 1 95.5 266 LYS B C 1
ATOM 5991 O O . LYS B 1 266 ? -25.141 0.898 7.883 1 95.5 266 LYS B O 1
ATOM 5996 N N . GLN B 1 267 ? -23.297 0.505 6.637 1 97.12 267 GLN B N 1
ATOM 5997 C CA . GLN B 1 267 ? -23.875 -0.685 6.016 1 97.12 267 GLN B CA 1
ATOM 5998 C C . GLN B 1 267 ? -23.531 -1.938 6.82 1 97.12 267 GLN B C 1
ATOM 6000 O O . GLN B 1 267 ? -24.141 -2.99 6.621 1 97.12 267 GLN B O 1
ATOM 6005 N N . GLN B 1 268 ? -22.484 -1.901 7.629 1 97.12 268 GLN B N 1
ATOM 6006 C CA . GLN B 1 268 ? -21.984 -3.057 8.367 1 97.12 268 GLN B CA 1
ATOM 6007 C C . GLN B 1 268 ? -21.609 -4.195 7.422 1 97.12 268 GLN B C 1
ATOM 6009 O O . GLN B 1 268 ? -22 -5.344 7.641 1 97.12 268 GLN B O 1
ATOM 6014 N N . ARG B 1 269 ? -20.984 -3.818 6.305 1 98.25 269 ARG B N 1
ATOM 6015 C CA . ARG B 1 269 ? -20.438 -4.742 5.309 1 98.25 269 ARG B CA 1
ATOM 6016 C C . ARG B 1 269 ? -19.016 -4.352 4.918 1 98.25 269 ARG B C 1
ATOM 6018 O O . ARG B 1 269 ? -18.578 -3.232 5.191 1 98.25 269 ARG B O 1
ATOM 6025 N N . ALA B 1 270 ? -18.281 -5.285 4.418 1 98.38 270 ALA B N 1
ATOM 6026 C CA . ALA B 1 270 ? -16.906 -5.039 4.008 1 98.38 270 ALA B CA 1
ATOM 6027 C C . ALA B 1 270 ? -16.547 -5.875 2.783 1 98.38 270 ALA B C 1
ATOM 6029 O O . ALA B 1 270 ? -17.219 -6.859 2.471 1 98.38 270 ALA B O 1
ATOM 6030 N N . LEU B 1 271 ? -15.57 -5.469 2.084 1 98.12 271 LEU B N 1
ATOM 6031 C CA . LEU B 1 271 ? -15.062 -6.156 0.904 1 98.12 271 LEU B CA 1
ATOM 6032 C C . LEU B 1 271 ? -13.742 -6.859 1.211 1 98.12 271 LEU B C 1
ATOM 6034 O O . LEU B 1 271 ? -12.789 -6.227 1.669 1 98.12 271 LEU B O 1
ATOM 6038 N N . VAL B 1 272 ? -13.727 -8.148 0.987 1 97.38 272 VAL B N 1
ATOM 6039 C CA . VAL B 1 272 ? -12.508 -8.938 1.148 1 97.38 272 VAL B CA 1
ATOM 6040 C C . VAL B 1 272 ? -11.812 -9.094 -0.201 1 97.38 272 VAL B C 1
ATOM 6042 O O . VAL B 1 272 ? -12.438 -9.484 -1.188 1 97.38 272 VAL B O 1
ATOM 6045 N N . SER B 1 273 ? -10.594 -8.758 -0.209 1 93.81 273 SER B N 1
ATOM 6046 C CA . SER B 1 273 ? -9.781 -8.867 -1.414 1 93.81 273 SER B CA 1
ATOM 6047 C C . SER B 1 273 ? -8.617 -9.828 -1.205 1 93.81 273 SER B C 1
ATOM 6049 O O . SER B 1 273 ? -8.156 -10.016 -0.078 1 93.81 273 SER B O 1
ATOM 6051 N N . GLY B 1 274 ? -8.094 -10.391 -2.303 1 88.38 274 GLY B N 1
ATOM 6052 C CA . GLY B 1 274 ? -7.023 -11.375 -2.254 1 88.38 274 GLY B CA 1
ATOM 6053 C C . GLY B 1 274 ? -7.531 -12.805 -2.221 1 88.38 274 GLY B C 1
ATOM 6054 O O . GLY B 1 274 ? -8.312 -13.172 -1.339 1 88.38 274 GLY B O 1
ATOM 6055 N N . SER B 1 275 ? -7.062 -13.586 -3.107 1 86.56 275 SER B N 1
ATOM 6056 C CA . SER B 1 275 ? -7.57 -14.938 -3.281 1 86.56 275 SER B CA 1
ATOM 6057 C C . SER B 1 275 ? -7.438 -15.75 -1.996 1 86.56 275 SER B C 1
ATOM 6059 O O . SER B 1 275 ? -8.359 -16.469 -1.613 1 86.56 275 SER B O 1
ATOM 6061 N N . LYS B 1 276 ? -6.344 -15.648 -1.329 1 85.75 276 LYS B N 1
ATOM 6062 C CA . LYS B 1 276 ? -6.141 -16.375 -0.083 1 85.75 276 LYS B CA 1
ATOM 6063 C C . LYS B 1 276 ? -7.148 -15.945 0.979 1 85.75 276 LYS B C 1
ATOM 6065 O O . LYS B 1 276 ? -7.805 -16.797 1.597 1 85.75 276 LYS B O 1
ATOM 6070 N N . GLN B 1 277 ? -7.289 -14.664 1.188 1 91.62 277 GLN B N 1
ATOM 6071 C CA . GLN B 1 277 ? -8.195 -14.133 2.199 1 91.62 277 GLN B CA 1
ATOM 6072 C C . GLN B 1 277 ? -9.648 -14.469 1.87 1 91.62 277 GLN B C 1
ATOM 6074 O O . GLN B 1 277 ? -10.438 -14.773 2.766 1 91.62 277 GLN B O 1
ATOM 6079 N N . VAL B 1 278 ? -9.977 -14.359 0.577 1 93.69 278 VAL B N 1
ATOM 6080 C CA . VAL B 1 278 ? -11.328 -14.672 0.129 1 93.69 278 VAL B CA 1
ATOM 6081 C C . VAL B 1 278 ? -11.672 -16.125 0.468 1 93.69 278 VAL B C 1
ATOM 6083 O O . VAL B 1 278 ? -12.703 -16.391 1.088 1 93.69 278 VAL B O 1
ATOM 6086 N N . HIS B 1 279 ? -10.789 -17.031 0.174 1 89.25 279 HIS B N 1
ATOM 6087 C CA . HIS B 1 279 ? -11.07 -18.453 0.38 1 89.25 279 HIS B CA 1
ATOM 6088 C C . HIS B 1 279 ? -11.039 -18.797 1.862 1 89.25 279 HIS B C 1
ATOM 6090 O O . HIS B 1 279 ? -11.812 -19.641 2.318 1 89.25 279 HIS B O 1
ATOM 6096 N N . GLU B 1 280 ? -10.148 -18.188 2.576 1 90.31 280 GLU B N 1
ATOM 6097 C CA . GLU B 1 280 ? -10.125 -18.391 4.02 1 90.31 280 GLU B CA 1
ATOM 6098 C C . GLU B 1 280 ? -11.406 -17.875 4.676 1 90.31 280 GLU B C 1
ATOM 6100 O O . GLU B 1 280 ? -11.93 -18.516 5.602 1 90.31 280 GLU B O 1
ATOM 6105 N N . THR B 1 281 ? -11.891 -16.75 4.211 1 94.75 281 THR B N 1
ATOM 6106 C CA . THR B 1 281 ? -13.125 -16.188 4.75 1 94.75 281 THR B CA 1
ATOM 6107 C C . THR B 1 281 ? -14.32 -17.094 4.434 1 94.75 281 THR B C 1
ATOM 6109 O O . THR B 1 281 ? -15.164 -17.328 5.297 1 94.75 281 THR B O 1
ATOM 6112 N N . LEU B 1 282 ? -14.359 -17.641 3.205 1 94.38 282 LEU B N 1
ATOM 6113 C CA . LEU B 1 282 ? -15.414 -18.562 2.811 1 94.38 282 LEU B CA 1
ATOM 6114 C C . LEU B 1 282 ? -15.414 -19.797 3.707 1 94.38 282 LEU B C 1
ATOM 6116 O O . LEU B 1 282 ? -16.484 -20.297 4.086 1 94.38 282 LEU B O 1
ATOM 6120 N N . ARG B 1 283 ? -14.234 -20.25 4.059 1 91.38 283 ARG B N 1
ATOM 6121 C CA . ARG B 1 283 ? -14.078 -21.453 4.855 1 91.38 283 ARG B CA 1
ATOM 6122 C C . ARG B 1 283 ? -14.43 -21.203 6.32 1 91.38 283 ARG B C 1
ATOM 6124 O O . ARG B 1 283 ? -15.172 -21.969 6.926 1 91.38 283 ARG B O 1
ATOM 6131 N N . ASP B 1 284 ? -13.953 -20.109 6.871 1 93.38 284 ASP B N 1
ATOM 6132 C CA . ASP B 1 284 ? -13.984 -19.891 8.312 1 93.38 284 ASP B CA 1
ATOM 6133 C C . ASP B 1 284 ? -15.25 -19.141 8.734 1 93.38 284 ASP B C 1
ATOM 6135 O O . ASP B 1 284 ? -15.703 -19.266 9.875 1 93.38 284 ASP B O 1
ATOM 6139 N N . PHE B 1 285 ? -15.805 -18.344 7.82 1 95.81 285 PHE B N 1
ATOM 6140 C CA . PHE B 1 285 ? -16.969 -17.516 8.141 1 95.81 285 PHE B CA 1
ATOM 6141 C C . PHE B 1 285 ? -18.016 -17.625 7.039 1 95.81 285 PHE B C 1
ATOM 6143 O O . PHE B 1 285 ? -18.484 -16.594 6.527 1 95.81 285 PHE B O 1
ATOM 6150 N N . PRO B 1 286 ? -18.469 -18.766 6.699 1 96.06 286 PRO B N 1
ATOM 6151 C CA . PRO B 1 286 ? -19.391 -18.938 5.578 1 96.06 286 PRO B CA 1
ATOM 6152 C C . PRO B 1 286 ? -20.719 -18.203 5.781 1 96.06 286 PRO B C 1
ATOM 6154 O O . PRO B 1 286 ? -21.297 -17.688 4.82 1 96.06 286 PRO B O 1
ATOM 6157 N N . ASP B 1 287 ? -21.172 -18.109 7.027 1 96.5 287 ASP B N 1
ATOM 6158 C CA . ASP B 1 287 ? -22.469 -17.5 7.312 1 96.5 287 ASP B CA 1
ATOM 6159 C C . ASP B 1 287 ? -22.422 -15.984 7.086 1 96.5 287 ASP B C 1
ATOM 6161 O O . ASP B 1 287 ? -23.469 -15.359 6.852 1 96.5 287 ASP B O 1
ATOM 6165 N N . ASP B 1 288 ? -21.266 -15.406 7.133 1 97.25 288 ASP B N 1
ATOM 6166 C CA . ASP B 1 288 ? -21.125 -13.961 7.004 1 97.25 288 ASP B CA 1
ATOM 6167 C C . ASP B 1 288 ? -20.906 -13.555 5.543 1 97.25 288 ASP B C 1
ATOM 6169 O O . ASP B 1 288 ? -20.906 -12.367 5.219 1 97.25 288 ASP B O 1
ATOM 6173 N N . CYS B 1 289 ? -20.734 -14.523 4.637 1 98.12 289 CYS B N 1
ATOM 6174 C CA . CYS B 1 289 ? -20.469 -14.242 3.232 1 98.12 289 CYS B CA 1
ATOM 6175 C C . CYS B 1 289 ? -21.75 -13.883 2.49 1 98.12 289 CYS B C 1
ATOM 6177 O O . CYS B 1 289 ? -22.703 -14.664 2.477 1 98.12 289 CYS B O 1
ATOM 6179 N N . LEU B 1 290 ? -21.75 -12.727 1.89 1 98.12 290 LEU B N 1
ATOM 6180 C CA . LEU B 1 290 ? -22.969 -12.211 1.282 1 98.12 290 LEU B CA 1
ATOM 6181 C C . LEU B 1 290 ? -22.938 -12.359 -0.235 1 98.12 290 LEU B C 1
ATOM 6183 O O . LEU B 1 290 ? -23.953 -12.664 -0.862 1 98.12 290 LEU B O 1
ATOM 6187 N N . ALA B 1 291 ? -21.781 -12.109 -0.856 1 98.25 291 ALA B N 1
ATOM 6188 C CA . ALA B 1 291 ? -21.75 -12.148 -2.316 1 98.25 291 ALA B CA 1
ATOM 6189 C C . ALA B 1 291 ? -20.344 -12.398 -2.832 1 98.25 291 ALA B C 1
ATOM 6191 O O . ALA B 1 291 ? -19.359 -11.875 -2.277 1 98.25 291 ALA B O 1
ATOM 6192 N N . TRP B 1 292 ? -20.297 -13.211 -3.891 1 96.81 292 TRP B N 1
ATOM 6193 C CA . TRP B 1 292 ? -19.125 -13.406 -4.738 1 96.81 292 TRP B CA 1
ATOM 6194 C C . TRP B 1 292 ? -19.109 -12.406 -5.887 1 96.81 292 TRP B C 1
ATOM 6196 O O . TRP B 1 292 ? -20.047 -12.344 -6.68 1 96.81 292 TRP B O 1
ATOM 6206 N N . ILE B 1 293 ? -18.047 -11.57 -5.945 1 97.44 293 ILE B N 1
ATOM 6207 C CA . ILE B 1 293 ? -17.984 -10.516 -6.957 1 97.44 293 ILE B CA 1
ATOM 6208 C C . ILE B 1 293 ? -16.828 -10.805 -7.922 1 97.44 293 ILE B C 1
ATOM 6210 O O . ILE B 1 293 ? -15.664 -10.805 -7.527 1 97.44 293 ILE B O 1
ATOM 6214 N N . ALA B 1 294 ? -17.109 -10.977 -9.227 1 93.75 294 ALA B N 1
ATOM 6215 C CA . ALA B 1 294 ? -16.094 -11.383 -10.195 1 93.75 294 ALA B CA 1
ATOM 6216 C C . ALA B 1 294 ? -16.094 -10.469 -11.414 1 93.75 294 ALA B C 1
ATOM 6218 O O . ALA B 1 294 ? -17.125 -9.891 -11.758 1 93.75 294 ALA B O 1
ATOM 6219 N N . PRO B 1 295 ? -14.875 -10.117 -12.055 1 88.19 295 PRO B N 1
ATOM 6220 C CA . PRO B 1 295 ? -14.805 -9.266 -13.242 1 88.19 295 PRO B CA 1
ATOM 6221 C C . PRO B 1 295 ? -15.336 -9.961 -14.492 1 88.19 295 PRO B C 1
ATOM 6223 O O . PRO B 1 295 ? -15.547 -9.312 -15.523 1 88.19 295 PRO B O 1
ATOM 6226 N N . GLY B 1 296 ? -15.609 -11.164 -14.578 1 75.44 296 GLY B N 1
ATOM 6227 C CA . GLY B 1 296 ? -16.109 -11.883 -15.742 1 75.44 296 GLY B CA 1
ATOM 6228 C C . GLY B 1 296 ? -16.875 -13.141 -15.383 1 75.44 296 GLY B C 1
ATOM 6229 O O . GLY B 1 296 ? -16.828 -13.602 -14.234 1 75.44 296 GLY B O 1
ATOM 6230 N N . GLN B 1 297 ? -17.562 -13.531 -16.344 1 64.19 297 GLN B N 1
ATOM 6231 C CA . GLN B 1 297 ? -18.453 -14.672 -16.125 1 64.19 297 GLN B CA 1
ATOM 6232 C C . GLN B 1 297 ? -17.672 -15.969 -16 1 64.19 297 GLN B C 1
ATOM 6234 O O . GLN B 1 297 ? -18.203 -16.984 -15.539 1 64.19 297 GLN B O 1
ATOM 6239 N N . GLU B 1 298 ? -16.453 -15.844 -16.141 1 72.56 298 GLU B N 1
ATOM 6240 C CA . GLU B 1 298 ? -15.695 -17.094 -16.203 1 72.56 298 GLU B CA 1
ATOM 6241 C C . GLU B 1 298 ? -15.062 -17.422 -14.859 1 72.56 298 GLU B C 1
ATOM 6243 O O . GLU B 1 298 ? -14.188 -18.281 -14.773 1 72.56 298 GLU B O 1
ATOM 6248 N N . MET B 1 299 ? -15.617 -16.75 -13.852 1 84.31 299 MET B N 1
ATOM 6249 C CA . MET B 1 299 ? -15.094 -17 -12.516 1 84.31 299 MET B CA 1
ATOM 6250 C C . MET B 1 299 ? -16.219 -17.203 -11.516 1 84.31 299 MET B C 1
ATOM 6252 O O . MET B 1 299 ? -16.422 -16.375 -10.625 1 84.31 299 MET B O 1
ATOM 6256 N N . PRO B 1 300 ? -16.906 -18.328 -11.594 1 87.75 300 PRO B N 1
ATOM 6257 C CA . PRO B 1 300 ? -17.984 -18.609 -10.648 1 87.75 300 PRO B CA 1
ATOM 6258 C C . PRO B 1 300 ? -17.484 -18.844 -9.227 1 87.75 300 PRO B C 1
ATOM 6260 O O . PRO B 1 300 ? -16.297 -19.094 -9.023 1 87.75 300 PRO B O 1
ATOM 6263 N N . PRO B 1 301 ? -18.438 -18.719 -8.273 1 90.69 301 PRO B N 1
ATOM 6264 C CA . PRO B 1 301 ? -18.047 -19.094 -6.906 1 90.69 301 PRO B CA 1
ATOM 6265 C C . PRO B 1 301 ? -17.562 -20.531 -6.805 1 90.69 301 PRO B C 1
ATOM 6267 O O . PRO B 1 301 ? -18 -21.391 -7.582 1 90.69 301 PRO B O 1
ATOM 6270 N N . PRO B 1 302 ? -16.688 -20.797 -5.895 1 85.88 302 PRO B N 1
ATOM 6271 C CA . PRO B 1 302 ? -16.219 -22.172 -5.711 1 85.88 302 PRO B CA 1
ATOM 6272 C C . PRO B 1 302 ? -17.328 -23.109 -5.219 1 85.88 302 PRO B C 1
ATOM 6274 O O . PRO B 1 302 ? -18.344 -22.641 -4.684 1 85.88 302 PRO B O 1
ATOM 6277 N N . GLU B 1 303 ? -17.266 -24.406 -5.434 1 80.56 303 GLU B N 1
ATOM 6278 C CA . GLU B 1 303 ? -18.281 -25.422 -5.098 1 80.56 303 GLU B CA 1
ATOM 6279 C C . GLU B 1 303 ? -18.609 -25.375 -3.609 1 80.56 303 GLU B C 1
ATOM 6281 O O . GLU B 1 303 ? -19.766 -25.609 -3.221 1 80.56 303 GLU B O 1
ATOM 6286 N N . GLY B 1 304 ? -17.766 -25.047 -2.709 1 81.38 304 GLY B N 1
ATOM 6287 C CA . GLY B 1 304 ? -18 -25.062 -1.272 1 81.38 304 GLY B CA 1
ATOM 6288 C C . GLY B 1 304 ? -18.531 -23.734 -0.744 1 81.38 304 GLY B C 1
ATOM 6289 O O . GLY B 1 304 ? -18.797 -23.609 0.453 1 81.38 304 GLY B O 1
ATOM 6290 N N . ALA B 1 305 ? -18.922 -22.875 -1.67 1 91.62 305 ALA B N 1
ATOM 6291 C CA . ALA B 1 305 ? -19.438 -21.562 -1.247 1 91.62 305 ALA B CA 1
ATOM 6292 C C . ALA B 1 305 ? -20.859 -21.688 -0.711 1 91.62 305 ALA B C 1
ATOM 6294 O O . ALA B 1 305 ? -21.641 -22.516 -1.186 1 91.62 305 ALA B O 1
ATOM 6295 N N . PRO B 1 306 ? -21.172 -20.891 0.287 1 94.38 306 PRO B N 1
ATOM 6296 C CA . PRO B 1 306 ? -22.516 -20.969 0.865 1 94.38 306 PRO B CA 1
ATOM 6297 C C . PRO B 1 306 ? -23.609 -20.672 -0.154 1 94.38 306 PRO B C 1
ATOM 6299 O O . PRO B 1 306 ? -23.469 -19.766 -0.976 1 94.38 306 PRO B O 1
ATOM 6302 N N . GLY B 1 307 ? -24.688 -21.422 -0.052 1 92.69 307 GLY B N 1
ATOM 6303 C CA . GLY B 1 307 ? -25.781 -21.328 -1.002 1 92.69 307 GLY B CA 1
ATOM 6304 C C . GLY B 1 307 ? -26.484 -19.984 -0.953 1 92.69 307 GLY B C 1
ATOM 6305 O O . GLY B 1 307 ? -27.062 -19.531 -1.95 1 92.69 307 GLY B O 1
ATOM 6306 N N . HIS B 1 308 ? -26.516 -19.312 0.181 1 95.25 308 HIS B N 1
ATOM 6307 C CA . HIS B 1 308 ? -27.219 -18.047 0.328 1 95.25 308 HIS B CA 1
ATOM 6308 C C . HIS B 1 308 ? -26.438 -16.906 -0.323 1 95.25 308 HIS B C 1
ATOM 6310 O O . HIS B 1 308 ? -26.969 -15.812 -0.512 1 95.25 308 HIS B O 1
ATOM 6316 N N . MET B 1 309 ? -25.172 -17.109 -0.668 1 96.12 309 MET B N 1
ATOM 6317 C CA . MET B 1 309 ? -24.297 -16.078 -1.217 1 96.12 309 MET B CA 1
ATOM 6318 C C . MET B 1 309 ? -24.688 -15.742 -2.65 1 96.12 309 MET B C 1
ATOM 6320 O O . MET B 1 309 ? -24.906 -16.641 -3.467 1 96.12 309 MET B O 1
ATOM 6324 N N . SER B 1 310 ? -24.828 -14.492 -2.955 1 97.06 310 SER B N 1
ATOM 6325 C CA . SER B 1 310 ? -25.094 -14.055 -4.32 1 97.06 310 SER B CA 1
ATOM 6326 C C . SER B 1 310 ? -23.828 -14.07 -5.168 1 97.06 310 SER B C 1
ATOM 6328 O O . SER B 1 310 ? -22.719 -14.133 -4.637 1 97.06 310 SER B O 1
ATOM 6330 N N . TRP B 1 311 ? -24.062 -14.117 -6.492 1 96.62 311 TRP B N 1
ATOM 6331 C CA . TRP B 1 311 ? -22.969 -13.992 -7.453 1 96.62 311 TRP B CA 1
ATOM 6332 C C . TRP B 1 311 ? -23.156 -12.758 -8.336 1 96.62 311 TRP B C 1
ATOM 6334 O O . TRP B 1 311 ? -24.078 -12.711 -9.156 1 96.62 311 TRP B O 1
ATOM 6344 N N . TYR B 1 312 ? -22.312 -11.719 -8.125 1 96.88 312 TYR B N 1
ATOM 6345 C CA . TYR B 1 312 ? -22.328 -10.508 -8.938 1 96.88 312 TYR B CA 1
ATOM 6346 C C . TYR B 1 312 ? -21.188 -10.5 -9.953 1 96.88 312 TYR B C 1
ATOM 6348 O O . TYR B 1 312 ? -20.016 -10.531 -9.578 1 96.88 312 TYR B O 1
ATOM 6356 N N . GLN B 1 313 ? -21.438 -10.453 -11.188 1 95.12 313 GLN B N 1
ATOM 6357 C CA . GLN B 1 313 ? -20.469 -10.203 -12.242 1 95.12 313 GLN B CA 1
ATOM 6358 C C . GLN B 1 313 ? -20.438 -8.734 -12.633 1 95.12 313 GLN B C 1
ATOM 6360 O O . GLN B 1 313 ? -21.469 -8.156 -12.977 1 95.12 313 GLN B O 1
ATOM 6365 N N . MET B 1 314 ? -19.297 -8.141 -12.617 1 95.19 314 MET B N 1
ATOM 6366 C CA . MET B 1 314 ? -19.203 -6.707 -12.875 1 95.19 314 MET B CA 1
ATOM 6367 C C . MET B 1 314 ? -18.375 -6.43 -14.133 1 95.19 314 MET B C 1
ATOM 6369 O O . MET B 1 314 ? -17.422 -7.16 -14.43 1 95.19 314 MET B O 1
ATOM 6373 N N . ALA B 1 315 ? -18.781 -5.355 -14.797 1 94.81 315 ALA B N 1
ATOM 6374 C CA . ALA B 1 315 ? -17.953 -4.855 -15.898 1 94.81 315 ALA B CA 1
ATOM 6375 C C . ALA B 1 315 ? -16.531 -4.555 -15.43 1 94.81 315 ALA B C 1
ATOM 6377 O O . ALA B 1 315 ? -16.328 -4.141 -14.289 1 94.81 315 ALA B O 1
ATOM 6378 N N . PRO B 1 316 ? -15.594 -4.707 -16.344 1 92.12 316 PRO B N 1
ATOM 6379 C CA . PRO B 1 316 ? -14.18 -4.586 -15.961 1 92.12 316 PRO B CA 1
ATOM 6380 C C . PRO B 1 316 ? -13.867 -3.258 -15.281 1 92.12 316 PRO B C 1
ATOM 6382 O O . PRO B 1 316 ? -13.211 -3.238 -14.234 1 92.12 316 PRO B O 1
ATOM 6385 N N . ALA B 1 317 ? -14.422 -2.182 -15.758 1 92.19 317 ALA B N 1
ATOM 6386 C CA . ALA B 1 317 ? -14.125 -0.866 -15.195 1 92.19 317 ALA B CA 1
ATOM 6387 C C . ALA B 1 317 ? -14.672 -0.737 -13.781 1 92.19 317 ALA B C 1
ATOM 6389 O O . ALA B 1 317 ? -14.039 -0.139 -12.914 1 92.19 317 ALA B O 1
ATOM 6390 N N . LEU B 1 318 ? -15.875 -1.289 -13.617 1 95.62 318 LEU B N 1
ATOM 6391 C CA . LEU B 1 318 ? -16.5 -1.259 -12.297 1 95.62 318 LEU B CA 1
ATOM 6392 C C . LEU B 1 318 ? -15.703 -2.104 -11.305 1 95.62 318 LEU B C 1
ATOM 6394 O O . LEU B 1 318 ? -15.43 -1.663 -10.188 1 95.62 318 LEU B O 1
ATOM 6398 N N . PHE B 1 319 ? -15.32 -3.307 -11.773 1 96.62 319 PHE B N 1
ATOM 6399 C CA . PHE B 1 319 ? -14.57 -4.219 -10.914 1 96.62 319 PHE B CA 1
ATOM 6400 C C . PHE B 1 319 ? -13.227 -3.621 -10.523 1 96.62 319 PHE B C 1
ATOM 6402 O O . PHE B 1 319 ? -12.805 -3.738 -9.375 1 96.62 319 PHE B O 1
ATOM 6409 N N . GLU B 1 320 ? -12.602 -2.98 -11.469 1 93.5 320 GLU B N 1
ATOM 6410 C CA . GLU B 1 320 ? -11.289 -2.387 -11.242 1 93.5 320 GLU B CA 1
ATOM 6411 C C . GLU B 1 320 ? -11.336 -1.332 -10.141 1 93.5 320 GLU B C 1
ATOM 6413 O O . GLU B 1 320 ? -10.391 -1.187 -9.375 1 93.5 320 GLU B O 1
ATOM 6418 N N . THR B 1 321 ? -12.406 -0.658 -10.07 1 93.69 321 THR B N 1
ATOM 6419 C CA . THR B 1 321 ? -12.586 0.361 -9.039 1 93.69 321 THR B CA 1
ATOM 6420 C C . THR B 1 321 ? -12.664 -0.276 -7.656 1 93.69 321 THR B C 1
ATOM 6422 O O . THR B 1 321 ? -12.125 0.266 -6.688 1 93.69 321 THR B O 1
ATOM 6425 N N . LEU B 1 322 ? -13.312 -1.443 -7.586 1 95.94 322 LEU B N 1
ATOM 6426 C CA . LEU B 1 322 ? -13.5 -2.121 -6.309 1 95.94 322 LEU B CA 1
ATOM 6427 C C . LEU B 1 322 ? -12.242 -2.881 -5.906 1 95.94 322 LEU B C 1
ATOM 6429 O O . LEU B 1 322 ? -11.992 -3.094 -4.715 1 95.94 322 LEU B O 1
ATOM 6433 N N . ASP B 1 323 ? -11.5 -3.338 -6.941 1 94.69 323 ASP B N 1
ATOM 6434 C CA . ASP B 1 323 ? -10.289 -4.117 -6.727 1 94.69 323 ASP B CA 1
ATOM 6435 C C . ASP B 1 323 ? -9.102 -3.209 -6.422 1 94.69 323 ASP B C 1
ATOM 6437 O O . ASP B 1 323 ? -8.18 -3.08 -7.234 1 94.69 323 ASP B O 1
ATOM 6441 N N . VAL B 1 324 ? -9.062 -2.732 -5.25 1 89.69 324 VAL B N 1
ATOM 6442 C CA . VAL B 1 324 ? -8.133 -1.678 -4.855 1 89.69 324 VAL B CA 1
ATOM 6443 C C . VAL B 1 324 ? -6.695 -2.172 -4.996 1 89.69 324 VAL B C 1
ATOM 6445 O O . VAL B 1 324 ? -5.762 -1.371 -5.066 1 89.69 324 VAL B O 1
ATOM 6448 N N . PHE B 1 325 ? -6.445 -3.48 -5.105 1 87.06 325 PHE B N 1
ATOM 6449 C CA . PHE B 1 325 ? -5.098 -4.023 -5.219 1 87.06 325 PHE B CA 1
ATOM 6450 C C . PHE B 1 325 ? -4.809 -4.461 -6.648 1 87.06 325 PHE B C 1
ATOM 6452 O O . PHE B 1 325 ? -3.701 -4.91 -6.953 1 87.06 325 PHE B O 1
ATOM 6459 N N . GLY B 1 326 ? -5.82 -4.371 -7.484 1 86.06 326 GLY B N 1
ATOM 6460 C CA . GLY B 1 326 ? -5.641 -4.793 -8.867 1 86.06 326 GLY B CA 1
ATOM 6461 C C . GLY B 1 326 ? -5.328 -6.273 -9 1 86.06 326 GLY B C 1
ATOM 6462 O O . GLY B 1 326 ? -4.473 -6.66 -9.797 1 86.06 326 GLY B O 1
ATOM 6463 N N . THR B 1 327 ? -5.871 -7.082 -8.211 1 82.25 327 THR B N 1
ATOM 6464 C CA . THR B 1 327 ? -5.578 -8.508 -8.195 1 82.25 327 THR B CA 1
ATOM 6465 C C . THR B 1 327 ? -6.191 -9.203 -9.414 1 82.25 327 THR B C 1
ATOM 6467 O O . THR B 1 327 ? -5.723 -10.266 -9.828 1 82.25 327 THR B O 1
ATOM 6470 N N . ARG B 1 328 ? -7.289 -8.672 -9.883 1 81.81 328 ARG B N 1
ATOM 6471 C CA . ARG B 1 328 ? -8.07 -9.227 -10.984 1 81.81 328 ARG B CA 1
ATOM 6472 C C . ARG B 1 328 ? -8.664 -10.578 -10.609 1 81.81 328 ARG B C 1
ATOM 6474 O O . ARG B 1 328 ? -8.938 -11.406 -11.477 1 81.81 328 ARG B O 1
ATOM 6481 N N . THR B 1 329 ? -8.734 -10.82 -9.336 1 87.25 329 THR B N 1
ATOM 6482 C CA . THR B 1 329 ? -9.398 -12 -8.797 1 87.25 329 THR B CA 1
ATOM 6483 C C . THR B 1 329 ? -10.695 -11.617 -8.078 1 87.25 329 THR B C 1
ATOM 6485 O O . THR B 1 329 ? -10.883 -10.461 -7.703 1 87.25 329 THR B O 1
ATOM 6488 N N . PRO B 1 330 ? -11.57 -12.555 -7.918 1 92.81 330 PRO B N 1
ATOM 6489 C CA . PRO B 1 330 ? -12.859 -12.234 -7.312 1 92.81 330 PRO B CA 1
ATOM 6490 C C . PRO B 1 330 ? -12.727 -11.656 -5.902 1 92.81 330 PRO B C 1
ATOM 6492 O O . PRO B 1 330 ? -11.797 -12.008 -5.176 1 92.81 330 PRO B O 1
ATOM 6495 N N . LEU B 1 331 ? -13.664 -10.789 -5.559 1 96.88 331 LEU B N 1
ATOM 6496 C CA . LEU B 1 331 ? -13.805 -10.203 -4.23 1 96.88 331 LEU B CA 1
ATOM 6497 C C . LEU B 1 331 ? -14.938 -10.867 -3.463 1 96.88 331 LEU B C 1
ATOM 6499 O O . LEU B 1 331 ? -15.75 -11.586 -4.051 1 96.88 331 LEU B O 1
ATOM 6503 N N . LEU B 1 332 ? -14.992 -10.703 -2.188 1 97.81 332 LEU B N 1
ATOM 6504 C CA . LEU B 1 332 ? -16.047 -11.266 -1.342 1 97.81 332 LEU B CA 1
ATOM 6505 C C . LEU B 1 332 ? -16.688 -10.188 -0.486 1 97.81 332 LEU B C 1
ATOM 6507 O O . LEU B 1 332 ? -15.992 -9.43 0.2 1 97.81 332 LEU B O 1
ATOM 6511 N N . LEU B 1 333 ? -17.969 -10.031 -0.685 1 98.56 333 LEU B N 1
ATOM 6512 C CA . LEU B 1 333 ? -18.75 -9.156 0.181 1 98.56 333 LEU B CA 1
ATOM 6513 C C . LEU B 1 333 ? -19.172 -9.875 1.456 1 98.56 333 LEU B C 1
ATOM 6515 O O . LEU B 1 333 ? -19.75 -10.961 1.396 1 98.56 333 LEU B O 1
ATOM 6519 N N . ILE B 1 334 ? -18.891 -9.32 2.609 1 98.5 334 ILE B N 1
ATOM 6520 C CA . ILE B 1 334 ? -19.203 -10 3.857 1 98.5 334 ILE B CA 1
ATOM 6521 C C . ILE B 1 334 ? -19.922 -9.039 4.805 1 98.5 334 ILE B C 1
ATOM 6523 O O . ILE B 1 334 ? -19.828 -7.82 4.648 1 98.5 334 ILE B O 1
ATOM 6527 N N . LYS B 1 335 ? -20.656 -9.594 5.723 1 97.94 335 LYS B N 1
ATOM 6528 C CA . LYS B 1 335 ? -21.219 -8.836 6.836 1 97.94 335 LYS B CA 1
ATOM 6529 C C . LYS B 1 335 ? -20.219 -8.695 7.977 1 97.94 335 LYS B C 1
ATOM 6531 O O . LYS B 1 335 ? -19.484 -9.641 8.281 1 97.94 335 LYS B O 1
ATOM 6536 N N . VAL B 1 336 ? -20.141 -7.426 8.391 1 95.81 336 VAL B N 1
ATOM 6537 C CA . VAL B 1 336 ? -19.297 -7.207 9.562 1 95.81 336 VAL B CA 1
ATOM 6538 C C . VAL B 1 336 ? -20.125 -6.59 10.688 1 95.81 336 VAL B C 1
ATOM 6540 O O . VAL B 1 336 ? -21.156 -5.941 10.438 1 95.81 336 VAL B O 1
ATOM 6543 N N . GLY B 1 337 ? -20.047 -6.953 11.852 1 88.94 337 GLY B N 1
ATOM 6544 C CA . GLY B 1 337 ? -20.828 -6.473 12.984 1 88.94 337 GLY B CA 1
ATOM 6545 C C . GLY B 1 337 ? -20.359 -5.125 13.5 1 88.94 337 GLY B C 1
ATOM 6546 O O . GLY B 1 337 ? -19.328 -4.605 13.047 1 88.94 337 GLY B O 1
ATOM 6547 N N . GLU B 1 338 ? -21.141 -4.555 14.297 1 92.44 338 GLU B N 1
ATOM 6548 C CA . GLU B 1 338 ? -20.766 -3.322 14.984 1 92.44 338 GLU B CA 1
ATOM 6549 C C . GLU B 1 338 ? -19.641 -3.57 15.992 1 92.44 338 GLU B C 1
ATOM 6551 O O . GLU B 1 338 ? -19.625 -4.605 16.656 1 92.44 338 GLU B O 1
ATOM 6556 N N . ILE B 1 339 ? -18.766 -2.658 16.047 1 96 339 ILE B N 1
ATOM 6557 C CA . ILE B 1 339 ? -17.672 -2.738 17 1 96 339 ILE B CA 1
ATOM 6558 C C . ILE B 1 339 ? -18.062 -2.037 18.297 1 96 339 ILE B C 1
ATOM 6560 O O . ILE B 1 339 ? -18.5 -0.88 18.281 1 96 339 ILE B O 1
ATOM 6564 N N . GLU B 1 340 ? -17.969 -2.748 19.359 1 95.75 340 GLU B N 1
ATOM 6565 C CA . GLU B 1 340 ? -18.359 -2.225 20.672 1 95.75 340 GLU B CA 1
ATOM 6566 C C . GLU B 1 340 ? -17.453 -1.081 21.109 1 95.75 340 GLU B C 1
ATOM 6568 O O . GLU B 1 340 ? -16.297 -1.008 20.688 1 95.75 340 GLU B O 1
ATOM 6573 N N . THR B 1 341 ? -18 -0.239 21.953 1 96.75 341 THR B N 1
ATOM 6574 C CA . THR B 1 341 ? -17.234 0.87 22.5 1 96.75 341 THR B CA 1
ATOM 6575 C C . THR B 1 341 ? -16.516 0.451 23.797 1 96.75 341 THR B C 1
ATOM 6577 O O . THR B 1 341 ? -17.109 -0.244 24.625 1 96.75 341 THR B O 1
ATOM 6580 N N . TRP B 1 342 ? -15.32 0.747 23.875 1 97.25 342 TRP B N 1
ATOM 6581 C CA . TRP B 1 342 ? -14.531 0.567 25.094 1 97.25 342 TRP B CA 1
ATOM 6582 C C . TRP B 1 342 ? -14.586 1.812 25.969 1 97.25 342 TRP B C 1
ATOM 6584 O O . TRP B 1 342 ? -14.328 2.922 25.5 1 97.25 342 TRP B O 1
ATOM 6594 N N . ASP B 1 343 ? -14.977 1.641 27.203 1 94.88 343 ASP B N 1
ATOM 6595 C CA . ASP B 1 343 ? -14.93 2.701 28.203 1 94.88 343 ASP B CA 1
ATOM 6596 C C . ASP B 1 343 ? -13.633 2.646 29.016 1 94.88 343 ASP B C 1
ATOM 6598 O O . ASP B 1 343 ? -13.383 1.682 29.734 1 94.88 343 ASP B O 1
ATOM 6602 N N . PRO B 1 344 ? -12.906 3.672 28.953 1 94.81 344 PRO B N 1
ATOM 6603 C CA . PRO B 1 344 ? -11.625 3.666 29.672 1 94.81 344 PRO B CA 1
ATOM 6604 C C . PRO B 1 344 ? -11.781 3.363 31.156 1 94.81 344 PRO B C 1
ATOM 6606 O O . PRO B 1 344 ? -10.82 2.924 31.797 1 94.81 344 PRO B O 1
ATOM 6609 N N . VAL B 1 345 ? -12.922 3.602 31.719 1 92.75 345 VAL B N 1
ATOM 6610 C CA . VAL B 1 345 ? -13.172 3.338 33.125 1 92.75 345 VAL B CA 1
ATOM 6611 C C . VAL B 1 345 ? -13.062 1.84 33.406 1 92.75 345 VAL B C 1
ATOM 6613 O O . VAL B 1 345 ? -12.711 1.428 34.5 1 92.75 345 VAL B O 1
ATOM 6616 N N . GLU B 1 346 ? -13.328 1.009 32.406 1 93.44 346 GLU B N 1
ATOM 6617 C CA . GLU B 1 346 ? -13.25 -0.444 32.531 1 93.44 346 GLU B CA 1
ATOM 6618 C C . GLU B 1 346 ? -11.805 -0.898 32.719 1 93.44 346 GLU B C 1
ATOM 6620 O O . GLU B 1 346 ? -11.555 -2.008 33.188 1 93.44 346 GLU B O 1
ATOM 6625 N N . GLY B 1 347 ? -10.836 -0.047 32.375 1 95.56 347 GLY B N 1
ATOM 6626 C CA . GLY B 1 347 ? -9.445 -0.46 32.375 1 95.56 347 GLY B CA 1
ATOM 6627 C C . GLY B 1 347 ? -9.125 -1.514 31.344 1 95.56 347 GLY B C 1
ATOM 6628 O O . GLY B 1 347 ? -9.742 -1.55 30.281 1 95.56 347 GLY B O 1
ATOM 6629 N N . PHE B 1 348 ? -8.062 -2.232 31.578 1 97.25 348 PHE B N 1
ATOM 6630 C CA . PHE B 1 348 ? -7.629 -3.279 30.656 1 97.25 348 PHE B CA 1
ATOM 6631 C C . PHE B 1 348 ? -7.75 -4.652 31.312 1 97.25 348 PHE B C 1
ATOM 6633 O O . PHE B 1 348 ? -7.465 -4.809 32.5 1 97.25 348 PHE B O 1
ATOM 6640 N N . PRO B 1 349 ? -8.211 -5.625 30.641 1 96.75 349 PRO B N 1
ATOM 6641 C CA . PRO B 1 349 ? -8.094 -6.992 31.156 1 96.75 349 PRO B CA 1
ATOM 6642 C C . PRO B 1 349 ? -6.645 -7.469 31.234 1 96.75 349 PRO B C 1
ATOM 6644 O O . PRO B 1 349 ? -5.742 -6.797 30.719 1 96.75 349 PRO B O 1
ATOM 6647 N N . ALA B 1 350 ? -6.391 -8.656 31.891 1 96.62 350 ALA B N 1
ATOM 6648 C CA . ALA B 1 350 ? -5.055 -9.234 31.938 1 96.62 350 ALA B CA 1
ATOM 6649 C C . ALA B 1 350 ? -4.492 -9.453 30.531 1 96.62 350 ALA B C 1
ATOM 6651 O O . ALA B 1 350 ? -5.207 -9.898 29.641 1 96.62 350 ALA B O 1
ATOM 6652 N N . GLY B 1 351 ? -3.225 -9.055 30.391 1 97.19 351 GLY B N 1
ATOM 6653 C CA . GLY B 1 351 ? -2.584 -9.133 29.078 1 97.19 351 GLY B CA 1
ATOM 6654 C C . GLY B 1 351 ? -2.406 -7.773 28.422 1 97.19 351 GLY B C 1
ATOM 6655 O O . GLY B 1 351 ? -2.371 -6.75 29.109 1 97.19 351 GLY B O 1
ATOM 6656 N N . CYS B 1 352 ? -2.236 -7.82 27.109 1 97.94 352 CYS B N 1
ATOM 6657 C CA . CYS B 1 352 ? -1.96 -6.598 26.359 1 97.94 352 CYS B CA 1
ATOM 6658 C C . CYS B 1 352 ? -3.17 -6.176 25.531 1 97.94 352 CYS B C 1
ATOM 6660 O O . CYS B 1 352 ? -3.738 -6.988 24.797 1 97.94 352 CYS B O 1
ATOM 6662 N N . SER B 1 353 ? -3.646 -4.98 25.719 1 98.69 353 SER B N 1
ATOM 6663 C CA . SER B 1 353 ? -4.574 -4.309 24.828 1 98.69 353 SER B CA 1
ATOM 6664 C C . SER B 1 353 ? -3.85 -3.312 23.922 1 98.69 353 SER B C 1
ATOM 6666 O O . SER B 1 353 ? -3.146 -2.426 24.406 1 98.69 353 SER B O 1
ATOM 6668 N N . VAL B 1 354 ? -3.998 -3.467 22.641 1 98.75 354 VAL B N 1
ATOM 6669 C CA . VAL B 1 354 ? -3.287 -2.578 21.734 1 98.75 354 VAL B CA 1
ATOM 6670 C C . VAL B 1 354 ? -4.184 -1.402 21.344 1 98.75 354 VAL B C 1
ATOM 6672 O O . VAL B 1 354 ? -5.27 -1.596 20.797 1 98.75 354 VAL B O 1
ATOM 6675 N N . LEU B 1 355 ? -3.795 -0.212 21.672 1 98.62 355 LEU B N 1
ATOM 6676 C CA . LEU B 1 355 ? -4.492 1.014 21.297 1 98.62 355 LEU B CA 1
ATOM 6677 C C . LEU B 1 355 ? -3.986 1.535 19.953 1 98.62 355 LEU B C 1
ATOM 6679 O O . LEU B 1 355 ? -2.84 1.977 19.844 1 98.62 355 LEU B O 1
ATOM 6683 N N . VAL B 1 356 ? -4.859 1.581 18.953 1 97.75 356 VAL B N 1
ATOM 6684 C CA . VAL B 1 356 ? -4.41 1.821 17.578 1 97.75 356 VAL B CA 1
ATOM 6685 C C . VAL B 1 356 ? -4.879 3.201 17.125 1 97.75 356 VAL B C 1
ATOM 6687 O O . VAL B 1 356 ? -6.074 3.422 16.922 1 97.75 356 VAL B O 1
ATOM 6690 N N . PRO B 1 357 ? -3.967 4.098 16.875 1 95 357 PRO B N 1
ATOM 6691 C CA . PRO B 1 357 ? -4.32 5.43 16.391 1 95 357 PRO B CA 1
ATOM 6692 C C . PRO B 1 357 ? -4.031 5.605 14.898 1 95 357 PRO B C 1
ATOM 6694 O O . PRO B 1 357 ? -4.012 6.734 14.398 1 95 357 PRO B O 1
ATOM 6697 N N . PHE B 1 358 ? -3.834 4.582 14.094 1 94.5 358 PHE B N 1
ATOM 6698 C CA . PHE B 1 358 ? -3.287 4.66 12.742 1 94.5 358 PHE B CA 1
ATOM 6699 C C . PHE B 1 358 ? -4.344 5.148 11.758 1 94.5 358 PHE B C 1
ATOM 6701 O O . PHE B 1 358 ? -5.465 4.641 11.742 1 94.5 358 PHE B O 1
ATOM 6708 N N . GLN B 1 359 ? -3.988 6.016 10.922 1 88.31 359 GLN B N 1
ATOM 6709 C CA . GLN B 1 359 ? -4.867 6.535 9.883 1 88.31 359 GLN B CA 1
ATOM 6710 C C . GLN B 1 359 ? -4.77 5.703 8.609 1 88.31 359 GLN B C 1
ATOM 6712 O O . GLN B 1 359 ? -5.711 5.652 7.82 1 88.31 359 GLN B O 1
ATOM 6717 N N . ASP B 1 360 ? -3.662 5.113 8.383 1 90.75 360 ASP B N 1
ATOM 6718 C CA . ASP B 1 360 ? -3.461 4.23 7.242 1 90.75 360 ASP B CA 1
ATOM 6719 C C . ASP B 1 360 ? -4.066 2.852 7.5 1 90.75 360 ASP B C 1
ATOM 6721 O O . ASP B 1 360 ? -3.617 2.129 8.398 1 90.75 360 ASP B O 1
ATOM 6725 N N . PRO B 1 361 ? -5.02 2.459 6.676 1 95.88 361 PRO B N 1
ATOM 6726 C CA . PRO B 1 361 ? -5.668 1.163 6.902 1 95.88 361 PRO B CA 1
ATOM 6727 C C . PRO B 1 361 ? -4.684 -0.005 6.844 1 95.88 361 PRO B C 1
ATOM 6729 O O . PRO B 1 361 ? -4.871 -1.009 7.535 1 95.88 361 PRO B O 1
ATOM 6732 N N . GLU B 1 362 ? -3.641 0.092 6.035 1 94.69 362 GLU B N 1
ATOM 6733 C CA . GLU B 1 362 ? -2.652 -0.979 5.957 1 94.69 362 GLU B CA 1
ATOM 6734 C C . GLU B 1 362 ? -1.939 -1.17 7.293 1 94.69 362 GLU B C 1
ATOM 6736 O O . GLU B 1 362 ? -1.697 -2.301 7.719 1 94.69 362 GLU B O 1
ATOM 6741 N N . ASN B 1 363 ? -1.604 -0.065 7.926 1 96.56 363 ASN B N 1
ATOM 6742 C CA . ASN B 1 363 ? -0.985 -0.139 9.25 1 96.56 363 ASN B CA 1
ATOM 6743 C C . ASN B 1 363 ? -1.94 -0.723 10.281 1 96.56 363 ASN B C 1
ATOM 6745 O O . ASN B 1 363 ? -1.518 -1.448 11.188 1 96.56 363 ASN B O 1
ATOM 6749 N N . VAL B 1 364 ? -3.225 -0.343 10.148 1 98.12 364 VAL B N 1
ATOM 6750 C CA . VAL B 1 364 ? -4.234 -0.885 11.055 1 98.12 364 VAL B CA 1
ATOM 6751 C C . VAL B 1 364 ? -4.273 -2.406 10.93 1 98.12 364 VAL B C 1
ATOM 6753 O O . VAL B 1 364 ? -4.207 -3.119 11.938 1 98.12 364 VAL B O 1
ATOM 6756 N N . GLY B 1 365 ? -4.367 -2.873 9.672 1 98.06 365 GLY B N 1
ATOM 6757 C CA . GLY B 1 365 ? -4.379 -4.309 9.445 1 98.06 365 GLY B CA 1
ATOM 6758 C C . GLY B 1 365 ? -3.125 -5.004 9.938 1 98.06 365 GLY B C 1
ATOM 6759 O O . GLY B 1 365 ? -3.197 -6.059 10.562 1 98.06 365 GLY B O 1
ATOM 6760 N N . ALA B 1 366 ? -1.956 -4.402 9.68 1 97.81 366 ALA B N 1
ATOM 6761 C CA . ALA B 1 366 ? -0.669 -4.984 10.055 1 97.81 366 ALA B CA 1
ATOM 6762 C C . ALA B 1 366 ? -0.56 -5.148 11.562 1 97.81 366 ALA B C 1
ATOM 6764 O O . ALA B 1 366 ? -0.109 -6.188 12.055 1 97.81 366 ALA B O 1
ATOM 6765 N N . VAL B 1 367 ? -0.961 -4.152 12.312 1 98.5 367 VAL B N 1
ATOM 6766 C CA . VAL B 1 367 ? -0.829 -4.211 13.758 1 98.5 367 VAL B CA 1
ATOM 6767 C C . VAL B 1 367 ? -1.819 -5.223 14.336 1 98.5 367 VAL B C 1
ATOM 6769 O O . VAL B 1 367 ? -1.521 -5.902 15.312 1 98.5 367 VAL B O 1
ATOM 6772 N N . ILE B 1 368 ? -3.008 -5.316 13.75 1 98.5 368 ILE B N 1
ATOM 6773 C CA . ILE B 1 368 ? -3.984 -6.312 14.18 1 98.5 368 ILE B CA 1
ATOM 6774 C C . ILE B 1 368 ? -3.42 -7.715 13.977 1 98.5 368 ILE B C 1
ATOM 6776 O O . ILE B 1 368 ? -3.566 -8.586 14.836 1 98.5 368 ILE B O 1
ATOM 6780 N N . ARG B 1 369 ? -2.75 -7.898 12.812 1 97.94 369 ARG B N 1
ATOM 6781 C CA . ARG B 1 369 ? -2.119 -9.188 12.531 1 97.94 369 ARG B CA 1
ATOM 6782 C C . ARG B 1 369 ? -1.075 -9.523 13.594 1 97.94 369 ARG B C 1
ATOM 6784 O O . ARG B 1 369 ? -1.038 -10.648 14.102 1 97.94 369 ARG B O 1
ATOM 6791 N N . SER B 1 370 ? -0.251 -8.562 13.945 1 98.5 370 SER B N 1
ATOM 6792 C CA . SER B 1 370 ? 0.779 -8.758 14.961 1 98.5 370 SER B CA 1
ATOM 6793 C C . SER B 1 370 ? 0.162 -8.977 16.328 1 98.5 370 SER B C 1
ATOM 6795 O O . SER B 1 370 ? 0.65 -9.797 17.109 1 98.5 370 SER B O 1
ATOM 6797 N N . ALA B 1 371 ? -0.882 -8.188 16.625 1 98.56 371 ALA B N 1
ATOM 6798 C CA . ALA B 1 371 ? -1.578 -8.352 17.906 1 98.56 371 ALA B CA 1
ATOM 6799 C C . ALA B 1 371 ? -2.09 -9.781 18.062 1 98.56 371 ALA B C 1
ATOM 6801 O O . ALA B 1 371 ? -1.891 -10.398 19.125 1 98.56 371 ALA B O 1
ATOM 6802 N N . ALA B 1 372 ? -2.729 -10.297 17.047 1 98.06 372 ALA B N 1
ATOM 6803 C CA . ALA B 1 372 ? -3.209 -11.68 17.078 1 98.06 372 ALA B CA 1
ATOM 6804 C C . ALA B 1 372 ? -2.051 -12.664 17.203 1 98.06 372 ALA B C 1
ATOM 6806 O O . ALA B 1 372 ? -2.115 -13.602 18 1 98.06 372 ALA B O 1
ATOM 6807 N N . ALA B 1 373 ? -1.006 -12.43 16.484 1 97.75 373 ALA B N 1
ATOM 6808 C CA . ALA B 1 373 ? 0.137 -13.344 16.438 1 97.75 373 ALA B CA 1
ATOM 6809 C C . ALA B 1 373 ? 0.81 -13.453 17.797 1 97.75 373 ALA B C 1
ATOM 6811 O O . ALA B 1 373 ? 1.271 -14.531 18.188 1 97.75 373 ALA B O 1
ATOM 6812 N N . PHE B 1 374 ? 0.846 -12.367 18.531 1 97.62 374 PHE B N 1
ATOM 6813 C CA . PHE B 1 374 ? 1.627 -12.367 19.766 1 97.62 374 PHE B CA 1
ATOM 6814 C C . PHE B 1 374 ? 0.714 -12.422 20.984 1 97.62 374 PHE B C 1
ATOM 6816 O O . PHE B 1 374 ? 1.172 -12.25 22.109 1 97.62 374 PHE B O 1
ATOM 6823 N N . GLY B 1 375 ? -0.561 -12.547 20.781 1 97.12 375 GLY B N 1
ATOM 6824 C CA . GLY B 1 375 ? -1.472 -12.93 21.844 1 97.12 375 GLY B CA 1
ATOM 6825 C C . GLY B 1 375 ? -2.074 -11.734 22.562 1 97.12 375 GLY B C 1
ATOM 6826 O O . GLY B 1 375 ? -2.379 -11.812 23.766 1 97.12 375 GLY B O 1
ATOM 6827 N N . ALA B 1 376 ? -2.168 -10.578 21.969 1 98.06 376 ALA B N 1
ATOM 6828 C CA . ALA B 1 376 ? -2.918 -9.477 22.562 1 98.06 376 ALA B CA 1
ATOM 6829 C C . ALA B 1 376 ? -4.371 -9.867 22.812 1 98.06 376 ALA B C 1
ATOM 6831 O O . ALA B 1 376 ? -4.953 -10.633 22.031 1 98.06 376 ALA B O 1
ATOM 6832 N N . VAL B 1 377 ? -4.961 -9.305 23.828 1 97.81 377 VAL B N 1
ATOM 6833 C CA . VAL B 1 377 ? -6.285 -9.758 24.234 1 97.81 377 VAL B CA 1
ATOM 6834 C C . VAL B 1 377 ? -7.355 -8.992 23.453 1 97.81 377 VAL B C 1
ATOM 6836 O O . VAL B 1 377 ? -8.469 -9.477 23.266 1 97.81 377 VAL B O 1
ATOM 6839 N N . GLN B 1 378 ? -7 -7.785 23.062 1 98.31 378 GLN B N 1
ATOM 6840 C CA . GLN B 1 378 ? -7.926 -6.973 22.281 1 98.31 378 GLN B CA 1
ATOM 6841 C C . GLN B 1 378 ? -7.199 -5.836 21.578 1 98.31 378 GLN B C 1
ATOM 6843 O O . GLN B 1 378 ? -6.055 -5.523 21.906 1 98.31 378 GLN B O 1
ATOM 6848 N N . VAL B 1 379 ? -7.836 -5.336 20.609 1 98.75 379 VAL B N 1
ATOM 6849 C CA . VAL B 1 379 ? -7.387 -4.145 19.906 1 98.75 379 VAL B CA 1
ATOM 6850 C C . VAL B 1 379 ? -8.422 -3.031 20.047 1 98.75 379 VAL B C 1
ATOM 6852 O O . VAL B 1 379 ? -9.609 -3.238 19.797 1 98.75 379 VAL B O 1
ATOM 6855 N N . ILE B 1 380 ? -8.008 -1.937 20.562 1 98.75 380 ILE B N 1
ATOM 6856 C CA . ILE B 1 380 ? -8.859 -0.766 20.734 1 98.75 380 ILE B CA 1
ATOM 6857 C C . ILE B 1 380 ? -8.531 0.273 19.656 1 98.75 380 ILE B C 1
ATOM 6859 O O . ILE B 1 380 ? -7.438 0.852 19.672 1 98.75 380 ILE B O 1
ATOM 6863 N N . LEU B 1 381 ? -9.477 0.486 18.766 1 98.19 381 LEU B N 1
ATOM 6864 C CA . LEU B 1 381 ? -9.336 1.472 17.703 1 98.19 381 LEU B CA 1
ATOM 6865 C C . LEU B 1 381 ? -9.672 2.871 18.203 1 98.19 381 LEU B C 1
ATOM 6867 O O . LEU B 1 381 ? -10.844 3.184 18.438 1 98.19 381 LEU B O 1
ATOM 6871 N N . LEU B 1 382 ? -8.688 3.65 18.328 1 96.5 382 LEU B N 1
ATOM 6872 C CA . LEU B 1 382 ? -8.945 5.027 18.734 1 96.5 382 LEU B CA 1
ATOM 6873 C C . LEU B 1 382 ? -9.641 5.805 17.625 1 96.5 382 LEU B C 1
ATOM 6875 O O . LEU B 1 382 ? -9.773 5.309 16.5 1 96.5 382 LEU B O 1
ATOM 6879 N N . ARG B 1 383 ? -10.078 6.941 17.875 1 91.94 383 ARG B N 1
ATOM 6880 C CA . ARG B 1 383 ? -10.906 7.703 16.953 1 91.94 383 ARG B CA 1
ATOM 6881 C C . ARG B 1 383 ? -10.141 8.023 15.672 1 91.94 383 ARG B C 1
ATOM 6883 O O . ARG B 1 383 ? -10.727 8.055 14.586 1 91.94 383 ARG B O 1
ATOM 6890 N N . GLU B 1 384 ? -8.875 8.211 15.766 1 87.06 384 GLU B N 1
ATOM 6891 C CA . GLU B 1 384 ? -8.023 8.586 14.641 1 87.06 384 GLU B CA 1
ATOM 6892 C C . GLU B 1 384 ? -7.859 7.422 13.664 1 87.06 384 GLU B C 1
ATOM 6894 O O . GLU B 1 384 ? -7.484 7.625 12.508 1 87.06 384 GLU B O 1
ATOM 6899 N N . SER B 1 385 ? -8.148 6.219 14.109 1 94.38 385 SER B N 1
ATOM 6900 C CA . SER B 1 385 ? -7.812 5.004 13.375 1 94.38 385 SER B CA 1
ATOM 6901 C C . SER B 1 385 ? -8.695 4.844 12.141 1 94.38 385 SER B C 1
ATOM 6903 O O . SER B 1 385 ? -9.891 5.137 12.18 1 94.38 385 SER B O 1
ATOM 6905 N N . ALA B 1 386 ? -8.094 4.387 11.07 1 95 386 ALA B N 1
ATOM 6906 C CA . ALA B 1 386 ? -8.875 3.912 9.93 1 95 386 ALA B CA 1
ATOM 6907 C C . ALA B 1 386 ? -9.742 2.715 10.32 1 95 386 ALA B C 1
ATOM 6909 O O . ALA B 1 386 ? -9.5 2.072 11.344 1 95 386 ALA B O 1
ATOM 6910 N N . HIS B 1 387 ? -10.758 2.521 9.531 1 97.12 387 HIS B N 1
ATOM 6911 C CA . HIS B 1 387 ? -11.664 1.42 9.836 1 97.12 387 HIS B CA 1
ATOM 6912 C C . HIS B 1 387 ? -10.977 0.072 9.656 1 97.12 387 HIS B C 1
ATOM 6914 O O . HIS B 1 387 ? -10.305 -0.153 8.648 1 97.12 387 HIS B O 1
ATOM 6920 N N . PRO B 1 388 ? -11.094 -0.84 10.602 1 98.06 388 PRO B N 1
ATOM 6921 C CA . PRO B 1 388 ? -10.352 -2.104 10.539 1 98.06 388 PRO B CA 1
ATOM 6922 C C . PRO B 1 388 ? -10.852 -3.02 9.422 1 98.06 388 PRO B C 1
ATOM 6924 O O . PRO B 1 388 ? -10.141 -3.941 9.016 1 98.06 388 PRO B O 1
ATOM 6927 N N . PHE B 1 389 ? -12.023 -2.75 8.898 1 98 389 PHE B N 1
ATOM 6928 C CA . PHE B 1 389 ? -12.586 -3.611 7.863 1 98 389 PHE B CA 1
ATOM 6929 C C . PHE B 1 389 ? -12.43 -2.98 6.484 1 98 389 PHE B C 1
ATOM 6931 O O . PHE B 1 389 ? -13.016 -3.455 5.512 1 98 389 PHE B O 1
ATOM 6938 N N . HIS B 1 390 ? -11.742 -1.865 6.465 1 97 390 HIS B N 1
ATOM 6939 C CA . HIS B 1 390 ? -11.32 -1.392 5.152 1 97 390 HIS B CA 1
ATOM 6940 C C . HIS B 1 390 ? -10.617 -2.496 4.367 1 97 390 HIS B C 1
ATOM 6942 O O . HIS B 1 390 ? -9.875 -3.295 4.941 1 97 390 HIS B O 1
ATOM 6948 N N . PRO B 1 391 ? -10.797 -2.605 3.01 1 96.25 391 PRO B N 1
ATOM 6949 C CA . PRO B 1 391 ? -10.195 -3.691 2.238 1 96.25 391 PRO B CA 1
ATOM 6950 C C . PRO B 1 391 ? -8.68 -3.791 2.445 1 96.25 391 PRO B C 1
ATOM 6952 O O . PRO B 1 391 ? -8.141 -4.895 2.562 1 96.25 391 PRO B O 1
ATOM 6955 N N . LYS B 1 392 ? -8.023 -2.678 2.566 1 95 392 LYS B N 1
ATOM 6956 C CA . LYS B 1 392 ? -6.582 -2.66 2.785 1 95 392 LYS B CA 1
ATOM 6957 C C . LYS B 1 392 ? -6.227 -3.217 4.16 1 95 392 LYS B C 1
ATOM 6959 O O . LYS B 1 392 ? -5.23 -3.926 4.309 1 95 392 LYS B O 1
ATOM 6964 N N . ALA B 1 393 ? -7 -2.877 5.133 1 97.38 393 ALA B N 1
ATOM 6965 C CA . ALA B 1 393 ? -6.766 -3.375 6.484 1 97.38 393 ALA B CA 1
ATOM 6966 C C . ALA B 1 393 ? -7.055 -4.871 6.578 1 97.38 393 ALA B C 1
ATOM 6968 O O . ALA B 1 393 ? -6.301 -5.617 7.199 1 97.38 393 ALA B O 1
ATOM 6969 N N . LEU B 1 394 ? -8.141 -5.266 5.957 1 96.69 394 LEU B N 1
ATOM 6970 C CA . LEU B 1 394 ? -8.516 -6.676 5.957 1 96.69 394 LEU B CA 1
ATOM 6971 C C . LEU B 1 394 ? -7.41 -7.527 5.344 1 96.69 394 LEU B C 1
ATOM 6973 O O . LEU B 1 394 ? -7.027 -8.555 5.906 1 96.69 394 LEU B O 1
ATOM 6977 N N . ARG B 1 395 ? -6.883 -7.086 4.266 1 93.75 395 ARG B N 1
ATOM 6978 C CA . ARG B 1 395 ? -5.828 -7.84 3.604 1 93.75 395 ARG B CA 1
ATOM 6979 C C . ARG B 1 395 ? -4.551 -7.844 4.438 1 93.75 395 ARG B C 1
ATOM 6981 O O . ARG B 1 395 ? -3.926 -8.891 4.625 1 93.75 395 ARG B O 1
ATOM 6988 N N . ALA B 1 396 ? -4.172 -6.676 4.953 1 95 396 ALA B N 1
ATOM 6989 C CA . ALA B 1 396 ? -2.936 -6.531 5.719 1 95 396 ALA B CA 1
ATOM 6990 C C . ALA B 1 396 ? -2.998 -7.324 7.02 1 95 396 ALA B C 1
ATOM 6992 O O . ALA B 1 396 ? -1.966 -7.75 7.547 1 95 396 ALA B O 1
ATOM 6993 N N . SER B 1 397 ? -4.184 -7.605 7.516 1 96.62 397 SER B N 1
ATOM 6994 C CA . SER B 1 397 ? -4.344 -8.344 8.766 1 96.62 397 SER B CA 1
ATOM 6995 C C . SER B 1 397 ? -4.223 -9.852 8.531 1 96.62 397 SER B C 1
ATOM 6997 O O . SER B 1 397 ? -4.164 -10.625 9.484 1 96.62 397 SER B O 1
ATOM 6999 N N . GLY B 1 398 ? -4.215 -10.242 7.215 1 91.12 398 GLY B N 1
ATOM 7000 C CA . GLY B 1 398 ? -4.227 -11.664 6.906 1 91.12 398 GLY B CA 1
ATOM 7001 C C . GLY B 1 398 ? -5.469 -12.375 7.406 1 91.12 398 GLY B C 1
ATOM 7002 O O . GLY B 1 398 ? -5.418 -13.547 7.77 1 91.12 398 GLY B O 1
ATOM 7003 N N . GLY B 1 399 ? -6.543 -11.609 7.605 1 90.94 399 GLY B N 1
ATOM 7004 C CA . GLY B 1 399 ? -7.789 -12.188 8.086 1 90.94 399 GLY B CA 1
ATOM 7005 C C . GLY B 1 399 ? -7.93 -12.141 9.594 1 90.94 399 GLY B C 1
ATOM 7006 O O . GLY B 1 399 ? -9.008 -12.391 10.133 1 90.94 399 GLY B O 1
ATOM 7007 N N . ALA B 1 400 ? -6.902 -11.758 10.312 1 95.06 400 ALA B N 1
ATOM 7008 C CA . ALA B 1 400 ? -6.922 -11.719 11.773 1 95.06 400 ALA B CA 1
ATOM 7009 C C . ALA B 1 400 ? -7.992 -10.75 12.281 1 95.06 400 ALA B C 1
ATOM 7011 O O . ALA B 1 400 ? -8.523 -10.938 13.383 1 95.06 400 ALA B O 1
ATOM 7012 N N . VAL B 1 401 ? -8.336 -9.766 11.492 1 96.5 401 VAL B N 1
ATOM 7013 C CA . VAL B 1 401 ? -9.281 -8.734 11.883 1 96.5 401 VAL B CA 1
ATOM 7014 C C . VAL B 1 401 ? -10.648 -9.359 12.141 1 96.5 401 VAL B C 1
ATOM 7016 O O . VAL B 1 401 ? -11.43 -8.844 12.945 1 96.5 401 VAL B O 1
ATOM 7019 N N . LEU B 1 402 ? -10.969 -10.5 11.508 1 95.12 402 LEU B N 1
ATOM 7020 C CA . LEU B 1 402 ? -12.281 -11.133 11.633 1 95.12 402 LEU B CA 1
ATOM 7021 C C . LEU B 1 402 ? -12.367 -11.953 12.922 1 95.12 402 LEU B C 1
ATOM 7023 O O . LEU B 1 402 ? -13.453 -12.352 13.336 1 95.12 402 LEU B O 1
ATOM 7027 N N . ARG B 1 403 ? -11.234 -12.172 13.641 1 94.75 403 ARG B N 1
ATOM 7028 C CA . ARG B 1 403 ? -11.211 -13.023 14.828 1 94.75 403 ARG B CA 1
ATOM 7029 C C . ARG B 1 403 ? -10.812 -12.227 16.062 1 94.75 403 ARG B C 1
ATOM 7031 O O . ARG B 1 403 ? -11.18 -12.586 17.188 1 94.75 403 ARG B O 1
ATOM 7038 N N . MET B 1 404 ? -10.062 -11.164 15.875 1 96.06 404 MET B N 1
ATOM 7039 C CA . MET B 1 404 ? -9.547 -10.344 16.969 1 96.06 404 MET B CA 1
ATOM 7040 C C . MET B 1 404 ? -10.672 -9.578 17.641 1 96.06 404 MET B C 1
ATOM 7042 O O . MET B 1 404 ? -11.609 -9.117 16.984 1 96.06 404 MET B O 1
ATOM 7046 N N . LYS B 1 405 ? -10.648 -9.523 18.969 1 97.75 405 LYS B N 1
ATOM 7047 C CA . LYS B 1 405 ? -11.578 -8.656 19.703 1 97.75 405 LYS B CA 1
ATOM 7048 C C . LYS B 1 405 ? -11.266 -7.184 19.438 1 97.75 405 LYS B C 1
ATOM 7050 O O . LYS B 1 405 ? -10.227 -6.68 19.859 1 97.75 405 LYS B O 1
ATOM 7055 N N . LEU B 1 406 ? -12.211 -6.508 18.781 1 98.38 406 LEU B N 1
ATOM 7056 C CA . LEU B 1 406 ? -12.047 -5.105 18.422 1 98.38 406 LEU B CA 1
ATOM 7057 C C . LEU B 1 406 ? -12.984 -4.223 19.234 1 98.38 406 LEU B C 1
ATOM 7059 O O . LEU B 1 406 ? -14.133 -4.59 19.469 1 98.38 406 LEU B O 1
ATOM 7063 N N . ARG B 1 407 ? -12.539 -3.143 19.656 1 98.38 407 ARG B N 1
ATOM 7064 C CA . ARG B 1 407 ? -13.359 -2.143 20.328 1 98.38 407 ARG B CA 1
ATOM 7065 C C . ARG B 1 407 ? -13.016 -0.737 19.844 1 98.38 407 ARG B C 1
ATOM 7067 O O . ARG B 1 407 ? -11.891 -0.478 19.422 1 98.38 407 ARG B O 1
ATOM 7074 N N . ASN B 1 408 ? -14.023 0.147 19.922 1 97.69 408 ASN B N 1
ATOM 7075 C CA . ASN B 1 408 ? -13.797 1.559 19.625 1 97.69 408 ASN B CA 1
ATOM 7076 C C . ASN B 1 408 ? -13.43 2.342 20.891 1 97.69 408 ASN B C 1
ATOM 7078 O O . ASN B 1 408 ? -14.062 2.178 21.922 1 97.69 408 ASN B O 1
ATOM 7082 N N . GLY B 1 409 ? -12.391 3.076 20.797 1 96.94 409 GLY B N 1
ATOM 7083 C CA . GLY B 1 409 ? -11.969 3.9 21.922 1 96.94 409 GLY B CA 1
ATOM 7084 C C . GLY B 1 409 ? -12.102 5.387 21.641 1 96.94 409 GLY B C 1
ATOM 7085 O O . GLY B 1 409 ? -12.562 5.789 20.578 1 96.94 409 GLY B O 1
ATOM 7086 N N . PRO B 1 410 ? -11.758 6.176 22.625 1 94.75 410 PRO B N 1
ATOM 7087 C CA . PRO B 1 410 ? -11.82 7.633 22.5 1 94.75 410 PRO B CA 1
ATOM 7088 C C . PRO B 1 410 ? -10.688 8.211 21.656 1 94.75 410 PRO B C 1
ATOM 7090 O O . PRO B 1 410 ? -9.805 7.469 21.219 1 94.75 410 PRO B O 1
ATOM 7093 N N . PRO B 1 411 ? -10.773 9.539 21.344 1 89.94 411 PRO B N 1
ATOM 7094 C CA . PRO B 1 411 ? -9.594 10.164 20.734 1 89.94 411 PRO B CA 1
ATOM 7095 C C . PRO B 1 411 ? -8.359 10.109 21.625 1 89.94 411 PRO B C 1
ATOM 7097 O O . PRO B 1 411 ? -8.484 10.062 22.844 1 89.94 411 PRO B O 1
ATOM 7100 N N . LEU B 1 412 ? -7.262 10.07 20.953 1 88.44 412 LEU B N 1
ATOM 7101 C CA . LEU B 1 412 ? -5.969 10.008 21.625 1 88.44 412 LEU B CA 1
ATOM 7102 C C . LEU B 1 412 ? -5.879 11.047 22.734 1 88.44 412 LEU B C 1
ATOM 7104 O O . LEU B 1 412 ? -5.367 10.758 23.828 1 88.44 412 LEU B O 1
ATOM 7108 N N . GLU B 1 413 ? -6.375 12.227 22.578 1 80.19 413 GLU B N 1
ATOM 7109 C CA . GLU B 1 413 ? -6.285 13.344 23.531 1 80.19 413 GLU B CA 1
ATOM 7110 C C . GLU B 1 413 ? -7.125 13.078 24.766 1 80.19 413 GLU B C 1
ATOM 7112 O O . GLU B 1 413 ? -6.867 13.648 25.828 1 80.19 413 GLU B O 1
ATOM 7117 N N . ASN B 1 414 ? -8.125 12.18 24.656 1 87.75 414 ASN B N 1
ATOM 7118 C CA . ASN B 1 414 ? -9.055 11.922 25.75 1 87.75 414 ASN B CA 1
ATOM 7119 C C . ASN B 1 414 ? -8.688 10.648 26.516 1 87.75 414 ASN B C 1
ATOM 7121 O O . ASN B 1 414 ? -9.383 10.258 27.453 1 87.75 414 ASN B O 1
ATOM 7125 N N . LEU B 1 415 ? -7.625 10.008 26.094 1 92.75 415 LEU B N 1
ATOM 7126 C CA . LEU B 1 415 ? -7.18 8.844 26.844 1 92.75 415 LEU B CA 1
ATOM 7127 C C . LEU B 1 415 ? -6.742 9.234 28.266 1 92.75 415 LEU B C 1
ATOM 7129 O O . LEU B 1 415 ? -5.898 10.109 28.438 1 92.75 415 LEU B O 1
ATOM 7133 N N . PRO B 1 416 ? -7.328 8.602 29.266 1 93.69 416 PRO B N 1
ATOM 7134 C CA . PRO B 1 416 ? -6.953 8.953 30.641 1 93.69 416 PRO B CA 1
ATOM 7135 C C . PRO B 1 416 ? -5.504 8.602 30.969 1 93.69 416 PRO B C 1
ATOM 7137 O O . PRO B 1 416 ? -5.059 7.488 30.703 1 93.69 416 PRO B O 1
ATOM 7140 N N . GLU B 1 417 ? -4.82 9.43 31.594 1 91.75 417 GLU B N 1
ATOM 7141 C CA . GLU B 1 417 ? -3.396 9.266 31.875 1 91.75 417 GLU B CA 1
ATOM 7142 C C . GLU B 1 417 ? -3.168 8.281 33 1 91.75 417 GLU B C 1
ATOM 7144 O O . GLU B 1 417 ? -2.045 7.816 33.219 1 91.75 417 GLU B O 1
ATOM 7149 N N . ASN B 1 418 ? -4.168 8.023 33.781 1 92.5 418 ASN B N 1
ATOM 7150 C CA . ASN B 1 418 ? -4.016 7.125 34.906 1 92.5 418 ASN B CA 1
ATOM 7151 C C . ASN B 1 418 ? -4.062 5.664 34.469 1 92.5 418 ASN B C 1
ATOM 7153 O O . ASN B 1 418 ? -3.785 4.766 35.281 1 92.5 418 ASN B O 1
ATOM 7157 N N . LEU B 1 419 ? -4.367 5.367 33.25 1 95.12 419 LEU B N 1
ATOM 7158 C CA . LEU B 1 419 ? -4.348 4.004 32.719 1 95.12 419 LEU B CA 1
ATOM 7159 C C . LEU B 1 419 ? -2.918 3.521 32.5 1 95.12 419 LEU B C 1
ATOM 7161 O O . LEU B 1 419 ? -2.033 4.316 32.188 1 95.12 419 LEU B O 1
ATOM 7165 N N . PRO B 1 420 ? -2.697 2.227 32.75 1 96.12 420 PRO B 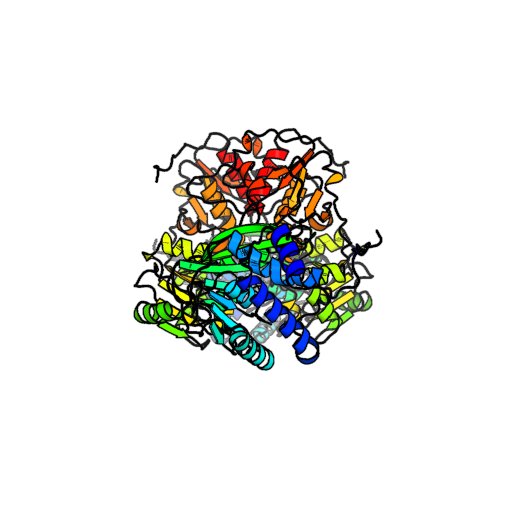N 1
ATOM 7166 C CA . PRO B 1 420 ? -1.365 1.675 32.5 1 96.12 420 PRO B CA 1
ATOM 7167 C C . PRO B 1 420 ? -1.074 1.52 31 1 96.12 420 PRO B C 1
ATOM 7169 O O . PRO B 1 420 ? -1.102 0.403 30.469 1 96.12 420 PRO B O 1
ATOM 7172 N N . ILE B 1 421 ? -0.754 2.613 30.391 1 97.31 421 ILE B N 1
ATOM 7173 C CA . ILE B 1 421 ? -0.492 2.645 28.953 1 97.31 421 ILE B CA 1
ATOM 7174 C C . ILE B 1 421 ? 1.01 2.764 28.703 1 97.31 421 ILE B C 1
ATOM 7176 O O . ILE B 1 421 ? 1.701 3.52 29.391 1 97.31 421 ILE B O 1
ATOM 7180 N N . LEU B 1 422 ? 1.489 1.938 27.859 1 96.94 422 LEU B N 1
ATOM 7181 C CA . LEU B 1 422 ? 2.873 1.977 27.391 1 96.94 422 LEU B CA 1
ATOM 7182 C C . LEU B 1 422 ? 2.965 2.615 26.016 1 96.94 422 LEU B C 1
ATOM 7184 O O . LEU B 1 422 ? 2.789 1.937 25 1 96.94 422 LEU B O 1
ATOM 7188 N N . PRO B 1 423 ? 3.287 3.926 25.938 1 97.44 423 PRO B N 1
ATOM 7189 C CA . PRO B 1 423 ? 3.424 4.594 24.641 1 97.44 423 PRO B CA 1
ATOM 7190 C C . PRO B 1 423 ? 4.75 4.285 23.953 1 97.44 423 PRO B C 1
ATOM 7192 O O . PRO B 1 423 ? 5.777 4.137 24.625 1 97.44 423 PRO B O 1
ATOM 7195 N N . LEU B 1 424 ? 4.738 4.176 22.625 1 96.56 424 LEU B N 1
ATOM 7196 C CA . LEU B 1 424 ? 5.949 3.951 21.844 1 96.56 424 LEU B CA 1
ATOM 7197 C C . LEU B 1 424 ? 6.344 5.211 21.078 1 96.56 424 LEU B C 1
ATOM 7199 O O . LEU B 1 424 ? 5.512 5.824 20.406 1 96.56 424 LEU B O 1
ATOM 7203 N N . SER B 1 425 ? 7.512 5.621 21.203 1 93.81 425 SER B N 1
ATOM 7204 C CA . SER B 1 425 ? 8.117 6.723 20.469 1 93.81 425 SER B CA 1
ATOM 7205 C C . SER B 1 425 ? 9.617 6.508 20.281 1 93.81 425 SER B C 1
ATOM 7207 O O . SER B 1 425 ? 10.281 5.973 21.156 1 93.81 425 SER B O 1
ATOM 7209 N N . ALA B 1 426 ? 10.125 6.957 19.172 1 89.69 426 ALA B N 1
ATOM 7210 C CA . ALA B 1 426 ? 11.547 6.789 18.891 1 89.69 426 ALA B CA 1
ATOM 7211 C C . ALA B 1 426 ? 12.414 7.477 19.938 1 89.69 426 ALA B C 1
ATOM 7213 O O . ALA B 1 426 ? 13.562 7.09 20.156 1 89.69 426 ALA B O 1
ATOM 7214 N N . GLU B 1 427 ? 11.891 8.438 20.688 1 87.69 427 GLU B N 1
ATOM 7215 C CA . GLU B 1 427 ? 12.641 9.234 21.656 1 87.69 427 GLU B CA 1
ATOM 7216 C C . GLU B 1 427 ? 12.469 8.688 23.078 1 87.69 427 GLU B C 1
ATOM 7218 O O . GLU B 1 427 ? 12.977 9.266 24.031 1 87.69 427 GLU B O 1
ATOM 7223 N N . GLY B 1 428 ? 11.812 7.625 23.188 1 92.56 428 GLY B N 1
ATOM 7224 C CA . GLY B 1 428 ? 11.492 7.098 24.5 1 92.56 428 GLY B CA 1
ATOM 7225 C C . GLY B 1 428 ? 12.633 6.312 25.125 1 92.56 428 GLY B C 1
ATOM 7226 O O . GLY B 1 428 ? 13.75 6.309 24.594 1 92.56 428 GLY B O 1
ATOM 7227 N N . ARG B 1 429 ? 12.328 5.758 26.266 1 92.56 429 ARG B N 1
ATOM 7228 C CA . ARG B 1 429 ? 13.281 4.902 26.969 1 92.56 429 ARG B CA 1
ATOM 7229 C C . ARG B 1 429 ? 13.328 3.514 26.344 1 92.56 429 ARG B C 1
ATOM 7231 O O . ARG B 1 429 ? 12.367 3.072 25.719 1 92.56 429 ARG B O 1
ATOM 7238 N N . ASP B 1 430 ? 14.375 2.828 26.547 1 92.06 430 ASP B N 1
ATOM 7239 C CA . ASP B 1 430 ? 14.57 1.491 26 1 92.06 430 ASP B CA 1
ATOM 7240 C C . ASP B 1 430 ? 13.531 0.515 26.547 1 92.06 430 ASP B C 1
ATOM 7242 O O . ASP B 1 430 ? 13.492 0.243 27.75 1 92.06 430 ASP B O 1
ATOM 7246 N N . ILE B 1 431 ? 12.773 -0.074 25.688 1 91.31 431 ILE B N 1
ATOM 7247 C CA . ILE B 1 431 ? 11.648 -0.934 26.047 1 91.31 431 ILE B CA 1
ATOM 7248 C C . ILE B 1 431 ? 12.172 -2.246 26.625 1 91.31 431 ILE B C 1
ATOM 7250 O O . ILE B 1 431 ? 11.469 -2.922 27.391 1 91.31 431 ILE B O 1
ATOM 7254 N N . THR B 1 432 ? 13.367 -2.643 26.234 1 81.12 432 THR B N 1
ATOM 7255 C CA . THR B 1 432 ? 13.945 -3.924 26.641 1 81.12 432 THR B CA 1
ATOM 7256 C C . THR B 1 432 ? 14.141 -3.979 28.156 1 81.12 432 THR B C 1
ATOM 7258 O O . THR B 1 432 ? 14.266 -5.059 28.734 1 81.12 432 THR B O 1
ATOM 7261 N N . ARG B 1 433 ? 14.203 -2.926 28.75 1 82.69 433 ARG B N 1
ATOM 7262 C CA . ARG B 1 433 ? 14.484 -2.848 30.188 1 82.69 433 ARG B CA 1
ATOM 7263 C C . ARG B 1 433 ? 13.188 -2.697 30.984 1 82.69 433 ARG B C 1
ATOM 7265 O O . ARG B 1 433 ? 13.219 -2.656 32.219 1 82.69 433 ARG B O 1
ATOM 7272 N N . HIS B 1 434 ? 12.148 -2.74 30.234 1 86.69 434 HIS B N 1
ATOM 7273 C CA . HIS B 1 434 ? 10.875 -2.469 30.891 1 86.69 434 HIS B CA 1
ATOM 7274 C C . HIS B 1 434 ? 10.188 -3.764 31.312 1 86.69 434 HIS B C 1
ATOM 7276 O O . HIS B 1 434 ? 10.203 -4.75 30.578 1 86.69 434 HIS B O 1
ATOM 7282 N N . VAL B 1 435 ? 9.672 -3.742 32.469 1 90 435 VAL B N 1
ATOM 7283 C CA . VAL B 1 435 ? 8.805 -4.824 32.938 1 90 435 VAL B CA 1
ATOM 7284 C C . VAL B 1 435 ? 7.355 -4.512 32.594 1 90 435 VAL B C 1
ATOM 7286 O O . VAL B 1 435 ? 6.789 -3.533 33.062 1 90 435 VAL B O 1
ATOM 7289 N N . PHE B 1 436 ? 6.797 -5.367 31.812 1 94.19 436 PHE B N 1
ATOM 7290 C CA . PHE B 1 436 ? 5.434 -5.129 31.359 1 94.19 436 PHE B CA 1
ATOM 7291 C C . PHE B 1 436 ? 4.434 -5.406 32.469 1 94.19 436 PHE B C 1
ATOM 7293 O O . PHE B 1 436 ? 4.547 -6.41 33.188 1 94.19 436 PHE B O 1
ATOM 7300 N N . PRO B 1 437 ? 3.48 -4.535 32.656 1 94.25 437 PRO B N 1
ATOM 7301 C CA . PRO B 1 437 ? 2.43 -4.801 33.625 1 94.25 437 PRO B CA 1
ATOM 7302 C C . PRO B 1 437 ? 1.571 -6.012 33.281 1 94.25 437 PRO B C 1
ATOM 7304 O O . PRO B 1 437 ? 1.592 -6.465 32.125 1 94.25 437 PRO B O 1
ATOM 7307 N N . ALA B 1 438 ? 0.85 -6.531 34.25 1 94.44 438 ALA B N 1
ATOM 7308 C CA . ALA B 1 438 ? -0.024 -7.684 34.062 1 94.44 438 ALA B CA 1
ATOM 7309 C C . ALA B 1 438 ? -1.158 -7.344 33.094 1 94.44 438 ALA B C 1
ATOM 7311 O O . ALA B 1 438 ? -1.633 -8.211 32.344 1 94.44 438 ALA B O 1
ATOM 7312 N N . ALA B 1 439 ? -1.641 -6.129 33.25 1 96.88 439 ALA B N 1
ATOM 7313 C CA . ALA B 1 439 ? -2.668 -5.574 32.344 1 96.88 439 ALA B CA 1
ATOM 7314 C C . ALA B 1 439 ? -2.281 -4.18 31.875 1 96.88 439 ALA B C 1
ATOM 7316 O O . ALA B 1 439 ? -2.076 -3.27 32.688 1 96.88 439 ALA B O 1
ATOM 7317 N N . PHE B 1 440 ? -2.168 -4.027 30.516 1 97.62 440 PHE B N 1
ATOM 7318 C CA . PHE B 1 440 ? -1.716 -2.719 30.047 1 97.62 440 PHE B CA 1
ATOM 7319 C C . PHE B 1 440 ? -2.17 -2.465 28.625 1 97.62 440 PHE B C 1
ATOM 7321 O O . PHE B 1 440 ? -2.656 -3.375 27.953 1 97.62 440 PHE B O 1
ATOM 7328 N N . GLY B 1 441 ? -2.088 -1.202 28.234 1 98.19 441 GLY B N 1
ATOM 7329 C CA . GLY B 1 441 ? -2.318 -0.788 26.859 1 98.19 441 GLY B CA 1
ATOM 7330 C C . GLY B 1 441 ? -1.046 -0.404 26.141 1 98.19 441 GLY B C 1
ATOM 7331 O O . GLY B 1 441 ? -0.2 0.306 26.688 1 98.19 441 GLY B O 1
ATOM 7332 N N . LEU B 1 442 ? -0.825 -0.995 25.016 1 98.31 442 LEU B N 1
ATOM 7333 C CA . LEU B 1 442 ? 0.268 -0.59 24.141 1 98.31 442 LEU B CA 1
ATOM 7334 C C . LEU B 1 442 ? -0.192 0.482 23.156 1 98.31 442 LEU B C 1
ATOM 7336 O O . LEU B 1 442 ? -1.178 0.292 22.438 1 98.31 442 LEU B O 1
ATOM 7340 N N . LEU B 1 443 ? 0.482 1.617 23.094 1 98.25 443 LEU B N 1
ATOM 7341 C CA . LEU B 1 443 ? 0.067 2.756 22.281 1 98.25 443 LEU B CA 1
ATOM 7342 C C . LEU B 1 443 ? 1.178 3.174 21.312 1 98.25 443 LEU B C 1
ATOM 7344 O O . LEU B 1 443 ? 2.031 3.992 21.672 1 98.25 443 LEU B O 1
ATOM 7348 N N . PRO B 1 444 ? 1.156 2.598 20.094 1 96.56 444 PRO B N 1
ATOM 7349 C CA . PRO B 1 444 ? 2.107 3.098 19.094 1 96.56 444 PRO B CA 1
ATOM 7350 C C . PRO B 1 444 ? 1.807 4.527 18.656 1 96.56 444 PRO B C 1
ATOM 7352 O O . PRO B 1 444 ? 0.669 4.992 18.781 1 96.56 444 PRO B O 1
ATOM 7355 N N . GLY B 1 445 ? 2.771 5.195 18.172 1 91 445 GLY B N 1
ATOM 7356 C CA . GLY B 1 445 ? 2.621 6.582 17.766 1 91 445 GLY B CA 1
ATOM 7357 C C . GLY B 1 445 ? 1.836 6.746 16.469 1 91 445 GLY B C 1
ATOM 7358 O O . GLY B 1 445 ? 1.854 5.867 15.609 1 91 445 GLY B O 1
ATOM 7359 N N . LEU B 1 446 ? 1.184 7.879 16.391 1 85.31 446 LEU B N 1
ATOM 7360 C CA . LEU B 1 446 ? 0.507 8.273 15.156 1 85.31 446 LEU B CA 1
ATOM 7361 C C . LEU B 1 446 ? 1.515 8.531 14.039 1 85.31 446 LEU B C 1
ATOM 7363 O O . LEU B 1 446 ? 2.582 9.102 14.281 1 85.31 446 LEU B O 1
ATOM 7367 N N . GLU B 1 447 ? 1.177 8.141 12.781 1 79 447 GLU B N 1
ATOM 7368 C CA . GLU B 1 447 ? 2.039 8.406 11.633 1 79 447 GLU B CA 1
ATOM 7369 C C . GLU B 1 447 ? 2.248 9.906 11.438 1 79 447 GLU B C 1
ATOM 7371 O O . GLU B 1 447 ? 1.294 10.68 11.5 1 79 447 GLU B O 1
ATOM 7376 N N . GLY B 1 448 ? 3.43 10.32 11.219 1 75.38 448 GLY B N 1
ATOM 7377 C CA . GLY B 1 448 ? 3.701 11.734 11 1 75.38 448 GLY B CA 1
ATOM 7378 C C . GLY B 1 448 ? 3.959 12.5 12.281 1 75.38 448 GLY B C 1
ATOM 7379 O O . GLY B 1 448 ? 5.102 12.594 12.734 1 75.38 448 GLY B O 1
ATOM 7380 N N . PRO B 1 449 ? 2.863 12.859 13.008 1 69.38 449 PRO B N 1
ATOM 7381 C CA . PRO B 1 449 ? 3.02 13.727 14.172 1 69.38 449 PRO B CA 1
ATOM 7382 C C . PRO B 1 449 ? 3.525 12.977 15.406 1 69.38 449 PRO B C 1
ATOM 7384 O O . PRO B 1 449 ? 4.023 13.594 16.344 1 69.38 449 PRO B O 1
ATOM 7387 N N . GLY B 1 450 ? 3.379 11.68 15.375 1 82.25 450 GLY B N 1
ATOM 7388 C CA . GLY B 1 450 ? 3.725 10.922 16.578 1 82.25 450 GLY B CA 1
ATOM 7389 C C . GLY B 1 450 ? 2.725 11.102 17.703 1 82.25 450 GLY B C 1
ATOM 7390 O O . GLY B 1 450 ? 1.518 11.164 17.469 1 82.25 450 GLY B O 1
ATOM 7391 N N . LEU B 1 451 ? 3.242 11.047 18.938 1 87.69 451 LEU B N 1
ATOM 7392 C CA . LEU B 1 451 ? 2.383 11.125 20.109 1 87.69 451 LEU B CA 1
ATOM 7393 C C . LEU B 1 451 ? 2.34 12.547 20.656 1 87.69 451 LEU B C 1
ATOM 7395 O O . LEU B 1 451 ? 3.314 13.289 20.531 1 87.69 451 LEU B O 1
ATOM 7399 N N . PRO B 1 452 ? 1.21 12.906 21.234 1 81.56 452 PRO B N 1
ATOM 7400 C CA . PRO B 1 452 ? 1.194 14.164 21.984 1 81.56 452 PRO B CA 1
ATOM 7401 C C . PRO B 1 452 ? 2.188 14.172 23.156 1 81.56 452 PRO B C 1
ATOM 7403 O O . PRO B 1 452 ? 2.619 13.109 23.609 1 81.56 452 PRO B O 1
ATOM 7406 N N . ASP B 1 453 ? 2.502 15.312 23.641 1 81.19 453 ASP B N 1
ATOM 7407 C CA . ASP B 1 453 ? 3.582 15.523 24.594 1 81.19 453 ASP B CA 1
ATOM 7408 C C . ASP B 1 453 ? 3.354 14.711 25.875 1 81.19 453 ASP B C 1
ATOM 7410 O O . ASP B 1 453 ? 4.301 14.172 26.453 1 81.19 453 ASP B O 1
ATOM 7414 N N . ASN B 1 454 ? 2.145 14.664 26.328 1 85.88 454 ASN B N 1
ATOM 7415 C CA . ASN B 1 454 ? 1.855 13.977 27.594 1 85.88 454 ASN B CA 1
ATOM 7416 C C . ASN B 1 454 ? 2.195 12.492 27.5 1 85.88 454 ASN B C 1
ATOM 7418 O O . ASN B 1 454 ? 2.607 11.891 28.5 1 85.88 454 ASN B O 1
ATOM 7422 N N . TRP B 1 455 ? 2.078 11.898 26.344 1 91.94 455 TRP B N 1
ATOM 7423 C CA . TRP B 1 455 ? 2.406 10.492 26.156 1 91.94 455 TRP B CA 1
ATOM 7424 C C . TRP B 1 455 ? 3.861 10.32 25.734 1 91.94 455 TRP B C 1
ATOM 7426 O O . TRP B 1 455 ? 4.512 9.336 26.109 1 91.94 455 TRP B O 1
ATOM 7436 N N . ARG B 1 456 ? 4.336 11.25 25 1 90.38 456 ARG B N 1
ATOM 7437 C CA . ARG B 1 456 ? 5.707 11.203 24.516 1 90.38 456 ARG B CA 1
ATOM 7438 C C . ARG B 1 456 ? 6.703 11.219 25.672 1 90.38 456 ARG B C 1
ATOM 7440 O O . ARG B 1 456 ? 7.727 10.531 25.625 1 90.38 456 ARG B O 1
ATOM 7447 N N . ARG B 1 457 ? 6.453 11.93 26.719 1 90.31 457 ARG B N 1
ATOM 7448 C CA . ARG B 1 457 ? 7.355 12.109 27.844 1 90.31 457 ARG B CA 1
ATOM 7449 C C . ARG B 1 457 ? 7.551 10.797 28.594 1 90.31 457 ARG B C 1
ATOM 7451 O O . ARG B 1 457 ? 8.586 10.594 29.234 1 90.31 457 ARG B O 1
ATOM 7458 N N . LYS B 1 458 ? 6.645 9.906 28.531 1 92.94 458 LYS B N 1
ATOM 7459 C CA . LYS B 1 458 ? 6.75 8.641 29.25 1 92.94 458 LYS B CA 1
ATOM 7460 C C . LYS B 1 458 ? 6.828 7.461 28.297 1 92.94 458 LYS B C 1
ATOM 7462 O O . LYS B 1 458 ? 6.422 6.348 28.641 1 92.94 458 LYS B O 1
ATOM 7467 N N . SER B 1 459 ? 7.301 7.746 27.141 1 96 459 SER B N 1
ATOM 7468 C CA . SER B 1 459 ? 7.262 6.746 26.078 1 96 459 SER B CA 1
ATOM 7469 C C . SER B 1 459 ? 8.461 5.805 26.156 1 96 459 SER B C 1
ATOM 7471 O O . SER B 1 459 ? 9.398 6.055 26.906 1 96 459 SER B O 1
ATOM 7473 N N . PHE B 1 460 ? 8.32 4.723 25.5 1 96.06 460 PHE B N 1
ATOM 7474 C CA . PHE B 1 460 ? 9.359 3.717 25.344 1 96.06 460 PHE B CA 1
ATOM 7475 C C . PHE B 1 460 ? 9.789 3.596 23.891 1 96.06 460 PHE B C 1
ATOM 7477 O O . PHE B 1 460 ? 9 3.875 22.969 1 96.06 460 PHE B O 1
ATOM 7484 N N . ALA B 1 461 ? 11.031 3.238 23.688 1 95.19 461 ALA B N 1
ATOM 7485 C CA . ALA B 1 461 ? 11.586 3.15 22.328 1 95.19 461 ALA B CA 1
ATOM 7486 C C . ALA B 1 461 ? 12.195 1.773 22.078 1 95.19 461 ALA B C 1
ATOM 7488 O O . ALA B 1 461 ? 12.758 1.157 22.984 1 95.19 461 ALA B O 1
ATOM 7489 N N . ILE B 1 462 ? 11.992 1.273 20.875 1 95.5 462 ILE B N 1
ATOM 7490 C CA . ILE B 1 462 ? 12.805 0.17 20.359 1 95.5 462 ILE B CA 1
ATOM 7491 C C . ILE B 1 462 ? 14.195 0.682 19.984 1 95.5 462 ILE B C 1
ATOM 7493 O O . ILE B 1 462 ? 14.328 1.604 19.172 1 95.5 462 ILE B O 1
ATOM 7497 N N . PRO B 1 463 ? 15.195 0.189 20.578 1 94.19 463 PRO B N 1
ATOM 7498 C CA . PRO B 1 463 ? 16.531 0.69 20.234 1 94.19 463 PRO B CA 1
ATOM 7499 C C . PRO B 1 463 ? 16.891 0.453 18.781 1 94.19 463 PRO B C 1
ATOM 7501 O O . PRO B 1 463 ? 16.797 -0.678 18.281 1 94.19 463 PRO B O 1
ATOM 7504 N N . ILE B 1 464 ? 17.281 1.445 18.047 1 94.81 464 ILE B N 1
ATOM 7505 C CA . ILE B 1 464 ? 17.688 1.359 16.656 1 94.81 464 ILE B CA 1
ATOM 7506 C C . ILE B 1 464 ? 18.969 2.166 16.438 1 94.81 464 ILE B C 1
ATOM 7508 O O . ILE B 1 464 ? 19.406 2.9 17.312 1 94.81 464 ILE B O 1
ATOM 7512 N N . CYS B 1 465 ? 19.562 2.01 15.305 1 93.06 465 CYS B N 1
ATOM 7513 C CA . CYS B 1 465 ? 20.781 2.748 14.953 1 93.06 465 CYS B CA 1
ATOM 7514 C C . CYS B 1 465 ? 20.5 4.242 14.867 1 93.06 465 CYS B C 1
ATOM 7516 O O . CYS B 1 465 ? 19.406 4.652 14.469 1 93.06 465 CYS B O 1
ATOM 7518 N N . LYS B 1 466 ? 21.391 5.109 15.125 1 85.94 466 LYS B N 1
ATOM 7519 C CA . LYS B 1 466 ? 21.266 6.559 15.242 1 85.94 466 LYS B CA 1
ATOM 7520 C C . LYS B 1 466 ? 20.969 7.195 13.883 1 85.94 466 LYS B C 1
ATOM 7522 O O . LYS B 1 466 ? 20.359 8.266 13.812 1 85.94 466 LYS B O 1
ATOM 7527 N N . ASP B 1 467 ? 21.328 6.527 12.836 1 84.75 467 ASP B N 1
ATOM 7528 C CA . ASP B 1 467 ? 21.203 7.109 11.5 1 84.75 467 ASP B CA 1
ATOM 7529 C C . ASP B 1 467 ? 19.781 6.922 10.961 1 84.75 467 ASP B C 1
ATOM 7531 O O . ASP B 1 467 ? 19.438 7.465 9.914 1 84.75 467 ASP B O 1
ATOM 7535 N N . VAL B 1 468 ? 19.078 6.145 11.695 1 88.81 468 VAL B N 1
ATOM 7536 C CA . VAL B 1 468 ? 17.688 5.91 11.297 1 88.81 468 VAL B CA 1
ATOM 7537 C C . VAL B 1 468 ? 16.75 6.691 12.203 1 88.81 468 VAL B C 1
ATOM 7539 O O . VAL B 1 468 ? 16.859 6.629 13.43 1 88.81 468 VAL B O 1
ATOM 7542 N N . GLU B 1 469 ? 15.852 7.426 11.641 1 85.69 469 GLU B N 1
ATOM 7543 C CA . GLU B 1 469 ? 14.977 8.312 12.406 1 85.69 469 GLU B CA 1
ATOM 7544 C C . GLU B 1 469 ? 13.969 7.508 13.227 1 85.69 469 GLU B C 1
ATOM 7546 O O . GLU B 1 469 ? 13.758 7.793 14.406 1 85.69 469 GLU B O 1
ATOM 7551 N N . SER B 1 470 ? 13.289 6.637 12.539 1 90.62 470 SER B N 1
ATOM 7552 C CA . SER B 1 470 ? 12.273 5.852 13.234 1 90.62 470 SER B CA 1
ATOM 7553 C C . SER B 1 470 ? 11.891 4.605 12.445 1 90.62 470 SER B C 1
ATOM 7555 O O . SER B 1 470 ? 12.211 4.5 11.258 1 90.62 470 SER B O 1
ATOM 7557 N N . LEU B 1 471 ? 11.32 3.639 13.109 1 94.69 471 LEU B N 1
ATOM 7558 C CA . LEU B 1 471 ? 10.688 2.484 12.477 1 94.69 471 LEU B CA 1
ATOM 7559 C C . LEU B 1 471 ? 9.281 2.83 12 1 94.69 471 LEU B C 1
ATOM 7561 O O . LEU B 1 471 ? 8.719 3.854 12.391 1 94.69 471 LEU B O 1
ATOM 7565 N N . ASN B 1 472 ? 8.797 2.051 11.023 1 93.81 472 ASN B N 1
ATOM 7566 C CA . ASN B 1 472 ? 7.363 2.109 10.742 1 93.81 472 ASN B CA 1
ATOM 7567 C C . ASN B 1 472 ? 6.543 1.817 12 1 93.81 472 ASN B C 1
ATOM 7569 O O . ASN B 1 472 ? 6.887 0.929 12.781 1 93.81 472 ASN B O 1
ATOM 7573 N N . ALA B 1 473 ? 5.484 2.527 12.188 1 94.81 473 ALA B N 1
ATOM 7574 C CA . ALA B 1 473 ? 4.715 2.461 13.43 1 94.81 473 ALA B CA 1
ATOM 7575 C C . ALA B 1 473 ? 4.191 1.047 13.672 1 94.81 473 ALA B C 1
ATOM 7577 O O . ALA B 1 473 ? 4.219 0.555 14.805 1 94.81 473 ALA B O 1
ATOM 7578 N N . ALA B 1 474 ? 3.645 0.378 12.609 1 97.31 474 ALA B N 1
ATOM 7579 C CA . ALA B 1 474 ? 3.129 -0.979 12.758 1 97.31 474 ALA B CA 1
ATOM 7580 C C . ALA B 1 474 ? 4.254 -1.965 13.055 1 97.31 474 ALA B C 1
ATOM 7582 O O . ALA B 1 474 ? 4.07 -2.912 13.828 1 97.31 474 ALA B O 1
ATOM 7583 N N . THR B 1 475 ? 5.43 -1.73 12.453 1 97.69 475 THR B N 1
ATOM 7584 C CA . THR B 1 475 ? 6.594 -2.566 12.711 1 97.69 475 THR B CA 1
ATOM 7585 C C . THR B 1 475 ? 7.059 -2.408 14.156 1 97.69 475 THR B C 1
ATOM 7587 O O . THR B 1 475 ? 7.367 -3.395 14.828 1 97.69 475 THR B O 1
ATOM 7590 N N . ALA B 1 476 ? 7.105 -1.157 14.664 1 97.5 476 ALA B N 1
ATOM 7591 C CA . ALA B 1 476 ? 7.48 -0.896 16.047 1 97.5 476 ALA B CA 1
ATOM 7592 C C . ALA B 1 476 ? 6.535 -1.607 17.016 1 97.5 476 ALA B C 1
ATOM 7594 O O . ALA B 1 476 ? 6.98 -2.217 17.984 1 97.5 476 ALA B O 1
ATOM 7595 N N . ALA B 1 477 ? 5.25 -1.535 16.719 1 97.94 477 ALA B N 1
ATOM 7596 C CA . ALA B 1 477 ? 4.258 -2.215 17.562 1 97.94 477 ALA B CA 1
ATOM 7597 C C . ALA B 1 477 ? 4.48 -3.725 17.547 1 97.94 477 ALA B C 1
ATOM 7599 O O . ALA B 1 477 ? 4.387 -4.375 18.594 1 97.94 477 ALA B O 1
ATOM 7600 N N . ALA B 1 478 ? 4.781 -4.32 16.359 1 98.25 478 ALA B N 1
ATOM 7601 C CA . ALA B 1 478 ? 5.016 -5.754 16.25 1 98.25 478 ALA B CA 1
ATOM 7602 C C . ALA B 1 478 ? 6.207 -6.184 17.109 1 98.25 478 ALA B C 1
ATOM 7604 O O . ALA B 1 478 ? 6.145 -7.203 17.797 1 98.25 478 ALA B O 1
ATOM 7605 N N . ILE B 1 479 ? 7.277 -5.406 17.078 1 97.56 479 ILE B N 1
ATOM 7606 C CA . ILE B 1 479 ? 8.484 -5.723 17.828 1 97.56 479 ILE B CA 1
ATOM 7607 C C . ILE B 1 479 ? 8.195 -5.617 19.328 1 97.56 479 ILE B C 1
ATOM 7609 O O . ILE B 1 479 ? 8.633 -6.469 20.109 1 97.56 479 ILE B O 1
ATOM 7613 N N . ALA B 1 480 ? 7.445 -4.57 19.719 1 97.44 480 ALA B N 1
ATOM 7614 C CA . ALA B 1 480 ? 7.074 -4.422 21.125 1 97.44 480 ALA B CA 1
ATOM 7615 C C . ALA B 1 480 ? 6.223 -5.598 21.594 1 97.44 480 ALA B C 1
ATOM 7617 O O . ALA B 1 480 ? 6.422 -6.113 22.703 1 97.44 480 ALA B O 1
ATOM 7618 N N . LEU B 1 481 ? 5.273 -6.008 20.797 1 97.56 481 LEU B N 1
ATOM 7619 C CA . LEU B 1 481 ? 4.422 -7.148 21.109 1 97.56 481 LEU B CA 1
ATOM 7620 C C . LEU B 1 481 ? 5.242 -8.43 21.219 1 97.56 481 LEU B C 1
ATOM 7622 O O . LEU B 1 481 ? 5.016 -9.242 22.109 1 97.56 481 LEU B O 1
ATOM 7626 N N . TYR B 1 482 ? 6.215 -8.586 20.312 1 96.31 482 TYR B N 1
ATOM 7627 C CA . TYR B 1 482 ? 7.129 -9.719 20.375 1 96.31 482 TYR B CA 1
ATOM 7628 C C . TYR B 1 482 ? 7.902 -9.727 21.688 1 96.31 482 TYR B C 1
ATOM 7630 O O . TYR B 1 482 ? 7.988 -10.75 22.375 1 96.31 482 TYR B O 1
ATOM 7638 N N . ALA B 1 483 ? 8.5 -8.578 22.047 1 94 483 ALA B N 1
ATOM 7639 C CA . ALA B 1 483 ? 9.258 -8.445 23.281 1 94 483 ALA B CA 1
ATOM 7640 C C . ALA B 1 483 ? 8.391 -8.812 24.484 1 94 483 ALA B C 1
ATOM 7642 O O . ALA B 1 483 ? 8.844 -9.523 25.391 1 94 483 ALA B O 1
ATOM 7643 N N . TRP B 1 484 ? 7.18 -8.344 24.469 1 95.25 484 TRP B N 1
ATOM 7644 C CA . TRP B 1 484 ? 6.238 -8.672 25.531 1 95.25 484 TRP B CA 1
ATOM 7645 C C . TRP B 1 484 ? 5.973 -10.172 25.578 1 95.25 484 TRP B C 1
ATOM 7647 O O . TRP B 1 484 ? 6.004 -10.773 26.656 1 95.25 484 TRP B O 1
ATOM 7657 N N . SER B 1 485 ? 5.738 -10.781 24.453 1 93.38 485 SER B N 1
ATOM 7658 C CA . SER B 1 485 ? 5.406 -12.195 24.391 1 93.38 485 SER B CA 1
ATOM 7659 C C . SER B 1 485 ? 6.555 -13.055 24.906 1 93.38 485 SER B C 1
ATOM 7661 O O . SER B 1 485 ? 6.328 -14.164 25.406 1 93.38 485 SER B O 1
ATOM 7663 N N . ARG B 1 486 ? 7.766 -12.539 24.828 1 88.69 486 ARG B N 1
ATOM 7664 C CA . ARG B 1 486 ? 8.945 -13.297 25.25 1 88.69 486 ARG B CA 1
ATOM 7665 C C . ARG B 1 486 ? 9.25 -13.055 26.734 1 88.69 486 ARG B C 1
ATOM 7667 O O . ARG B 1 486 ? 10.062 -13.766 27.328 1 88.69 486 ARG B O 1
ATOM 7674 N N . SER B 1 487 ? 8.797 -12.008 27.375 1 82.88 487 SER B N 1
ATOM 7675 C CA . SER B 1 487 ? 9.094 -11.641 28.75 1 82.88 487 SER B CA 1
ATOM 7676 C C . SER B 1 487 ? 8.414 -12.586 29.734 1 82.88 487 SER B C 1
ATOM 7678 O O . SER B 1 487 ? 8.711 -12.57 30.938 1 82.88 487 SER B O 1
ATOM 7680 N N . GLY B 1 488 ? 7.836 -13.758 29.422 1 66.5 488 GLY B N 1
ATOM 7681 C CA . GLY B 1 488 ? 7.223 -14.703 30.328 1 66.5 488 GLY B CA 1
ATOM 7682 C C . GLY B 1 488 ? 5.934 -14.195 30.938 1 66.5 488 GLY B C 1
ATOM 7683 O O . GLY B 1 488 ? 5.332 -14.859 31.797 1 66.5 488 GLY B O 1
ATOM 7684 N N . SER B 1 489 ? 5.641 -12.914 30.922 1 50.81 489 SER B N 1
ATOM 7685 C CA . SER B 1 489 ? 4.434 -12.344 31.516 1 50.81 489 SER B CA 1
ATOM 7686 C C . SER B 1 489 ? 3.178 -12.883 30.844 1 50.81 489 SER B C 1
ATOM 7688 O O . SER B 1 489 ? 2.062 -12.484 31.188 1 50.81 489 SER B O 1
ATOM 7690 N N . GLN B 1 490 ? 3.324 -13.523 29.734 1 49.66 490 GLN B N 1
ATOM 7691 C CA . GLN B 1 490 ? 2.125 -14.031 29.078 1 49.66 490 GLN B CA 1
ATOM 7692 C C . GLN B 1 490 ? 1.419 -15.062 29.953 1 49.66 490 GLN B C 1
ATOM 7694 O O . GLN B 1 490 ? 2.045 -16.016 30.438 1 49.66 490 GLN B O 1
ATOM 7699 N N . THR B 1 491 ? 0.474 -14.672 30.641 1 42.28 491 THR B N 1
ATOM 7700 C CA . THR B 1 491 ? -0.41 -15.719 31.141 1 42.28 491 THR B CA 1
ATOM 7701 C C . THR B 1 491 ? -0.777 -16.688 30.031 1 42.28 491 THR B C 1
ATOM 7703 O O . THR B 1 491 ? -1.22 -16.281 28.953 1 42.28 491 THR B O 1
ATOM 7706 N N . LYS B 1 492 ? -0.067 -17.781 29.938 1 38.81 492 LYS B N 1
ATOM 7707 C CA . LYS B 1 492 ? -0.276 -18.875 29 1 38.81 492 LYS B CA 1
ATOM 7708 C C . LYS B 1 492 ? -1.761 -19.078 28.719 1 38.81 492 LYS B C 1
ATOM 7710 O O . LYS B 1 492 ? -2.473 -19.703 29.5 1 38.81 492 LYS B O 1
ATOM 7715 N N . HIS B 1 493 ? -2.484 -18.203 28.297 1 36 493 HIS B N 1
ATOM 7716 C CA . HIS B 1 493 ? -3.779 -18.703 27.859 1 36 493 HIS B CA 1
ATOM 7717 C C . HIS B 1 493 ? -3.621 -19.688 26.703 1 36 493 HIS B C 1
ATOM 7719 O O . HIS B 1 493 ? -3.156 -19.328 25.625 1 36 493 HIS B O 1
ATOM 7725 N N . SER B 1 494 ? -3.158 -20.891 26.953 1 30.92 494 SER B N 1
ATOM 7726 C CA . SER B 1 494 ? -3.318 -22 26.016 1 30.92 494 SER B CA 1
ATOM 7727 C C . SER B 1 494 ? -4.648 -21.906 25.266 1 30.92 494 SER B C 1
ATOM 7729 O O . SER B 1 494 ? -5.715 -21.938 25.891 1 30.92 494 SER B O 1
ATOM 7731 N N . PRO B 1 495 ? -4.703 -21.359 24.172 1 29.78 495 PRO B N 1
ATOM 7732 C CA . PRO B 1 495 ? -6.008 -21.625 23.562 1 29.78 495 PRO B CA 1
ATOM 7733 C C . PRO B 1 495 ? -6.352 -23.109 23.547 1 29.78 495 PRO B C 1
ATOM 7735 O O . PRO B 1 495 ? -5.449 -23.953 23.547 1 29.78 495 PRO B O 1
ATOM 7738 N N . ALA B 1 496 ? -7.602 -23.641 24.078 1 26.95 496 ALA B N 1
ATOM 7739 C CA . ALA B 1 496 ? -8.023 -25.031 23.906 1 26.95 496 ALA B CA 1
ATOM 7740 C C . ALA B 1 496 ? -7.566 -25.578 22.562 1 26.95 496 ALA B C 1
ATOM 7742 O O . ALA B 1 496 ? -7.613 -24.875 21.547 1 26.95 496 ALA B O 1
ATOM 7743 N N . PRO B 1 497 ? -6.75 -26.703 22.531 1 22.28 497 PRO B N 1
ATOM 7744 C CA . PRO B 1 497 ? -6.508 -27.391 21.25 1 22.28 497 PRO B CA 1
ATOM 7745 C C . PRO B 1 497 ? -7.684 -27.266 20.281 1 22.28 497 PRO B C 1
ATOM 7747 O O . PRO B 1 497 ? -8.844 -27.203 20.719 1 22.28 497 PRO B O 1
ATOM 7750 N N . ALA B 1 498 ? -7.441 -26.906 19.047 1 20.38 498 ALA B N 1
ATOM 7751 C CA . ALA B 1 498 ? -8.516 -27.234 18.125 1 20.38 498 ALA B CA 1
ATOM 7752 C C . ALA B 1 498 ? -8.891 -28.719 18.234 1 20.38 498 ALA B C 1
ATOM 7754 O O . ALA B 1 498 ? -8.016 -29.578 18.375 1 20.38 498 ALA B O 1
#